Protein 8ZWC (pdb70)

Foldseek 3Di:
DKKKWKAFLQLQTLAMADDPVVVVVLCVVVVCDDDPRVSVSVVCVVLSPVQVVCCVPVVDGDAWDADPPRQKIWGWDDPDRMIIIIIDGDPPDDRQRRLVLVLLLVLVVCFQPPPVVVPPVVVSCVSPPPDPVVNVVVNVVSNLLSVLLVVCCVPDVCNLQVFAEAFDDVVVQVLVVVCCVVQPQCLLVVDPQVVQWHWFKKFKFFQQHTYYIDGDPPAQDADSQVVVVVSSVLCSVQPCPDWKGWTFGPSLRFIKIWDWFAQDNRMIMIIIIHHPCRCVSVLLVVLLVLLVVVLVCLVVPPWLQPPLVPDVSSVVSVVSVVVVCVVPVDPVLVVLVVVLCCQNDPPPHHHGSVRNNVSSVVNNVVSVVVVCVPRPCQTVVNVHDGRDPVSSVSSSVSVNVSCVVVPVVVVVCVQFSDDVVVCCVVQPQFDWKKKAWPVRRHIDTGHQDVSVVVVVVVSVLSVVCQVVVQAFDAWDWDDDDFKTKIKHKAKAAPVGDGDDDDTQDHDPGDHSNSHHDVVVRLVVVCVVPVPTGITIIMMITMGGPVDDPVNVVVSRVVVVVVVVVVPD/DDFWDKKWKFFCVQPPDPPRQRQVRTLAMPPPPDDSVVVRVVRVVVVVVQVVCCVVVVHGDQWDDDPFWIWGWDDDPRMIIITIGGPLADPVLRVVVSVLVVQLCCFPQNDPVVSPVPDDRPVVRVVVVVLVVLVSVPDDLVCRQQVFAQEAVPLVVVVVLQVVVCPVAQFQWWFKDFPLYGSDTDAARSVVNSVSSPPLPVPPQWDKDKTWDPVVRVVVSVCVTFIWIWIWGDDPGMIIITTGGRVPCPPPRVVVSCVVCVVPVVVVVVVVVVPDQWWKWKAWPRRRDIDIDDDPDCDPVNVVVSSVVNVVVVVCVVDVPDAWDKDDDQQWIKTKGDDPTMIMIITGPPGDDDPDDPPDPRVVVVVVRQVVVVPVVDHDD

InterPro domains:
  IPR026053 BLOC-3 complex member HPS1 [PTHR12761] (1-695)
  IPR043970 FUZ/MON1/HPS1, third Longin domain [PF19038] (540-693)
  IPR043971 FUZ/MON1/HPS1, second Longin domain [PF19037] (205-403)
  IPR043972 FUZ/MON1/HPS1, first Longin domain [PF19036] (2-159)

B-factor: mean 79.55, std 24.61, range [44.11, 155.67]

GO terms:
  GO:0031410 cytoplasmic vesicle (C, IDA)
  GO:0005085 guanyl-nucleotide exchange factor activity (F, IDA)
  GO:1903232 melanosome assembly (P, IDA)
  GO:0031085 BLOC-3 complex (C, IPI)
  GO:0005737 cytoplasm (C, TAS)
  GO:0005764 lysosome (C, TAS)
  GO:0007040 lysosome organization (P, TAS)
  GO:0005829 cytosol (C, TAS)
  GO:0005515 protein binding (F, IPI)
  GO:0005737 cytoplasm (C, IDA)
  GO:0046983 protein dimerization activity (F, IPI)

Organism: Homo sapiens (NCBI:txid9606)

Radius of gyration: 34.48 Å; Cα contacts (8 Å, |Δi|>4): 1353; chains: 2; bounding box: 66×70×114 Å

Nearest PDB structures (foldseek):
  5x6u-assembly1_B  TM=6.900E-01  e=1.708E-01  Homo sapiens
  9jue-assembly1_E  TM=5.872E-01  e=2.475E-01  Promethearchaeum syntrophicum
  7yh1-assembly2_C  TM=4.908E-01  e=1.310E-01  Promethearchaeum syntrophicum
  7e2c-assembly1_H  TM=4.833E-01  e=1.899E-01  Saccharomyces cerevisiae S288C
  6saw-assembly2_B  TM=2.364E-01  e=1.655E-02  Idiomarina sp. A28L

Solvent-accessible surface area: 47095 Å² total; per-residue (Å²): 37,39,1,3,0,2,0,6,103,68,16,82,9,0,2,43,33,27,43,118,111,10,41,72,29,5,108,129,88,82,52,202,150,84,49,38,28,77,9,0,22,91,36,0,21,56,7,0,110,19,3,30,41,6,68,134,131,65,74,9,17,7,28,4,2,20,5,69,136,28,66,37,30,7,0,6,53,53,43,63,93,15,4,8,2,0,4,3,20,47,116,92,24,49,40,40,36,5,65,33,17,1,27,2,1,70,23,1,11,49,11,26,7,3,28,2,37,98,25,14,92,28,14,85,125,22,7,58,20,137,67,118,70,87,36,64,130,38,25,104,36,1,47,49,0,5,149,2,8,26,36,2,63,108,109,54,22,5,6,5,5,9,0,18,25,109,4,112,30,110,138,2,33,113,84,2,47,70,7,0,50,166,37,0,9,100,30,1,51,109,20,130,96,76,66,41,18,61,0,8,4,0,1,2,1,3,45,6,21,5,13,6,63,48,42,24,176,75,23,68,105,41,100,44,11,6,14,1,2,5,10,0,2,0,4,21,46,70,83,96,105,56,49,14,66,35,6,0,13,53,74,81,30,20,1,13,8,7,6,9,8,28,3,73,157,19,7,8,1,0,5,2,0,70,24,101,53,4,83,47,3,90,62,5,11,76,1,19,88,6,2,49,90,6,36,139,34,8,141,134,30,108,153,14,23,75,47,18,81,93,58,117,71,13,35,67,12,96,128,110,0,48,143,15,10,182,118,86,37,37,160,140,5,72,66,30,9,100,81,12,58,62,52,20,54,28,207,97,144,60,12,57,55,181,80,9,36,76,10,0,24,102,1,46,131,34,4,4,50,24,6,116,129,39,9,16,82,65,6,12,87,133,76,8,106,95,6,34,104,110,12,20,63,93,6,26,128,42,1,90,106,96,4,75,134,69,70,104,90,2,56,85,40,5,139,134,20,29,71,39,104,55,32,70,158,86,9,91,27,6,46,14,2,4,14,5,18,27,54,55,3,69,8,50,4,8,36,55,117,175,51,72,124,24,75,93,22,16,78,45,9,11,108,24,6,34,117,4,4,68,102,11,19,7,3,0,10,2,30,30,36,110,21,8,1,0,6,6,9,9,3,25,17,74,141,24,149,102,12,80,12,27,88,10,54,103,90,122,27,8,10,12,3,24,38,28,19,13,108,153,8,30,198,92,3,39,167,100,82,108,130,79,47,20,48,1,12,14,4,22,2,10,2,71,47,133,24,69,54,93,92,1,7,95,13,5,18,95,3,11,151,83,9,80,116,81,56,168,153,81,36,12,42,25,4,1,4,19,12,28,46,128,19,161,129,184,73,56,86,26,124,68,0,25,33,22,12,52,38,75,150,44,134,84,97,57,24,57,36,6,1,30,30,4,21,35,3,10,169,11,2,30,96,13,9,106,30,55,1,30,6,0,62,6,174,140,42,4,3,1,3,61,64,57,65,104,26,16,4,0,0,0,1,25,84,147,14,16,43,59,8,0,84,107,20,6,88,60,4,10,19,19,5,36,4,45,40,0,43,14,43,98,10,58,141,119,72,62,104,138,119,15,32,85,48,18,54,52,45,2,113,22,17,64,174,49,44,47,70,20,44,42,19,2,29,2,24,51,92,137,135,59,80,120,108,8,24,163,39,0,97,60,1,46,165,18,67,100,22,51,8,0,1,3,9,41,140,32,109,52,43,17,52,84,15,32,51,64,0,4,9,18,8,28,9,44,102,72,128,185,51,105,84,14,82,54,88,57,8,44,0,48,126,127,19,4,78,46,12,115,170,88,57,56,116,8,2,6,19,12,8,44,34,175,20,25,26,9,12,1,2,2,57,113,94,21,147,59,106,78,31,12,49,125,28,32,83,86,17,64,79,76,27,46,28,41,37,85,151,117,151,186,158,57,87,25,1,6,0,28,24,33,97,119,102,26,63,28,90,37,65,49,70,191,115,53,54,104,95,11,151,102,0,34,102,4,1,21,30,1,24,22,5,6,63,113,63,124,50,5,116,28,0,21,4,19,32,9,57,27,12,1,22,0,46,20,53,107,99,23,2,6,0,1,5,46,37,120,186,23,52,9,60,10,67,51,143,33,48,21,36,62,14,28,48,91,3,114,104,35,0,100,158,105,64,7,97,28,203

Sequence (949 aa):
MKCVLVATEGAEVLFYWTDQEFEESLRLKFGQLPALEDQLSTLLAPVIISSMTMLEKLSDTYTCFSTENGNFLYVLHLFGECLFIAINGDHTESEGDLRRKLYVLKYLFEVHFGLVTVDGHLIRKELRPPDLAQRVQLWEHFQSLLWTYSRLREQEQCFAVEALERLIHPQLCELCIEALERHVIQAVNTSPERGGEEALHAFLLVHSKLLAFYSSHSASSLRPADLLALILLVQDLYPSPSGPRRIFLDAPLVPHTMYCLPLWQGINLVLLTRSPSAPLALVLSQLMDGFSMLEKKLKEGPEPGASLRSQPLVGDLRQRMDKFVKNRGAQEIQSTWLEFKAKAFSKSEPGSSWELLQACGKLKRQLCAIYRLNFLTTAPSRGGPHLPQHLQDQVQRLMREKLTDWKDFLLVKSRRNITMVSYLEDFPGLVHFIYVDRTTGQMVAPSLNLAAFVKTKVWSLIQLARRYLQKGYTTLLFQEGDFYCSYFLWFENDMGYKLQMIEVPVLVPIGMLGGDYYRKLLRYYSKNRPTEAVRCYELLALHLSVIPTDLLVQQAGQLARRLWEASRASWWNYFFLYDGSKVKEEGDPTRAGICYFYPSQTLLDQQELLCGQIAGVVRCVSDISDSPPTLVRLRKLKFAIKVDGDYLWVLGCAVELPDVSCKRFLDQLVGFFNFYNGPVSLAYENCSQEELSTEWDTFIEQILKNTSDLHKIFNSLWNPLLLLKAARILQTCQRSPHILAGCILYKGLIVSTQLPPSLTAKVLLHRTALPPNVQIIPVFVTKEEAISLHEGLVRMNLYTHCVKGLVLSLLAEEPLLDSAAIEEVYHSSLASLNGLEVHLKESSTYNFTHYDRIQSLLMANLPQVATPQDRRFLQAVSLMHSEFAQLPALYEMTVRNASTAVYACCNPIQETYFQQLARSSGFPNPQDGAFSLSGKAKQKLLKHGVNLL

Secondary structure (DSSP, 8-state):
-EEEEEE-TTS-EEEEEE-HHHHHHHHHHHT----HHHHHHHHHHHHHHHHHHHHHHHS--EEEEEEGGG-SEEEEEEETTEEEEEEE-SSSS-HHHHHHHHHHHHHHHHHHH-GGGGSHHHHHHHHS-SSHHHHHHHHHHHHHHHHHHHHHHHH-HHHHHT-B-B---HHHHHHHHHHHIIIIIHHHHH-GGGTT-EEEEEEEEETTEEEEEEE-TTSPPPPHHHHHHHHHHHHHHS---PPPEEEEE----EEEEEEEEEEETTEEEEEEEE-TTTTHHHHHHHHHHHHHHHHHHHHHSS-TTTTGGG-HHHHHHHHHHHHHHHHH--HHHHHHHHHHHHHHH-SSSPPPHHHHHHHHHHHHHHHHHHHHHHHTTT-GGGT-----HHHHHHHHHHHHHHTSTTHHHHHHHHHTSS-SHHHHTTSTTEEEEEEEETTTTEEE------HHHHHHHHHHHHHHHHHHHTTT--EEEEEETTEEEEEEEEEE-SS--B-B---PPP---SSSTTS-SHHHHHHHHHHH-TTS--EEEEEEEEEETTS-HHHHHHHHHHHHHHHHHH--/--S---EEEEESSS--STTS-SGGGEEEEESTTS-HHHHHHHHHHHHHHHHHHHHHHSS-EEEEEESS-EEEEEEETTEEEEEEE-SSS-HHHHHHHHHHHHHHHHHHH--HHHHHHHS-HHHHHHHHHHHHHHHHHT--HHHHHH------HHHHHHHHHHHHHHHSSS--EEEEEETTEEEEE-S-HHHHHHHHTS-----TTEEEEEEEEEHHHHHHHH--EEEEEEEEEE-SSEEEEEE--STT---SHHHHHHHTTHHHHHHHHHHHH---SEEEEEEETTT--EEE---SS--HHHHHHHHHHHHHHHHHHH-TTEEEEEEE-SS-EEEEEE-SSEEEEEEE----BSSPPTT-SGGGHHHHHHHHTTTTT----

Structure (mmCIF, N/CA/C/O backbone):
data_8ZWC
#
_entry.id   8ZWC
#
_cell.length_a   1.00
_cell.length_b   1.00
_cell.length_c   1.00
_cell.angle_alpha   90.00
_cell.angle_beta   90.00
_cell.angle_gamma   90.00
#
_symmetry.space_group_name_H-M   'P 1'
#
loop_
_entity.id
_entity.type
_entity.pdbx_description
1 polymer 'BLOC-3 complex member HPS1'
2 polymer 'BLOC-3 complex member HPS4'
#
loop_
_atom_site.group_PDB
_atom_site.id
_atom_site.type_symbol
_atom_site.label_atom_id
_atom_site.label_alt_id
_atom_site.label_comp_id
_atom_site.label_asym_id
_atom_site.label_entity_id
_atom_site.label_seq_id
_atom_site.pdbx_PDB_ins_code
_atom_site.Cartn_x
_atom_site.Cartn_y
_atom_site.Cartn_z
_atom_site.occupancy
_atom_site.B_iso_or_equiv
_atom_site.auth_seq_id
_atom_site.auth_comp_id
_atom_site.auth_asym_id
_atom_site.auth_atom_id
_atom_site.pdbx_PDB_model_num
ATOM 1 N N . MET A 1 1 ? 102.771 130.249 119.930 1.00 64.79 1 MET A N 1
ATOM 2 C CA . MET A 1 1 ? 103.536 130.907 120.981 1.00 64.79 1 MET A CA 1
ATOM 3 C C . MET A 1 1 ? 105.028 130.770 120.680 1.00 64.79 1 MET A C 1
ATOM 4 O O . MET A 1 1 ? 105.805 130.291 121.506 1.00 64.79 1 MET A O 1
ATOM 9 N N . LYS A 1 2 ? 105.418 131.186 119.476 1.00 60.38 2 LYS A N 1
ATOM 10 C CA . LYS A 1 2 ? 106.795 131.088 119.015 1.00 60.38 2 LYS A CA 1
ATOM 11 C C . LYS A 1 2 ? 107.237 132.426 118.442 1.00 60.38 2 LYS A C 1
ATOM 12 O O . LYS A 1 2 ? 106.428 133.187 117.904 1.00 60.38 2 LYS A O 1
ATOM 18 N N . CYS A 1 3 ? 108.533 132.706 118.560 1.00 53.94 3 CYS A N 1
ATOM 19 C CA . CYS A 1 3 ? 109.085 133.957 118.060 1.00 53.94 3 CYS A CA 1
ATOM 20 C C . CYS A 1 3 ? 110.571 133.781 117.789 1.00 53.94 3 CYS A C 1
ATOM 21 O O . CYS A 1 3 ? 111.303 133.251 118.629 1.00 53.94 3 CYS A O 1
ATOM 24 N N . VAL A 1 4 ? 111.005 134.230 116.614 1.00 50.45 4 VAL A N 1
ATOM 25 C CA . VAL A 1 4 ? 112.414 134.259 116.239 1.00 50.45 4 VAL A CA 1
ATOM 26 C C . VAL A 1 4 ? 112.751 135.688 115.839 1.00 50.45 4 VAL A C 1
ATOM 27 O O . VAL A 1 4 ? 112.149 136.231 114.905 1.00 50.45 4 VAL A O 1
ATOM 31 N N . LEU A 1 5 ? 113.706 136.294 116.540 1.00 48.65 5 LEU A N 1
ATOM 32 C CA . LEU A 1 5 ? 114.049 137.694 116.340 1.00 48.65 5 LEU A CA 1
ATOM 33 C C . LEU A 1 5 ? 115.552 137.847 116.159 1.00 48.65 5 LEU A C 1
ATOM 34 O O . LEU A 1 5 ? 116.341 137.202 116.855 1.00 48.65 5 LEU A O 1
ATOM 39 N N . VAL A 1 6 ? 115.939 138.706 115.219 1.00 52.78 6 VAL A N 1
ATOM 40 C CA . VAL A 1 6 ? 117.332 139.070 114.991 1.00 52.78 6 VAL A CA 1
ATOM 41 C C . VAL A 1 6 ? 117.455 140.569 115.224 1.00 52.78 6 VAL A C 1
ATOM 42 O O . VAL A 1 6 ? 116.743 141.360 114.591 1.00 52.78 6 VAL A O 1
ATOM 46 N N . ALA A 1 7 ? 118.352 140.959 116.127 1.00 55.86 7 ALA A N 1
ATOM 47 C CA . ALA A 1 7 ? 118.509 142.353 116.513 1.00 55.86 7 ALA A CA 1
ATOM 48 C C . ALA A 1 7 ? 119.985 142.720 116.563 1.00 55.86 7 ALA A C 1
ATOM 49 O O . ALA A 1 7 ? 120.851 141.863 116.755 1.00 55.86 7 ALA A O 1
ATOM 51 N N . THR A 1 8 ? 120.259 144.010 116.389 1.00 65.99 8 THR A N 1
ATOM 52 C CA . THR A 1 8 ? 121.615 144.533 116.438 1.00 65.99 8 THR A CA 1
ATOM 53 C C . THR A 1 8 ? 121.945 144.964 117.867 1.00 65.99 8 THR A C 1
ATOM 54 O O . THR A 1 8 ? 121.197 144.695 118.811 1.00 65.99 8 THR A O 1
ATOM 58 N N . GLU A 1 9 ? 123.080 145.644 118.040 1.00 72.50 9 GLU A N 1
ATOM 59 C CA . GLU A 1 9 ? 123.491 146.102 119.361 1.00 72.50 9 GLU A CA 1
ATOM 60 C C . GLU A 1 9 ? 122.687 147.300 119.848 1.00 72.50 9 GLU A C 1
ATOM 61 O O . GLU A 1 9 ? 122.690 147.582 121.052 1.00 72.50 9 GLU A O 1
ATOM 67 N N . GLY A 1 10 ? 122.004 148.005 118.951 1.00 63.84 10 GLY A N 1
ATOM 68 C CA . GLY A 1 10 ? 121.216 149.161 119.331 1.00 63.84 10 GLY A CA 1
ATOM 69 C C . GLY A 1 10 ? 119.737 148.857 119.442 1.00 63.84 10 GLY A C 1
ATOM 70 O O . GLY A 1 10 ? 118.900 149.755 119.302 1.00 63.84 10 GLY A O 1
ATOM 71 N N . ALA A 1 11 ? 119.408 147.586 119.681 1.00 60.41 11 ALA A N 1
ATOM 72 C CA . ALA A 1 11 ? 118.037 147.096 119.801 1.00 60.41 11 ALA A CA 1
ATOM 73 C C . ALA A 1 11 ? 117.221 147.311 118.532 1.00 60.41 11 ALA A C 1
ATOM 74 O O . ALA A 1 11 ? 115.987 147.331 118.584 1.00 60.41 11 ALA A O 1
ATOM 76 N N . GLU A 1 12 ? 117.883 147.472 117.389 1.00 63.10 12 GLU A N 1
ATOM 77 C CA . GLU A 1 12 ? 117.184 147.616 116.121 1.00 63.10 12 GLU A CA 1
ATOM 78 C C . GLU A 1 12 ? 116.838 146.247 115.553 1.00 63.10 12 GLU A C 1
ATOM 79 O O . GLU A 1 12 ? 117.686 145.352 115.491 1.00 63.10 12 GLU A O 1
ATOM 85 N N . VAL A 1 13 ? 115.587 146.088 115.135 1.00 59.20 13 VAL A N 1
ATOM 86 C CA . VAL A 1 13 ? 115.083 144.821 114.617 1.00 59.20 13 VAL A CA 1
ATOM 87 C C . VAL A 1 13 ? 115.341 144.751 113.119 1.00 59.20 13 VAL A C 1
ATOM 88 O O . VAL A 1 13 ? 115.134 145.729 112.388 1.00 59.20 13 VAL A O 1
ATOM 92 N N . LEU A 1 14 ? 115.830 143.595 112.663 1.00 55.87 14 LEU A N 1
ATOM 93 C CA . LEU A 1 14 ? 116.072 143.355 111.249 1.00 55.87 14 LEU A CA 1
ATOM 94 C C . LEU A 1 14 ? 115.176 142.281 110.652 1.00 55.87 14 LEU A C 1
ATOM 95 O O . LEU A 1 14 ? 114.875 142.348 109.456 1.00 55.87 14 LEU A O 1
ATOM 100 N N . PHE A 1 15 ? 114.748 141.301 111.445 1.00 51.39 15 PHE A N 1
ATOM 101 C CA . PHE A 1 15 ? 113.879 140.241 110.956 1.00 51.39 15 PHE A CA 1
ATOM 102 C C . PHE A 1 15 ? 113.137 139.631 112.136 1.00 51.39 15 PHE A C 1
ATOM 103 O O . PHE A 1 15 ? 113.705 139.475 113.220 1.00 51.39 15 PHE A O 1
ATOM 111 N N . TYR A 1 16 ? 111.868 139.292 111.915 1.00 53.29 16 TYR A N 1
ATOM 112 C CA . TYR A 1 16 ? 111.032 138.693 112.943 1.00 53.29 16 TYR A CA 1
ATOM 113 C C . TYR A 1 16 ? 110.115 137.658 112.309 1.00 53.29 16 TYR A C 1
ATOM 114 O O . TYR A 1 16 ? 109.802 137.729 111.118 1.00 53.29 16 TYR A O 1
ATOM 123 N N . TRP A 1 17 ? 109.687 136.693 113.121 1.00 54.33 17 TRP A N 1
ATOM 124 C CA . TRP A 1 17 ? 108.773 135.649 112.664 1.00 54.33 17 TRP A CA 1
ATOM 125 C C . TRP A 1 17 ? 107.958 135.186 113.862 1.00 54.33 17 TRP A C 1
ATOM 126 O O . TRP A 1 17 ? 108.489 134.513 114.751 1.00 54.33 17 TRP A O 1
ATOM 137 N N . THR A 1 18 ? 106.675 135.543 113.885 1.00 58.28 18 THR A N 1
ATOM 138 C CA . THR A 1 18 ? 105.786 135.205 114.985 1.00 58.28 18 THR A CA 1
ATOM 139 C C . THR A 1 18 ? 104.546 134.506 114.448 1.00 58.28 18 THR A C 1
ATOM 140 O O . THR A 1 18 ? 104.102 134.768 113.327 1.00 58.28 18 THR A O 1
ATOM 144 N N . ASP A 1 19 ? 103.991 133.612 115.261 1.00 66.48 19 ASP A N 1
ATOM 145 C CA . ASP A 1 19 ? 102.784 132.886 114.901 1.00 66.48 19 ASP A CA 1
ATOM 146 C C . ASP A 1 19 ? 101.557 133.653 115.396 1.00 66.48 19 ASP A C 1
ATOM 147 O O . ASP A 1 19 ? 101.652 134.797 115.850 1.00 66.48 19 ASP A O 1
ATOM 152 N N . GLN A 1 20 ? 100.383 133.025 115.309 1.00 69.35 20 GLN A N 1
ATOM 153 C CA . GLN A 1 20 ? 99.150 133.702 115.699 1.00 69.35 20 GLN A CA 1
ATOM 154 C C . GLN A 1 20 ? 99.074 133.904 117.208 1.00 69.35 20 GLN A C 1
ATOM 155 O O . GLN A 1 20 ? 98.638 134.964 117.674 1.00 69.35 20 GLN A O 1
ATOM 161 N N . GLU A 1 21 ? 99.486 132.900 117.986 1.00 69.21 21 GLU A N 1
ATOM 162 C CA . GLU A 1 21 ? 99.366 132.988 119.439 1.00 69.21 21 GLU A CA 1
ATOM 163 C C . GLU A 1 21 ? 100.235 134.108 120.000 1.00 69.21 21 GLU A C 1
ATOM 164 O O . GLU A 1 21 ? 99.795 134.878 120.862 1.00 69.21 21 GLU A O 1
ATOM 170 N N . PHE A 1 22 ? 101.478 134.213 119.521 1.00 65.04 22 PHE A N 1
ATOM 171 C CA . PHE A 1 22 ? 102.369 135.267 119.997 1.00 65.04 22 PHE A CA 1
ATOM 172 C C . PHE A 1 22 ? 101.830 136.647 119.640 1.00 65.04 22 PHE A C 1
ATOM 173 O O . PHE A 1 22 ? 101.869 137.571 120.462 1.00 65.04 22 PHE A O 1
ATOM 181 N N . GLU A 1 23 ? 101.322 136.805 118.415 1.00 70.28 23 GLU A N 1
ATOM 182 C CA . GLU A 1 23 ? 100.770 138.089 117.998 1.00 70.28 23 GLU A CA 1
ATOM 183 C C . GLU A 1 23 ? 99.552 138.464 118.834 1.00 70.28 23 GLU A C 1
ATOM 184 O O . GLU A 1 23 ? 99.407 139.619 119.251 1.00 70.28 23 GLU A O 1
ATOM 190 N N . GLU A 1 24 ? 98.668 137.497 119.097 1.00 73.21 24 GLU A N 1
ATOM 191 C CA . GLU A 1 24 ? 97.492 137.774 119.917 1.00 73.21 24 GLU A CA 1
ATOM 192 C C . GLU A 1 24 ? 97.886 138.134 121.345 1.00 73.21 24 GLU A C 1
ATOM 193 O O . GLU A 1 24 ? 97.302 139.043 121.947 1.00 73.21 24 GLU A O 1
ATOM 199 N N . SER A 1 25 ? 98.873 137.428 121.908 1.00 70.31 25 SER A N 1
ATOM 200 C CA . SER A 1 25 ? 99.328 137.746 123.259 1.00 70.31 25 SER A CA 1
ATOM 201 C C . SER A 1 25 ? 99.931 139.143 123.322 1.00 70.31 25 SER A C 1
ATOM 202 O O . SER A 1 25 ? 99.682 139.893 124.273 1.00 70.31 25 SER A O 1
ATOM 205 N N . LEU A 1 26 ? 100.730 139.510 122.317 1.00 71.29 26 LEU A N 1
ATOM 206 C CA . LEU A 1 26 ? 101.313 140.848 122.291 1.00 71.29 26 LEU A CA 1
ATOM 207 C C . LEU A 1 26 ? 100.237 141.915 122.135 1.00 71.29 26 LEU A C 1
ATOM 208 O O . LEU A 1 26 ? 100.318 142.982 122.755 1.00 71.29 26 LEU A O 1
ATOM 213 N N . ARG A 1 27 ? 99.223 141.648 121.308 1.00 76.29 27 ARG A N 1
ATOM 214 C CA . ARG A 1 27 ? 98.118 142.592 121.165 1.00 76.29 27 ARG A CA 1
ATOM 215 C C . ARG A 1 27 ? 97.369 142.764 122.480 1.00 76.29 27 ARG A C 1
ATOM 216 O O . ARG A 1 27 ? 97.008 143.885 122.856 1.00 76.29 27 ARG A O 1
ATOM 224 N N . LEU A 1 28 ? 97.119 141.661 123.189 1.00 75.91 28 LEU A N 1
ATOM 225 C CA . LEU A 1 28 ? 96.426 141.745 124.471 1.00 75.91 28 LEU A CA 1
ATOM 226 C C . LEU A 1 28 ? 97.253 142.505 125.501 1.00 75.91 28 LEU A C 1
ATOM 227 O O . LEU A 1 28 ? 96.711 143.311 126.266 1.00 75.91 28 LEU A O 1
ATOM 232 N N . LYS A 1 29 ? 98.564 142.261 125.538 1.00 76.61 29 LYS A N 1
ATOM 233 C CA . LYS A 1 29 ? 99.414 142.922 126.524 1.00 76.61 29 LYS A CA 1
ATOM 234 C C . LYS A 1 29 ? 99.545 144.413 126.236 1.00 76.61 29 LYS A C 1
ATOM 235 O O . LYS A 1 29 ? 99.386 145.245 127.137 1.00 76.61 29 LYS A O 1
ATOM 241 N N . PHE A 1 30 ? 99.835 144.772 124.986 1.00 78.26 30 PHE A N 1
ATOM 242 C CA . PHE A 1 30 ? 100.058 146.164 124.618 1.00 78.26 30 PHE A CA 1
ATOM 243 C C . PHE A 1 30 ? 98.776 146.916 124.289 1.00 78.26 30 PHE A C 1
ATOM 244 O O . PHE A 1 30 ? 98.817 148.143 124.146 1.00 78.26 30 PHE A O 1
ATOM 252 N N . GLY A 1 31 ? 97.647 146.224 124.166 1.00 83.16 31 GLY A N 1
ATOM 253 C CA . GLY A 1 31 ? 96.389 146.859 123.842 1.00 83.16 31 GLY A CA 1
ATOM 254 C C . GLY A 1 31 ? 95.604 147.393 125.016 1.00 83.16 31 GLY A C 1
ATOM 255 O O . GLY A 1 31 ? 94.496 147.904 124.826 1.00 83.16 31 GLY A O 1
ATOM 256 N N . GLN A 1 32 ? 96.140 147.294 126.228 1.00 87.94 32 GLN A N 1
ATOM 257 C CA . GLN A 1 32 ? 95.443 147.775 127.415 1.00 87.94 32 GLN A CA 1
ATOM 258 C C . GLN A 1 32 ? 95.863 149.200 127.758 1.00 87.94 32 GLN A C 1
ATOM 259 O O . GLN A 1 32 ? 95.160 149.907 128.480 1.00 87.94 32 GLN A O 1
ATOM 265 N N . LEU A 1 40 ? 97.183 150.817 117.146 1.00 83.54 40 LEU A N 1
ATOM 266 C CA . LEU A 1 40 ? 98.223 149.875 117.541 1.00 83.54 40 LEU A CA 1
ATOM 267 C C . LEU A 1 40 ? 99.488 150.074 116.712 1.00 83.54 40 LEU A C 1
ATOM 268 O O . LEU A 1 40 ? 99.421 150.189 115.488 1.00 83.54 40 LEU A O 1
ATOM 273 N N . PRO A 1 41 ? 100.642 150.114 117.380 1.00 79.25 41 PRO A N 1
ATOM 274 C CA . PRO A 1 41 ? 101.908 150.294 116.655 1.00 79.25 41 PRO A CA 1
ATOM 275 C C . PRO A 1 41 ? 102.317 149.049 115.884 1.00 79.25 41 PRO A C 1
ATOM 276 O O . PRO A 1 41 ? 101.647 148.014 115.958 1.00 79.25 41 PRO A O 1
ATOM 280 N N . ALA A 1 42 ? 103.415 149.142 115.140 1.00 75.87 42 ALA A N 1
ATOM 281 C CA . ALA A 1 42 ? 103.898 148.008 114.368 1.00 75.87 42 ALA A CA 1
ATOM 282 C C . ALA A 1 42 ? 104.382 146.893 115.289 1.00 75.87 42 ALA A C 1
ATOM 283 O O . ALA A 1 42 ? 104.834 147.134 116.412 1.00 75.87 42 ALA A O 1
ATOM 285 N N . LEU A 1 43 ? 104.276 145.656 114.798 1.00 70.83 43 LEU A N 1
ATOM 286 C CA . LEU A 1 43 ? 104.701 144.504 115.587 1.00 70.83 43 LEU A CA 1
ATOM 287 C C . LEU A 1 43 ? 106.200 144.544 115.858 1.00 70.83 43 LEU A C 1
ATOM 288 O O . LEU A 1 43 ? 106.653 144.176 116.949 1.00 70.83 43 LEU A O 1
ATOM 293 N N . GLU A 1 44 ? 106.987 144.985 114.872 1.00 73.27 44 GLU A N 1
ATOM 294 C CA . GLU A 1 44 ? 108.430 145.088 115.065 1.00 73.27 44 GLU A CA 1
ATOM 295 C C . GLU A 1 44 ? 108.782 146.089 116.158 1.00 73.27 44 GLU A C 1
ATOM 296 O O . GLU A 1 44 ? 109.699 145.844 116.951 1.00 73.27 44 GLU A O 1
ATOM 302 N N . ASP A 1 45 ? 108.074 147.220 116.217 1.00 74.50 45 ASP A N 1
ATOM 303 C CA . ASP A 1 45 ? 108.303 148.190 117.281 1.00 74.50 45 ASP A CA 1
ATOM 304 C C . ASP A 1 45 ? 107.937 147.633 118.650 1.00 74.50 45 ASP A C 1
ATOM 305 O O . ASP A 1 45 ? 108.661 147.871 119.623 1.00 74.50 45 ASP A O 1
ATOM 310 N N . GLN A 1 46 ? 106.822 146.901 118.745 1.00 72.87 46 GLN A N 1
ATOM 311 C CA . GLN A 1 46 ? 106.439 146.296 120.016 1.00 72.87 46 GLN A CA 1
ATOM 312 C C . GLN A 1 46 ? 107.472 145.274 120.472 1.00 72.87 46 GLN A C 1
ATOM 313 O O . GLN A 1 46 ? 107.856 145.248 121.648 1.00 72.87 46 GLN A O 1
ATOM 319 N N . LEU A 1 47 ? 107.946 144.432 119.551 1.00 65.78 47 LEU A N 1
ATOM 320 C CA . LEU A 1 47 ? 108.968 143.453 119.908 1.00 65.78 47 LEU A CA 1
ATOM 321 C C . LEU A 1 47 ? 110.250 144.137 120.365 1.00 65.78 47 LEU A C 1
ATOM 322 O O . LEU A 1 47 ? 110.881 143.701 121.335 1.00 65.78 47 LEU A O 1
ATOM 327 N N . SER A 1 48 ? 110.646 145.213 119.681 1.00 66.14 48 SER A N 1
ATOM 328 C CA . SER A 1 48 ? 111.855 145.931 120.067 1.00 66.14 48 SER A CA 1
ATOM 329 C C . SER A 1 48 ? 111.712 146.558 121.448 1.00 66.14 48 SER A C 1
ATOM 330 O O . SER A 1 48 ? 112.607 146.430 122.291 1.00 66.14 48 SER A O 1
ATOM 333 N N . THR A 1 49 ? 110.590 147.237 121.705 1.00 65.84 49 THR A N 1
ATOM 334 C CA . THR A 1 49 ? 110.421 147.890 122.999 1.00 65.84 49 THR A CA 1
ATOM 335 C C . THR A 1 49 ? 110.185 146.877 124.113 1.00 65.84 49 THR A C 1
ATOM 336 O O . THR A 1 49 ? 110.325 147.215 125.294 1.00 65.84 49 THR A O 1
ATOM 340 N N . LEU A 1 50 ? 109.829 145.638 123.764 1.00 64.73 50 LEU A N 1
ATOM 341 C CA . LEU A 1 50 ? 109.671 144.611 124.786 1.00 64.73 50 LEU A CA 1
ATOM 342 C C . LEU A 1 50 ? 110.990 143.909 125.095 1.00 64.73 50 LEU A C 1
ATOM 343 O O . LEU A 1 50 ? 111.248 143.555 126.251 1.00 64.73 50 LEU A O 1
ATOM 348 N N . LEU A 1 51 ? 111.837 143.699 124.085 1.00 63.06 51 LEU A N 1
ATOM 349 C CA . LEU A 1 51 ? 113.064 142.931 124.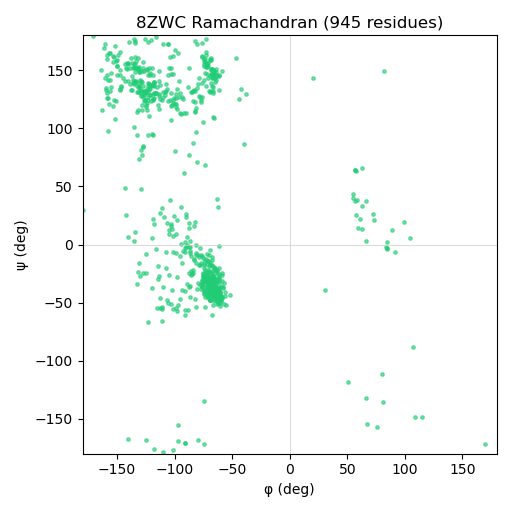251 1.00 63.06 51 LEU A CA 1
ATOM 350 C C . LEU A 1 51 ? 114.317 143.804 124.294 1.00 63.06 51 LEU A C 1
ATOM 351 O O . LEU A 1 51 ? 115.432 143.272 124.259 1.00 63.06 51 LEU A O 1
ATOM 356 N N . ALA A 1 52 ? 114.160 145.126 124.362 1.00 62.17 52 ALA A N 1
ATOM 357 C CA . ALA A 1 52 ? 115.323 146.004 124.485 1.00 62.17 52 ALA A CA 1
ATOM 358 C C . ALA A 1 52 ? 116.182 145.726 125.715 1.00 62.17 52 ALA A C 1
ATOM 359 O O . ALA A 1 52 ? 117.419 145.720 125.580 1.00 62.17 52 ALA A O 1
ATOM 361 N N . PRO A 1 53 ? 115.631 145.528 126.922 1.00 61.63 53 PRO A N 1
ATOM 362 C CA . PRO A 1 53 ? 116.511 145.315 128.086 1.00 61.63 53 PRO A CA 1
ATOM 363 C C . PRO A 1 53 ? 117.446 144.126 127.949 1.00 61.63 53 PRO A C 1
ATOM 364 O O . PRO A 1 53 ? 118.600 144.212 128.389 1.00 61.63 53 PRO A O 1
ATOM 368 N N . VAL A 1 54 ? 116.995 143.022 127.349 1.00 61.47 54 VAL A N 1
ATOM 369 C CA . VAL A 1 54 ? 117.866 141.860 127.191 1.00 61.47 54 VAL A CA 1
ATOM 370 C C . VAL A 1 54 ? 119.046 142.195 126.288 1.00 61.47 54 VAL A C 1
ATOM 371 O O . VAL A 1 54 ? 120.198 141.869 126.602 1.00 61.47 54 VAL A O 1
ATOM 375 N N . ILE A 1 55 ? 118.781 142.852 125.157 1.00 63.03 55 ILE A N 1
ATOM 376 C CA . ILE A 1 55 ? 119.851 143.214 124.233 1.00 63.03 55 ILE A CA 1
ATOM 377 C C . ILE A 1 55 ? 120.814 144.197 124.886 1.00 63.03 55 ILE A C 1
ATOM 378 O O . ILE A 1 55 ? 122.034 144.102 124.708 1.00 63.03 55 ILE A O 1
ATOM 383 N N . ILE A 1 56 ? 120.284 145.158 125.645 1.00 63.40 56 ILE A N 1
ATOM 384 C CA . ILE A 1 56 ? 121.141 146.134 126.312 1.00 63.40 56 ILE A CA 1
ATOM 385 C C . ILE A 1 56 ? 122.028 145.454 127.349 1.00 63.40 56 ILE A C 1
ATOM 386 O O . ILE A 1 56 ? 123.224 145.752 127.452 1.00 63.40 56 ILE A O 1
ATOM 391 N N . SER A 1 57 ? 121.464 144.527 128.126 1.00 66.50 57 SER A N 1
ATOM 392 C CA . SER A 1 57 ? 122.227 143.898 129.200 1.00 66.50 57 SER A CA 1
ATOM 393 C C . SER A 1 57 ? 123.231 142.885 128.661 1.00 66.50 57 SER A C 1
ATOM 394 O O . SER A 1 57 ? 124.271 142.647 129.286 1.00 66.50 57 SER A O 1
ATOM 397 N N . SER A 1 58 ? 122.937 142.271 127.511 1.00 68.94 58 SER A N 1
ATOM 398 C CA . SER A 1 58 ? 123.827 141.242 126.978 1.00 68.94 58 SER A CA 1
ATOM 399 C C . SER A 1 58 ? 125.188 141.815 126.600 1.00 68.94 58 SER A C 1
ATOM 400 O O . SER A 1 58 ? 126.224 141.186 126.849 1.00 68.94 58 SER A O 1
ATOM 403 N N . MET A 1 59 ? 125.207 143.004 125.993 1.00 73.24 59 MET A N 1
ATOM 404 C CA . MET A 1 59 ? 126.466 143.577 125.525 1.00 73.24 59 MET A CA 1
ATOM 405 C C . MET A 1 59 ? 127.395 143.941 126.678 1.00 73.24 59 MET A C 1
ATOM 406 O O . MET A 1 59 ? 128.614 143.775 126.559 1.00 73.24 59 MET A O 1
ATOM 411 N N . THR A 1 60 ? 126.844 144.445 127.785 1.00 73.89 60 THR A N 1
ATOM 412 C CA . THR A 1 60 ? 127.679 144.851 128.913 1.00 73.89 60 THR A CA 1
ATOM 413 C C . THR A 1 60 ? 128.430 143.663 129.503 1.00 73.89 60 THR A C 1
ATOM 414 O O . THR A 1 60 ? 129.593 143.795 129.905 1.00 73.89 60 THR A O 1
ATOM 418 N N . MET A 1 61 ? 127.780 142.499 129.570 1.00 72.74 61 MET A N 1
ATOM 419 C CA . MET A 1 61 ? 128.443 141.306 130.089 1.00 72.74 61 MET A CA 1
ATOM 420 C C . MET A 1 61 ? 129.656 140.938 129.245 1.00 72.74 61 MET A C 1
ATOM 421 O O . MET A 1 61 ? 130.730 140.642 129.782 1.00 72.74 61 MET A O 1
ATOM 426 N N . LEU A 1 62 ? 129.506 140.960 127.918 1.00 74.15 62 LEU A N 1
ATOM 427 C CA . LEU A 1 62 ? 130.634 140.671 127.038 1.00 74.15 62 LEU A CA 1
ATOM 428 C C . LEU A 1 62 ? 131.722 141.728 127.170 1.00 74.15 62 LEU A C 1
ATOM 429 O O . LEU A 1 62 ? 132.916 141.406 127.160 1.00 74.15 62 LEU A O 1
ATOM 434 N N . GLU A 1 63 ? 131.329 142.999 127.286 1.00 78.83 63 GLU A N 1
ATOM 435 C CA . GLU A 1 63 ? 132.316 144.070 127.387 1.00 78.83 63 GLU A CA 1
ATOM 436 C C . GLU A 1 63 ? 133.134 143.960 128.669 1.00 78.83 63 GLU A C 1
ATOM 437 O O . GLU A 1 63 ? 134.346 144.207 128.660 1.00 78.83 63 GLU A O 1
ATOM 443 N N . LYS A 1 64 ? 132.496 143.591 129.779 1.00 79.53 64 LYS A N 1
ATOM 444 C CA . LYS A 1 64 ? 133.169 143.567 131.073 1.00 79.53 64 LYS A CA 1
ATOM 445 C C . LYS A 1 64 ? 133.812 142.226 131.405 1.00 79.53 64 LYS A C 1
ATOM 446 O O . LYS A 1 64 ? 135.031 142.166 131.593 1.00 79.53 64 LYS A O 1
ATOM 452 N N . LEU A 1 65 ? 133.034 141.147 131.487 1.00 77.83 65 LEU A N 1
ATOM 453 C CA . LEU A 1 65 ? 133.557 139.854 131.907 1.00 77.83 65 LEU A CA 1
ATOM 454 C C . LEU A 1 65 ? 133.809 138.897 130.750 1.00 77.83 65 LEU A C 1
ATOM 455 O O . LEU A 1 65 ? 134.116 137.725 130.995 1.00 77.83 65 LEU A O 1
ATOM 460 N N . SER A 1 66 ? 133.689 139.363 129.505 1.00 77.61 66 SER A N 1
ATOM 461 C CA . SER A 1 66 ? 133.952 138.544 128.318 1.00 77.61 66 SER A CA 1
ATOM 462 C C . SER A 1 66 ? 133.090 137.283 128.304 1.00 77.61 66 SER A C 1
ATOM 463 O O . SER A 1 66 ? 133.533 136.209 127.892 1.00 77.61 66 SER A O 1
ATOM 466 N N . ASP A 1 67 ? 131.846 137.415 128.759 1.00 69.58 67 ASP A N 1
ATOM 467 C CA . ASP A 1 67 ? 130.904 136.307 128.777 1.00 69.58 67 ASP A CA 1
ATOM 468 C C . ASP A 1 67 ? 129.538 136.809 128.334 1.00 69.58 67 ASP A C 1
ATOM 469 O O . ASP A 1 67 ? 129.204 137.983 128.515 1.00 69.58 67 ASP A O 1
ATOM 474 N N . THR A 1 68 ? 128.752 135.909 127.748 1.00 62.03 68 THR A N 1
ATOM 475 C CA . THR A 1 68 ? 127.427 136.249 127.251 1.00 62.03 68 THR A CA 1
ATOM 476 C C . THR A 1 68 ? 126.426 135.204 127.720 1.00 62.03 68 THR A C 1
ATOM 477 O O . THR A 1 68 ? 126.769 134.040 127.945 1.00 62.03 68 THR A O 1
ATOM 481 N N . TYR A 1 69 ? 125.178 135.638 127.868 1.00 55.34 69 TYR A N 1
ATOM 482 C CA . TYR A 1 69 ? 124.100 134.717 128.193 1.00 55.34 69 TYR A CA 1
ATOM 483 C C . TYR A 1 69 ? 123.840 133.773 127.024 1.00 55.34 69 TYR A C 1
ATOM 484 O O . TYR A 1 69 ? 123.989 134.137 125.855 1.00 55.34 69 TYR A O 1
ATOM 493 N N . THR A 1 70 ? 123.447 132.543 127.352 1.00 51.43 70 THR A N 1
ATOM 494 C CA . THR A 1 70 ? 123.219 131.533 126.326 1.00 51.43 70 THR A CA 1
ATOM 495 C C . THR A 1 70 ? 121.777 131.042 126.341 1.00 51.43 70 THR A C 1
ATOM 496 O O . THR A 1 70 ? 121.195 130.784 125.282 1.00 51.43 70 THR A O 1
ATOM 500 N N . CYS A 1 71 ? 121.189 130.914 127.529 1.00 47.52 71 CYS A N 1
ATOM 501 C CA . CYS A 1 71 ? 119.834 130.397 127.641 1.00 47.52 71 CYS A CA 1
ATOM 502 C C . CYS A 1 71 ? 119.245 130.792 128.987 1.00 47.52 71 CYS A C 1
ATOM 503 O O . CYS A 1 71 ? 119.954 130.827 129.996 1.00 47.52 71 CYS A O 1
ATOM 506 N N . PHE A 1 72 ? 117.947 131.087 128.988 1.00 46.19 72 PHE A N 1
ATOM 507 C CA . PHE A 1 72 ? 117.184 131.322 130.203 1.00 46.19 72 PHE A CA 1
ATOM 508 C C . PHE A 1 72 ? 116.072 130.288 130.304 1.00 46.19 72 PHE A C 1
ATOM 509 O O . PHE A 1 72 ? 115.508 129.859 129.293 1.00 46.19 72 PHE A O 1
ATOM 517 N N . SER A 1 73 ? 115.760 129.888 131.534 1.00 54.14 73 SER A N 1
ATOM 518 C CA . SER A 1 73 ? 114.765 128.851 131.762 1.00 54.14 73 SER A CA 1
ATOM 519 C C . SER A 1 73 ? 113.808 129.293 132.857 1.00 54.14 73 SER A C 1
ATOM 520 O O . SER A 1 73 ? 114.221 129.902 133.847 1.00 54.14 73 SER A O 1
ATOM 523 N N . THR A 1 74 ? 112.531 128.978 132.669 1.00 58.38 74 THR A N 1
ATOM 524 C CA . THR A 1 74 ? 111.488 129.246 133.643 1.00 58.38 74 THR A CA 1
ATOM 525 C C . THR A 1 74 ? 111.104 127.925 134.314 1.00 58.38 74 THR A C 1
ATOM 526 O O . THR A 1 74 ? 111.556 126.849 133.912 1.00 58.38 74 THR A O 1
ATOM 530 N N . GLU A 1 75 ? 110.271 127.996 135.351 1.00 64.28 75 GLU A N 1
ATOM 531 C CA . GLU A 1 75 ? 109.846 126.789 136.045 1.00 64.28 75 GLU A CA 1
ATOM 532 C C . GLU A 1 75 ? 109.026 125.898 135.118 1.00 64.28 75 GLU A C 1
ATOM 533 O O . GLU A 1 75 ? 108.240 126.381 134.296 1.00 64.28 75 GLU A O 1
ATOM 539 N N . ASN A 1 76 ? 109.241 124.588 135.234 1.00 64.20 76 ASN A N 1
ATOM 540 C CA . ASN A 1 76 ? 108.595 123.559 134.422 1.00 64.20 76 ASN A CA 1
ATOM 541 C C . ASN A 1 76 ? 108.858 123.727 132.929 1.00 64.20 76 ASN A C 1
ATOM 542 O O . ASN A 1 76 ? 108.174 123.100 132.111 1.00 64.20 76 ASN A O 1
ATOM 547 N N . GLY A 1 77 ? 109.834 124.550 132.552 1.00 62.20 77 GLY A N 1
ATOM 548 C CA . GLY A 1 77 ? 110.142 124.762 131.147 1.00 62.20 77 GLY A CA 1
ATOM 549 C C . GLY A 1 77 ? 109.019 125.386 130.352 1.00 62.20 77 GLY A C 1
ATOM 550 O O . GLY A 1 77 ? 108.868 125.085 129.163 1.00 62.20 77 GLY A O 1
ATOM 551 N N . ASN A 1 78 ? 108.218 126.251 130.980 1.00 62.36 78 ASN A N 1
ATOM 552 C CA . ASN A 1 78 ? 107.108 126.881 130.270 1.00 62.36 78 ASN A CA 1
ATOM 553 C C . ASN A 1 78 ? 107.607 127.802 129.163 1.00 62.36 78 ASN A C 1
ATOM 554 O O . ASN A 1 78 ? 107.065 127.800 128.052 1.00 62.36 78 ASN A O 1
ATOM 559 N N . PHE A 1 79 ? 108.637 128.596 129.446 1.00 57.41 79 PHE A N 1
ATOM 560 C CA . PHE A 1 79 ? 109.207 129.526 128.482 1.00 57.41 79 PHE A CA 1
ATOM 561 C C . PHE A 1 79 ? 110.701 129.270 128.358 1.00 57.41 79 PHE A C 1
ATOM 562 O O . PHE A 1 79 ? 111.405 129.178 129.370 1.00 57.41 79 PHE A O 1
ATOM 570 N N . LEU A 1 80 ? 111.180 129.155 127.122 1.00 54.21 80 LEU A N 1
ATOM 571 C CA . LEU A 1 80 ? 112.588 128.921 126.837 1.00 54.21 80 LEU A CA 1
ATOM 572 C C . LEU A 1 80 ? 113.120 130.052 125.969 1.00 54.21 80 LEU A C 1
ATOM 573 O O . LEU A 1 80 ? 112.528 130.377 124.934 1.00 54.21 80 LEU A O 1
ATOM 578 N N . TYR A 1 81 ? 114.233 130.645 126.391 1.00 49.35 81 TYR A N 1
ATOM 579 C CA . TYR A 1 81 ? 114.889 131.718 125.656 1.00 49.35 81 TYR A CA 1
ATOM 580 C C . TYR A 1 81 ? 116.278 131.257 125.245 1.00 49.35 81 TYR A C 1
ATOM 581 O O . TYR A 1 81 ? 117.038 130.750 126.076 1.00 49.35 81 TYR A O 1
ATOM 590 N N . VAL A 1 82 ? 116.607 131.431 123.967 1.00 47.58 82 VAL A N 1
ATOM 591 C CA . VAL A 1 82 ? 117.899 131.039 123.418 1.00 47.58 82 VAL A CA 1
ATOM 592 C C . VAL A 1 82 ? 118.547 132.267 122.795 1.00 47.58 82 VAL A C 1
ATOM 593 O O . VAL A 1 82 ? 117.931 132.946 121.965 1.00 47.58 82 VAL A O 1
ATOM 597 N N . LEU A 1 83 ? 119.784 132.548 123.194 1.00 47.21 83 LEU A N 1
ATOM 598 C CA . LEU A 1 83 ? 120.538 133.685 122.687 1.00 47.21 83 LEU A CA 1
ATOM 599 C C . LEU A 1 83 ? 121.851 133.207 122.084 1.00 47.21 83 LEU A C 1
ATOM 600 O O . LEU A 1 83 ? 122.539 132.358 122.660 1.00 47.21 83 LEU A O 1
ATOM 605 N N . HIS A 1 84 ? 122.193 133.758 120.922 1.00 52.37 84 HIS A N 1
ATOM 606 C CA . HIS A 1 84 ? 123.438 133.427 120.247 1.00 52.37 84 HIS A CA 1
ATOM 607 C C . HIS A 1 84 ? 123.941 134.660 119.512 1.00 52.37 84 HIS A C 1
ATOM 608 O O . HIS A 1 84 ? 123.164 135.357 118.854 1.00 52.37 84 HIS A O 1
ATOM 615 N N . LEU A 1 85 ? 125.239 134.922 119.629 1.00 58.66 85 LEU A N 1
ATOM 616 C CA . LEU A 1 85 ? 125.877 136.079 119.005 1.00 58.66 85 LEU A CA 1
ATOM 617 C C . LEU A 1 85 ? 126.633 135.601 117.770 1.00 58.66 85 LEU A C 1
ATOM 618 O O . LEU A 1 85 ? 127.682 134.959 117.882 1.00 58.66 85 LEU A O 1
ATOM 623 N N . PHE A 1 86 ? 126.096 135.916 116.591 1.00 56.57 86 PHE A N 1
ATOM 624 C CA . PHE A 1 86 ? 126.741 135.584 115.322 1.00 56.57 86 PHE A CA 1
ATOM 625 C C . PHE A 1 86 ? 127.443 136.839 114.810 1.00 56.57 86 PHE A C 1
ATOM 626 O O . PHE A 1 86 ? 126.942 137.566 113.951 1.00 56.57 86 PHE A O 1
ATOM 634 N N . GLY A 1 87 ? 128.630 137.090 115.356 1.00 64.20 87 GLY A N 1
ATOM 635 C CA . GLY A 1 87 ? 129.387 138.274 115.003 1.00 64.20 87 GLY A CA 1
ATOM 636 C C . GLY A 1 87 ? 128.903 139.512 115.729 1.00 64.20 87 GLY A C 1
ATOM 637 O O . GLY A 1 87 ? 129.063 139.628 116.947 1.00 64.20 87 GLY A O 1
ATOM 638 N N . GLU A 1 88 ? 128.309 140.446 114.988 1.00 71.84 88 GLU A N 1
ATOM 639 C CA . GLU A 1 88 ? 127.766 141.672 115.558 1.00 71.84 88 GLU A CA 1
ATOM 640 C C . GLU A 1 88 ? 126.245 141.652 115.647 1.00 71.84 88 GLU A C 1
ATOM 641 O O . GLU A 1 88 ? 125.634 142.698 115.892 1.00 71.84 88 GLU A O 1
ATOM 647 N N . CYS A 1 89 ? 125.621 140.493 115.456 1.00 63.49 89 CYS A N 1
ATOM 648 C CA . CYS A 1 89 ? 124.173 140.363 115.491 1.00 63.49 89 CYS A CA 1
ATOM 649 C C . CYS A 1 89 ? 123.764 139.368 116.569 1.00 63.49 89 CYS A C 1
ATOM 650 O O . CYS A 1 89 ? 124.461 138.381 116.825 1.00 63.49 89 CYS A O 1
ATOM 653 N N . LEU A 1 90 ? 122.625 139.639 117.199 1.00 55.50 90 LEU A N 1
ATOM 654 C CA . LEU A 1 90 ? 122.088 138.804 118.265 1.00 55.50 90 LEU A CA 1
ATOM 655 C C . LEU A 1 90 ? 120.876 138.040 117.750 1.00 55.50 90 LEU A C 1
ATOM 656 O O . LEU A 1 90 ? 119.982 138.628 117.132 1.00 55.50 90 LEU A O 1
ATOM 661 N N . PHE A 1 91 ? 120.850 136.735 118.006 1.00 51.18 91 PHE A N 1
ATOM 662 C CA . PHE A 1 91 ? 119.753 135.867 117.601 1.00 51.18 91 PHE A CA 1
ATOM 663 C C . PHE A 1 91 ? 118.985 135.425 118.839 1.00 51.18 91 PHE A C 1
ATOM 664 O O . PHE A 1 91 ? 119.578 134.897 119.786 1.00 51.18 91 PHE A O 1
ATOM 672 N N . ILE A 1 92 ? 117.672 135.640 118.828 1.00 46.50 92 ILE A N 1
ATOM 673 C CA . ILE A 1 92 ? 116.811 135.331 119.964 1.00 46.50 92 ILE A CA 1
ATOM 674 C C . ILE A 1 92 ? 115.698 134.406 119.495 1.00 46.50 92 ILE A C 1
ATOM 675 O O . ILE A 1 92 ? 115.037 134.682 118.488 1.00 46.50 92 ILE A O 1
ATOM 680 N N . ALA A 1 93 ? 115.493 133.310 120.224 1.00 47.38 93 ALA A N 1
ATOM 681 C CA . ALA A 1 93 ? 114.416 132.368 119.953 1.00 47.38 93 ALA A CA 1
ATOM 682 C C . ALA A 1 93 ? 113.601 132.176 121.222 1.00 47.38 93 ALA A C 1
ATOM 683 O O . ALA A 1 93 ? 114.165 131.929 122.293 1.00 47.38 93 ALA A O 1
ATOM 685 N N . ILE A 1 94 ? 112.280 132.289 121.101 1.00 49.49 94 ILE A N 1
ATOM 686 C CA . ILE A 1 94 ? 111.370 132.184 122.234 1.00 49.49 94 ILE A CA 1
ATOM 687 C C . ILE A 1 94 ? 110.371 131.070 121.961 1.00 49.49 94 ILE A C 1
ATOM 688 O O . ILE A 1 94 ? 109.766 131.014 120.884 1.00 49.49 94 ILE A O 1
ATOM 693 N N . ASN A 1 95 ? 110.198 130.183 122.939 1.00 54.98 95 ASN A N 1
ATOM 694 C CA . ASN A 1 95 ? 109.258 129.076 122.846 1.00 54.98 95 ASN A CA 1
ATOM 695 C C . ASN A 1 95 ? 108.353 129.080 124.069 1.00 54.98 95 ASN A C 1
ATOM 696 O O . ASN A 1 95 ? 108.819 129.273 125.196 1.00 54.98 95 ASN A O 1
ATOM 701 N N . GLY A 1 96 ? 107.059 128.865 123.842 1.00 58.40 96 GLY A N 1
ATOM 702 C CA . GLY A 1 96 ? 106.101 128.867 124.930 1.00 58.40 96 GLY A CA 1
ATOM 703 C C . GLY A 1 96 ? 104.997 127.836 124.810 1.00 58.40 96 GLY A C 1
ATOM 704 O O . GLY A 1 96 ? 103.912 128.022 125.369 1.00 58.40 96 GLY A O 1
ATOM 705 N N . ASP A 1 97 ? 105.252 126.741 124.087 1.00 64.28 97 ASP A N 1
ATOM 706 C CA . ASP A 1 97 ? 104.240 125.704 123.928 1.00 64.28 97 ASP A CA 1
ATOM 707 C C . ASP A 1 97 ? 104.790 124.296 124.129 1.00 64.28 97 ASP A C 1
ATOM 708 O O . ASP A 1 97 ? 104.089 123.327 123.806 1.00 64.28 97 ASP A O 1
ATOM 713 N N . HIS A 1 98 ? 106.020 124.152 124.630 1.00 63.40 98 HIS A N 1
ATOM 714 C CA . HIS A 1 98 ? 106.610 122.860 124.969 1.00 63.40 98 HIS A CA 1
ATOM 715 C C . HIS A 1 98 ? 106.766 121.950 123.755 1.00 63.40 98 HIS A C 1
ATOM 716 O O . HIS A 1 98 ? 107.012 120.749 123.906 1.00 63.40 98 HIS A O 1
ATOM 723 N N . THR A 1 99 ? 106.626 122.504 122.549 1.00 63.05 99 THR A N 1
ATOM 724 C CA . THR A 1 99 ? 106.763 121.702 121.339 1.00 63.05 99 THR A CA 1
ATOM 725 C C . THR A 1 99 ? 108.207 121.577 120.872 1.00 63.05 99 THR A C 1
ATOM 726 O O . THR A 1 99 ? 108.543 120.595 120.201 1.00 63.05 99 THR A O 1
ATOM 730 N N . GLU A 1 100 ? 109.064 122.540 121.207 1.00 63.68 100 GLU A N 1
ATOM 731 C CA . GLU A 1 100 ? 110.462 122.526 120.802 1.00 63.68 100 GLU A CA 1
ATOM 732 C C . GLU A 1 100 ? 111.346 122.732 122.023 1.00 63.68 100 GLU A C 1
ATOM 733 O O . GLU A 1 100 ? 110.950 123.403 122.981 1.00 63.68 100 GLU A O 1
ATOM 739 N N . SER A 1 101 ? 112.542 122.154 121.982 1.00 63.92 101 SER A N 1
ATOM 740 C CA . SER A 1 101 ? 113.491 122.259 123.078 1.00 63.92 101 SER A CA 1
ATOM 741 C C . SER A 1 101 ? 114.557 123.302 122.739 1.00 63.92 101 SER A C 1
ATOM 742 O O . SER A 1 101 ? 114.501 123.968 121.703 1.00 63.92 101 SER A O 1
ATOM 745 N N . GLU A 1 102 ? 115.543 123.457 123.628 1.00 62.11 102 GLU A N 1
ATOM 746 C CA . GLU A 1 102 ? 116.628 124.401 123.379 1.00 62.11 102 GLU A CA 1
ATOM 747 C C . GLU A 1 102 ? 117.451 123.991 122.164 1.00 62.11 102 GLU A C 1
ATOM 748 O O . GLU A 1 102 ? 117.848 124.843 121.358 1.00 62.11 102 GLU A O 1
ATOM 754 N N . GLY A 1 103 ? 117.722 122.692 122.019 1.00 61.00 103 GLY A N 1
ATOM 755 C CA . GLY A 1 103 ? 118.456 122.221 120.858 1.00 61.00 103 GLY A CA 1
ATOM 756 C C . GLY A 1 103 ? 117.736 122.487 119.553 1.00 61.00 103 GLY A C 1
ATOM 757 O O . GLY A 1 103 ? 118.367 122.849 118.557 1.00 61.00 103 GLY A O 1
ATOM 758 N N . ASP A 1 104 ? 116.412 122.318 119.53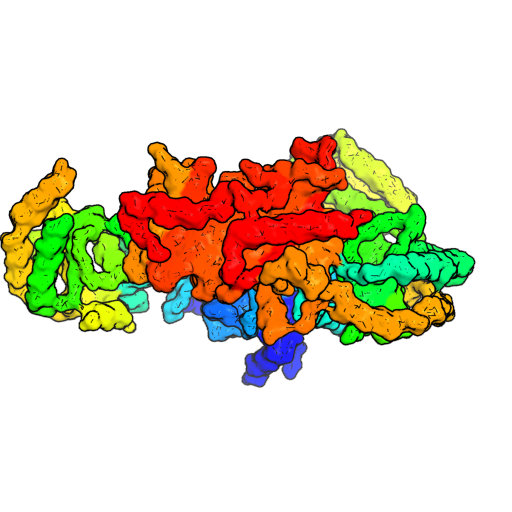8 1.00 63.01 104 ASP A N 1
ATOM 759 C CA . ASP A 1 104 ? 115.634 122.624 118.343 1.00 63.01 104 ASP A CA 1
ATOM 760 C C . ASP A 1 104 ? 115.713 124.105 117.988 1.00 63.01 104 ASP A C 1
ATOM 761 O O . ASP A 1 104 ? 115.847 124.455 116.811 1.00 63.01 104 ASP A O 1
ATOM 766 N N . LEU A 1 105 ? 115.633 124.985 118.989 1.00 57.91 105 LEU A N 1
ATOM 767 C CA . LEU A 1 105 ? 115.746 126.417 118.726 1.00 57.91 105 LEU A CA 1
ATOM 768 C C . LEU A 1 105 ? 117.133 126.777 118.205 1.00 57.91 105 LEU A C 1
ATOM 769 O O . LEU A 1 105 ? 117.264 127.590 117.281 1.00 57.91 105 LEU A O 1
ATOM 774 N N . ARG A 1 106 ? 118.180 126.184 118.786 1.00 59.53 106 ARG A N 1
ATOM 775 C CA . ARG A 1 106 ? 119.533 126.439 118.300 1.00 59.53 106 ARG A CA 1
ATOM 776 C C . ARG A 1 106 ? 119.702 125.953 116.866 1.00 59.53 106 ARG A C 1
ATOM 777 O O . ARG A 1 106 ? 120.322 126.634 116.038 1.00 59.53 106 ARG A O 1
ATOM 785 N N . ARG A 1 107 ? 119.152 124.777 116.552 1.00 61.46 107 ARG A N 1
ATOM 786 C CA . ARG A 1 107 ? 119.228 124.265 115.188 1.00 61.46 107 ARG A CA 1
ATOM 787 C C . ARG A 1 107 ? 118.467 125.162 114.221 1.00 61.46 107 ARG A C 1
ATOM 788 O O . ARG A 1 107 ? 118.917 125.390 113.095 1.00 61.46 107 ARG A O 1
ATOM 796 N N . LYS A 1 108 ? 117.309 125.677 114.641 1.00 57.43 108 LYS A N 1
ATOM 797 C CA . LYS A 1 108 ? 116.555 126.594 113.791 1.00 57.43 108 LYS A CA 1
ATOM 798 C C . LYS A 1 108 ? 117.336 127.879 113.537 1.00 57.43 108 LYS A C 1
ATOM 799 O O . LYS A 1 108 ? 117.352 128.393 112.412 1.00 57.43 108 LYS A O 1
ATOM 805 N N . LEU A 1 109 ? 117.988 128.413 114.573 1.00 55.03 109 LEU A N 1
ATOM 806 C CA . LEU A 1 109 ? 118.805 129.610 114.393 1.00 55.03 109 LEU A CA 1
ATOM 807 C C . LEU A 1 109 ? 119.967 129.349 113.441 1.00 55.03 109 LEU A C 1
ATOM 808 O O . LEU A 1 109 ? 120.270 130.182 112.576 1.00 55.03 109 LEU A O 1
ATOM 813 N N . TYR A 1 110 ? 120.628 128.198 113.583 1.00 56.84 110 TYR A N 1
ATOM 814 C CA . TYR A 1 110 ? 121.728 127.864 112.683 1.00 56.84 110 TYR A CA 1
ATOM 815 C C . TYR A 1 110 ? 121.237 127.666 111.253 1.00 56.84 110 TYR A C 1
ATOM 816 O O . TYR A 1 110 ? 121.928 128.039 110.298 1.00 56.84 110 TYR A O 1
ATOM 825 N N . VAL A 1 111 ? 120.049 127.083 111.085 1.00 55.74 111 VAL A N 1
ATOM 826 C CA . VAL A 1 111 ? 119.474 126.925 109.752 1.00 55.74 111 VAL A CA 1
ATOM 827 C C . VAL A 1 111 ? 119.173 128.285 109.137 1.00 55.74 111 VAL A C 1
ATOM 828 O O . VAL A 1 111 ? 119.416 128.509 107.946 1.00 55.74 111 VAL A O 1
ATOM 832 N N . LEU A 1 112 ? 118.636 129.213 109.933 1.00 54.30 112 LEU A N 1
ATOM 833 C CA . LEU A 1 112 ? 118.381 130.560 109.430 1.00 54.30 112 LEU A CA 1
ATOM 834 C C . LEU A 1 112 ? 119.679 131.254 109.030 1.00 54.30 112 LEU A C 1
ATOM 835 O O . LEU A 1 112 ? 119.736 131.944 108.005 1.00 54.30 112 LEU A O 1
ATOM 840 N N . LYS A 1 113 ? 120.733 131.084 109.832 1.00 55.23 113 LYS A N 1
ATOM 841 C CA . LYS A 1 113 ? 122.023 131.677 109.492 1.00 55.23 113 LYS A CA 1
ATOM 842 C C . LYS A 1 113 ? 122.599 131.071 108.215 1.00 55.23 113 LYS A C 1
ATOM 843 O O . LYS A 1 113 ? 123.157 131.794 107.379 1.00 55.23 113 LYS A O 1
ATOM 849 N N . TYR A 1 114 ? 122.463 129.753 108.041 1.00 56.73 114 TYR A N 1
ATOM 850 C CA . TYR A 1 114 ? 122.905 129.113 106.805 1.00 56.73 114 TYR A CA 1
ATOM 851 C C . TYR A 1 114 ? 122.099 129.600 105.607 1.00 56.73 114 TYR A C 1
ATOM 852 O O . TYR A 1 114 ? 122.644 129.763 104.510 1.00 56.73 114 TYR A O 1
ATOM 861 N N . LEU A 1 115 ? 120.793 129.809 105.790 1.00 53.19 115 LEU A N 1
ATOM 862 C CA . LEU A 1 115 ? 119.974 130.360 104.716 1.00 53.19 115 LEU A CA 1
ATOM 863 C C . LEU A 1 115 ? 120.415 131.769 104.352 1.00 53.19 115 LEU A C 1
ATOM 864 O O . LEU A 1 115 ? 120.450 132.120 103.167 1.00 53.19 115 LEU A O 1
ATOM 869 N N . PHE A 1 116 ? 120.753 132.585 105.354 1.00 57.19 116 PHE A N 1
ATOM 870 C CA . PHE A 1 116 ? 121.305 133.908 105.078 1.00 57.19 116 PHE A CA 1
ATOM 871 C C . PHE A 1 116 ? 122.601 133.803 104.285 1.00 57.19 116 PHE A C 1
ATOM 872 O O . PHE A 1 116 ? 122.809 134.549 103.318 1.00 57.19 116 PHE A O 1
ATOM 880 N N . GLU A 1 117 ? 123.484 132.881 104.681 1.00 58.26 117 GLU A N 1
ATOM 881 C CA .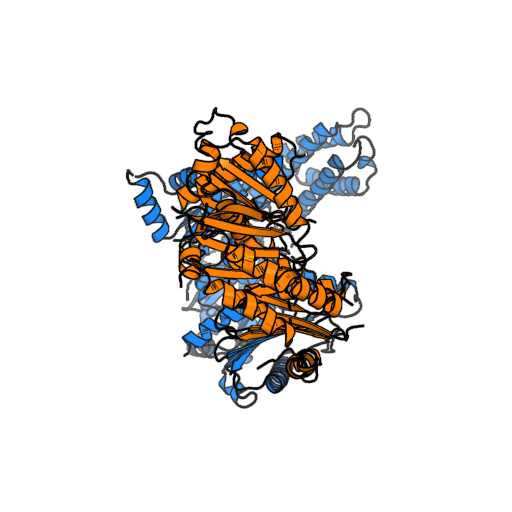 GLU A 1 117 ? 124.715 132.664 103.926 1.00 58.26 117 GLU A CA 1
ATOM 882 C C . GLU A 1 117 ? 124.417 132.306 102.477 1.00 58.26 117 GLU A C 1
ATOM 883 O O . GLU A 1 117 ? 124.944 132.938 101.555 1.00 58.26 117 GLU A O 1
ATOM 889 N N . VAL A 1 118 ? 123.547 131.320 102.261 1.00 55.43 118 VAL A N 1
ATOM 890 C CA . VAL A 1 118 ? 123.240 130.861 100.910 1.00 55.43 118 VAL A CA 1
ATOM 891 C C . VAL A 1 118 ? 122.645 131.992 100.079 1.00 55.43 118 VAL A C 1
ATOM 892 O O . VAL A 1 118 ? 122.983 132.160 98.901 1.00 55.43 118 VAL A O 1
ATOM 896 N N . HIS A 1 119 ? 121.769 132.797 100.680 1.00 54.42 119 HIS A N 1
ATOM 897 C CA . HIS A 1 119 ? 121.104 133.870 99.953 1.00 54.42 119 HIS A CA 1
ATOM 898 C C . HIS A 1 119 ? 122.009 135.059 99.660 1.00 54.42 119 HIS A C 1
ATOM 899 O O . HIS A 1 119 ? 121.793 135.750 98.658 1.00 54.42 119 HIS A O 1
ATOM 906 N N . PHE A 1 120 ? 123.011 135.329 100.497 1.00 61.87 120 PHE A N 1
ATOM 907 C CA . PHE A 1 120 ? 123.784 136.553 100.331 1.00 61.87 120 PHE A CA 1
ATOM 908 C C . PHE A 1 120 ? 125.231 136.342 99.904 1.00 61.87 120 PHE A C 1
ATOM 909 O O . PHE A 1 120 ? 125.688 137.037 98.995 1.00 61.87 120 PHE A O 1
ATOM 917 N N . GLY A 1 121 ? 125.965 135.418 100.522 1.00 65.43 121 GLY A N 1
ATOM 918 C CA . GLY A 1 121 ? 127.350 135.206 100.151 1.00 65.43 121 GLY A CA 1
ATOM 919 C C . GLY A 1 121 ? 128.341 135.681 101.193 1.00 65.43 121 GLY A C 1
ATOM 920 O O . GLY A 1 121 ? 128.054 135.652 102.394 1.00 65.43 121 GLY A O 1
ATOM 921 N N . LEU A 1 122 ? 129.517 136.121 100.741 1.00 73.29 122 LEU A N 1
ATOM 922 C CA . LEU A 1 122 ? 130.544 136.628 101.643 1.00 73.29 122 LEU A CA 1
ATOM 923 C C . LEU A 1 122 ? 130.136 137.932 102.318 1.00 73.29 122 LEU A C 1
ATOM 924 O O . LEU A 1 122 ? 130.780 138.336 103.293 1.00 73.29 122 LEU A O 1
ATOM 929 N N . VAL A 1 123 ? 129.079 138.588 101.832 1.00 72.54 123 VAL A N 1
ATOM 930 C CA . VAL A 1 123 ? 128.622 139.842 102.425 1.00 72.54 123 VAL A CA 1
ATOM 931 C C . VAL A 1 123 ? 128.200 139.640 103.875 1.00 72.54 123 VAL A C 1
ATOM 932 O O . VAL A 1 123 ? 128.298 140.563 104.693 1.00 72.54 123 VAL A O 1
ATOM 936 N N . THR A 1 124 ? 127.735 138.436 104.221 1.00 73.27 124 THR A N 1
ATOM 937 C CA . THR A 1 124 ? 127.297 138.164 105.586 1.00 73.27 124 THR A CA 1
ATOM 938 C C . THR A 1 124 ? 128.426 138.297 106.600 1.00 73.27 124 THR A C 1
ATOM 939 O O . THR A 1 124 ? 128.155 138.527 107.784 1.00 73.27 124 THR A O 1
ATOM 943 N N . VAL A 1 125 ? 129.682 138.153 106.169 1.00 78.00 125 VAL A N 1
ATOM 944 C CA . VAL A 1 125 ? 130.802 138.323 107.089 1.00 78.00 125 VAL A CA 1
ATOM 945 C C . VAL A 1 125 ? 130.898 139.768 107.562 1.00 78.00 125 VAL A C 1
ATOM 946 O O . VAL A 1 125 ? 131.189 140.026 108.737 1.00 78.00 125 VAL A O 1
ATOM 950 N N . ASP A 1 126 ? 130.656 140.727 106.673 1.00 78.31 126 ASP A N 1
ATOM 951 C CA . ASP A 1 126 ? 130.686 142.140 107.025 1.00 78.31 126 ASP A CA 1
ATOM 952 C C . ASP A 1 126 ? 129.362 142.516 107.679 1.00 78.31 126 ASP A C 1
ATOM 953 O O . ASP A 1 126 ? 128.303 142.423 107.047 1.00 78.31 126 ASP A O 1
ATOM 958 N N . GLY A 1 127 ? 129.423 142.941 108.943 1.00 78.44 127 GLY A N 1
ATOM 959 C CA . GLY A 1 127 ? 128.213 143.253 109.683 1.00 78.44 127 GLY A CA 1
ATOM 960 C C . GLY A 1 127 ? 127.537 144.541 109.263 1.00 78.44 127 GLY A C 1
ATOM 961 O O . GLY A 1 127 ? 126.339 144.707 109.514 1.00 78.44 127 GLY A O 1
ATOM 962 N N . HIS A 1 128 ? 128.274 145.458 108.635 1.00 78.16 128 HIS A N 1
ATOM 963 C CA . HIS A 1 128 ? 127.679 146.724 108.221 1.00 78.16 128 HIS A CA 1
ATOM 964 C C . HIS A 1 128 ? 126.780 146.554 107.002 1.00 78.16 128 HIS A C 1
ATOM 965 O O . HIS A 1 128 ? 125.694 147.142 106.943 1.00 78.16 128 HIS A O 1
ATOM 972 N N . LEU A 1 129 ? 127.211 145.757 106.023 1.00 79.79 129 LEU A N 1
ATOM 973 C CA . LEU A 1 129 ? 126.439 145.595 104.796 1.00 79.79 129 LEU A CA 1
ATOM 974 C C . LEU A 1 129 ? 125.229 144.689 104.986 1.00 79.79 129 LEU A C 1
ATOM 975 O O . LEU A 1 129 ? 124.202 144.893 104.328 1.00 79.79 129 LEU A O 1
ATOM 980 N N . ILE A 1 130 ? 125.330 143.686 105.863 1.00 75.08 130 ILE A N 1
ATOM 981 C CA . ILE A 1 130 ? 124.207 142.778 106.074 1.00 75.08 130 ILE A CA 1
ATOM 982 C C . ILE A 1 130 ? 123.034 143.506 106.720 1.00 75.08 130 ILE A C 1
ATOM 983 O O . ILE A 1 130 ? 121.871 143.186 106.446 1.00 75.08 130 ILE A O 1
ATOM 988 N N . ARG A 1 131 ? 123.309 144.491 107.581 1.00 73.00 131 ARG A N 1
ATOM 989 C CA . ARG A 1 131 ? 122.230 145.266 108.185 1.00 73.00 131 ARG A CA 1
ATOM 990 C C . ARG A 1 131 ? 121.434 146.031 107.136 1.00 73.00 131 ARG A C 1
ATOM 991 O O . ARG A 1 131 ? 120.200 146.068 107.203 1.00 73.00 131 ARG A O 1
ATOM 999 N N . LYS A 1 132 ? 122.115 146.646 106.168 1.00 75.43 132 LYS A N 1
ATOM 1000 C CA . LYS A 1 132 ? 121.419 147.330 105.085 1.00 75.43 132 LYS A CA 1
ATOM 1001 C C . LYS A 1 132 ? 120.721 146.352 104.150 1.00 75.43 132 LYS A C 1
ATOM 1002 O O . LYS A 1 132 ? 119.617 146.638 103.673 1.00 75.43 132 LYS A O 1
ATOM 1008 N N . GLU A 1 133 ? 121.347 145.205 103.871 1.00 75.13 133 GLU A N 1
ATOM 1009 C CA . GLU A 1 133 ? 120.744 144.233 102.965 1.00 75.13 133 GLU A CA 1
ATOM 1010 C C . GLU A 1 133 ? 119.461 143.652 103.548 1.00 75.13 133 GLU A C 1
ATOM 1011 O O . GLU A 1 133 ? 118.467 143.487 102.832 1.00 75.13 133 GLU A O 1
ATOM 1017 N N . LEU A 1 134 ? 119.461 143.341 104.847 1.00 68.74 134 LEU A N 1
ATOM 1018 C CA . LEU A 1 134 ? 118.274 142.783 105.485 1.00 68.74 134 LEU A CA 1
ATOM 1019 C C . LEU A 1 134 ? 117.185 143.825 105.704 1.00 68.74 134 LEU A C 1
ATOM 1020 O O . LEU A 1 134 ? 116.018 143.456 105.871 1.00 68.74 134 LEU A O 1
ATOM 1025 N N . ARG A 1 135 ? 117.535 145.109 105.706 1.00 69.33 135 ARG A N 1
ATOM 1026 C CA . ARG A 1 135 ? 116.581 146.197 105.925 1.00 69.33 135 ARG A CA 1
ATOM 1027 C C . ARG A 1 135 ? 116.734 147.211 104.799 1.00 69.33 135 ARG A C 1
ATOM 1028 O O . ARG A 1 135 ? 117.340 148.276 104.983 1.00 69.33 135 ARG A O 1
ATOM 1036 N N . PRO A 1 136 ? 116.204 146.907 103.611 1.00 70.64 136 PRO A N 1
ATOM 1037 C CA . PRO A 1 136 ? 116.303 147.858 102.507 1.00 70.64 136 PRO A CA 1
ATOM 1038 C C . PRO A 1 136 ? 115.516 149.119 102.810 1.00 70.64 136 PRO A C 1
ATOM 1039 O O . PRO A 1 136 ? 114.501 149.078 103.526 1.00 70.64 136 PRO A O 1
ATOM 1043 N N . PRO A 1 137 ? 115.954 150.272 102.296 1.00 71.10 137 PRO A N 1
ATOM 1044 C CA . PRO A 1 137 ? 115.185 151.507 102.521 1.00 71.10 137 PRO A CA 1
ATOM 1045 C C . PRO A 1 137 ? 113.779 151.455 101.950 1.00 71.10 137 PRO A C 1
ATOM 1046 O O . PRO A 1 137 ? 112.867 152.069 102.519 1.00 71.10 137 PRO A O 1
ATOM 1050 N N . ASP A 1 138 ? 113.575 150.744 100.845 1.00 72.55 138 ASP A N 1
ATOM 1051 C CA . ASP A 1 138 ? 112.250 150.619 100.254 1.00 72.55 138 ASP A CA 1
ATOM 1052 C C . ASP A 1 138 ? 111.383 149.710 101.116 1.00 72.55 138 ASP A C 1
ATOM 1053 O O . ASP A 1 138 ? 111.838 148.661 101.583 1.00 72.55 138 ASP A O 1
ATOM 1058 N N . LEU A 1 139 ? 110.129 150.117 101.328 1.00 73.87 139 LEU A N 1
ATOM 1059 C CA . LEU A 1 139 ? 109.235 149.339 102.181 1.00 73.87 139 LEU A CA 1
ATOM 1060 C C . LEU A 1 139 ? 108.760 148.070 101.483 1.00 73.87 139 LEU A C 1
ATOM 1061 O O . LEU A 1 139 ? 108.702 147.001 102.103 1.00 73.87 139 LEU A O 1
ATOM 1066 N N . ALA A 1 140 ? 108.413 148.168 100.196 1.00 68.94 140 ALA A N 1
ATOM 1067 C CA . ALA A 1 140 ? 107.868 147.016 99.485 1.00 68.94 140 ALA A CA 1
ATOM 1068 C C . ALA A 1 140 ? 108.886 145.887 99.387 1.00 68.94 140 ALA A C 1
ATOM 1069 O O . ALA A 1 140 ? 108.547 144.716 99.599 1.00 68.94 140 ALA A O 1
ATOM 1071 N N . GLN A 1 141 ? 110.140 146.217 99.065 1.00 70.71 141 GLN A N 1
ATOM 1072 C CA . GLN A 1 141 ? 111.179 145.196 98.994 1.00 70.71 141 GLN A CA 1
ATOM 1073 C C . GLN A 1 141 ? 111.423 144.549 100.351 1.00 70.71 141 GLN A C 1
ATOM 1074 O O . GLN A 1 141 ? 111.603 143.328 100.431 1.00 70.71 141 GLN A O 1
ATOM 1080 N N . ARG A 1 142 ? 111.435 145.348 101.421 1.00 67.04 142 ARG A N 1
ATOM 1081 C CA . ARG A 1 142 ? 111.612 144.797 102.760 1.00 67.04 142 ARG A CA 1
ATOM 1082 C C . ARG A 1 142 ? 110.481 143.840 103.117 1.00 67.04 142 ARG A C 1
ATOM 1083 O O . ARG A 1 142 ? 110.724 142.749 103.647 1.00 67.04 142 ARG A O 1
ATOM 1091 N N . VAL A 1 143 ? 109.237 144.230 102.827 1.00 66.16 143 VAL A N 1
ATOM 1092 C CA . VAL A 1 143 ? 108.095 143.371 103.128 1.00 66.16 143 VAL A CA 1
ATOM 1093 C C . VAL A 1 143 ? 108.169 142.081 102.320 1.00 66.16 143 VAL A C 1
ATOM 1094 O O . VAL A 1 143 ? 107.912 140.989 102.841 1.00 66.16 143 VAL A O 1
ATOM 1098 N N . GLN A 1 144 ? 108.519 142.185 101.035 1.00 62.81 144 GLN A N 1
ATOM 1099 C CA . GLN A 1 144 ? 108.616 140.994 100.197 1.00 62.81 144 GLN A CA 1
ATOM 1100 C C . GLN A 1 144 ? 109.698 140.046 100.701 1.00 62.81 144 GLN A C 1
ATOM 1101 O O . GLN A 1 144 ? 109.483 138.829 100.770 1.00 62.81 144 GLN A O 1
ATOM 1107 N N . LEU A 1 145 ? 110.866 140.584 101.063 1.00 57.66 145 LEU A N 1
ATOM 1108 C CA . LEU A 1 145 ? 111.944 139.741 101.570 1.00 57.66 145 LEU A CA 1
ATOM 1109 C C . LEU A 1 145 ? 111.557 139.086 102.891 1.00 57.66 145 LEU A C 1
ATOM 1110 O O . LEU A 1 145 ? 111.845 137.903 103.116 1.00 57.66 145 LEU A O 1
ATOM 1115 N N . TRP A 1 146 ? 110.900 139.841 103.777 1.00 57.71 146 TRP A N 1
ATOM 1116 C CA . TRP A 1 146 ? 110.474 139.278 105.054 1.00 57.71 146 TRP A CA 1
ATOM 1117 C C . TRP A 1 146 ? 109.448 138.170 104.855 1.00 57.71 146 TRP A C 1
ATOM 1118 O O . TRP A 1 146 ? 109.514 137.131 105.521 1.00 57.71 146 TRP A O 1
ATOM 1129 N N . GLU A 1 147 ? 108.494 138.368 103.939 1.00 60.40 147 GLU A N 1
ATOM 1130 C CA . GLU A 1 147 ? 107.522 137.320 103.648 1.00 60.40 147 GLU A CA 1
ATOM 1131 C C . GLU A 1 147 ? 108.186 136.087 103.047 1.00 60.40 147 GLU A C 1
ATOM 1132 O O . GLU A 1 147 ? 107.818 134.959 103.394 1.00 60.40 147 GLU A O 1
ATOM 1138 N N . HIS A 1 148 ? 109.157 136.279 102.151 1.00 55.04 148 HIS A N 1
ATOM 1139 C CA . HIS A 1 148 ? 109.862 135.141 101.570 1.00 55.04 148 HIS A CA 1
ATOM 1140 C C . HIS A 1 148 ? 110.610 134.353 102.640 1.00 55.04 148 HIS A C 1
ATOM 1141 O O . HIS A 1 148 ? 110.579 133.116 102.654 1.00 55.04 148 HIS A O 1
ATOM 1148 N N . PHE A 1 149 ? 111.282 135.055 103.557 1.00 52.97 149 PHE A N 1
ATOM 1149 C CA . PHE A 1 149 ? 112.006 134.359 104.617 1.00 52.97 149 PHE A CA 1
ATOM 1150 C C . PHE A 1 149 ? 111.057 133.669 105.592 1.00 52.97 149 PHE A C 1
ATOM 1151 O O . PHE A 1 149 ? 111.362 132.574 106.081 1.00 52.97 149 PHE A O 1
ATOM 1159 N N . GLN A 1 150 ? 109.909 134.285 105.886 1.00 53.23 150 GLN A N 1
ATOM 1160 C CA . GLN A 1 150 ? 108.914 133.629 106.730 1.00 53.23 150 GLN A CA 1
ATOM 1161 C C . GLN A 1 150 ? 108.382 132.363 106.070 1.00 53.23 150 GLN A C 1
ATOM 1162 O O . GLN A 1 150 ? 108.191 131.340 106.739 1.00 53.23 150 GLN A O 1
ATOM 1168 N N . SER A 1 151 ? 108.137 132.414 104.758 1.00 52.51 151 SER A N 1
ATOM 1169 C CA . SER A 1 151 ? 107.709 131.220 104.035 1.00 52.51 151 SER A CA 1
ATOM 1170 C C . SER A 1 151 ? 108.785 130.142 104.067 1.00 52.51 151 SER A C 1
ATOM 1171 O O . SER A 1 151 ? 108.475 128.952 104.212 1.00 52.51 151 SER A O 1
ATOM 1174 N N . LEU A 1 152 ? 110.053 130.538 103.921 1.00 52.62 152 LEU A N 1
ATOM 1175 C CA . LEU A 1 152 ? 111.148 129.576 104.015 1.00 52.62 152 LEU A CA 1
ATOM 1176 C C . LEU A 1 152 ? 111.178 128.907 105.383 1.00 52.62 152 LEU A C 1
ATOM 1177 O O . LEU A 1 152 ? 111.321 127.682 105.483 1.00 52.62 152 LEU A O 1
ATOM 1182 N N . LEU A 1 153 ? 111.038 129.695 106.451 1.00 53.40 153 LEU A N 1
ATOM 1183 C CA . LEU A 1 153 ? 111.019 129.121 107.793 1.00 53.40 153 LEU A CA 1
ATOM 1184 C C . LEU A 1 153 ? 109.836 128.180 107.986 1.00 53.40 153 LEU A C 1
ATOM 1185 O O . LEU A 1 153 ? 109.994 127.096 108.562 1.00 53.40 153 LEU A O 1
ATOM 1190 N N . TRP A 1 154 ? 108.652 128.571 107.508 1.00 59.74 154 TRP A N 1
ATOM 1191 C CA . TRP A 1 154 ? 107.468 127.732 107.660 1.00 59.74 154 TRP A CA 1
ATOM 1192 C C . TRP A 1 154 ? 107.609 126.413 106.909 1.00 59.74 154 TRP A C 1
ATOM 1193 O O . TRP A 1 154 ? 107.276 125.349 107.449 1.00 59.74 154 TRP A O 1
ATOM 1204 N N . THR A 1 155 ? 108.110 126.456 105.671 1.00 55.19 155 THR A N 1
ATOM 1205 C CA . THR A 1 155 ? 108.265 125.217 104.917 1.00 55.19 155 THR A CA 1
ATOM 1206 C C . THR A 1 155 ? 109.372 124.345 105.498 1.00 55.19 155 THR A C 1
ATOM 1207 O O . THR A 1 155 ? 109.259 123.114 105.474 1.00 55.19 155 THR A O 1
ATOM 1211 N N . TYR A 1 156 ? 110.430 124.951 106.049 1.00 54.65 156 TYR A N 1
ATOM 1212 C CA . TYR A 1 156 ? 111.446 124.161 106.737 1.00 54.65 156 TYR A CA 1
ATOM 1213 C C . TYR A 1 156 ? 110.864 123.461 107.958 1.00 54.65 156 TYR A C 1
ATOM 1214 O O . TYR A 1 156 ? 111.136 122.277 108.194 1.00 54.65 156 TYR A O 1
ATOM 1223 N N . SER A 1 157 ? 110.052 124.177 108.743 1.00 57.83 157 SER A N 1
ATOM 1224 C CA . SER A 1 157 ? 109.425 123.570 109.913 1.00 57.83 157 SER A CA 1
ATOM 1225 C C . SER A 1 157 ? 108.492 122.433 109.514 1.00 57.83 157 SER A C 1
ATOM 1226 O O . SER A 1 157 ? 108.454 121.391 110.179 1.00 57.83 157 SER A O 1
ATOM 1229 N N . ARG A 1 158 ? 107.726 122.622 108.438 1.00 60.48 158 ARG A N 1
ATOM 1230 C CA . ARG A 1 158 ? 106.828 121.570 107.964 1.00 60.48 158 ARG A CA 1
ATOM 1231 C C . ARG A 1 158 ? 107.604 120.343 107.491 1.00 60.48 158 ARG A C 1
ATOM 1232 O O . ARG A 1 158 ? 107.243 119.201 107.811 1.00 60.48 158 ARG A O 1
ATOM 1240 N N . LEU A 1 159 ? 108.675 120.559 106.722 1.00 59.72 159 LEU A N 1
ATOM 1241 C CA . LEU A 1 159 ? 109.448 119.438 106.199 1.00 59.72 159 LEU A CA 1
ATOM 1242 C C . LEU A 1 159 ? 110.173 118.694 107.312 1.00 59.72 159 LEU A C 1
ATOM 1243 O O . LEU A 1 159 ? 110.338 117.471 107.240 1.00 59.72 159 LEU A O 1
ATOM 1248 N N . ARG A 1 160 ? 110.620 119.411 108.346 1.00 61.98 160 ARG A N 1
ATOM 1249 C CA . ARG A 1 160 ? 111.259 118.747 109.474 1.00 61.98 160 ARG A CA 1
ATOM 1250 C C . ARG A 1 160 ? 110.300 117.839 110.232 1.00 61.98 160 ARG A C 1
ATOM 1251 O O . ARG A 1 160 ? 110.737 116.826 110.788 1.00 61.98 160 ARG A O 1
ATOM 1259 N N . GLU A 1 161 ? 109.011 118.172 110.267 1.00 65.93 161 GLU A N 1
ATOM 1260 C CA . GLU A 1 161 ? 108.023 117.385 110.992 1.00 65.93 161 GLU A CA 1
ATOM 1261 C C . GLU A 1 161 ? 107.296 116.371 110.117 1.00 65.93 161 GLU A C 1
ATOM 1262 O O . GLU A 1 161 ? 106.572 115.525 110.652 1.00 65.93 161 GLU A O 1
ATOM 1268 N N . GLN A 1 162 ? 107.462 116.427 108.798 1.00 64.24 162 GLN A N 1
ATOM 1269 C CA . GLN A 1 162 ? 106.764 115.446 107.970 1.00 64.24 162 GLN A CA 1
ATOM 1270 C C . GLN A 1 162 ? 107.688 114.471 107.255 1.00 64.24 162 GLN A C 1
ATOM 1271 O O . GLN A 1 162 ? 107.266 113.353 106.950 1.00 64.24 162 GLN A O 1
ATOM 1277 N N . GLU A 1 163 ? 108.928 114.858 106.974 1.00 64.54 163 GLU A N 1
ATOM 1278 C CA . GLU A 1 163 ? 109.825 114.060 106.150 1.00 64.54 163 GLU A CA 1
ATOM 1279 C C . GLU A 1 163 ? 111.003 113.545 106.967 1.00 64.54 163 GLU A C 1
ATOM 1280 O O . GLU A 1 163 ? 111.541 114.257 107.821 1.00 64.54 163 GLU A O 1
ATOM 1286 N N . GLN A 1 164 ? 111.396 112.297 106.695 1.00 64.56 164 GLN A N 1
ATOM 1287 C CA . GLN A 1 164 ? 112.569 111.726 107.348 1.00 64.56 164 GLN A CA 1
ATOM 1288 C C . GLN A 1 164 ? 113.863 112.284 106.773 1.00 64.56 164 GLN A C 1
ATOM 1289 O O . GLN A 1 164 ? 114.892 112.291 107.459 1.00 64.56 164 GLN A O 1
ATOM 1295 N N . CYS A 1 165 ? 113.833 112.748 105.520 1.00 67.20 165 CYS A N 1
ATOM 1296 C CA . CYS A 1 165 ? 115.048 113.237 104.877 1.00 67.20 165 CYS A CA 1
ATOM 1297 C C . CYS A 1 165 ? 115.633 114.423 105.632 1.00 67.20 165 CYS A C 1
ATOM 1298 O O . CYS A 1 165 ? 116.852 114.514 105.812 1.00 67.20 165 CYS A O 1
ATOM 1301 N N . PHE A 1 166 ? 114.780 115.342 106.080 1.00 64.52 166 PHE A N 1
ATOM 1302 C CA . PHE A 1 166 ? 115.227 116.442 106.922 1.00 64.52 166 PHE A CA 1
ATOM 1303 C C . PHE A 1 166 ? 115.312 116.060 108.393 1.00 64.52 166 PHE A C 1
ATOM 1304 O O . PHE A 1 166 ? 116.035 116.720 109.149 1.00 64.52 166 PHE A O 1
ATOM 1312 N N . ALA A 1 167 ? 114.590 115.018 108.814 1.00 64.53 167 ALA A N 1
ATOM 1313 C CA . ALA A 1 167 ? 114.684 114.560 110.197 1.00 64.53 167 ALA A CA 1
ATOM 1314 C C . ALA A 1 167 ? 116.071 114.013 110.507 1.00 64.53 167 ALA A C 1
ATOM 1315 O O . ALA A 1 167 ? 116.630 114.292 111.574 1.00 64.53 167 ALA A O 1
ATOM 1317 N N . VAL A 1 168 ? 116.643 113.232 109.587 1.00 64.90 168 VAL A N 1
ATOM 1318 C CA . VAL A 1 168 ? 117.980 112.677 109.770 1.00 64.90 168 VAL A CA 1
ATOM 1319 C C . VAL A 1 168 ? 119.039 113.446 108.998 1.00 64.90 168 VAL A C 1
ATOM 1320 O O . VAL A 1 168 ? 120.235 113.161 109.156 1.00 64.90 168 VAL A O 1
ATOM 1324 N N . GLU A 1 169 ? 118.638 114.410 108.167 1.00 69.46 169 GLU A N 1
ATOM 1325 C CA . GLU A 1 169 ? 119.557 115.203 107.350 1.00 69.46 169 GLU A CA 1
ATOM 1326 C C . GLU A 1 169 ? 120.411 114.298 106.458 1.00 69.46 169 GLU A C 1
ATOM 1327 O O . GLU A 1 169 ? 121.633 114.211 106.595 1.00 69.46 169 GLU A O 1
ATOM 1333 N N . ALA A 1 170 ? 119.733 113.610 105.542 1.00 61.13 170 ALA A N 1
ATOM 1334 C CA . ALA A 1 170 ? 120.392 112.689 104.629 1.00 61.13 170 ALA A CA 1
ATOM 1335 C C . ALA A 1 170 ? 119.629 112.656 103.313 1.00 61.13 170 ALA A C 1
ATOM 1336 O O . ALA A 1 170 ? 118.474 113.083 103.230 1.00 61.13 170 ALA A O 1
ATOM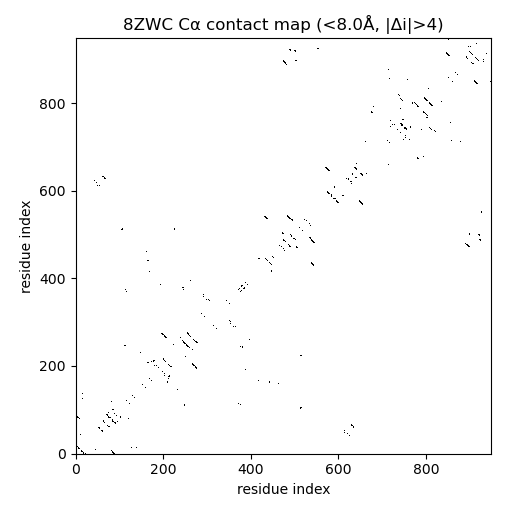 1338 N N . LEU A 1 171 ? 120.292 112.140 102.282 1.00 58.64 171 LEU A N 1
ATOM 1339 C CA . LEU A 1 171 ? 119.733 112.099 100.938 1.00 58.64 171 LEU A CA 1
ATOM 1340 C C . LEU A 1 171 ? 119.079 110.750 100.669 1.00 58.64 171 LEU A C 1
ATOM 1341 O O . LEU A 1 171 ? 119.683 109.697 100.894 1.00 58.64 171 LEU A O 1
ATOM 1346 N N . GLU A 1 172 ? 117.845 110.790 100.175 1.00 57.50 172 GLU A N 1
ATOM 1347 C CA . GLU A 1 172 ? 117.092 109.595 99.825 1.00 57.50 172 GLU A CA 1
ATOM 1348 C C . GLU A 1 172 ? 116.888 109.540 98.317 1.00 57.50 172 GLU A C 1
ATOM 1349 O O . GLU A 1 172 ? 116.586 110.556 97.683 1.00 57.50 172 GLU A O 1
ATOM 1355 N N . ARG A 1 173 ? 117.055 108.349 97.747 1.00 58.20 173 ARG A N 1
ATOM 1356 C CA . ARG A 1 173 ? 116.956 108.142 96.311 1.00 58.20 173 ARG A CA 1
ATOM 1357 C C . ARG A 1 173 ? 115.921 107.069 96.000 1.00 58.20 173 ARG A C 1
ATOM 1358 O O . ARG A 1 173 ? 115.695 106.149 96.792 1.00 58.20 173 ARG A O 1
ATOM 1366 N N . LEU A 1 174 ? 115.291 107.199 94.835 1.00 58.32 174 LEU A N 1
ATOM 1367 C CA . LEU A 1 174 ? 114.355 106.200 94.336 1.00 58.32 174 LEU A CA 1
ATOM 1368 C C . LEU A 1 174 ? 115.118 105.224 93.449 1.00 58.32 174 LEU A C 1
ATOM 1369 O O . LEU A 1 174 ? 115.786 105.636 92.494 1.00 58.32 174 LEU A O 1
ATOM 1374 N N . ILE A 1 175 ? 115.018 103.936 93.761 1.00 63.11 175 ILE A N 1
ATOM 1375 C CA . ILE A 1 175 ? 115.810 102.901 93.107 1.00 63.11 175 ILE A CA 1
ATOM 1376 C C . ILE A 1 175 ? 114.981 102.304 91.977 1.00 63.11 175 ILE A C 1
ATOM 1377 O O . ILE A 1 175 ? 113.961 101.649 92.219 1.00 63.11 175 ILE A O 1
ATOM 1382 N N . HIS A 1 176 ? 115.419 102.531 90.739 1.00 71.68 176 HIS A N 1
ATOM 1383 C CA . HIS A 1 176 ? 114.806 101.914 89.564 1.00 71.68 176 HIS A CA 1
ATOM 1384 C C . HIS A 1 176 ? 115.843 101.922 88.449 1.00 71.68 176 HIS A C 1
ATOM 1385 O O . HIS A 1 176 ? 116.032 102.943 87.769 1.00 71.68 176 HIS A O 1
ATOM 1392 N N . PRO A 1 177 ? 116.548 100.805 88.237 1.00 73.45 177 PRO A N 1
ATOM 1393 C CA . PRO A 1 177 ? 117.641 100.805 87.246 1.00 73.45 177 PRO A CA 1
ATOM 1394 C C . PRO A 1 177 ? 117.196 101.142 85.833 1.00 73.45 177 PRO A C 1
ATOM 1395 O O . PRO A 1 177 ? 117.945 101.791 85.092 1.00 73.45 177 PRO A O 1
ATOM 1399 N N . GLN A 1 178 ? 115.996 100.714 85.433 1.00 72.31 178 GLN A N 1
ATOM 1400 C CA . GLN A 1 178 ? 115.541 100.971 84.070 1.00 72.31 178 GLN A CA 1
ATOM 1401 C C . GLN A 1 178 ? 115.203 102.442 83.861 1.00 72.31 178 GLN A C 1
ATOM 1402 O O . GLN A 1 178 ? 115.558 103.025 82.829 1.00 72.31 178 GLN A O 1
ATOM 1408 N N . LEU A 1 179 ? 114.517 103.059 84.826 1.00 73.28 179 LEU A N 1
ATOM 1409 C CA . LEU A 1 179 ? 114.094 104.446 84.658 1.00 73.28 179 LEU A CA 1
ATOM 1410 C C . LEU A 1 179 ? 115.253 105.421 84.814 1.00 73.28 179 LEU A C 1
ATOM 1411 O O . LEU A 1 179 ? 115.293 106.443 84.119 1.00 73.28 179 LEU A O 1
ATOM 1416 N N . CYS A 1 180 ? 116.192 105.134 85.721 1.00 74.10 180 CYS A N 1
ATOM 1417 C CA . CYS A 1 180 ? 117.289 106.065 85.972 1.00 74.10 180 CYS A CA 1
ATOM 1418 C C . CYS A 1 180 ? 118.157 106.253 84.736 1.00 74.10 180 CYS A C 1
ATOM 1419 O O . CYS A 1 180 ? 118.545 107.381 84.409 1.00 74.10 180 CYS A O 1
ATOM 1422 N N . GLU A 1 181 ? 118.474 105.162 84.034 1.00 72.49 181 GLU A N 1
ATOM 1423 C CA . GLU A 1 181 ? 119.292 105.283 82.833 1.00 72.49 181 GLU A CA 1
ATOM 1424 C C . GLU A 1 181 ? 118.608 106.164 81.796 1.00 72.49 181 GLU A C 1
ATOM 1425 O O . GLU A 1 181 ? 119.189 107.158 81.337 1.00 72.49 181 GLU A O 1
ATOM 1431 N N . LEU A 1 182 ? 117.352 105.847 81.465 1.00 70.25 182 LEU A N 1
ATOM 1432 C CA . LEU A 1 182 ? 116.614 106.633 80.484 1.00 70.25 182 LEU A CA 1
ATOM 1433 C C . LEU A 1 182 ? 116.527 108.092 80.908 1.00 70.25 182 LEU A C 1
ATOM 1434 O O . LEU A 1 182 ? 116.612 108.992 80.065 1.00 70.25 182 LEU A O 1
ATOM 1439 N N . CYS A 1 183 ? 116.380 108.347 82.211 1.00 70.00 183 CYS A N 1
ATOM 1440 C CA . CYS A 1 183 ? 116.414 109.721 82.698 1.00 70.00 183 CYS A CA 1
ATOM 1441 C C . CYS A 1 183 ? 117.761 110.373 82.411 1.00 70.00 183 CYS A C 1
ATOM 1442 O O . CYS A 1 183 ? 117.818 111.549 82.035 1.00 70.00 183 CYS A O 1
ATOM 1445 N N . ILE A 1 184 ? 118.854 109.623 82.576 1.00 64.64 184 ILE A N 1
ATOM 1446 C CA . ILE A 1 184 ? 120.180 110.185 82.324 1.00 64.64 184 ILE A CA 1
ATOM 1447 C C . ILE A 1 184 ? 120.334 110.577 80.859 1.00 64.64 184 ILE A C 1
ATOM 1448 O O . ILE A 1 184 ? 120.742 111.704 80.550 1.00 64.64 184 ILE A O 1
ATOM 1453 N N . GLU A 1 185 ? 120.021 109.662 79.932 1.00 69.69 185 GLU A N 1
ATOM 1454 C CA . GLU A 1 185 ? 120.159 110.033 78.520 1.00 69.69 185 GLU A CA 1
ATOM 1455 C C . GLU A 1 185 ? 119.184 111.139 78.127 1.00 69.69 185 GLU A C 1
ATOM 1456 O O . GLU A 1 185 ? 119.537 112.025 77.339 1.00 69.69 185 GLU A O 1
ATOM 1462 N N . ALA A 1 186 ? 117.961 111.122 78.666 1.00 65.28 186 ALA A N 1
ATOM 1463 C CA . ALA A 1 186 ? 117.015 112.186 78.347 1.00 65.28 186 ALA A CA 1
ATOM 1464 C C . ALA A 1 186 ? 117.539 113.541 78.801 1.00 65.28 186 ALA A C 1
ATOM 1465 O O . ALA A 1 186 ? 117.511 114.512 78.035 1.00 65.28 186 ALA A O 1
ATOM 1467 N N . LEU A 1 187 ? 118.040 113.622 80.037 1.00 61.53 187 LEU A N 1
ATOM 1468 C CA . LEU A 1 187 ? 118.608 114.874 80.521 1.00 61.53 187 LEU A CA 1
ATOM 1469 C C . LEU A 1 187 ? 119.788 115.307 79.664 1.00 61.53 187 LEU A C 1
ATOM 1470 O O . LEU A 1 187 ? 119.820 116.441 79.175 1.00 61.53 187 LEU A O 1
ATOM 1475 N N . GLU A 1 188 ? 120.739 114.398 79.428 1.00 66.31 188 GLU A N 1
ATOM 1476 C CA . GLU A 1 188 ? 121.933 114.735 78.659 1.00 66.31 188 GLU A CA 1
ATOM 1477 C C . GLU A 1 188 ? 121.567 115.282 77.286 1.00 66.31 188 GLU A C 1
ATOM 1478 O O . GLU A 1 188 ? 122.130 116.284 76.830 1.00 66.31 188 GLU A O 1
ATOM 1484 N N . ARG A 1 189 ? 120.618 114.634 76.608 1.00 68.96 189 ARG A N 1
ATOM 1485 C CA . ARG A 1 189 ? 120.324 115.007 75.231 1.00 68.96 189 ARG A CA 1
ATOM 1486 C C . ARG A 1 189 ? 119.447 116.252 75.147 1.00 68.96 189 ARG A C 1
ATOM 1487 O O . ARG A 1 189 ? 119.583 117.042 74.205 1.00 68.96 189 ARG A O 1
ATOM 1495 N N . HIS A 1 190 ? 118.543 116.458 76.107 1.00 64.92 190 HIS A N 1
ATOM 1496 C CA . HIS A 1 190 ? 117.502 117.459 75.923 1.00 64.92 190 HIS A CA 1
ATOM 1497 C C . HIS A 1 190 ? 117.507 118.585 76.953 1.00 64.92 190 HIS A C 1
ATOM 1498 O O . HIS A 1 190 ? 116.592 119.414 76.927 1.00 64.92 190 HIS A O 1
ATOM 1505 N N . VAL A 1 191 ? 118.487 118.656 77.856 1.00 63.47 191 VAL A N 1
ATOM 1506 C CA . VAL A 1 191 ? 118.510 119.781 78.785 1.00 63.47 191 VAL A CA 1
ATOM 1507 C C . VAL A 1 191 ? 119.834 120.526 78.688 1.00 63.47 191 VAL A C 1
ATOM 1508 O O . VAL A 1 191 ? 119.882 121.671 78.222 1.00 63.47 191 VAL A O 1
ATOM 1512 N N . ILE A 1 192 ? 120.923 119.868 79.086 1.00 60.34 192 ILE A N 1
ATOM 1513 C CA . ILE A 1 192 ? 122.220 120.535 79.126 1.00 60.34 192 ILE A CA 1
ATOM 1514 C C . ILE A 1 192 ? 122.716 120.832 77.718 1.00 60.34 192 ILE A C 1
ATOM 1515 O O . ILE A 1 192 ? 123.144 121.953 77.419 1.00 60.34 192 ILE A O 1
ATOM 1520 N N . GLN A 1 193 ? 122.659 119.835 76.832 1.00 66.37 193 GLN A N 1
ATOM 1521 C CA . GLN A 1 193 ? 123.056 120.057 75.446 1.00 66.37 193 GLN A CA 1
ATOM 1522 C C . GLN A 1 193 ? 122.124 121.038 74.749 1.00 66.37 193 GLN A C 1
ATOM 1523 O O . GLN A 1 193 ? 122.580 121.853 73.939 1.00 66.37 193 GLN A O 1
ATOM 1529 N N . ALA A 1 194 ? 120.824 120.978 75.050 1.00 66.18 194 ALA A N 1
ATOM 1530 C CA . ALA A 1 194 ? 119.879 121.910 74.444 1.00 66.18 194 ALA A CA 1
ATOM 1531 C C . ALA A 1 194 ? 120.191 123.349 74.835 1.00 66.18 194 ALA A C 1
ATOM 1532 O O . ALA A 1 194 ? 120.132 124.255 73.995 1.00 66.18 194 ALA A O 1
ATOM 1534 N N . VAL A 1 195 ? 120.521 123.581 76.106 1.00 64.19 195 VAL A N 1
ATOM 1535 C CA . VAL A 1 195 ? 120.861 124.930 76.549 1.00 64.19 195 VAL A CA 1
ATOM 1536 C C . VAL A 1 195 ? 122.202 125.370 75.972 1.00 64.19 195 VAL A C 1
ATOM 1537 O O . VAL A 1 195 ? 122.346 126.503 75.499 1.00 64.19 195 VAL A O 1
ATOM 1541 N N . ASN A 1 196 ? 123.202 124.484 75.999 1.00 63.06 196 ASN A N 1
ATOM 1542 C CA . ASN A 1 196 ? 124.542 124.867 75.565 1.00 63.06 196 ASN A CA 1
ATOM 1543 C C . ASN A 1 196 ? 124.592 125.153 74.069 1.00 63.06 196 ASN A C 1
ATOM 1544 O O . ASN A 1 196 ? 125.206 126.137 73.639 1.00 63.06 196 ASN A O 1
ATOM 1549 N N . THR A 1 197 ? 123.954 124.309 73.258 1.00 65.93 197 THR A N 1
ATOM 1550 C CA . THR A 1 197 ? 123.993 124.476 71.811 1.00 65.93 197 THR A CA 1
ATOM 1551 C C . THR A 1 197 ? 123.128 125.627 71.318 1.00 65.93 197 THR A C 1
ATOM 1552 O O . THR A 1 197 ? 123.294 126.055 70.170 1.00 65.93 197 THR A O 1
ATOM 1556 N N . SER A 1 198 ? 122.221 126.134 72.142 1.00 70.07 198 SER A N 1
ATOM 1557 C CA . SER A 1 198 ? 121.380 127.251 71.730 1.00 70.07 198 SER A CA 1
ATOM 1558 C C . SER A 1 198 ? 122.180 128.548 71.783 1.00 70.07 198 SER A C 1
ATOM 1559 O O . SER A 1 198 ? 122.734 128.885 72.834 1.00 70.07 198 SER A O 1
ATOM 1562 N N . PRO A 1 199 ? 122.263 129.298 70.679 1.00 73.11 199 PRO A N 1
ATOM 1563 C CA . PRO A 1 199 ? 123.003 130.569 70.703 1.00 73.11 199 PRO A CA 1
ATOM 1564 C C . PRO A 1 199 ? 122.327 131.656 71.522 1.00 73.11 199 PRO A C 1
ATOM 1565 O O . PRO A 1 199 ? 122.943 132.706 71.748 1.00 73.11 199 PRO A O 1
ATOM 1569 N N . GLU A 1 200 ? 121.092 131.443 71.970 1.00 74.20 200 GLU A N 1
ATOM 1570 C CA . GLU A 1 200 ? 120.347 132.434 72.734 1.00 74.20 200 GLU A CA 1
ATOM 1571 C C . GLU A 1 200 ? 120.577 132.323 74.237 1.00 74.20 200 GLU A C 1
ATOM 1572 O O . GLU A 1 200 ? 119.905 133.021 75.003 1.00 74.20 200 GLU A O 1
ATOM 1578 N N . ARG A 1 201 ? 121.501 131.462 74.674 1.00 70.74 201 ARG A N 1
ATOM 1579 C CA . ARG A 1 201 ? 121.772 131.309 76.098 1.00 70.74 201 ARG A CA 1
ATOM 1580 C C . ARG A 1 201 ? 122.351 132.573 76.722 1.00 70.74 201 ARG A C 1
ATOM 1581 O O . ARG A 1 201 ? 122.273 132.735 77.945 1.00 70.74 201 ARG A O 1
ATOM 1589 N N . GLY A 1 202 ? 122.922 133.467 75.919 1.00 70.19 202 GLY A N 1
ATOM 1590 C CA . GLY A 1 202 ? 123.464 134.707 76.441 1.00 70.19 202 GLY A CA 1
ATOM 1591 C C . GLY A 1 202 ? 124.667 134.544 77.342 1.00 70.19 202 GLY A C 1
ATOM 1592 O O . GLY A 1 202 ? 124.793 135.273 78.332 1.00 70.19 202 GLY A O 1
ATOM 1593 N N . GLY A 1 203 ? 125.557 133.606 77.029 1.00 71.78 203 GLY A N 1
ATOM 1594 C CA . GLY A 1 203 ? 126.756 133.396 77.809 1.00 71.78 203 GLY A CA 1
ATOM 1595 C C . GLY A 1 203 ? 126.595 132.508 79.023 1.00 71.78 203 GLY A C 1
ATOM 1596 O O . GLY A 1 203 ? 127.589 132.242 79.710 1.00 71.78 203 GLY A O 1
ATOM 1597 N N . GLU A 1 204 ? 125.383 132.042 79.311 1.00 74.32 204 GLU A N 1
ATOM 1598 C CA . GLU A 1 204 ? 125.160 131.173 80.458 1.00 74.32 204 GLU A CA 1
ATOM 1599 C C . GLU A 1 204 ? 125.540 129.738 80.119 1.00 74.32 204 GLU A C 1
ATOM 1600 O O . GLU A 1 204 ? 125.181 129.218 79.059 1.00 74.32 204 GLU A O 1
ATOM 1606 N N . GLU A 1 205 ? 126.269 129.100 81.030 1.00 68.16 205 GLU A N 1
ATOM 1607 C CA . GLU A 1 205 ? 126.729 127.728 80.860 1.00 68.16 205 GLU A CA 1
ATOM 1608 C C . GLU A 1 205 ? 125.946 126.828 81.806 1.00 68.16 205 GLU A C 1
ATOM 1609 O O . GLU A 1 205 ? 125.854 127.113 83.004 1.00 68.16 205 GLU A O 1
ATOM 1615 N N . ALA A 1 206 ? 125.377 125.753 81.266 1.00 60.05 206 ALA A N 1
ATOM 1616 C CA . ALA A 1 206 ? 124.638 124.795 82.076 1.00 60.05 206 ALA A CA 1
ATOM 1617 C C . ALA A 1 206 ? 125.595 123.768 82.668 1.00 60.05 206 ALA A C 1
ATOM 1618 O O . ALA A 1 206 ? 126.423 123.194 81.954 1.00 60.05 206 ALA A O 1
ATOM 1620 N N . LEU A 1 207 ? 125.479 123.538 83.975 1.00 55.44 207 LEU A N 1
ATOM 1621 C CA . LEU A 1 207 ? 126.351 122.614 84.688 1.00 55.44 207 LEU A CA 1
ATOM 1622 C C . LEU A 1 207 ? 125.620 121.384 85.204 1.00 55.44 207 LEU A C 1
ATOM 1623 O O . LEU A 1 207 ? 126.017 120.255 84.896 1.00 55.44 207 LEU A O 1
ATOM 1628 N N . HIS A 1 208 ? 124.554 121.569 85.980 1.00 53.59 208 HIS A N 1
ATOM 1629 C CA . HIS A 1 208 ? 123.870 120.460 86.625 1.00 53.59 208 HIS A CA 1
ATOM 1630 C C . HIS A 1 208 ? 122.371 120.565 86.392 1.00 53.59 208 HIS A C 1
ATOM 1631 O O . HIS A 1 208 ? 121.826 121.657 86.211 1.00 53.59 208 HIS A O 1
ATOM 1638 N N . ALA A 1 209 ? 121.712 119.408 86.400 1.00 48.13 209 ALA A N 1
ATOM 1639 C CA . ALA A 1 209 ? 120.266 119.330 86.263 1.00 48.13 209 ALA A CA 1
ATOM 1640 C C . ALA A 1 209 ? 119.800 118.000 86.836 1.00 48.13 209 ALA A C 1
ATOM 1641 O O . ALA A 1 209 ? 120.349 116.949 86.497 1.00 48.13 209 ALA A O 1
ATOM 1643 N N . PHE A 1 210 ? 118.791 118.054 87.702 1.00 44.11 210 PHE A N 1
ATOM 1644 C CA . PHE A 1 210 ? 118.285 116.854 88.352 1.00 44.11 210 PHE A CA 1
ATOM 1645 C C . PHE A 1 210 ? 116.767 116.922 88.430 1.00 44.11 210 PHE A C 1
ATOM 1646 O O . PHE A 1 210 ? 116.170 118.001 88.416 1.00 44.11 210 PHE A O 1
ATOM 1654 N N . LEU A 1 211 ? 116.150 115.746 88.511 1.00 45.20 211 LEU A N 1
ATOM 1655 C CA . LEU A 1 211 ? 114.704 115.611 88.608 1.00 45.20 211 LEU A CA 1
ATOM 1656 C C . LEU A 1 211 ? 114.320 115.210 90.025 1.00 45.20 211 LEU A C 1
ATOM 1657 O O . LEU A 1 211 ? 114.924 114.306 90.611 1.00 45.20 211 LEU A O 1
ATOM 1662 N N . LEU A 1 212 ? 113.312 115.885 90.571 1.00 46.96 212 LEU A N 1
ATOM 1663 C CA . LEU A 1 212 ? 112.870 115.666 91.940 1.00 46.96 212 LEU A CA 1
ATOM 1664 C C . LEU A 1 212 ? 111.426 115.187 91.955 1.00 46.96 212 LEU A C 1
ATOM 1665 O O . LEU A 1 212 ? 110.554 115.792 91.323 1.00 46.96 212 LEU A O 1
ATOM 1670 N N . VAL A 1 213 ? 111.180 114.097 92.678 1.00 51.42 213 VAL A N 1
ATOM 1671 C CA . VAL A 1 213 ? 109.833 113.600 92.936 1.00 51.42 213 VAL A CA 1
ATOM 1672 C C . VAL A 1 213 ? 109.607 113.634 94.443 1.00 51.42 213 VAL A C 1
ATOM 1673 O O . VAL A 1 213 ? 110.406 113.082 95.211 1.00 51.42 213 VAL A O 1
ATOM 1677 N N . HIS A 1 214 ? 108.534 114.309 94.863 1.00 52.50 214 HIS A N 1
ATOM 1678 C CA . HIS A 1 214 ? 108.259 114.546 96.277 1.00 52.50 214 HIS A CA 1
ATOM 1679 C C . HIS A 1 214 ? 109.489 115.114 96.975 1.00 52.50 214 HIS A C 1
ATOM 1680 O O . HIS A 1 214 ? 109.963 116.200 96.625 1.00 52.50 214 HIS A O 1
ATOM 1687 N N . SER A 1 215 ? 110.010 114.389 97.965 1.00 54.88 215 SER A N 1
ATOM 1688 C CA . SER A 1 215 ? 111.239 114.761 98.651 1.00 54.88 215 SER A CA 1
ATOM 1689 C C . SER A 1 215 ? 112.376 113.783 98.373 1.00 54.88 215 SER A C 1
ATOM 1690 O O . SER A 1 215 ? 113.278 113.637 99.204 1.00 54.88 215 SER A O 1
ATOM 1693 N N . LYS A 1 216 ? 112.348 113.112 97.225 1.00 54.43 216 LYS A N 1
ATOM 1694 C CA . LYS A 1 216 ? 113.345 112.116 96.865 1.00 54.43 216 LYS A CA 1
ATOM 1695 C C . LYS A 1 216 ? 113.984 112.476 95.531 1.00 54.43 216 LYS A C 1
ATOM 1696 O O . LYS A 1 216 ? 113.358 113.104 94.672 1.00 54.43 216 LYS A O 1
ATOM 1702 N N . LEU A 1 217 ? 115.238 112.068 95.366 1.00 49.23 217 LEU A N 1
ATOM 1703 C CA . LEU A 1 217 ? 116.002 112.335 94.155 1.00 49.23 217 LEU A CA 1
ATOM 1704 C C . LEU A 1 217 ? 115.947 111.117 93.243 1.00 49.23 217 LEU A C 1
ATOM 1705 O O . LEU A 1 217 ? 116.127 109.984 93.701 1.00 49.23 217 LEU A O 1
ATOM 1710 N N . LEU A 1 218 ? 115.697 111.352 91.957 1.00 48.44 218 LEU A N 1
ATOM 1711 C CA . LEU A 1 218 ? 115.585 110.285 90.969 1.00 48.44 218 LEU A CA 1
ATOM 1712 C C . LEU A 1 218 ? 116.789 110.183 90.047 1.00 48.44 218 LEU A C 1
ATOM 1713 O O . LEU A 1 218 ? 117.338 109.092 89.881 1.00 48.44 218 LEU A O 1
ATOM 1718 N N . ALA A 1 219 ? 117.217 111.289 89.443 1.00 49.87 219 ALA A N 1
ATOM 1719 C CA . ALA A 1 219 ? 118.358 111.273 88.539 1.00 49.87 219 ALA A CA 1
ATOM 1720 C C . ALA A 1 219 ? 119.190 112.526 88.764 1.00 49.87 219 ALA A C 1
ATOM 1721 O O . ALA A 1 219 ? 118.695 113.544 89.252 1.00 49.87 219 ALA A O 1
ATOM 1723 N N . PHE A 1 220 ? 120.467 112.439 88.398 1.00 53.04 220 PHE A N 1
ATOM 1724 C CA . PHE A 1 220 ? 121.388 113.557 88.566 1.00 53.04 220 PHE A CA 1
ATOM 1725 C C . PHE A 1 220 ? 122.524 113.418 87.565 1.00 53.04 220 PHE A C 1
ATOM 1726 O O . PHE A 1 220 ? 123.061 112.321 87.384 1.00 53.04 220 PHE A O 1
ATOM 1734 N N . TYR A 1 221 ? 122.883 114.526 86.919 1.00 57.41 221 TYR A N 1
ATOM 1735 C CA . TYR A 1 221 ? 123.983 114.550 85.967 1.00 57.41 221 TYR A CA 1
ATOM 1736 C C . TYR A 1 221 ? 124.751 115.855 86.111 1.00 57.41 221 TYR A C 1
ATOM 1737 O O . TYR A 1 221 ? 124.194 116.883 86.505 1.00 57.41 221 TYR A O 1
ATOM 1746 N N . SER A 1 222 ? 126.043 115.801 85.789 1.00 58.57 222 SER A N 1
ATOM 1747 C CA . SER A 1 222 ? 126.917 116.961 85.865 1.00 58.57 222 SER A CA 1
ATOM 1748 C C . SER A 1 222 ? 127.762 117.040 84.603 1.00 58.57 222 SER A C 1
ATOM 1749 O O . SER A 1 222 ? 128.055 116.024 83.968 1.00 58.57 222 SER A O 1
ATOM 1752 N N . SER A 1 223 ? 128.153 118.261 84.247 1.00 62.19 223 SER A N 1
ATOM 1753 C CA . SER A 1 223 ? 128.977 118.482 83.071 1.00 62.19 223 SER A CA 1
ATOM 1754 C C . SER A 1 223 ? 130.427 118.090 83.352 1.00 62.19 223 SER A C 1
ATOM 1755 O O . SER A 1 223 ? 130.856 117.957 84.501 1.00 62.19 223 SER A O 1
ATOM 1758 N N . HIS A 1 224 ? 131.188 117.901 82.272 1.00 69.99 224 HIS A N 1
ATOM 1759 C CA . HIS A 1 224 ? 132.589 117.517 82.393 1.00 69.99 224 HIS A CA 1
ATOM 1760 C C . HIS A 1 224 ? 133.467 118.639 82.932 1.00 69.99 224 HIS A C 1
ATOM 1761 O O . HIS A 1 224 ? 134.574 118.360 83.405 1.00 69.99 224 HIS A O 1
ATOM 1768 N N . SER A 1 225 ? 133.006 119.888 82.878 1.00 68.07 225 SER A N 1
ATOM 1769 C CA . SER A 1 225 ? 133.760 121.026 83.385 1.00 68.07 225 SER A CA 1
ATOM 1770 C C . SER A 1 225 ? 133.188 121.570 84.688 1.00 68.07 225 SER A C 1
ATOM 1771 O O . SER A 1 225 ? 133.485 122.711 85.058 1.00 68.07 225 SER A O 1
ATOM 1774 N N . ALA A 1 226 ? 132.377 120.784 85.391 1.00 66.15 226 ALA A N 1
ATOM 1775 C CA . ALA A 1 226 ? 131.732 121.211 86.621 1.00 66.15 226 ALA A CA 1
ATOM 1776 C C . ALA A 1 226 ? 132.273 120.423 87.807 1.00 66.15 226 ALA A C 1
ATOM 1777 O O . ALA A 1 226 ? 132.661 119.258 87.678 1.00 66.15 226 ALA A O 1
ATOM 1779 N N . SER A 1 227 ? 132.295 121.073 88.966 1.00 69.76 227 SER A N 1
ATOM 1780 C CA . SER A 1 227 ? 132.769 120.455 90.194 1.00 69.76 227 SER A CA 1
ATOM 1781 C C . SER A 1 227 ? 131.631 119.727 90.900 1.00 69.76 227 SER A C 1
ATOM 1782 O O . SER A 1 227 ? 130.458 120.088 90.768 1.00 69.76 227 SER A O 1
ATOM 1785 N N . SER A 1 228 ? 131.991 118.690 91.652 1.00 71.62 228 SER A N 1
ATOM 1786 C CA . SER A 1 228 ? 130.997 117.896 92.361 1.00 71.62 228 SER A CA 1
ATOM 1787 C C . SER A 1 228 ? 130.374 118.705 93.492 1.00 71.62 228 SER A C 1
ATOM 1788 O O . SER A 1 228 ? 131.081 119.327 94.291 1.00 71.62 228 SER A O 1
ATOM 1791 N N . LEU A 1 229 ? 129.045 118.695 93.556 1.00 67.57 229 LEU A N 1
ATOM 1792 C CA . LEU A 1 229 ? 128.339 119.422 94.601 1.00 67.57 229 LEU A CA 1
ATOM 1793 C C . LEU A 1 229 ? 128.448 118.695 95.934 1.00 67.57 229 LEU A C 1
ATOM 1794 O O . LEU A 1 229 ? 128.393 117.463 95.997 1.00 67.57 229 LEU A O 1
ATOM 1799 N N . ARG A 1 230 ? 128.601 119.468 97.004 1.00 71.64 230 ARG A N 1
ATOM 1800 C CA . ARG A 1 230 ? 128.599 118.899 98.337 1.00 71.64 230 ARG A CA 1
ATOM 1801 C C . ARG A 1 230 ? 127.187 118.448 98.711 1.00 71.64 230 ARG A C 1
ATOM 1802 O O . ARG A 1 230 ? 126.200 119.058 98.290 1.00 71.64 230 ARG A O 1
ATOM 1810 N N . PRO A 1 231 ? 127.063 117.374 99.495 1.00 66.86 231 PRO A N 1
ATOM 1811 C CA . PRO A 1 231 ? 125.723 116.916 99.899 1.00 66.86 231 PRO A CA 1
ATOM 1812 C C . PRO A 1 231 ? 124.945 117.943 100.705 1.00 66.86 231 PRO A C 1
ATOM 1813 O O . PRO A 1 231 ? 123.708 117.906 100.709 1.00 66.86 231 PRO A O 1
ATOM 1817 N N . ALA A 1 232 ? 125.635 118.853 101.398 1.00 65.17 232 ALA A N 1
ATOM 1818 C CA . ALA A 1 232 ? 124.947 119.856 102.206 1.00 65.17 232 ALA A CA 1
ATOM 1819 C C . ALA A 1 232 ? 124.133 120.813 101.343 1.00 65.17 232 ALA A C 1
ATOM 1820 O O . ALA A 1 232 ? 123.018 121.197 101.716 1.00 65.17 232 ALA A O 1
ATOM 1822 N N . ASP A 1 233 ? 124.676 121.216 100.192 1.00 64.04 233 ASP A N 1
ATOM 1823 C CA . ASP A 1 233 ? 124.013 122.216 99.360 1.00 64.04 233 ASP A CA 1
ATOM 1824 C C . ASP A 1 233 ? 122.722 121.675 98.754 1.00 64.04 233 ASP A C 1
ATOM 1825 O O . ASP A 1 233 ? 121.743 122.418 98.595 1.00 64.04 233 ASP A O 1
ATOM 1830 N N . LEU A 1 234 ? 122.700 120.389 98.400 1.00 58.39 234 LEU A N 1
ATOM 1831 C CA . LEU A 1 234 ? 121.524 119.827 97.747 1.00 58.39 234 LEU A CA 1
ATOM 1832 C C . LEU A 1 234 ? 120.321 119.756 98.680 1.00 58.39 234 LEU A C 1
ATOM 1833 O O . LEU A 1 234 ? 119.184 119.835 98.207 1.00 58.39 234 LEU A O 1
ATOM 1838 N N . LEU A 1 235 ? 120.539 119.623 99.991 1.00 57.86 235 LEU A N 1
ATOM 1839 C CA . LEU A 1 235 ? 119.422 119.695 100.929 1.00 57.86 235 LEU A CA 1
ATOM 1840 C C . LEU A 1 235 ? 118.774 121.077 100.903 1.00 57.86 235 LEU A C 1
ATOM 1841 O O . LEU A 1 235 ? 117.541 121.195 100.921 1.00 57.86 235 LEU A O 1
ATOM 1846 N N . ALA A 1 236 ? 119.590 122.133 100.852 1.00 54.99 236 ALA A N 1
ATOM 1847 C CA . ALA A 1 236 ? 119.054 123.484 100.719 1.00 54.99 236 ALA A CA 1
ATOM 1848 C C . ALA A 1 236 ? 118.341 123.663 99.385 1.00 54.99 236 ALA A C 1
ATOM 1849 O O . ALA A 1 236 ? 117.300 124.327 99.313 1.00 54.99 236 ALA A O 1
ATOM 1851 N N . LEU A 1 237 ? 118.892 123.082 98.317 1.00 54.73 237 LEU A N 1
ATOM 1852 C CA . LEU A 1 237 ? 118.215 123.118 97.022 1.00 54.73 237 LEU A CA 1
ATOM 1853 C C . LEU A 1 237 ? 116.842 122.454 97.092 1.00 54.73 237 LEU A C 1
ATOM 1854 O O . LEU A 1 237 ? 115.859 122.984 96.559 1.00 54.73 237 LEU A O 1
ATOM 1859 N N . ILE A 1 238 ? 116.761 121.296 97.750 1.00 50.73 238 ILE A N 1
ATOM 1860 C CA . ILE A 1 238 ? 115.491 120.588 97.889 1.00 50.73 238 ILE A CA 1
ATOM 1861 C C . ILE A 1 238 ? 114.508 121.415 98.708 1.00 50.73 238 ILE A C 1
ATOM 1862 O O . ILE A 1 238 ? 113.317 121.487 98.385 1.00 50.73 238 ILE A O 1
ATOM 1867 N N . LEU A 1 239 ? 114.989 122.047 99.782 1.00 51.47 239 LEU A N 1
ATOM 1868 C CA . LEU A 1 239 ? 114.121 122.907 100.584 1.00 51.47 239 LEU A CA 1
ATOM 1869 C C . LEU A 1 239 ? 113.581 124.070 99.758 1.00 51.47 239 LEU A C 1
ATOM 1870 O O . LEU A 1 239 ? 112.389 124.401 99.836 1.00 51.47 239 LEU A O 1
ATOM 1875 N N . LEU A 1 240 ? 114.444 124.698 98.956 1.00 50.42 240 LEU A N 1
ATOM 1876 C CA . LEU A 1 240 ? 114.009 125.814 98.122 1.00 50.42 240 LEU A CA 1
ATOM 1877 C C . LEU A 1 240 ? 112.987 125.368 97.084 1.00 50.42 240 LEU A C 1
ATOM 1878 O O . LEU A 1 240 ? 112.013 126.082 96.818 1.00 50.42 240 LEU A O 1
ATOM 1883 N N . VAL A 1 241 ? 113.195 124.194 96.482 1.00 52.71 241 VAL A N 1
ATOM 1884 C CA . VAL A 1 241 ? 112.230 123.676 95.515 1.00 52.71 241 VAL A CA 1
ATOM 1885 C C . VAL A 1 241 ? 110.898 123.376 96.192 1.00 52.71 241 VAL A C 1
ATOM 1886 O O . VAL A 1 241 ? 109.828 123.676 95.647 1.00 52.71 241 VAL A O 1
ATOM 1890 N N . GLN A 1 242 ? 110.939 122.777 97.385 1.00 54.90 242 GLN A N 1
ATOM 1891 C CA . GLN A 1 242 ? 109.707 122.434 98.087 1.00 54.90 242 GLN A CA 1
ATOM 1892 C C . GLN A 1 242 ? 108.944 123.675 98.529 1.00 54.90 242 GLN A C 1
ATOM 1893 O O . GLN A 1 242 ? 107.710 123.647 98.608 1.00 54.90 242 GLN A O 1
ATOM 1899 N N . ASP A 1 243 ? 109.655 124.764 98.834 1.00 55.62 243 ASP A N 1
ATOM 1900 C CA . ASP A 1 243 ? 108.978 125.989 99.250 1.00 55.62 243 ASP A CA 1
ATOM 1901 C C . ASP A 1 243 ? 108.076 126.521 98.141 1.00 55.62 243 ASP A C 1
ATOM 1902 O O . ASP A 1 243 ? 106.918 126.877 98.392 1.00 55.62 243 ASP A O 1
ATOM 1907 N N . LEU A 1 244 ? 108.580 126.566 96.906 1.00 55.80 244 LEU A N 1
ATOM 1908 C CA . LEU A 1 244 ? 107.796 127.128 95.810 1.00 55.80 244 LEU A CA 1
ATOM 1909 C C . LEU A 1 244 ? 106.648 126.209 95.412 1.00 55.80 244 LEU A C 1
ATOM 1910 O O . LEU A 1 244 ? 105.545 126.680 95.113 1.00 55.80 244 LEU A O 1
ATOM 1915 N N . TYR A 1 245 ? 106.884 124.898 95.403 1.00 55.08 245 TYR A N 1
ATOM 1916 C CA . TYR A 1 245 ? 105.893 123.913 94.970 1.00 55.08 245 TYR A CA 1
ATOM 1917 C C . TYR A 1 245 ? 105.737 122.854 96.052 1.00 55.08 245 TYR A C 1
ATOM 1918 O O . TYR A 1 245 ? 106.382 121.798 96.004 1.00 55.08 245 TYR A O 1
ATOM 1927 N N . PRO A 1 246 ? 104.894 123.107 97.051 1.00 55.27 246 PRO A N 1
ATOM 1928 C CA . PRO A 1 246 ? 104.661 122.100 98.091 1.00 55.27 246 PRO A CA 1
ATOM 1929 C C . PRO A 1 246 ? 103.983 120.861 97.529 1.00 55.27 246 PRO A C 1
ATOM 1930 O O . PRO A 1 246 ? 103.208 120.924 96.571 1.00 55.27 246 PRO A O 1
ATOM 1934 N N . SER A 1 247 ? 104.287 119.722 98.142 1.00 58.70 247 SER A N 1
ATOM 1935 C CA . SER A 1 247 ? 103.718 118.448 97.717 1.00 58.70 247 SER A CA 1
ATOM 1936 C C . SER A 1 247 ? 102.254 118.336 98.131 1.00 58.70 247 SER A C 1
ATOM 1937 O O . SER A 1 247 ? 101.862 118.809 99.198 1.00 58.70 247 SER A O 1
ATOM 1940 N N . PRO A 1 345 ? 105.918 130.643 85.296 1.00 75.12 345 PRO A N 1
ATOM 1941 C CA . PRO A 1 345 ? 106.788 130.150 86.369 1.00 75.12 345 PRO A CA 1
ATOM 1942 C C . PRO A 1 345 ? 107.531 131.274 87.085 1.00 75.12 345 PRO A C 1
ATOM 1943 O O . PRO A 1 345 ? 107.640 132.378 86.551 1.00 75.12 345 PRO A O 1
ATOM 1947 N N . SER A 1 346 ? 108.030 130.989 88.284 1.00 68.67 346 SER A N 1
ATOM 1948 C CA . SER A 1 346 ? 108.765 131.986 89.047 1.00 68.67 346 SER A CA 1
ATOM 1949 C C . SER A 1 346 ? 110.101 132.298 88.381 1.00 68.67 346 SER A C 1
ATOM 1950 O O . SER A 1 346 ? 110.731 131.437 87.762 1.00 68.67 346 SER A O 1
ATOM 1953 N N . GLY A 1 347 ? 110.529 133.551 88.515 1.00 65.40 347 GLY A N 1
ATOM 1954 C CA . GLY A 1 347 ? 111.771 133.999 87.934 1.00 65.40 347 GLY A CA 1
ATOM 1955 C C . GLY A 1 347 ? 112.979 133.369 88.595 1.00 65.40 347 GLY A C 1
ATOM 1956 O O . GLY A 1 347 ? 112.914 132.880 89.727 1.00 65.40 347 GLY A O 1
ATOM 1957 N N . PRO A 1 348 ? 114.110 133.360 87.889 1.00 60.76 348 PRO A N 1
ATOM 1958 C CA . PRO A 1 348 ? 115.330 132.779 88.461 1.00 60.76 348 PRO A CA 1
ATOM 1959 C C . PRO A 1 348 ? 115.797 133.545 89.689 1.00 60.76 348 PRO A C 1
ATOM 1960 O O . PRO A 1 348 ? 115.610 134.759 89.803 1.00 60.76 348 PRO A O 1
ATOM 1964 N N . ARG A 1 349 ? 116.412 132.815 90.616 1.00 57.32 349 ARG A N 1
ATOM 1965 C CA . ARG A 1 349 ? 116.895 133.368 91.872 1.00 57.32 349 ARG A CA 1
ATOM 1966 C C . ARG A 1 349 ? 118.406 133.207 91.964 1.00 57.32 349 ARG A C 1
ATOM 1967 O O . ARG A 1 349 ? 118.954 132.168 91.581 1.00 57.32 349 ARG A O 1
ATOM 1975 N N . ARG A 1 350 ? 119.073 134.239 92.473 1.00 58.58 350 ARG A N 1
ATOM 1976 C CA . ARG A 1 350 ? 120.517 134.201 92.667 1.00 58.58 350 ARG A CA 1
ATOM 1977 C C . ARG A 1 350 ? 120.832 133.518 93.992 1.00 58.58 350 ARG A C 1
ATOM 1978 O O . ARG A 1 350 ? 120.350 133.945 95.047 1.00 58.58 350 ARG A O 1
ATOM 1986 N N . ILE A 1 351 ? 121.639 132.458 93.939 1.00 55.47 351 ILE A N 1
ATOM 1987 C CA . ILE A 1 351 ? 122.013 131.696 95.122 1.00 55.47 351 ILE A CA 1
ATOM 1988 C C . ILE A 1 351 ? 123.530 131.575 95.175 1.00 55.47 351 ILE A C 1
ATOM 1989 O O . ILE A 1 351 ? 124.224 131.688 94.162 1.00 55.47 351 ILE A O 1
ATOM 1994 N N . PHE A 1 352 ? 124.039 131.345 96.382 1.00 60.23 352 PHE A N 1
ATOM 1995 C CA . PHE A 1 352 ? 125.469 131.198 96.626 1.00 60.23 352 PHE A CA 1
ATOM 1996 C C . PHE A 1 352 ? 125.708 129.878 97.343 1.00 60.23 352 PHE A C 1
ATOM 1997 O O . PHE A 1 352 ? 125.120 129.627 98.401 1.00 60.23 352 PHE A O 1
ATOM 2005 N N . LEU A 1 353 ? 126.568 129.039 96.770 1.00 66.67 353 LEU A N 1
ATOM 2006 C CA . LEU A 1 353 ? 126.895 127.739 97.337 1.00 66.67 353 LEU A CA 1
ATOM 2007 C C . LEU A 1 353 ? 128.405 127.556 97.358 1.00 66.67 353 LEU A C 1
ATOM 2008 O O . LEU A 1 353 ? 129.120 128.121 96.525 1.00 66.67 353 LEU A O 1
ATOM 2013 N N . ASP A 1 354 ? 128.884 126.770 98.320 1.00 74.84 354 ASP A N 1
ATOM 2014 C CA . ASP A 1 354 ? 130.314 126.520 98.443 1.00 74.84 354 ASP A CA 1
ATOM 2015 C C . ASP A 1 354 ? 130.80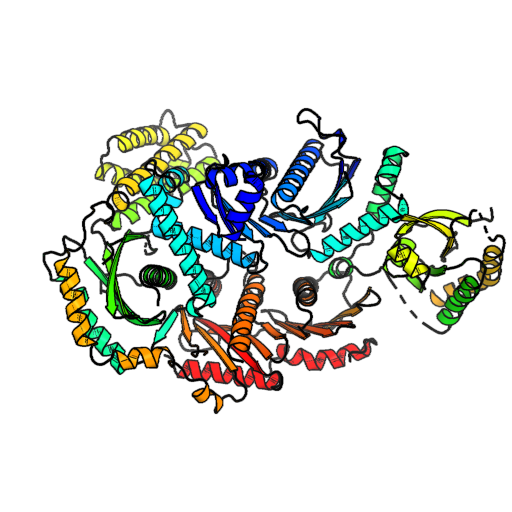7 125.680 97.270 1.00 74.84 354 ASP A C 1
ATOM 2016 O O . ASP A 1 354 ? 130.202 124.661 96.924 1.00 74.84 354 ASP A O 1
ATOM 2021 N N . ALA A 1 355 ? 131.910 126.112 96.659 1.00 80.31 355 ALA A N 1
ATOM 2022 C CA . ALA A 1 355 ? 132.498 125.394 95.536 1.00 80.31 355 ALA A CA 1
ATOM 2023 C C . ALA A 1 355 ? 133.616 124.445 95.942 1.00 80.31 355 ALA A C 1
ATOM 2024 O O . ALA A 1 355 ? 134.081 123.672 95.096 1.00 80.31 355 ALA A O 1
ATOM 2026 N N . PRO A 1 363 ? 134.779 131.742 99.676 1.00 74.46 363 PRO A N 1
ATOM 2027 C CA . PRO A 1 363 ? 134.490 131.580 98.247 1.00 74.46 363 PRO A CA 1
ATOM 2028 C C . PRO A 1 363 ? 133.067 131.998 97.888 1.00 74.46 363 PRO A C 1
ATOM 2029 O O . PRO A 1 363 ? 132.848 133.155 97.525 1.00 74.46 363 PRO A O 1
ATOM 2033 N N . LEU A 1 364 ? 132.124 131.059 97.993 1.00 66.68 364 LEU A N 1
ATOM 2034 C CA . LEU A 1 364 ? 130.717 131.311 97.696 1.00 66.68 364 LEU A CA 1
ATOM 2035 C C . LEU A 1 364 ? 130.543 131.833 96.275 1.00 66.68 364 LEU A C 1
ATOM 2036 O O . LEU A 1 364 ? 130.108 132.972 96.075 1.00 66.68 364 LEU A O 1
ATOM 2041 N N . VAL A 1 365 ? 130.886 131.015 95.289 1.00 63.14 365 VAL A N 1
ATOM 2042 C CA . VAL A 1 365 ? 130.780 131.423 93.887 1.00 63.14 365 VAL A CA 1
ATOM 2043 C C . VAL A 1 365 ? 129.306 131.597 93.529 1.00 63.14 365 VAL A C 1
ATOM 2044 O O . VAL A 1 365 ? 128.458 130.853 94.048 1.00 63.14 365 VAL A O 1
ATOM 2048 N N . PRO A 1 366 ? 128.961 132.568 92.687 1.00 60.85 366 PRO A N 1
ATOM 2049 C CA . PRO A 1 366 ? 127.551 132.780 92.343 1.00 60.85 366 PRO A CA 1
ATOM 2050 C C . PRO A 1 366 ? 127.000 131.668 91.464 1.00 60.85 366 PRO A C 1
ATOM 2051 O O . PRO A 1 366 ? 127.729 131.000 90.726 1.00 60.85 366 PRO A O 1
ATOM 2055 N N . HIS A 1 367 ? 125.685 131.478 91.555 1.00 58.30 367 HIS A N 1
ATOM 2056 C CA . HIS A 1 367 ? 124.972 130.527 90.715 1.00 58.30 367 HIS A CA 1
ATOM 2057 C C . HIS A 1 367 ? 123.550 131.029 90.512 1.00 58.30 367 HIS A C 1
ATOM 2058 O O . HIS A 1 367 ? 123.034 131.835 91.291 1.00 58.30 367 HIS A O 1
ATOM 2065 N N . THR A 1 368 ? 122.916 130.537 89.452 1.00 53.19 368 THR A N 1
ATOM 2066 C CA . THR A 1 368 ? 121.559 130.927 89.100 1.00 53.19 368 THR A CA 1
ATOM 2067 C C . THR A 1 368 ? 120.662 129.697 89.138 1.00 53.19 368 THR A C 1
ATOM 2068 O O . THR A 1 368 ? 121.047 128.623 88.667 1.00 53.19 368 THR A O 1
ATOM 2072 N N . MET A 1 369 ? 119.467 129.859 89.704 1.00 55.59 369 MET A N 1
ATOM 2073 C CA . MET A 1 369 ? 118.528 128.763 89.906 1.00 55.59 369 MET A CA 1
ATOM 2074 C C . MET A 1 369 ? 117.352 128.876 88.948 1.00 55.59 369 MET A C 1
ATOM 2075 O O . MET A 1 369 ? 116.740 129.940 88.823 1.00 55.59 369 MET A O 1
ATOM 2080 N N . TYR A 1 370 ? 117.030 127.768 88.287 1.00 53.61 370 TYR A N 1
ATOM 2081 C CA . TYR A 1 370 ? 115.844 127.662 87.451 1.00 53.61 370 TYR A CA 1
ATOM 2082 C C . TYR A 1 370 ? 114.995 126.493 87.926 1.00 53.61 370 TYR A C 1
ATOM 2083 O O . TYR A 1 370 ? 115.511 125.399 88.172 1.00 53.61 370 TYR A O 1
ATOM 2092 N N . CYS A 1 371 ? 113.690 126.728 88.046 1.00 57.45 371 CYS A N 1
ATOM 2093 C CA . CYS A 1 371 ? 112.747 125.710 88.492 1.00 57.45 371 CYS A CA 1
ATOM 2094 C C . CYS A 1 371 ? 111.610 125.624 87.486 1.00 57.45 371 CYS A C 1
ATOM 2095 O O . CYS A 1 371 ? 110.854 126.586 87.318 1.00 57.45 371 CYS A O 1
ATOM 2098 N N . LEU A 1 372 ? 111.492 124.477 86.821 1.00 54.51 372 LEU A N 1
ATOM 2099 C CA . LEU A 1 372 ? 110.454 124.248 85.824 1.00 54.51 372 LEU A CA 1
ATOM 2100 C C . LEU A 1 372 ? 109.630 123.032 86.222 1.00 54.51 372 LEU A C 1
ATOM 2101 O O . LEU A 1 372 ? 110.146 121.901 86.180 1.00 54.51 372 LEU A O 1
ATOM 2106 N N . PRO A 1 373 ? 108.368 123.199 86.611 1.00 56.35 373 PRO A N 1
ATOM 2107 C CA . PRO A 1 373 ? 107.555 122.040 86.998 1.00 56.35 373 PRO A CA 1
ATOM 2108 C C . PRO A 1 373 ? 107.038 121.282 85.785 1.00 56.35 373 PRO A C 1
ATOM 2109 O O . PRO A 1 373 ? 106.692 121.869 84.756 1.00 56.35 373 PRO A O 1
ATOM 2113 N N . LEU A 1 374 ? 106.990 119.957 85.917 1.00 58.62 374 LEU A N 1
ATOM 2114 C CA . LEU A 1 374 ? 106.477 119.079 84.872 1.00 58.62 374 LEU A CA 1
ATOM 2115 C C . LEU A 1 374 ? 105.075 118.568 85.181 1.00 58.62 374 LEU A C 1
ATOM 2116 O O . LEU A 1 374 ? 104.177 118.666 84.340 1.00 58.62 374 LEU A O 1
ATOM 2121 N N . TRP A 1 375 ? 104.871 118.021 86.377 1.00 63.95 375 TRP A N 1
ATOM 2122 C CA . TRP A 1 375 ? 103.564 117.555 86.820 1.00 63.95 375 TRP A CA 1
ATOM 2123 C C . TRP A 1 375 ? 103.407 117.923 88.291 1.00 63.95 375 TRP A C 1
ATOM 2124 O O . TRP A 1 375 ? 104.186 118.705 88.844 1.00 63.95 375 TRP A O 1
ATOM 2135 N N . GLN A 1 376 ? 102.389 117.354 88.930 1.00 60.91 376 GLN A N 1
ATOM 2136 C CA . GLN A 1 376 ? 102.169 117.543 90.358 1.00 60.91 376 GLN A CA 1
ATOM 2137 C C . GLN A 1 376 ? 103.064 116.577 91.123 1.00 60.91 376 GLN A C 1
ATOM 2138 O O . GLN A 1 376 ? 102.885 115.356 91.038 1.00 60.91 376 GLN A O 1
ATOM 2144 N N . GLY A 1 377 ? 104.026 117.122 91.866 1.00 58.94 377 GLY A N 1
ATOM 2145 C CA . GLY A 1 377 ? 104.994 116.321 92.580 1.00 58.94 377 GLY A CA 1
ATOM 2146 C C . GLY A 1 377 ? 106.269 116.026 91.821 1.00 58.94 377 GLY A C 1
ATOM 2147 O O . GLY A 1 377 ? 107.199 115.454 92.404 1.00 58.94 377 GLY A O 1
ATOM 2148 N N . ILE A 1 378 ? 106.347 116.396 90.544 1.00 54.15 378 ILE A N 1
ATOM 2149 C CA . ILE A 1 378 ? 107.538 116.193 89.728 1.00 54.15 378 ILE A CA 1
ATOM 2150 C C . ILE A 1 378 ? 108.044 117.556 89.281 1.00 54.15 378 ILE A C 1
ATOM 2151 O O . ILE A 1 378 ? 107.297 118.333 88.676 1.00 54.15 378 ILE A O 1
ATOM 2156 N N . ASN A 1 379 ? 109.311 117.843 89.572 1.00 47.82 379 ASN A N 1
ATOM 2157 C CA . ASN A 1 379 ? 109.911 119.133 89.269 1.00 47.82 379 ASN A CA 1
ATOM 2158 C C . ASN A 1 379 ? 111.281 118.932 88.636 1.00 47.82 379 ASN A C 1
ATOM 2159 O O . ASN A 1 379 ? 111.940 117.908 88.835 1.00 47.82 379 ASN A O 1
ATOM 2164 N N . LEU A 1 380 ? 111.702 119.932 87.865 1.00 45.48 380 LEU A N 1
ATOM 2165 C CA . LEU A 1 380 ? 113.006 119.945 87.218 1.00 45.48 380 LEU A CA 1
ATOM 2166 C C . LEU A 1 380 ? 113.772 121.177 87.675 1.00 45.48 380 LEU A C 1
ATOM 2167 O O . LEU A 1 380 ? 113.219 122.281 87.704 1.00 45.48 380 LEU A O 1
ATOM 2172 N N . VAL A 1 381 ? 115.041 120.986 88.030 1.00 47.38 381 VAL A N 1
ATOM 2173 C CA . VAL A 1 381 ? 115.892 122.053 88.541 1.00 47.38 381 VAL A CA 1
ATOM 2174 C C . VAL A 1 381 ? 117.111 122.179 87.641 1.00 47.38 381 VAL A C 1
ATOM 2175 O O . VAL A 1 381 ? 117.741 121.176 87.286 1.00 47.38 381 VAL A O 1
ATOM 2179 N N . LEU A 1 382 ? 117.441 123.415 87.271 1.00 46.24 382 LEU A N 1
ATOM 2180 C CA . LEU A 1 382 ? 118.574 123.697 86.402 1.00 46.24 382 LEU A CA 1
ATOM 2181 C C . LEU A 1 382 ? 119.425 124.791 87.028 1.00 46.24 382 LEU A C 1
ATOM 2182 O O . LEU A 1 382 ? 118.897 125.740 87.615 1.00 46.24 382 LEU A O 1
ATOM 2187 N N . LEU A 1 383 ? 120.743 124.656 86.896 1.00 47.69 383 LEU A N 1
ATOM 2188 C CA . LEU A 1 383 ? 121.693 125.605 87.458 1.00 47.69 383 LEU A CA 1
ATOM 2189 C C . LEU A 1 383 ? 122.670 126.054 86.382 1.00 47.69 383 LEU A C 1
ATOM 2190 O O . LEU A 1 383 ? 123.117 125.248 85.560 1.00 47.69 383 LEU A O 1
ATOM 2195 N N . THR A 1 384 ? 122.999 127.342 86.392 1.00 55.21 384 THR A N 1
ATOM 2196 C CA . THR A 1 384 ? 123.971 127.931 85.479 1.00 55.21 384 THR A CA 1
ATOM 2197 C C . THR A 1 384 ? 125.046 128.662 86.279 1.00 55.21 384 THR A C 1
ATOM 2198 O O . THR A 1 384 ? 124.990 128.748 87.508 1.00 55.21 384 THR A O 1
ATOM 2202 N N . ARG A 1 385 ? 126.036 129.191 85.563 1.00 66.07 385 ARG A N 1
ATOM 2203 C CA . ARG A 1 385 ? 127.149 129.904 86.182 1.00 66.07 385 ARG A CA 1
ATOM 2204 C C . ARG A 1 385 ? 127.464 131.142 85.357 1.00 66.07 385 ARG A C 1
ATOM 2205 O O . ARG A 1 385 ? 127.561 131.062 84.129 1.00 66.07 385 ARG A O 1
ATOM 2213 N N . SER A 1 386 ? 127.623 132.277 86.032 1.00 76.64 386 SER A N 1
ATOM 2214 C CA . SER A 1 386 ? 127.995 133.508 85.356 1.00 76.64 386 SER A CA 1
ATOM 2215 C C . SER A 1 386 ? 129.420 133.402 84.811 1.00 76.64 386 SER A C 1
ATOM 2216 O O . SER A 1 386 ? 130.291 132.797 85.442 1.00 76.64 386 SER A O 1
ATOM 2219 N N . PRO A 1 387 ? 129.683 133.976 83.631 1.00 78.62 387 PRO A N 1
ATOM 2220 C CA . PRO A 1 387 ? 131.049 133.925 83.079 1.00 78.62 387 PRO A CA 1
ATOM 2221 C C . PRO A 1 387 ? 132.080 134.661 83.921 1.00 78.62 387 PRO A C 1
ATOM 2222 O O . PRO A 1 387 ? 133.275 134.360 83.801 1.00 78.62 387 PRO A O 1
ATOM 2226 N N . SER A 1 388 ? 131.665 135.606 84.761 1.00 82.57 388 SER A N 1
ATOM 2227 C CA . SER A 1 388 ? 132.566 136.308 85.664 1.00 82.57 388 SER A CA 1
ATOM 2228 C C . SER A 1 388 ? 132.704 135.612 87.014 1.00 82.57 388 SER A C 1
ATOM 2229 O O . SER A 1 388 ? 133.039 136.268 88.006 1.00 82.57 388 SER A O 1
ATOM 2232 N N . ALA A 1 389 ? 132.450 134.306 87.068 1.00 84.80 389 ALA A N 1
ATOM 2233 C CA . ALA A 1 389 ? 132.530 133.564 88.324 1.00 84.80 389 ALA A CA 1
ATOM 2234 C C . ALA A 1 389 ? 133.896 133.595 89.007 1.00 84.80 389 ALA A C 1
ATOM 2235 O O . ALA A 1 389 ? 133.931 133.845 90.224 1.00 84.80 389 ALA A O 1
ATOM 2237 N N . PRO A 1 390 ? 135.030 133.356 88.333 1.00 90.41 390 PRO A N 1
ATOM 2238 C CA . PRO A 1 390 ? 136.293 133.234 89.083 1.00 90.41 390 PRO A CA 1
ATOM 2239 C C . PRO A 1 390 ? 136.780 134.538 89.692 1.00 90.41 390 PRO A C 1
ATOM 2240 O O . PRO A 1 390 ? 137.788 134.526 90.410 1.00 90.41 390 PRO A O 1
ATOM 2244 N N . LEU A 1 391 ? 136.107 135.661 89.429 1.00 94.16 391 LEU A N 1
ATOM 2245 C CA . LEU A 1 391 ? 136.454 136.900 90.116 1.00 94.16 391 LEU A CA 1
ATOM 2246 C C . LEU A 1 391 ? 136.197 136.795 91.614 1.00 94.16 391 LEU A C 1
ATOM 2247 O O . LEU A 1 391 ? 136.912 137.412 92.412 1.00 94.16 391 LEU A O 1
ATOM 2252 N N . ALA A 1 392 ? 135.187 136.016 92.012 1.00 96.33 392 ALA A N 1
ATOM 2253 C CA . ALA A 1 392 ? 134.900 135.835 93.432 1.00 96.33 392 ALA A CA 1
ATOM 2254 C C . ALA A 1 392 ? 136.038 135.124 94.151 1.00 96.33 392 ALA A C 1
ATOM 2255 O O . ALA A 1 392 ? 136.317 135.424 95.317 1.00 96.33 392 ALA A O 1
ATOM 2257 N N . LEU A 1 393 ? 136.697 134.175 93.480 1.00 103.72 393 LEU A N 1
ATOM 2258 C CA . LEU A 1 393 ? 137.825 133.482 94.094 1.00 103.72 393 LEU A CA 1
ATOM 2259 C C . LEU A 1 393 ? 138.963 134.447 94.402 1.00 103.72 393 LEU A C 1
ATOM 2260 O O . LEU A 1 393 ? 139.611 134.340 95.450 1.00 103.72 393 LEU A O 1
ATOM 2265 N N . VAL A 1 394 ? 139.222 135.393 93.498 1.00 103.56 394 VAL A N 1
ATOM 2266 C CA . VAL A 1 394 ? 140.248 136.403 93.746 1.00 103.56 394 VAL A CA 1
ATOM 2267 C C . VAL A 1 394 ? 139.856 137.277 94.932 1.00 103.56 394 VAL A C 1
ATOM 2268 O O . VAL A 1 394 ? 140.690 137.609 95.782 1.00 103.56 394 VAL A O 1
ATOM 2272 N N . LEU A 1 395 ? 138.580 137.666 95.001 1.00 99.40 395 LEU A N 1
ATOM 2273 C CA . LEU A 1 395 ? 138.112 138.486 96.115 1.00 99.40 395 LEU A CA 1
ATOM 2274 C C . LEU A 1 395 ? 138.216 137.738 97.438 1.00 99.40 395 LEU A C 1
ATOM 2275 O O . LEU A 1 395 ? 138.576 138.328 98.464 1.00 99.40 395 LEU A O 1
ATOM 2280 N N . SER A 1 396 ? 137.895 136.441 97.437 1.00 104.01 396 SER A N 1
ATOM 2281 C CA . SER A 1 396 ? 137.991 135.654 98.663 1.00 104.01 396 SER A CA 1
ATOM 2282 C C . SER A 1 396 ? 139.431 135.566 99.153 1.00 104.01 396 SER A C 1
ATOM 2283 O O . SER A 1 396 ? 139.690 135.655 100.359 1.00 104.01 396 SER A O 1
ATOM 2286 N N . GLN A 1 397 ? 140.381 135.382 98.232 1.00 110.99 397 GLN A N 1
ATOM 2287 C CA . GLN A 1 397 ? 141.787 135.329 98.621 1.00 110.99 397 GLN A CA 1
ATOM 2288 C C . GLN A 1 397 ? 142.250 136.660 99.198 1.00 110.99 397 GLN A C 1
ATOM 2289 O O . GLN A 1 397 ? 142.992 136.693 100.187 1.00 110.99 397 GLN A O 1
ATOM 2295 N N . LEU A 1 398 ? 141.827 137.771 98.590 1.00 111.86 398 LEU A N 1
ATOM 2296 C CA . LEU A 1 398 ? 142.168 139.084 99.128 1.00 111.86 398 LEU A CA 1
ATOM 2297 C C . LEU A 1 398 ? 141.485 139.323 100.469 1.00 111.86 398 LEU A C 1
ATOM 2298 O O . LEU A 1 398 ? 142.050 139.980 101.352 1.00 111.86 398 LEU A O 1
ATOM 2303 N N . MET A 1 399 ? 140.265 138.806 100.635 1.00 114.73 399 MET A N 1
ATOM 2304 C CA . MET A 1 399 ? 139.571 138.930 101.913 1.00 114.73 399 MET A CA 1
ATOM 2305 C C . MET A 1 399 ? 140.330 138.217 103.026 1.00 114.73 399 MET A C 1
ATOM 2306 O O . MET A 1 399 ? 140.471 138.750 104.133 1.00 114.73 399 MET A O 1
ATOM 2311 N N . ASP A 1 400 ? 140.828 137.009 102.750 1.00 119.77 400 ASP A N 1
ATOM 2312 C CA . ASP A 1 400 ? 141.587 136.276 103.757 1.00 119.77 400 ASP A CA 1
ATOM 2313 C C . ASP A 1 400 ? 142.996 136.831 103.917 1.00 119.77 400 ASP A C 1
ATOM 2314 O O . ASP A 1 400 ? 143.569 136.752 105.010 1.00 119.77 400 ASP A O 1
ATOM 2319 N N . GLY A 1 401 ? 143.570 137.386 102.847 1.00 125.26 401 GLY A N 1
ATOM 2320 C CA . GLY A 1 401 ? 144.935 137.881 102.924 1.00 125.26 401 GLY A CA 1
ATOM 2321 C C . GLY A 1 401 ? 145.092 139.043 103.886 1.00 125.26 401 GLY A C 1
ATOM 2322 O O . GLY A 1 401 ? 146.053 139.099 104.656 1.00 125.26 401 GLY A O 1
ATOM 2323 N N . PHE A 1 402 ? 144.150 139.990 103.854 1.00 125.33 402 PHE A N 1
ATOM 2324 C CA . PHE A 1 402 ? 144.225 141.129 104.762 1.00 125.33 402 PHE A CA 1
ATOM 2325 C C . PHE A 1 402 ? 143.929 140.724 106.200 1.00 125.33 402 PHE A C 1
ATOM 2326 O O . PHE A 1 402 ? 144.374 141.400 107.135 1.00 125.33 402 PHE A O 1
ATOM 2334 N N . SER A 1 403 ? 143.177 139.638 106.397 1.00 127.36 403 SER A N 1
ATOM 2335 C CA . SER A 1 403 ? 142.907 139.161 107.750 1.00 127.36 403 SER A CA 1
ATOM 2336 C C . SER A 1 403 ? 144.190 138.720 108.444 1.00 127.36 403 SER A C 1
ATOM 2337 O O . SER A 1 403 ? 144.391 139.004 109.631 1.00 127.36 403 SER A O 1
ATOM 2340 N N . MET A 1 404 ? 145.067 138.018 107.722 1.00 133.42 404 MET A N 1
ATOM 2341 C CA . MET A 1 404 ? 146.352 137.629 108.293 1.00 133.42 404 MET A CA 1
ATOM 2342 C C . MET A 1 404 ? 147.217 138.848 108.586 1.00 133.42 404 MET A C 1
ATOM 2343 O O . MET A 1 404 ? 147.923 138.886 109.601 1.00 133.42 404 MET A O 1
ATOM 2348 N N . LEU A 1 405 ? 147.182 139.850 107.703 1.00 134.06 405 LEU A N 1
ATOM 2349 C CA . LEU A 1 405 ? 147.949 141.070 107.933 1.00 134.06 405 LEU A CA 1
ATOM 2350 C C . LEU A 1 405 ? 147.474 141.791 109.188 1.00 134.06 405 LEU A C 1
ATOM 2351 O O . LEU A 1 405 ? 148.288 142.278 109.981 1.00 134.06 405 LEU A O 1
ATOM 2356 N N . GLU A 1 406 ? 146.156 141.868 109.386 1.00 135.08 406 GLU A N 1
ATOM 2357 C CA . GLU A 1 406 ? 145.622 142.517 110.579 1.00 135.08 406 GLU A CA 1
ATOM 2358 C C . GLU A 1 406 ? 145.914 141.699 111.832 1.00 135.08 406 GLU A C 1
ATOM 2359 O O . GLU A 1 406 ? 146.098 142.259 112.919 1.00 135.08 406 GLU A O 1
ATOM 2365 N N . LYS A 1 407 ? 145.948 140.370 111.700 1.00 134.97 407 LYS A N 1
ATOM 2366 C CA . LYS A 1 407 ? 146.178 139.514 112.861 1.00 134.97 407 LYS A CA 1
ATOM 2367 C C . LYS A 1 407 ? 147.557 139.752 113.465 1.00 134.97 407 LYS A C 1
ATOM 2368 O O . LYS A 1 407 ? 147.699 139.837 114.690 1.00 134.97 407 LYS A O 1
ATOM 2374 N N . LYS A 1 408 ? 148.587 139.861 112.623 1.00 137.73 408 LYS A N 1
ATOM 2375 C CA . LYS A 1 408 ? 149.935 140.095 113.124 1.00 137.73 408 LYS A CA 1
ATOM 2376 C C . LYS A 1 408 ? 150.211 141.565 113.409 1.00 137.73 408 LYS A C 1
ATOM 2377 O O . LYS A 1 408 ? 151.219 141.877 114.053 1.00 137.73 408 LYS A O 1
ATOM 2383 N N . LEU A 1 409 ? 149.348 142.471 112.945 1.00 137.37 409 LEU A N 1
ATOM 2384 C CA . LEU A 1 409 ? 149.517 143.882 113.275 1.00 137.37 409 LEU A CA 1
ATOM 2385 C C . LEU A 1 409 ? 149.212 144.154 114.742 1.00 137.37 409 LEU A C 1
ATOM 2386 O O . LEU A 1 409 ? 149.838 145.028 115.352 1.00 137.37 409 LEU A O 1
ATOM 2391 N N . LYS A 1 410 ? 148.261 143.422 115.321 1.00 139.18 410 LYS A N 1
ATOM 2392 C CA . LYS A 1 410 ? 147.907 143.583 116.726 1.00 139.18 410 LYS A CA 1
ATOM 2393 C C . LYS A 1 410 ? 148.781 142.736 117.643 1.00 139.18 410 LYS A C 1
ATOM 2394 O O . LYS A 1 410 ? 149.248 143.224 118.678 1.00 139.18 410 LYS A O 1
ATOM 2400 N N . GLU A 1 411 ? 149.010 141.473 117.281 1.00 143.81 411 GLU A N 1
ATOM 2401 C CA . GLU A 1 411 ? 149.768 140.569 118.138 1.00 143.81 411 GLU A CA 1
ATOM 2402 C C . GLU A 1 411 ? 151.266 140.847 118.097 1.00 143.81 411 GLU A C 1
ATOM 2403 O O . GLU A 1 411 ? 151.939 140.733 119.127 1.00 143.81 411 GLU A O 1
ATOM 2409 N N . GLY A 1 412 ? 151.800 141.209 116.934 1.00 148.44 412 GLY A N 1
ATOM 2410 C CA . GLY A 1 412 ? 153.225 141.356 116.764 1.00 148.44 412 GLY A CA 1
ATOM 2411 C C . GLY A 1 412 ? 153.762 142.691 117.240 1.00 148.44 412 GLY A C 1
ATOM 2412 O O . GLY A 1 412 ? 153.014 143.589 117.639 1.00 148.44 412 GLY A O 1
ATOM 2413 N N . PRO A 1 413 ? 155.089 142.840 117.206 1.00 152.53 413 PRO A N 1
ATOM 2414 C CA . PRO A 1 413 ? 155.709 144.112 117.603 1.00 152.53 413 PRO A CA 1
ATOM 2415 C C . PRO A 1 413 ? 155.533 145.197 116.552 1.00 152.53 413 PRO A C 1
ATOM 2416 O O . PRO A 1 413 ? 154.779 145.018 115.589 1.00 152.53 413 PRO A O 1
ATOM 2420 N N . GLU A 1 414 ? 156.210 146.334 116.749 1.00 155.67 414 GLU A N 1
ATOM 2421 C CA . GLU A 1 414 ? 156.181 147.486 115.852 1.00 155.67 414 GLU A CA 1
ATOM 2422 C C . GLU A 1 414 ? 156.299 147.057 114.393 1.00 155.67 414 GLU A C 1
ATOM 2423 O O . GLU A 1 414 ? 157.251 146.360 114.020 1.00 155.67 414 GLU A O 1
ATOM 2429 N N . PRO A 1 415 ? 155.350 147.455 113.543 1.00 154.96 415 PRO A N 1
ATOM 2430 C CA . PRO A 1 415 ? 155.344 146.978 112.153 1.00 154.96 415 PRO A CA 1
ATOM 2431 C C . PRO A 1 415 ? 156.282 147.751 111.238 1.00 154.96 415 PRO A C 1
ATOM 2432 O O . PRO A 1 415 ? 156.120 147.719 110.013 1.00 154.96 415 PRO A O 1
ATOM 2436 N N . GLY A 1 416 ? 157.253 148.458 111.819 1.00 155.07 416 GLY A N 1
ATOM 2437 C CA . GLY A 1 416 ? 158.118 149.311 111.018 1.00 155.07 416 GLY A CA 1
ATOM 2438 C C . GLY A 1 416 ? 158.912 148.553 109.970 1.00 155.07 416 GLY A C 1
ATOM 2439 O O . GLY A 1 416 ? 159.000 148.982 108.817 1.00 155.07 416 GLY A O 1
ATOM 2440 N N . ALA A 1 417 ? 159.501 147.419 110.350 1.00 152.71 417 ALA A N 1
ATOM 2441 C CA . ALA A 1 417 ? 160.370 146.671 109.450 1.00 152.71 417 ALA A CA 1
ATOM 2442 C C . ALA A 1 417 ? 160.072 145.181 109.385 1.00 152.71 417 ALA A C 1
ATOM 2443 O O . ALA A 1 417 ? 160.424 144.542 108.391 1.00 152.71 417 ALA A O 1
ATOM 2445 N N . SER A 1 418 ? 159.443 144.611 110.416 1.00 152.52 418 SER A N 1
ATOM 2446 C CA . SER A 1 418 ? 159.255 143.163 110.462 1.00 152.52 418 SER A CA 1
ATOM 2447 C C . SER A 1 418 ? 158.336 142.676 109.347 1.00 152.52 418 SER A C 1
ATOM 2448 O O . SER A 1 418 ? 158.596 141.634 108.734 1.00 152.52 418 SER A O 1
ATOM 2451 N N . LEU A 1 419 ? 157.256 143.411 109.072 1.00 151.64 419 LEU A N 1
ATOM 2452 C CA . LEU A 1 419 ? 156.283 142.953 108.083 1.00 151.64 419 LEU A CA 1
ATOM 2453 C C . LEU A 1 419 ? 156.850 142.998 106.669 1.00 151.64 419 LEU A C 1
ATOM 2454 O O . LEU A 1 419 ? 156.518 142.145 105.837 1.00 151.64 419 LEU A O 1
ATOM 2459 N N . ARG A 1 420 ? 157.703 143.982 106.373 1.00 151.00 420 ARG A N 1
ATOM 2460 C CA . ARG A 1 420 ? 158.242 144.114 105.024 1.00 151.00 420 ARG A CA 1
ATOM 2461 C C . ARG A 1 420 ? 159.122 142.936 104.626 1.00 151.00 420 ARG A C 1
ATOM 2462 O O . ARG A 1 420 ? 159.274 142.672 103.428 1.00 151.00 420 ARG A O 1
ATOM 2470 N N . SER A 1 421 ? 159.701 142.226 105.592 1.00 150.90 421 SER A N 1
ATOM 2471 C CA . SER A 1 421 ? 160.513 141.052 105.304 1.00 150.90 421 SER A CA 1
ATOM 2472 C C . SER A 1 421 ? 159.711 139.758 105.296 1.00 150.90 421 SER A C 1
ATOM 2473 O O . SER A 1 421 ? 160.264 138.707 104.954 1.00 150.90 421 SER A O 1
ATOM 2476 N N . GLN A 1 422 ? 158.435 139.806 105.660 1.00 148.86 422 GLN A N 1
ATOM 2477 C CA . GLN A 1 422 ? 157.615 138.601 105.704 1.00 148.86 422 GLN A CA 1
ATOM 2478 C C . GLN A 1 422 ? 157.213 138.187 104.293 1.00 148.86 422 GLN A C 1
ATOM 2479 O O . GLN A 1 422 ? 156.679 139.010 103.542 1.00 148.86 422 GLN A O 1
ATOM 2485 N N . PRO A 1 423 ? 157.460 136.937 103.895 1.00 146.06 423 PRO A N 1
ATOM 2486 C CA . PRO A 1 423 ? 157.023 136.495 102.560 1.00 146.06 423 PRO A CA 1
ATOM 2487 C C . PRO A 1 423 ? 155.520 136.561 102.364 1.00 146.06 423 PRO A C 1
ATOM 2488 O O . PRO A 1 423 ? 155.062 136.773 101.234 1.00 146.06 423 PRO A O 1
ATOM 2492 N N . LEU A 1 424 ? 154.736 136.377 103.430 1.00 141.46 424 LEU A N 1
ATOM 2493 C CA . LEU A 1 424 ? 153.283 136.454 103.304 1.00 141.46 424 LEU A CA 1
ATOM 2494 C C . LEU A 1 424 ? 152.841 137.848 102.878 1.00 141.46 424 LEU A C 1
ATOM 2495 O O . LEU A 1 424 ? 151.942 137.993 102.041 1.00 141.46 424 LEU A O 1
ATOM 2500 N N . VAL A 1 425 ? 153.455 138.887 103.449 1.00 142.38 425 VAL A N 1
ATOM 2501 C CA . VAL A 1 425 ? 153.149 140.254 103.033 1.00 142.38 425 VAL A CA 1
ATOM 2502 C C . VAL A 1 425 ? 153.556 140.465 101.581 1.00 142.38 425 VAL A C 1
ATOM 2503 O O . VAL A 1 425 ? 152.823 141.076 100.793 1.00 142.38 425 VAL A O 1
ATOM 2507 N N . GLY A 1 426 ? 154.736 139.967 101.206 1.00 141.84 426 GLY A N 1
ATOM 2508 C CA . GLY A 1 426 ? 155.159 140.060 99.818 1.00 141.84 426 GLY A CA 1
ATOM 2509 C C . GLY A 1 426 ? 154.250 139.289 98.881 1.00 141.84 426 GLY A C 1
ATOM 2510 O O . GLY A 1 426 ? 153.929 139.759 97.786 1.00 141.84 426 GLY A O 1
ATOM 251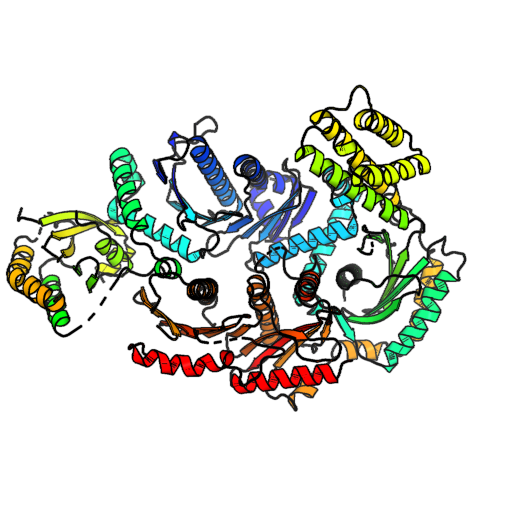1 N N . ASP A 1 427 ? 153.828 138.091 99.294 1.00 139.56 427 ASP A N 1
ATOM 2512 C CA . ASP A 1 427 ? 152.863 137.336 98.502 1.00 139.56 427 ASP A CA 1
ATOM 2513 C C . ASP A 1 427 ? 151.531 138.071 98.418 1.00 139.56 427 ASP A C 1
ATOM 2514 O O . ASP A 1 427 ? 150.909 138.123 97.350 1.00 139.56 427 ASP A O 1
ATOM 2519 N N . LEU A 1 428 ? 151.075 138.640 99.537 1.00 137.13 428 LEU A N 1
ATOM 2520 C CA . LEU A 1 428 ? 149.857 139.444 99.515 1.00 137.13 428 LEU A CA 1
ATOM 2521 C C . LEU A 1 428 ? 150.034 140.683 98.647 1.00 137.13 428 LEU A C 1
ATOM 2522 O O . LEU A 1 428 ? 149.124 141.062 97.900 1.00 137.13 428 LEU A O 1
ATOM 2527 N N . ARG A 1 429 ? 151.198 141.332 98.737 1.00 138.68 429 ARG A N 1
ATOM 2528 C CA . ARG A 1 429 ? 151.471 142.483 97.883 1.00 138.68 429 ARG A CA 1
ATOM 2529 C C . ARG A 1 429 ? 151.482 142.086 96.413 1.00 138.68 429 ARG A C 1
ATOM 2530 O O . ARG A 1 429 ? 150.938 142.802 95.565 1.00 138.68 429 ARG A O 1
ATOM 2538 N N . GLN A 1 430 ? 152.095 140.943 96.094 1.00 136.30 430 GLN A N 1
ATOM 2539 C CA . GLN A 1 430 ? 152.099 140.462 94.716 1.00 136.30 430 GLN A CA 1
ATOM 2540 C C . GLN A 1 430 ? 150.690 140.154 94.228 1.00 136.30 430 GLN A C 1
ATOM 2541 O O . GLN A 1 430 ? 150.395 140.316 93.038 1.00 136.30 430 GLN A O 1
ATOM 2547 N N . ARG A 1 431 ? 149.813 139.695 95.122 1.00 131.66 431 ARG A N 1
ATOM 2548 C CA . ARG A 1 431 ? 148.420 139.478 94.751 1.00 131.66 431 ARG A CA 1
ATOM 2549 C C . ARG A 1 431 ? 147.646 140.790 94.678 1.00 131.66 431 ARG A C 1
ATOM 2550 O O . ARG A 1 431 ? 146.800 140.966 93.794 1.00 131.66 431 ARG A O 1
ATOM 2558 N N . MET A 1 432 ? 147.922 141.720 95.596 1.00 133.65 432 MET A N 1
ATOM 2559 C CA . MET A 1 432 ? 147.119 142.936 95.688 1.00 133.65 432 MET A CA 1
ATOM 2560 C C . MET A 1 432 ? 147.416 143.892 94.538 1.00 133.65 432 MET A C 1
ATOM 2561 O O . MET A 1 432 ? 146.495 144.446 93.927 1.00 133.65 432 MET A O 1
ATOM 2566 N N . ASP A 1 433 ? 148.700 144.103 94.227 1.00 134.71 433 ASP A N 1
ATOM 2567 C CA . ASP A 1 433 ? 149.051 145.060 93.181 1.00 134.71 433 ASP A CA 1
ATOM 2568 C C . ASP A 1 433 ? 148.586 144.590 91.809 1.00 134.71 433 ASP A C 1
ATOM 2569 O O . ASP A 1 433 ? 148.213 145.412 90.964 1.00 134.71 433 ASP A O 1
ATOM 2574 N N . LYS A 1 434 ? 148.609 143.277 91.566 1.00 134.40 434 LYS A N 1
ATOM 2575 C CA . LYS A 1 434 ? 148.067 142.745 90.321 1.00 134.40 434 LYS A CA 1
ATOM 2576 C C . LYS A 1 434 ? 146.573 143.022 90.212 1.00 134.40 434 LYS A C 1
ATOM 2577 O O . LYS A 1 434 ? 146.074 143.371 89.135 1.00 134.40 434 LYS A O 1
ATOM 2583 N N . PHE A 1 435 ? 145.843 142.866 91.319 1.00 131.64 435 PHE A N 1
ATOM 2584 C CA . PHE A 1 435 ? 144.412 143.156 91.318 1.00 131.64 435 PHE A CA 1
ATOM 2585 C C . PHE A 1 435 ? 144.144 144.637 91.078 1.00 131.64 435 PHE A C 1
ATOM 2586 O O . PHE A 1 435 ? 143.226 144.993 90.329 1.00 131.64 435 PHE A O 1
ATOM 2594 N N . VAL A 1 436 ? 144.926 145.514 91.712 1.00 133.51 436 VAL A N 1
ATOM 2595 C CA . VAL A 1 436 ? 144.706 146.953 91.571 1.00 133.51 436 VAL A CA 1
ATOM 2596 C C . VAL A 1 436 ? 144.982 147.397 90.139 1.00 133.51 436 VAL A C 1
ATOM 2597 O O . VAL A 1 436 ? 144.212 148.165 89.548 1.00 133.51 436 VAL A O 1
ATOM 2601 N N . LYS A 1 437 ? 146.087 146.921 89.561 1.00 136.32 437 LYS A N 1
ATOM 2602 C CA . LYS A 1 437 ? 146.437 147.315 88.199 1.00 136.32 437 LYS A CA 1
ATOM 2603 C C . LYS A 1 437 ? 145.416 146.797 87.193 1.00 136.32 437 LYS A C 1
ATOM 2604 O O . LYS A 1 437 ? 145.094 147.482 86.215 1.00 136.32 437 LYS A O 1
ATOM 2610 N N . ASN A 1 438 ? 144.899 145.586 87.414 1.00 136.16 438 ASN A N 1
ATOM 2611 C CA . ASN A 1 438 ? 143.924 145.017 86.489 1.00 136.16 438 ASN A CA 1
ATOM 2612 C C . ASN A 1 438 ? 142.602 145.773 86.520 1.00 136.16 438 ASN A C 1
ATOM 2613 O O . ASN A 1 438 ? 141.935 145.891 85.486 1.00 136.16 438 ASN A O 1
ATOM 2618 N N . ARG A 1 439 ? 142.207 146.289 87.683 1.00 129.99 439 ARG A N 1
ATOM 2619 C CA . ARG A 1 439 ? 140.945 147.004 87.831 1.00 129.99 439 ARG A CA 1
ATOM 2620 C C . ARG A 1 439 ? 141.078 148.502 87.599 1.00 129.99 439 ARG A C 1
ATOM 2621 O O . ARG A 1 439 ? 140.379 149.056 86.745 1.00 129.99 439 ARG A O 1
ATOM 2629 N N . GLY A 1 440 ? 141.959 149.173 88.338 1.00 132.73 440 GLY A N 1
ATOM 2630 C CA . GLY A 1 440 ? 142.168 150.592 88.136 1.00 132.73 440 GLY A CA 1
ATOM 2631 C C . GLY A 1 440 ? 141.059 151.486 88.640 1.00 132.73 440 GLY A C 1
ATOM 2632 O O . GLY A 1 440 ? 140.939 152.623 88.178 1.00 132.73 440 GLY A O 1
ATOM 2633 N N . ALA A 1 441 ? 140.237 151.006 89.572 1.00 132.39 441 ALA A N 1
ATOM 2634 C CA . ALA A 1 441 ? 139.178 151.831 90.139 1.00 132.39 441 ALA A CA 1
ATOM 2635 C C . ALA A 1 441 ? 139.791 152.963 90.955 1.00 132.39 441 ALA A C 1
ATOM 2636 O O . ALA A 1 441 ? 140.675 152.730 91.785 1.00 132.39 441 ALA A O 1
ATOM 2638 N N . GLN A 1 442 ? 139.315 154.190 90.722 1.00 130.14 442 GLN A N 1
ATOM 2639 C CA . GLN A 1 442 ? 139.916 155.354 91.367 1.00 130.14 442 GLN A CA 1
ATOM 2640 C C . GLN A 1 442 ? 139.739 155.312 92.880 1.00 130.14 442 GLN A C 1
ATOM 2641 O O . GLN A 1 442 ? 140.653 155.681 93.628 1.00 130.14 442 GLN A O 1
ATOM 2647 N N . GLU A 1 443 ? 138.568 154.877 93.350 1.00 125.79 443 GLU A N 1
ATOM 2648 C CA . GLU A 1 443 ? 138.314 154.846 94.787 1.00 125.79 443 GLU A CA 1
ATOM 2649 C C . GLU A 1 443 ? 139.253 153.879 95.498 1.00 125.79 443 GLU A C 1
ATOM 2650 O O . GLU A 1 443 ? 139.759 154.180 96.586 1.00 125.79 443 GLU A O 1
ATOM 2656 N N . ILE A 1 444 ? 139.499 152.710 94.902 1.00 127.93 444 ILE A N 1
ATOM 2657 C CA . ILE A 1 444 ? 140.361 151.723 95.543 1.00 127.93 444 ILE A CA 1
ATOM 2658 C C . ILE A 1 444 ? 141.836 151.955 95.236 1.00 127.93 444 ILE A C 1
ATOM 2659 O O . ILE A 1 444 ? 142.696 151.503 96.003 1.00 127.93 444 ILE A O 1
ATOM 2664 N N . GLN A 1 445 ? 142.159 152.651 94.142 1.00 131.04 445 GLN A N 1
ATOM 2665 C CA . GLN A 1 445 ? 143.561 152.904 93.823 1.00 131.04 445 GLN A CA 1
ATOM 2666 C C . GLN A 1 445 ? 144.152 153.971 94.735 1.00 131.04 445 GLN A C 1
ATOM 2667 O O . GLN A 1 445 ? 145.307 153.860 95.161 1.00 131.04 445 GLN A O 1
ATOM 2673 N N . SER A 1 446 ? 143.376 155.015 95.042 1.00 131.13 446 SER A N 1
ATOM 2674 C CA . SER A 1 446 ? 143.868 156.068 95.924 1.00 131.13 446 SER A CA 1
ATOM 2675 C C . SER A 1 446 ? 144.156 155.530 97.320 1.00 131.13 446 SER A C 1
ATOM 2676 O O . SER A 1 446 ? 145.178 155.871 97.927 1.00 131.13 446 SER A O 1
ATOM 2679 N N . THR A 1 447 ? 143.264 154.688 97.847 1.00 128.81 447 THR A N 1
ATOM 2680 C CA . THR A 1 447 ? 143.499 154.091 99.157 1.00 128.81 447 THR A CA 1
ATOM 2681 C C . THR A 1 447 ? 144.651 153.095 99.123 1.00 128.81 447 THR A C 1
ATOM 2682 O O . THR A 1 447 ? 145.421 153.010 100.086 1.00 128.81 447 THR A O 1
ATOM 2686 N N . TRP A 1 448 ? 144.781 152.332 98.034 1.00 131.29 448 TRP A N 1
ATOM 2687 C CA . TRP A 1 448 ? 145.902 151.406 97.913 1.00 131.29 448 TRP A CA 1
ATOM 2688 C C . TRP A 1 448 ? 147.229 152.152 97.860 1.00 131.29 448 TRP A C 1
ATOM 2689 O O . TRP A 1 448 ? 148.212 151.728 98.478 1.00 131.29 448 TRP A O 1
ATOM 2700 N N . LEU A 1 449 ? 147.277 153.264 97.123 1.00 132.82 449 LEU A N 1
ATOM 2701 C CA . LEU A 1 449 ? 148.487 154.080 97.097 1.00 132.82 449 LEU A CA 1
ATOM 2702 C C . LEU A 1 449 ? 148.775 154.674 98.470 1.00 132.82 449 LEU A C 1
ATOM 2703 O O . LEU A 1 449 ? 149.937 154.762 98.886 1.00 132.82 449 LEU A O 1
ATOM 2708 N N . GLU A 1 450 ? 147.729 155.096 99.184 1.00 134.07 450 GLU A N 1
ATOM 2709 C CA . GLU A 1 450 ? 147.910 155.603 100.540 1.00 134.07 450 GLU A CA 1
ATOM 2710 C C . GLU A 1 450 ? 148.450 154.517 101.463 1.00 134.07 450 GLU A C 1
ATOM 2711 O O . GLU A 1 450 ? 149.345 154.766 102.279 1.00 134.07 450 GLU A O 1
ATOM 2717 N N . PHE A 1 451 ? 147.914 153.299 101.347 1.00 132.76 451 PHE A N 1
ATOM 2718 C CA . PHE A 1 451 ? 148.407 152.200 102.170 1.00 132.76 451 PHE A CA 1
ATOM 2719 C C . PHE A 1 451 ? 149.777 151.722 101.705 1.00 132.76 451 PHE A C 1
ATOM 2720 O O . PHE A 1 451 ? 150.585 151.274 102.526 1.00 132.76 451 PHE A O 1
ATOM 2728 N N . LYS A 1 452 ? 150.053 151.802 100.400 1.00 136.72 452 LYS A N 1
ATOM 2729 C CA . LYS A 1 452 ? 151.377 151.442 99.902 1.00 136.72 452 LYS A CA 1
ATOM 2730 C C . LYS A 1 452 ? 152.446 152.361 100.476 1.00 136.72 452 LYS A C 1
ATOM 2731 O O . LYS A 1 452 ? 153.527 151.903 100.864 1.00 136.72 452 LYS A O 1
ATOM 2737 N N . ALA A 1 453 ? 152.164 153.664 100.530 1.00 137.36 453 ALA A N 1
ATOM 2738 C CA . ALA A 1 453 ? 153.109 154.604 101.122 1.00 137.36 453 ALA A CA 1
ATOM 2739 C C . ALA A 1 453 ? 153.293 154.333 102.610 1.00 137.36 453 ALA A C 1
ATOM 2740 O O . ALA A 1 453 ? 154.418 154.357 103.121 1.00 137.36 453 ALA A O 1
ATOM 2742 N N . LYS A 1 454 ? 152.196 154.069 103.323 1.00 138.59 454 LYS A N 1
ATOM 2743 C CA . LYS A 1 454 ? 152.292 153.823 104.759 1.00 138.59 454 LYS A CA 1
ATOM 2744 C C . LYS A 1 454 ? 153.076 152.551 105.056 1.00 138.59 454 LYS A C 1
ATOM 2745 O O . LYS A 1 454 ? 153.911 152.525 105.968 1.00 138.59 454 LYS A O 1
ATOM 2751 N N . ALA A 1 455 ? 152.820 151.483 104.298 1.00 141.74 455 ALA A N 1
ATOM 2752 C CA . ALA A 1 455 ? 153.434 150.193 104.590 1.00 141.74 455 ALA A CA 1
ATOM 2753 C C . ALA A 1 455 ? 154.886 150.108 104.134 1.00 141.74 455 ALA A C 1
ATOM 2754 O O . ALA A 1 455 ? 155.699 149.459 104.801 1.00 141.74 455 ALA A O 1
ATOM 2756 N N . PHE A 1 456 ? 155.235 150.745 103.016 1.00 143.85 456 PHE A N 1
ATOM 2757 C CA . PHE A 1 456 ? 156.529 150.526 102.384 1.00 143.85 456 PHE A CA 1
ATOM 2758 C C . PHE A 1 456 ? 157.412 151.764 102.304 1.00 143.85 456 PHE A C 1
ATOM 2759 O O . PHE A 1 456 ? 158.357 151.774 101.507 1.00 143.85 456 PHE A O 1
ATOM 2767 N N . SER A 1 457 ? 157.144 152.803 103.091 1.00 149.60 457 SER A N 1
ATOM 2768 C CA . SER A 1 457 ? 158.015 153.972 103.088 1.00 149.60 457 SER A CA 1
ATOM 2769 C C . SER A 1 457 ? 159.278 153.690 103.890 1.00 149.60 457 SER A C 1
ATOM 2770 O O . SER A 1 457 ? 159.210 153.280 105.053 1.00 149.60 457 SER A O 1
ATOM 2773 N N . LYS A 1 458 ? 160.435 153.917 103.268 1.00 153.51 458 LYS A N 1
ATOM 2774 C CA . LYS A 1 458 ? 161.704 153.734 103.959 1.00 153.51 458 LYS A CA 1
ATOM 2775 C C . LYS A 1 458 ? 162.010 154.861 104.936 1.00 153.51 458 LYS A C 1
ATOM 2776 O O . LYS A 1 458 ? 162.942 154.726 105.736 1.00 153.51 458 LYS A O 1
ATOM 2782 N N . SER A 1 459 ? 161.257 155.960 104.892 1.00 153.52 459 SER A N 1
ATOM 2783 C CA . SER A 1 459 ? 161.499 157.111 105.755 1.00 153.52 459 SER A CA 1
ATOM 2784 C C . SER A 1 459 ? 160.539 157.157 106.939 1.00 153.52 459 SER A C 1
ATOM 2785 O O . SER A 1 459 ? 160.974 157.200 108.094 1.00 153.52 459 SER A O 1
ATOM 2788 N N . GLU A 1 460 ? 159.233 157.147 106.673 1.00 152.03 460 GLU A N 1
ATOM 2789 C CA . GLU A 1 460 ? 158.212 157.296 107.710 1.00 152.03 460 GLU A CA 1
ATOM 2790 C C . GLU A 1 460 ? 157.206 156.158 107.610 1.00 152.03 460 GLU A C 1
ATOM 2791 O O . GLU A 1 460 ? 156.148 156.303 106.981 1.00 152.03 460 GLU A O 1
ATOM 2797 N N . PRO A 1 461 ? 157.503 155.008 108.210 1.00 152.38 461 PRO A N 1
ATOM 2798 C CA . PRO A 1 461 ? 156.519 153.922 108.241 1.00 152.38 461 PRO A CA 1
ATOM 2799 C C . PRO A 1 461 ? 155.311 154.293 109.086 1.00 152.38 461 PRO A C 1
ATOM 2800 O O . PRO A 1 461 ? 155.405 155.061 110.047 1.00 152.38 461 PRO A O 1
ATOM 2804 N N . GLY A 1 462 ? 154.162 153.736 108.712 1.00 145.32 462 GLY A N 1
ATOM 2805 C CA . GLY A 1 462 ? 152.936 154.037 109.424 1.00 145.32 462 GLY A CA 1
ATOM 2806 C C . GLY A 1 462 ? 152.929 153.464 110.828 1.00 145.32 462 GLY A C 1
ATOM 2807 O O . GLY A 1 462 ? 153.545 152.437 111.116 1.00 145.32 462 GLY A O 1
ATOM 2808 N N . SER A 1 463 ? 152.215 154.149 111.717 1.00 137.88 463 SER A N 1
ATOM 2809 C CA . SER A 1 463 ? 152.100 153.701 113.097 1.00 137.88 463 SER A CA 1
ATOM 2810 C C . SER A 1 463 ? 151.188 152.483 113.192 1.00 137.88 463 SER A C 1
ATOM 2811 O O . SER A 1 463 ? 150.374 152.216 112.304 1.00 137.88 463 SER A O 1
ATOM 2814 N N . SER A 1 464 ? 151.339 151.735 114.288 1.00 139.67 464 SER A N 1
ATOM 2815 C CA . SER A 1 464 ? 150.522 150.541 114.487 1.00 139.67 464 SER A CA 1
ATOM 2816 C C . SER A 1 464 ? 149.041 150.891 114.569 1.00 139.67 464 SER A C 1
ATOM 2817 O O . SER A 1 464 ? 148.200 150.203 113.979 1.00 139.67 464 SER A O 1
ATOM 2820 N N . TRP A 1 465 ? 148.703 151.954 115.302 1.00 136.91 465 TRP A N 1
ATOM 2821 C CA . TRP A 1 465 ? 147.313 152.392 115.369 1.00 136.91 465 TRP A CA 1
ATOM 2822 C C . TRP A 1 465 ? 146.824 152.889 114.014 1.00 136.91 465 TRP A C 1
ATOM 2823 O O . TRP A 1 465 ? 145.691 152.601 113.610 1.00 136.91 465 TRP A O 1
ATOM 2834 N N . GLU A 1 466 ? 147.665 153.640 113.299 1.00 137.68 466 GLU A N 1
ATOM 2835 C CA . GLU A 1 466 ? 147.270 154.166 111.996 1.00 137.68 466 GLU A CA 1
ATOM 2836 C C . GLU A 1 466 ? 147.097 153.058 110.963 1.00 137.68 466 GLU A C 1
ATOM 2837 O O . GLU A 1 466 ? 146.167 153.113 110.151 1.00 137.68 466 GLU A O 1
ATOM 2843 N N . LEU A 1 467 ? 147.977 152.054 110.973 1.00 138.51 467 LEU A N 1
ATOM 2844 C CA . LEU A 1 467 ? 147.885 150.981 109.988 1.00 138.51 467 LEU A CA 1
ATOM 2845 C C . LEU A 1 467 ? 146.641 150.128 110.206 1.00 138.51 467 LEU A C 1
ATOM 2846 O O . LEU A 1 467 ? 146.104 149.552 109.253 1.00 138.51 467 LEU A O 1
ATOM 2851 N N . LEU A 1 468 ? 146.175 150.028 111.453 1.00 136.46 468 LEU A N 1
ATOM 2852 C CA . LEU A 1 468 ? 144.982 149.235 111.738 1.00 136.46 468 LEU A CA 1
ATOM 2853 C C . LEU A 1 468 ? 143.757 149.818 111.043 1.00 136.46 468 LEU A C 1
ATOM 2854 O O . LEU A 1 468 ? 142.940 149.083 110.477 1.00 136.46 468 LEU A O 1
ATOM 2859 N N . GLN A 1 469 ? 143.613 151.145 111.078 1.00 134.60 469 GLN A N 1
ATOM 2860 C CA . GLN A 1 469 ? 142.490 151.781 110.397 1.00 134.60 469 GLN A CA 1
ATOM 2861 C C . GLN A 1 469 ? 142.640 151.717 108.883 1.00 134.60 469 GLN A C 1
ATOM 2862 O O . GLN A 1 469 ? 141.638 151.604 108.167 1.00 134.60 469 GLN A O 1
ATOM 2868 N N . ALA A 1 470 ? 143.874 151.794 108.378 1.00 132.71 470 ALA A N 1
ATOM 2869 C CA . ALA A 1 470 ? 144.092 151.718 106.937 1.00 132.71 470 ALA A CA 1
ATOM 2870 C C . ALA A 1 470 ? 143.691 150.355 106.387 1.00 132.71 470 ALA A C 1
ATOM 2871 O O . ALA A 1 470 ? 143.079 150.264 105.317 1.00 132.71 470 ALA A O 1
ATOM 2873 N N . CYS A 1 471 ? 144.033 149.282 107.104 1.00 132.98 471 CYS A N 1
ATOM 2874 C CA . CYS A 1 471 ? 143.671 147.943 106.648 1.00 132.98 471 CYS A CA 1
ATOM 2875 C C . CYS A 1 471 ? 142.164 147.725 106.710 1.00 132.98 471 CYS A C 1
ATOM 2876 O O . CYS A 1 471 ? 141.595 147.040 105.852 1.00 132.98 471 CYS A O 1
ATOM 2879 N N . GLY A 1 472 ? 141.503 148.293 107.720 1.00 127.10 472 GLY A N 1
ATOM 2880 C CA . GLY A 1 472 ? 140.061 148.140 107.826 1.00 127.10 472 GLY A CA 1
ATOM 2881 C C . GLY A 1 472 ? 139.314 148.811 106.689 1.00 127.10 472 GLY A C 1
ATOM 2882 O O . GLY A 1 472 ? 138.294 148.302 106.217 1.00 127.10 472 GLY A O 1
ATOM 2883 N N . LYS A 1 473 ? 139.807 149.968 106.238 1.00 124.47 473 LYS A N 1
ATOM 2884 C CA . LYS A 1 473 ? 139.164 150.667 105.129 1.00 124.47 473 LYS A CA 1
ATOM 2885 C C . LYS A 1 473 ? 139.223 149.845 103.848 1.00 124.47 473 LYS A C 1
ATOM 2886 O O . LYS A 1 473 ? 138.248 149.791 103.089 1.00 124.47 473 LYS A O 1
ATOM 2892 N N . LEU A 1 474 ? 140.363 149.199 103.587 1.00 123.20 474 LEU A N 1
ATOM 2893 C CA . LEU A 1 474 ? 140.491 148.375 102.390 1.00 123.20 474 LEU A CA 1
ATOM 2894 C C . LEU A 1 474 ? 139.591 147.148 102.451 1.00 123.20 474 LEU A C 1
ATOM 2895 O O . LEU A 1 474 ? 139.131 146.665 101.410 1.00 123.20 474 LEU A O 1
ATOM 2900 N N . LYS A 1 475 ? 139.337 146.626 103.654 1.00 114.78 475 LYS A N 1
ATOM 2901 C CA . LYS A 1 475 ? 138.485 145.450 103.793 1.00 114.78 475 LYS A CA 1
ATOM 2902 C C . LYS A 1 475 ? 137.060 145.736 103.334 1.00 114.78 475 LYS A C 1
ATOM 2903 O O . LYS A 1 475 ? 136.443 144.913 102.648 1.00 114.78 475 LYS A O 1
ATOM 2909 N N . ARG A 1 476 ? 136.520 146.900 103.704 1.00 112.51 476 ARG A N 1
ATOM 2910 C CA . ARG A 1 476 ? 135.146 147.228 103.338 1.00 112.51 476 ARG A CA 1
ATOM 2911 C C . ARG A 1 476 ? 135.011 147.482 101.841 1.00 112.51 476 ARG A C 1
ATOM 2912 O O . ARG A 1 476 ? 133.981 147.153 101.241 1.00 112.51 476 ARG A O 1
ATOM 2920 N N . GLN A 1 477 ? 136.037 148.072 101.223 1.00 110.93 477 GLN A N 1
ATOM 2921 C CA . GLN A 1 477 ? 135.961 148.397 99.801 1.00 110.93 477 GLN A CA 1
ATOM 2922 C C . GLN A 1 477 ? 135.874 147.140 98.943 1.00 110.93 477 GLN A C 1
ATOM 2923 O O . GLN A 1 477 ? 135.159 147.120 97.934 1.00 110.93 477 GLN A O 1
ATOM 2929 N N . LEU A 1 478 ? 136.601 146.085 99.321 1.00 103.92 478 LEU A N 1
ATOM 2930 C CA . LEU A 1 478 ? 136.547 144.840 98.560 1.00 103.92 478 LEU A CA 1
ATOM 2931 C C . LEU A 1 478 ? 135.151 144.232 98.592 1.00 103.92 478 LEU A C 1
ATOM 2932 O O . LEU A 1 478 ? 134.672 143.703 97.582 1.00 103.92 478 LEU A O 1
ATOM 2937 N N . CYS A 1 479 ? 134.483 144.294 99.746 1.00 93.85 479 CYS A N 1
ATOM 2938 C CA . CYS A 1 479 ? 133.121 143.776 99.842 1.00 93.85 479 CYS A CA 1
ATOM 2939 C C . CYS A 1 479 ? 132.155 144.605 99.004 1.00 93.85 479 CYS A C 1
ATOM 2940 O O . CYS A 1 479 ? 131.172 144.077 98.471 1.00 93.85 479 CYS A O 1
ATOM 2943 N N . ALA A 1 480 ? 132.414 145.910 98.884 1.00 93.04 480 ALA A N 1
ATOM 2944 C CA . ALA A 1 480 ? 131.554 146.767 98.073 1.00 93.04 480 ALA A CA 1
ATOM 2945 C C . ALA A 1 480 ? 131.592 146.359 96.606 1.00 93.04 480 ALA A C 1
ATOM 2946 O O . ALA A 1 480 ? 130.563 146.380 95.921 1.00 93.04 480 ALA A O 1
ATOM 2948 N N . ILE A 1 481 ? 132.774 145.994 96.103 1.00 95.03 481 ILE A N 1
ATOM 2949 C CA . ILE A 1 481 ? 132.889 145.533 94.722 1.00 95.03 481 ILE A CA 1
ATOM 2950 C C . ILE A 1 481 ? 132.100 144.244 94.525 1.00 95.03 481 ILE A C 1
ATOM 2951 O O . ILE A 1 481 ? 131.424 144.061 93.505 1.00 95.03 481 ILE A O 1
ATOM 2956 N N . TYR A 1 482 ? 132.178 143.331 95.496 1.00 82.67 482 TYR A N 1
ATOM 2957 C CA . TYR A 1 482 ? 131.416 142.088 95.414 1.00 82.67 482 TYR A CA 1
ATOM 2958 C C . TYR A 1 482 ? 129.918 142.375 95.400 1.00 82.67 482 TYR A C 1
ATOM 2959 O O . TYR A 1 482 ? 129.169 141.781 94.616 1.00 82.67 482 TYR A O 1
ATOM 2968 N N . ARG A 1 483 ? 129.466 143.300 96.252 1.00 83.69 483 ARG A N 1
ATOM 2969 C CA . ARG A 1 483 ? 128.054 143.670 96.270 1.00 83.69 483 ARG A CA 1
ATOM 2970 C C . ARG A 1 483 ? 127.627 144.300 94.950 1.00 83.69 483 ARG A C 1
ATOM 2971 O O . ARG A 1 483 ? 126.538 144.012 94.441 1.00 83.69 483 ARG A O 1
ATOM 2979 N N . LEU A 1 484 ? 128.471 145.166 94.384 1.00 82.73 484 LEU A N 1
ATOM 2980 C CA . LEU A 1 484 ? 128.123 145.836 93.136 1.00 82.73 484 LEU A CA 1
ATOM 2981 C C . LEU A 1 484 ? 128.082 144.865 91.962 1.00 82.73 484 LEU A C 1
ATOM 2982 O O . LEU A 1 484 ? 127.392 145.125 90.970 1.00 82.73 484 LEU A O 1
ATOM 2987 N N . ASN A 1 485 ? 128.800 143.747 92.055 1.00 83.79 485 ASN A N 1
ATOM 2988 C CA . ASN A 1 485 ? 128.908 142.803 90.949 1.00 83.79 485 ASN A CA 1
ATOM 2989 C C . ASN A 1 485 ? 127.952 141.624 91.063 1.00 83.79 485 ASN A C 1
ATOM 2990 O O . ASN A 1 485 ? 127.253 141.310 90.095 1.00 83.79 485 ASN A O 1
ATOM 2995 N N . PHE A 1 486 ? 127.987 140.851 92.149 1.00 79.92 486 PHE A N 1
ATOM 2996 C CA . PHE A 1 486 ? 127.189 139.597 92.135 1.00 79.92 486 PHE A CA 1
ATOM 2997 C C . PHE A 1 486 ? 125.880 139.644 92.939 1.00 79.92 486 PHE A C 1
ATOM 2998 O O . PHE A 1 486 ? 125.363 138.552 93.204 1.00 79.92 486 PHE A O 1
ATOM 3006 N N . LEU A 1 487 ? 125.340 140.819 93.292 1.00 76.48 487 LEU A N 1
ATOM 3007 C CA . LEU A 1 487 ? 124.029 140.901 94.001 1.00 76.48 487 LEU A CA 1
ATOM 3008 C C . LEU A 1 487 ? 123.098 141.947 93.378 1.00 76.48 487 LEU A C 1
ATOM 3009 O O . LEU A 1 487 ? 121.889 141.700 93.388 1.00 76.48 487 LEU A O 1
ATOM 3014 N N . THR A 1 488 ? 123.608 143.060 92.857 1.00 74.38 488 THR A N 1
ATOM 3015 C CA . THR A 1 488 ? 122.756 144.058 92.155 1.00 74.38 488 THR A CA 1
ATOM 3016 C C . THR A 1 488 ? 122.373 143.557 90.760 1.00 74.38 488 THR A C 1
ATOM 3017 O O . THR A 1 488 ? 121.353 144.022 90.243 1.00 74.38 488 THR A O 1
ATOM 3021 N N . THR A 1 489 ? 123.158 142.655 90.168 1.00 74.10 489 THR A N 1
ATOM 3022 C CA . THR A 1 489 ? 122.825 142.055 88.882 1.00 74.10 489 THR A CA 1
ATOM 3023 C C . THR A 1 489 ? 122.013 140.773 89.026 1.00 74.10 489 THR A C 1
ATOM 3024 O O . THR A 1 489 ? 122.071 139.905 88.145 1.00 74.10 489 THR A O 1
ATOM 3028 N N . ALA A 1 490 ? 121.264 140.630 90.117 1.00 74.07 490 ALA A N 1
ATOM 3029 C CA . ALA A 1 490 ? 120.430 139.456 90.301 1.00 74.07 490 ALA A CA 1
ATOM 3030 C C . ALA A 1 490 ? 119.328 139.417 89.243 1.00 74.07 490 ALA A C 1
ATOM 3031 O O . ALA A 1 490 ? 118.798 140.459 88.848 1.00 74.07 490 ALA A O 1
ATOM 3033 N N . PRO A 1 491 ? 118.972 138.223 88.760 1.00 72.77 491 PRO A N 1
ATOM 3034 C CA . PRO A 1 491 ? 117.925 138.135 87.729 1.00 72.77 491 PRO A CA 1
ATOM 3035 C C . PRO A 1 491 ? 116.563 138.616 88.196 1.00 72.77 491 PRO A C 1
ATOM 3036 O O . PRO A 1 491 ? 115.729 138.975 87.356 1.00 72.77 491 PRO A O 1
ATOM 3040 N N . SER A 1 492 ? 116.308 138.637 89.506 1.00 78.79 492 SER A N 1
ATOM 3041 C CA . SER A 1 492 ? 115.042 139.148 90.017 1.00 78.79 492 SER A CA 1
ATOM 3042 C C . SER A 1 492 ? 114.943 140.665 89.932 1.00 78.79 492 SER A C 1
ATOM 3043 O O . SER A 1 492 ? 113.843 141.205 90.090 1.00 78.79 492 SER A O 1
ATOM 3046 N N . ARG A 1 493 ? 116.054 141.360 89.687 1.00 79.45 493 ARG A N 1
ATOM 3047 C CA . ARG A 1 493 ? 116.075 142.813 89.580 1.00 79.45 493 ARG A CA 1
ATOM 3048 C C . ARG A 1 493 ? 116.363 143.273 88.153 1.00 79.45 493 ARG A C 1
ATOM 3049 O O . ARG A 1 493 ? 116.970 144.326 87.944 1.00 79.45 493 ARG A O 1
ATOM 3057 N N . GLY A 1 494 ? 115.932 142.494 87.165 1.00 79.60 494 GLY A N 1
ATOM 3058 C CA . GLY A 1 494 ? 116.165 142.834 85.776 1.00 79.60 494 GLY A CA 1
ATOM 3059 C C . GLY A 1 494 ? 117.460 142.322 85.193 1.00 79.60 494 GLY A C 1
ATOM 3060 O O . GLY A 1 494 ? 117.843 142.757 84.100 1.00 79.60 494 GLY A O 1
ATOM 3061 N N . GLY A 1 495 ? 118.149 141.417 85.880 1.00 74.22 495 GLY A N 1
ATOM 3062 C CA . GLY A 1 495 ? 119.390 140.871 85.383 1.00 74.22 495 GLY A CA 1
ATOM 3063 C C . GLY A 1 495 ? 119.170 139.905 84.241 1.00 74.22 495 GLY A C 1
ATOM 3064 O O . GLY A 1 495 ? 118.051 139.442 83.968 1.00 74.22 495 GLY A O 1
ATOM 3065 N N . PRO A 1 496 ? 120.257 139.590 83.538 1.00 74.95 496 PRO A N 1
ATOM 3066 C CA . PRO A 1 496 ? 120.157 138.654 82.412 1.00 74.95 496 PRO A CA 1
ATOM 3067 C C . PRO A 1 496 ? 119.747 137.264 82.875 1.00 74.95 496 PRO A C 1
ATOM 3068 O O . PRO A 1 496 ? 120.116 136.816 83.963 1.00 74.95 496 PRO A O 1
ATOM 3072 N N . HIS A 1 497 ? 118.978 136.583 82.030 1.00 66.30 497 HIS A N 1
ATOM 3073 C CA . HIS A 1 497 ? 118.490 135.246 82.339 1.00 66.30 497 HIS A CA 1
ATOM 3074 C C . HIS A 1 497 ? 118.087 134.565 81.039 1.00 66.30 497 HIS A C 1
ATOM 3075 O O . HIS A 1 497 ? 118.078 135.179 79.969 1.00 66.30 497 HIS A O 1
ATOM 3082 N N . LEU A 1 498 ? 117.759 133.281 81.147 1.00 64.03 498 LEU A N 1
ATOM 3083 C CA . LEU A 1 498 ? 117.358 132.517 79.976 1.00 64.03 498 LEU A CA 1
ATOM 3084 C C . LEU A 1 498 ? 116.027 133.037 79.437 1.00 64.03 498 LEU A C 1
ATOM 3085 O O . LEU A 1 498 ? 115.151 133.431 80.215 1.00 64.03 498 LEU A O 1
ATOM 3090 N N . PRO A 1 499 ? 115.844 133.054 78.119 1.00 63.77 499 PRO A N 1
ATOM 3091 C CA . PRO A 1 499 ? 114.587 133.553 77.554 1.00 63.77 499 PRO A CA 1
ATOM 3092 C C . PRO A 1 499 ? 113.422 132.624 77.861 1.00 63.77 499 PRO A C 1
ATOM 3093 O O . PRO A 1 499 ? 113.588 131.438 78.156 1.00 63.77 499 PRO A O 1
ATOM 3097 N N . GLN A 1 500 ? 112.218 133.198 77.791 1.00 66.74 500 GLN A N 1
ATOM 3098 C CA . GLN A 1 500 ? 111.015 132.468 78.183 1.00 66.74 500 GLN A CA 1
ATOM 3099 C C . GLN A 1 500 ? 110.764 131.261 77.285 1.00 66.74 500 GLN A C 1
ATOM 3100 O O . GLN A 1 500 ? 110.420 130.180 77.777 1.00 66.74 500 GLN A O 1
ATOM 3106 N N . HIS A 1 501 ? 110.926 131.421 75.969 1.00 69.35 501 HIS A N 1
ATOM 3107 C CA . HIS A 1 501 ? 110.611 130.323 75.060 1.00 69.35 501 HIS A CA 1
ATOM 3108 C C . HIS A 1 501 ? 111.623 129.189 75.170 1.00 69.35 501 HIS A C 1
ATOM 3109 O O . HIS A 1 501 ? 111.277 128.028 74.926 1.00 69.35 501 HIS A O 1
ATOM 3116 N N . LEU A 1 502 ? 112.872 129.500 75.527 1.00 65.35 502 LEU A N 1
ATOM 3117 C CA . LEU A 1 502 ? 113.861 128.447 75.736 1.00 65.35 502 LEU A CA 1
ATOM 3118 C C . LEU A 1 502 ? 113.479 127.562 76.916 1.00 65.35 502 LEU A C 1
ATOM 3119 O O . LEU A 1 502 ? 113.628 126.335 76.856 1.00 65.35 502 LEU A O 1
ATOM 3124 N N . GLN A 1 503 ? 112.991 128.167 78.001 1.00 63.54 503 GLN A N 1
ATOM 3125 C CA . GLN A 1 503 ? 112.549 127.387 79.152 1.00 63.54 503 GLN A CA 1
ATOM 3126 C C . GLN A 1 503 ? 111.332 126.536 78.809 1.00 63.54 503 GLN A C 1
ATOM 3127 O O . GLN A 1 503 ? 111.207 125.401 79.284 1.00 63.54 503 GLN A O 1
ATOM 3133 N N . ASP A 1 504 ? 110.422 127.071 77.992 1.00 68.42 504 ASP A N 1
ATOM 3134 C CA . ASP A 1 504 ? 109.231 126.318 77.609 1.00 68.42 504 ASP A CA 1
ATOM 3135 C C . ASP A 1 504 ? 109.591 125.089 76.784 1.00 68.42 504 ASP A C 1
ATOM 3136 O O . ASP A 1 504 ? 108.955 124.037 76.920 1.00 68.42 504 ASP A O 1
ATOM 3141 N N . GLN A 1 505 ? 110.600 125.205 75.917 1.00 64.24 505 GLN A N 1
ATOM 3142 C CA . GLN A 1 505 ? 111.006 124.069 75.095 1.00 64.24 505 GLN A CA 1
ATOM 3143 C C . GLN A 1 505 ? 111.511 122.916 75.953 1.00 64.24 505 GLN A C 1
ATOM 3144 O O . GLN A 1 505 ? 111.179 121.752 75.701 1.00 64.24 505 GLN A O 1
ATOM 3150 N N . VAL A 1 506 ? 112.321 123.219 76.970 1.00 59.23 506 VAL A N 1
ATOM 3151 C CA . VAL A 1 506 ? 112.821 122.176 77.860 1.00 59.23 506 VAL A CA 1
ATOM 3152 C C . VAL A 1 506 ? 111.677 121.552 78.651 1.00 59.23 506 VAL A C 1
ATOM 3153 O O . VAL A 1 506 ? 111.610 120.327 78.810 1.00 59.23 506 VAL A O 1
ATOM 3157 N N . GLN A 1 507 ? 110.764 122.382 79.161 1.00 63.63 507 GLN A N 1
ATOM 3158 C CA . GLN A 1 507 ? 109.649 121.871 79.953 1.00 63.63 507 GLN A CA 1
ATOM 3159 C C . GLN A 1 507 ? 108.738 120.973 79.125 1.00 63.63 507 GLN A C 1
ATOM 3160 O O . GLN A 1 507 ? 108.308 119.913 79.596 1.00 63.63 507 GLN A O 1
ATOM 3166 N N . ARG A 1 508 ? 108.430 121.379 77.892 1.00 64.18 508 ARG A N 1
ATOM 3167 C CA . ARG A 1 508 ? 107.526 120.592 77.057 1.00 64.18 508 ARG A CA 1
ATOM 3168 C C . ARG A 1 508 ? 108.185 119.300 76.590 1.00 64.18 508 ARG A C 1
ATOM 3169 O O . ARG A 1 508 ? 107.544 118.243 76.568 1.00 64.18 508 ARG A O 1
ATOM 3177 N N . LEU A 1 509 ? 109.463 119.365 76.211 1.00 63.34 509 LEU A N 1
ATOM 3178 C CA . LEU A 1 509 ? 110.126 118.198 75.638 1.00 63.34 509 LEU A CA 1
ATOM 3179 C C . LEU A 1 509 ? 110.398 117.125 76.686 1.00 63.34 509 LEU A C 1
ATOM 3180 O O . LEU A 1 509 ? 110.378 115.931 76.366 1.00 63.34 509 LEU A O 1
ATOM 3185 N N . MET A 1 510 ? 110.648 117.523 77.935 1.00 64.02 510 MET A N 1
ATOM 3186 C CA . MET A 1 510 ? 110.892 116.545 78.990 1.00 64.02 510 MET A CA 1
ATOM 3187 C C . MET A 1 510 ? 109.623 115.804 79.390 1.00 64.02 510 MET A C 1
ATOM 3188 O O . MET A 1 510 ? 109.701 114.671 79.879 1.00 64.02 510 MET A O 1
ATOM 3193 N N . ARG A 1 511 ? 108.455 116.422 79.197 1.00 66.92 511 ARG A N 1
ATOM 3194 C CA . ARG A 1 511 ? 107.200 115.771 79.559 1.00 66.92 511 ARG A CA 1
ATOM 3195 C C . ARG A 1 511 ? 106.943 114.540 78.697 1.00 66.92 511 ARG A C 1
ATOM 3196 O O . ARG A 1 511 ? 106.432 113.526 79.187 1.00 66.92 511 ARG A O 1
ATOM 3204 N N . GLU A 1 512 ? 107.284 114.614 77.408 1.00 68.48 512 GLU A N 1
ATOM 3205 C CA . GLU A 1 512 ? 107.026 113.495 76.506 1.00 68.48 512 GLU A CA 1
ATOM 3206 C C . GLU A 1 512 ? 107.818 112.257 76.910 1.00 68.48 512 GLU A C 1
ATOM 3207 O O . GLU A 1 512 ? 107.323 111.130 76.795 1.00 68.48 512 GLU A O 1
ATOM 3213 N N . LYS A 1 513 ? 109.051 112.446 77.385 1.00 69.83 513 LYS A N 1
ATOM 3214 C CA . LYS A 1 513 ? 109.899 111.312 77.735 1.00 69.83 513 LYS A CA 1
ATOM 3215 C C . LYS A 1 513 ? 109.414 110.574 78.977 1.00 69.83 513 LYS A C 1
ATOM 3216 O O . LYS A 1 513 ? 109.740 109.394 79.146 1.00 69.83 513 LYS A O 1
ATOM 3222 N N . LEU A 1 514 ? 108.646 111.234 79.848 1.00 69.32 514 LEU A N 1
ATOM 3223 C CA . LEU A 1 514 ? 108.176 110.627 81.088 1.00 69.32 514 LEU A CA 1
ATOM 3224 C C . LEU A 1 514 ? 106.654 110.559 81.158 1.00 69.32 514 LEU A C 1
ATOM 3225 O O . LEU A 1 514 ? 106.091 110.464 82.254 1.00 69.32 514 LEU A O 1
ATOM 3230 N N . THR A 1 515 ? 105.974 110.612 80.010 1.00 69.61 515 THR A N 1
ATOM 3231 C CA . THR A 1 515 ? 104.515 110.570 80.009 1.00 69.61 515 THR A CA 1
ATOM 3232 C C . THR A 1 515 ? 103.993 109.222 80.496 1.00 69.61 515 THR A C 1
ATOM 3233 O O . THR A 1 515 ? 103.033 109.166 81.274 1.00 69.61 515 THR A O 1
ATOM 3237 N N . ASP A 1 516 ? 104.615 108.127 80.058 1.00 73.44 516 ASP A N 1
ATOM 3238 C CA . ASP A 1 516 ? 104.127 106.791 80.377 1.00 73.44 516 ASP A CA 1
ATOM 3239 C C . ASP A 1 516 ? 104.497 106.329 81.781 1.00 73.44 516 ASP A C 1
ATOM 3240 O O . ASP A 1 516 ? 103.971 105.306 82.233 1.00 73.44 516 ASP A O 1
ATOM 3245 N N . TRP A 1 517 ? 105.379 107.045 82.479 1.00 71.09 517 TRP A N 1
ATOM 3246 C CA . TRP A 1 517 ? 105.830 106.648 83.807 1.00 71.09 517 TRP A CA 1
ATOM 3247 C C . TRP A 1 517 ? 105.289 107.560 84.903 1.00 71.09 517 TRP A C 1
ATOM 3248 O O . TRP A 1 517 ? 105.887 107.652 85.980 1.00 71.09 517 TRP A O 1
ATOM 3259 N N . LYS A 1 518 ? 104.168 108.237 84.651 1.00 73.35 518 LYS A N 1
ATOM 3260 C CA . LYS A 1 518 ? 103.619 109.163 85.637 1.00 73.35 518 LYS A CA 1
ATOM 3261 C C . LYS A 1 518 ? 102.974 108.414 86.798 1.00 73.35 518 LYS A C 1
ATOM 3262 O O . LYS A 1 518 ? 103.302 108.652 87.966 1.00 73.35 518 LYS A O 1
ATOM 3268 N N . ASP A 1 519 ? 102.045 107.504 86.492 1.00 73.86 519 ASP A N 1
ATOM 3269 C CA . ASP A 1 519 ? 101.325 106.794 87.546 1.00 73.86 519 ASP A CA 1
ATOM 3270 C C . ASP A 1 519 ? 102.254 105.894 88.352 1.00 73.86 519 ASP A C 1
ATOM 3271 O O . ASP A 1 519 ? 102.124 105.794 89.578 1.00 73.86 519 ASP A O 1
ATOM 3276 N N . PHE A 1 520 ? 103.193 105.224 87.680 1.00 74.96 520 PHE A N 1
ATOM 3277 C CA . PHE A 1 520 ? 104.079 104.294 88.373 1.00 74.96 520 PHE A CA 1
ATOM 3278 C C . PHE A 1 520 ? 104.986 105.018 89.361 1.00 74.96 520 PHE A C 1
ATOM 3279 O O . PHE A 1 520 ? 105.269 104.501 90.448 1.00 74.96 520 PHE A O 1
ATOM 3287 N N . LEU A 1 521 ? 105.460 106.212 88.997 1.00 71.93 521 LEU A N 1
ATOM 3288 C CA . LEU A 1 521 ? 106.375 106.948 89.866 1.00 71.93 521 LEU A CA 1
ATOM 3289 C C . LEU A 1 521 ? 105.707 107.323 91.184 1.00 71.93 521 LEU A C 1
ATOM 3290 O O . LEU A 1 521 ? 106.313 107.205 92.256 1.00 71.93 521 LEU A O 1
ATOM 3295 N N . LEU A 1 522 ? 104.456 107.785 91.124 1.00 71.61 522 LEU A N 1
ATOM 3296 C CA . LEU A 1 522 ? 103.756 108.179 92.343 1.00 71.61 522 LEU A CA 1
ATOM 3297 C C . LEU A 1 522 ? 103.494 106.980 93.248 1.00 71.61 522 LEU A C 1
ATOM 3298 O O . LEU A 1 522 ? 103.644 107.075 94.471 1.00 71.61 522 LEU A O 1
ATOM 3303 N N . VAL A 1 523 ? 103.095 105.847 92.666 1.00 72.85 523 VAL A N 1
ATOM 3304 C CA . VAL A 1 523 ? 102.837 104.652 93.464 1.00 72.85 523 VAL A CA 1
ATOM 3305 C C . VAL A 1 523 ? 104.130 104.126 94.075 1.00 72.85 523 VAL A C 1
ATOM 3306 O O . VAL A 1 523 ? 104.168 103.748 95.253 1.00 72.85 523 VAL A O 1
ATOM 3310 N N . LYS A 1 524 ? 105.209 104.095 93.290 1.00 71.46 524 LYS A N 1
ATOM 3311 C CA . LYS A 1 524 ? 106.480 103.585 93.793 1.00 71.46 524 LYS A CA 1
ATOM 3312 C C . LYS A 1 524 ? 107.060 104.487 94.876 1.00 71.46 524 LYS A C 1
ATOM 3313 O O . LYS A 1 524 ? 107.731 104.001 95.794 1.00 71.46 524 LYS A O 1
ATOM 3319 N N . SER A 1 525 ? 106.807 105.796 94.793 1.00 70.08 525 SER A N 1
ATOM 3320 C CA . SER A 1 525 ? 107.355 106.721 95.781 1.00 70.08 525 SER A CA 1
ATOM 3321 C C . SER A 1 525 ? 106.817 106.429 97.177 1.00 70.08 525 SER A C 1
ATOM 3322 O O . SER A 1 525 ? 107.560 106.492 98.163 1.00 70.08 525 SER A O 1
ATOM 3325 N N . ARG A 1 526 ? 105.527 106.107 97.282 1.00 77.57 526 ARG A N 1
ATOM 3326 C CA . ARG A 1 526 ? 104.890 105.805 98.558 1.00 77.57 526 ARG A CA 1
ATOM 3327 C C . ARG A 1 526 ? 105.219 104.394 99.043 1.00 77.57 526 ARG A C 1
ATOM 3328 O O . ARG A 1 526 ? 105.067 104.089 100.231 1.00 77.57 526 ARG A O 1
ATOM 3336 N N . ARG A 1 527 ? 105.704 103.528 98.141 1.00 78.95 527 ARG A N 1
ATOM 3337 C CA . ARG A 1 527 ? 106.076 102.168 98.517 1.00 78.95 527 ARG A CA 1
ATOM 3338 C C . ARG A 1 527 ? 107.478 101.813 98.032 1.00 78.95 527 ARG A C 1
ATOM 3339 O O . ARG A 1 527 ? 107.672 100.751 97.431 1.00 78.95 527 ARG A O 1
ATOM 3347 N N . ASN A 1 528 ? 108.457 102.690 98.271 1.00 78.10 528 ASN A N 1
ATOM 3348 C CA . ASN A 1 528 ? 109.803 102.473 97.748 1.00 78.10 528 ASN A CA 1
ATOM 3349 C C . ASN A 1 528 ? 110.421 101.197 98.309 1.00 78.10 528 ASN A C 1
ATOM 3350 O O . ASN A 1 528 ? 110.929 100.357 97.557 1.00 78.10 528 ASN A O 1
ATOM 3355 N N . ILE A 1 529 ? 110.385 101.032 99.630 1.00 79.49 529 ILE A N 1
ATOM 3356 C CA . ILE A 1 529 ? 110.952 99.864 100.294 1.00 79.49 529 ILE A CA 1
ATOM 3357 C C . ILE A 1 529 ? 109.883 99.246 101.182 1.00 79.49 529 ILE A C 1
ATOM 3358 O O . ILE A 1 529 ? 109.223 99.953 101.952 1.00 79.49 529 ILE A O 1
ATOM 3363 N N . THR A 1 530 ? 109.715 97.931 101.076 1.00 87.42 530 THR A N 1
ATOM 3364 C CA . THR A 1 530 ? 108.711 97.206 101.844 1.00 87.42 530 THR A CA 1
ATOM 3365 C C . THR A 1 530 ? 109.368 96.564 103.060 1.00 87.42 530 THR A C 1
ATOM 3366 O O . THR A 1 530 ? 110.393 95.886 102.933 1.00 87.42 530 THR A O 1
ATOM 3370 N N . MET A 1 531 ? 108.775 96.782 104.236 1.00 89.28 531 MET A N 1
ATOM 3371 C CA . MET A 1 531 ? 109.299 96.181 105.457 1.00 89.28 531 MET A CA 1
ATOM 3372 C C . MET A 1 531 ? 109.095 94.670 105.436 1.00 89.28 531 MET A C 1
ATOM 3373 O O . MET A 1 531 ? 109.889 93.924 106.017 1.00 89.28 531 MET A O 1
ATOM 3378 N N . VAL A 1 532 ? 108.053 94.201 104.743 1.00 92.28 532 VAL A N 1
ATOM 3379 C CA . VAL A 1 532 ? 107.745 92.773 104.707 1.00 92.28 532 VAL A CA 1
ATOM 3380 C C . VAL A 1 532 ? 108.901 91.989 104.096 1.00 92.28 532 VAL A C 1
ATOM 3381 O O . VAL A 1 532 ? 109.210 90.871 104.529 1.00 92.28 532 VAL A O 1
ATOM 3385 N N . SER A 1 533 ? 109.565 92.563 103.089 1.00 88.26 533 SER A N 1
ATOM 3386 C CA . SER A 1 533 ? 110.672 91.878 102.430 1.00 88.26 533 SER A CA 1
ATOM 3387 C C . SER A 1 533 ? 111.826 91.581 103.379 1.00 88.26 533 SER A C 1
ATOM 3388 O O . SER A 1 533 ? 112.644 90.702 103.084 1.00 88.26 533 SER A O 1
ATOM 3391 N N . TYR A 1 534 ? 111.915 92.287 104.506 1.00 87.22 534 TYR A N 1
ATOM 3392 C CA . TYR A 1 534 ? 112.944 92.034 105.505 1.00 87.22 534 TYR A CA 1
ATOM 3393 C C . TYR A 1 534 ? 112.401 91.377 106.766 1.00 87.22 534 TYR A C 1
ATOM 3394 O O . TYR A 1 534 ? 113.190 91.006 107.642 1.00 87.22 534 TYR A O 1
ATOM 3403 N N . LEU A 1 535 ? 111.079 91.229 106.887 1.00 90.77 535 LEU A N 1
ATOM 3404 C CA . LEU A 1 535 ? 110.511 90.572 108.061 1.00 90.77 535 LEU A CA 1
ATOM 3405 C C . LEU A 1 535 ? 110.916 89.104 108.130 1.00 90.77 535 LEU A C 1
ATOM 3406 O O . LEU A 1 535 ? 111.215 88.588 109.213 1.00 90.77 535 LEU A O 1
ATOM 3411 N N . GLU A 1 536 ? 110.921 88.414 106.987 1.00 93.03 536 GLU A N 1
ATOM 3412 C CA . GLU A 1 536 ? 111.246 86.990 106.981 1.00 93.03 536 GLU A CA 1
ATOM 3413 C C . GLU A 1 536 ? 112.682 86.744 107.426 1.00 93.03 536 GLU A C 1
ATOM 3414 O O . GLU A 1 536 ? 112.944 85.842 108.231 1.00 93.03 536 GLU A O 1
ATOM 3420 N N . ASP A 1 537 ? 113.626 87.535 106.916 1.00 89.15 537 ASP A N 1
ATOM 3421 C CA . ASP A 1 537 ? 115.029 87.360 107.271 1.00 89.15 537 ASP A CA 1
ATOM 3422 C C . ASP A 1 537 ? 115.361 87.902 108.655 1.00 89.15 537 ASP A C 1
ATOM 3423 O O . ASP A 1 537 ? 116.247 87.356 109.322 1.00 89.15 537 ASP A O 1
ATOM 3428 N N . PHE A 1 538 ? 114.678 88.955 109.100 1.00 82.42 538 PHE A N 1
ATOM 3429 C CA . PHE A 1 538 ? 114.942 89.593 110.389 1.00 82.42 538 PHE A CA 1
ATOM 3430 C C . PHE A 1 538 ? 113.630 89.714 111.150 1.00 82.42 538 PHE A C 1
ATOM 3431 O O . PHE A 1 538 ? 112.995 90.778 111.155 1.00 82.42 538 PHE A O 1
ATOM 3439 N N . PRO A 1 539 ? 113.187 88.638 111.800 1.00 80.12 539 PRO A N 1
ATOM 3440 C CA . PRO A 1 539 ? 111.935 88.705 112.562 1.00 80.12 539 PRO A CA 1
ATOM 3441 C C . PRO A 1 539 ? 112.052 89.652 113.746 1.00 80.12 539 PRO A C 1
ATOM 3442 O O . PRO A 1 539 ? 113.115 89.787 114.357 1.00 80.12 539 PRO A O 1
ATOM 3446 N N . GLY A 1 540 ? 110.940 90.310 114.067 1.00 73.29 540 GLY A N 1
ATOM 3447 C CA . GLY A 1 540 ? 110.891 91.248 115.167 1.00 73.29 540 GLY A CA 1
ATOM 3448 C C . GLY A 1 540 ? 111.340 92.654 114.838 1.00 73.29 540 GLY A C 1
ATOM 3449 O O . GLY A 1 540 ? 111.262 93.529 115.710 1.00 73.29 540 GLY A O 1
ATOM 3450 N N . LEU A 1 541 ? 111.806 92.903 113.618 1.00 70.06 541 LEU A N 1
ATOM 3451 C CA . LEU A 1 541 ? 112.227 94.234 113.207 1.00 70.06 541 LEU A CA 1
ATOM 3452 C C . LEU A 1 541 ? 111.013 95.079 112.846 1.00 70.06 541 LEU A C 1
ATOM 3453 O O . LEU A 1 541 ? 110.081 94.603 112.193 1.00 70.06 541 LEU A O 1
ATOM 3458 N N . VAL A 1 542 ? 111.031 96.337 113.277 1.00 64.84 542 VAL A N 1
ATOM 3459 C CA . VAL A 1 542 ? 109.943 97.275 113.034 1.00 64.84 542 VAL A CA 1
ATOM 3460 C C . VAL A 1 542 ? 110.365 98.378 112.070 1.00 64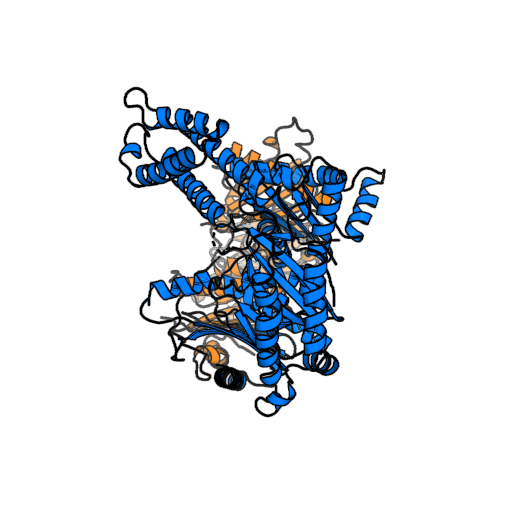.84 542 VAL A C 1
ATOM 3461 O O . VAL A 1 542 ? 109.728 98.590 111.037 1.00 64.84 542 VAL A O 1
ATOM 3465 N N . HIS A 1 543 ? 111.442 99.091 112.393 1.00 59.61 543 HIS A N 1
ATOM 3466 C CA . HIS A 1 543 ? 111.934 100.168 111.548 1.00 59.61 543 HIS A CA 1
ATOM 3467 C C . HIS A 1 543 ? 113.447 100.244 111.672 1.00 59.61 543 HIS A C 1
ATOM 3468 O O . HIS A 1 543 ? 114.016 99.919 112.717 1.00 59.61 543 HIS A O 1
ATOM 3475 N N . PHE A 1 544 ? 114.093 100.680 110.593 1.00 58.34 544 PHE A N 1
ATOM 3476 C CA . PHE A 1 544 ? 115.542 100.809 110.571 1.00 58.34 544 PHE A CA 1
ATOM 3477 C C . PHE A 1 544 ? 115.931 101.931 109.621 1.00 58.34 544 PHE A C 1
ATOM 3478 O O . PHE A 1 544 ? 115.275 102.156 108.600 1.00 58.34 544 PHE A O 1
ATOM 3486 N N . ILE A 1 545 ? 117.004 102.636 109.970 1.00 50.83 545 ILE A N 1
ATOM 3487 C CA . ILE A 1 545 ? 117.534 103.729 109.162 1.00 50.83 545 ILE A CA 1
ATOM 3488 C C . ILE A 1 545 ? 119.019 103.480 108.948 1.00 50.83 545 ILE A C 1
ATOM 3489 O O . ILE A 1 545 ? 119.785 103.403 109.917 1.00 50.83 545 ILE A O 1
ATOM 3494 N N . TYR A 1 546 ? 119.425 103.355 107.688 1.00 49.52 546 TYR A N 1
ATOM 3495 C CA . TYR A 1 546 ? 120.818 103.138 107.317 1.00 49.52 546 TYR A CA 1
ATOM 3496 C C . TYR A 1 546 ? 121.315 104.365 106.565 1.00 49.52 546 TYR A C 1
ATOM 3497 O O . TYR A 1 546 ? 120.806 104.680 105.483 1.00 49.52 546 TYR A O 1
ATOM 3506 N N . VAL A 1 547 ? 122.304 105.051 107.133 1.00 46.76 547 VAL A N 1
ATOM 3507 C CA . VAL A 1 547 ? 122.819 106.301 106.586 1.00 46.76 547 VAL A CA 1
ATOM 3508 C C . VAL A 1 547 ? 124.320 106.161 106.374 1.00 46.76 547 VAL A C 1
ATOM 3509 O O . VAL A 1 547 ? 125.042 105.723 107.277 1.00 46.76 547 VAL A O 1
ATOM 3513 N N . ASP A 1 548 ? 124.783 106.533 105.184 1.00 50.04 548 ASP A N 1
ATOM 3514 C CA . ASP A 1 548 ? 126.204 106.587 104.868 1.00 50.04 548 ASP A CA 1
ATOM 3515 C C . ASP A 1 548 ? 126.668 108.032 105.002 1.00 50.04 548 ASP A C 1
ATOM 3516 O O . ASP A 1 548 ? 126.145 108.920 104.320 1.00 50.04 548 ASP A O 1
ATOM 3521 N N . ARG A 1 549 ? 127.645 108.265 105.876 1.00 54.15 549 ARG A N 1
ATOM 3522 C CA . ARG A 1 549 ? 128.120 109.614 106.147 1.00 54.15 549 ARG A CA 1
ATOM 3523 C C . ARG A 1 549 ? 129.204 110.075 105.182 1.00 54.15 549 ARG A C 1
ATOM 3524 O O . ARG A 1 549 ? 129.593 111.247 105.228 1.00 54.15 549 ARG A O 1
ATOM 3532 N N . THR A 1 550 ? 129.701 109.191 104.315 1.00 53.91 550 THR A N 1
ATOM 3533 C CA . THR A 1 550 ? 130.698 109.601 103.333 1.00 53.91 550 THR A CA 1
ATOM 3534 C C . THR A 1 550 ? 130.047 110.241 102.112 1.00 53.91 550 THR A C 1
ATOM 3535 O O . THR A 1 550 ? 130.479 111.309 101.663 1.00 53.91 550 THR A O 1
ATOM 3539 N N . THR A 1 551 ? 129.006 109.608 101.569 1.00 53.93 551 THR A N 1
ATOM 3540 C CA . THR A 1 551 ? 128.285 110.148 100.424 1.00 53.93 551 THR A CA 1
ATOM 3541 C C . THR A 1 551 ? 126.999 110.866 100.807 1.00 53.93 551 THR A C 1
ATOM 3542 O O . THR A 1 551 ? 126.367 111.476 99.938 1.00 53.93 551 THR A O 1
ATOM 3546 N N . GLY A 1 552 ? 126.598 110.807 102.075 1.00 54.53 552 GLY A N 1
ATOM 3547 C CA . GLY A 1 552 ? 125.391 111.482 102.510 1.00 54.53 552 GLY A CA 1
ATOM 3548 C C . GLY A 1 552 ? 124.099 110.852 102.044 1.00 54.53 552 GLY A C 1
ATOM 3549 O O . GLY A 1 552 ? 123.087 111.549 101.933 1.00 54.53 552 GLY A O 1
ATOM 3550 N N . GLN A 1 553 ? 124.099 109.549 101.777 1.00 52.36 553 GLN A N 1
ATOM 3551 C CA . GLN A 1 553 ? 122.923 108.838 101.299 1.00 52.36 553 GLN A CA 1
ATOM 3552 C C . GLN A 1 553 ? 122.335 107.983 102.415 1.00 52.36 553 GLN A C 1
ATOM 3553 O O . GLN A 1 553 ? 123.060 107.450 103.260 1.00 52.36 553 GLN A O 1
ATOM 3559 N N . MET A 1 554 ? 121.009 107.858 102.413 1.00 52.90 554 MET A N 1
ATOM 3560 C CA . MET A 1 554 ? 120.297 107.096 103.427 1.00 52.90 554 MET A CA 1
ATOM 3561 C C . MET A 1 554 ? 119.457 106.008 102.775 1.00 52.90 554 MET A C 1
ATOM 3562 O O . MET A 1 554 ? 118.935 106.177 101.669 1.00 52.90 554 MET A O 1
ATOM 3567 N N . VAL A 1 555 ? 119.344 104.881 103.474 1.00 55.01 555 VAL A N 1
ATOM 3568 C CA . VAL A 1 555 ? 118.488 103.772 103.068 1.00 55.01 555 VAL A CA 1
ATOM 3569 C C . VAL A 1 555 ? 117.535 103.478 104.218 1.00 55.01 555 VAL A C 1
ATOM 3570 O O . VAL A 1 555 ? 117.972 103.086 105.306 1.00 55.01 555 VAL A O 1
ATOM 3574 N N . ALA A 1 556 ? 116.241 103.674 103.982 1.00 57.98 556 ALA A N 1
ATOM 3575 C CA . ALA A 1 556 ? 115.224 103.456 105.000 1.00 57.98 556 ALA A CA 1
ATOM 3576 C C . ALA A 1 556 ? 113.902 103.158 104.315 1.00 57.98 556 ALA A C 1
ATOM 3577 O O . ALA A 1 556 ? 113.644 103.678 103.223 1.00 57.98 556 ALA A O 1
ATOM 3579 N N . PRO A 1 557 ? 113.045 102.333 104.922 1.00 64.52 557 PRO A N 1
ATOM 3580 C CA . PRO A 1 557 ? 111.747 102.034 104.301 1.00 64.52 557 PRO A CA 1
ATOM 3581 C C . PRO A 1 557 ? 110.759 103.180 104.447 1.00 64.52 557 PRO A C 1
ATOM 3582 O O . PRO A 1 557 ? 111.037 104.170 105.131 1.00 64.52 557 PRO A O 1
ATOM 3586 N N . SER A 1 558 ? 109.600 103.052 103.806 1.00 75.10 558 SER A N 1
ATOM 3587 C CA . SER A 1 558 ? 108.559 104.072 103.842 1.00 75.10 558 SER A CA 1
ATOM 3588 C C . SER A 1 558 ? 107.577 103.729 104.957 1.00 75.10 558 SER A C 1
ATOM 3589 O O . SER A 1 558 ? 106.856 102.729 104.873 1.00 75.10 558 SER A O 1
ATOM 3592 N N . LEU A 1 559 ? 107.550 104.558 105.998 1.00 75.85 559 LEU A N 1
ATOM 3593 C CA . LEU A 1 559 ? 106.627 104.366 107.114 1.00 75.85 559 LEU A CA 1
ATOM 3594 C C . LEU A 1 559 ? 105.282 104.970 106.729 1.00 75.85 559 LEU A C 1
ATOM 3595 O O . LEU A 1 559 ? 105.210 106.083 106.202 1.00 75.85 559 LEU A O 1
ATOM 3600 N N . ASN A 1 560 ? 104.209 104.224 106.969 1.00 83.65 560 ASN A N 1
ATOM 3601 C CA . ASN A 1 560 ? 102.866 104.692 106.650 1.00 83.65 560 ASN A CA 1
ATOM 3602 C C . ASN A 1 560 ? 101.863 104.232 107.702 1.00 83.65 560 ASN A C 1
ATOM 3603 O O . ASN A 1 560 ? 101.981 103.134 108.246 1.00 83.65 560 ASN A O 1
ATOM 3608 N N . LEU A 1 574 ? 98.629 102.883 115.476 1.00 86.39 574 LEU A N 1
ATOM 3609 C CA . LEU A 1 574 ? 99.884 102.146 115.570 1.00 86.39 574 LEU A CA 1
ATOM 3610 C C . LEU A 1 574 ? 100.956 102.784 114.692 1.00 86.39 574 LEU A C 1
ATOM 3611 O O . LEU A 1 574 ? 102.125 102.849 115.073 1.00 86.39 574 LEU A O 1
ATOM 3616 N N . ALA A 1 575 ? 100.547 103.248 113.509 1.00 83.71 575 ALA A N 1
ATOM 3617 C CA . ALA A 1 575 ? 101.488 103.902 112.605 1.00 83.71 575 ALA A CA 1
ATOM 3618 C C . ALA A 1 575 ? 102.021 105.197 113.203 1.00 83.71 575 ALA A C 1
ATOM 3619 O O . ALA A 1 575 ? 103.211 105.507 113.074 1.00 83.71 575 ALA A O 1
ATOM 3621 N N . ALA A 1 576 ? 101.153 105.972 113.856 1.00 78.29 576 ALA A N 1
ATOM 3622 C CA . ALA A 1 576 ? 101.595 107.217 114.476 1.00 78.29 576 ALA A CA 1
ATOM 3623 C C . ALA A 1 576 ? 102.462 106.951 115.700 1.00 78.29 576 ALA A C 1
ATOM 3624 O O . ALA A 1 576 ? 103.392 107.715 115.986 1.00 78.29 576 ALA A O 1
ATOM 3626 N N . PHE A 1 577 ? 102.167 105.880 116.441 1.00 76.88 577 PHE A N 1
ATOM 3627 C CA . PHE A 1 577 ? 102.926 105.577 117.651 1.00 76.88 577 PHE A CA 1
ATOM 3628 C C . PHE A 1 577 ? 104.385 105.276 117.327 1.00 76.88 577 PHE A C 1
ATOM 3629 O O . PHE A 1 577 ? 105.298 105.788 117.986 1.00 76.88 577 PHE A O 1
ATOM 3637 N N . VAL A 1 578 ? 104.625 104.442 116.313 1.00 72.62 578 VAL A N 1
ATOM 3638 C CA . VAL A 1 578 ? 105.997 104.135 115.923 1.00 72.62 578 VAL A CA 1
ATOM 3639 C C . VAL A 1 578 ? 106.651 105.342 115.259 1.00 72.62 578 VAL A C 1
ATOM 3640 O O . VAL A 1 578 ? 107.869 105.534 115.367 1.00 72.62 578 VAL A O 1
ATOM 3644 N N . LYS A 1 579 ? 105.865 106.172 114.568 1.00 69.87 579 LYS A N 1
ATOM 3645 C CA . LYS A 1 579 ? 106.418 107.356 113.919 1.00 69.87 579 LYS A CA 1
ATOM 3646 C C . LYS A 1 579 ? 106.973 108.341 114.941 1.00 69.87 579 LYS A C 1
ATOM 3647 O O . LYS A 1 579 ? 108.040 108.929 114.729 1.00 69.87 579 LYS A O 1
ATOM 3653 N N . THR A 1 580 ? 106.261 108.537 116.054 1.00 69.73 580 THR A N 1
ATOM 3654 C CA . THR A 1 580 ? 106.729 109.457 117.086 1.00 69.73 580 THR A CA 1
ATOM 3655 C C . THR A 1 580 ? 108.020 108.962 117.728 1.00 69.73 580 THR A C 1
ATOM 3656 O O . THR A 1 580 ? 108.920 109.759 118.019 1.00 69.73 580 THR A O 1
ATOM 3660 N N . LYS A 1 581 ? 108.129 107.651 117.955 1.00 67.31 581 LYS A N 1
ATOM 3661 C CA . LYS A 1 581 ? 109.314 107.095 118.600 1.00 67.31 581 LYS A CA 1
ATOM 3662 C C . LYS A 1 581 ? 110.569 107.247 117.750 1.00 67.31 581 LYS A C 1
ATOM 3663 O O . LYS A 1 581 ? 111.679 107.154 118.285 1.00 67.31 581 LYS A O 1
ATOM 3669 N N . VAL A 1 582 ? 110.421 107.468 116.442 1.00 68.69 582 VAL A N 1
ATOM 3670 C CA . VAL A 1 582 ? 111.585 107.602 115.570 1.00 68.69 582 VAL A CA 1
ATOM 3671 C C . VAL A 1 582 ? 112.388 108.846 115.935 1.00 68.69 582 VAL A C 1
ATOM 3672 O O . VAL A 1 582 ? 113.620 108.805 116.029 1.00 68.69 582 VAL A O 1
ATOM 3676 N N . TRP A 1 583 ? 111.701 109.972 116.152 1.00 65.38 583 TRP A N 1
ATOM 3677 C CA . TRP A 1 583 ? 112.398 111.215 116.466 1.00 65.38 583 TRP A CA 1
ATOM 3678 C C . TRP A 1 583 ? 113.074 111.162 117.830 1.00 65.38 583 TRP A C 1
ATOM 3679 O O . TRP A 1 583 ? 114.109 111.809 118.030 1.00 65.38 583 TRP A O 1
ATOM 3690 N N . SER A 1 584 ? 112.506 110.413 118.779 1.00 63.57 584 SER A N 1
ATOM 3691 C CA . SER A 1 584 ? 113.105 110.325 120.108 1.00 63.57 584 SER A CA 1
ATOM 3692 C C . SER A 1 584 ? 114.486 109.684 120.051 1.00 63.57 584 SER A C 1
ATOM 3693 O O . SER A 1 584 ? 115.418 110.138 120.725 1.00 63.57 584 SER A O 1
ATOM 3696 N N . LEU A 1 585 ? 114.635 108.622 119.256 1.00 59.91 585 LEU A N 1
ATOM 3697 C CA . LEU A 1 585 ? 115.937 107.977 119.118 1.00 59.91 585 LEU A CA 1
ATOM 3698 C C . LEU A 1 585 ? 116.936 108.888 118.414 1.00 59.91 585 LEU A C 1
ATOM 3699 O O . LEU A 1 585 ? 118.115 108.929 118.785 1.00 59.91 585 LEU A O 1
ATOM 3704 N N . ILE A 1 586 ? 116.485 109.620 117.393 1.00 59.71 586 ILE A N 1
ATOM 3705 C CA . ILE A 1 586 ? 117.384 110.490 116.639 1.00 59.71 586 ILE A CA 1
ATOM 3706 C C . ILE A 1 586 ? 117.915 111.609 117.527 1.00 59.71 586 ILE A C 1
ATOM 3707 O O . ILE A 1 586 ? 119.113 111.917 117.522 1.00 59.71 586 ILE A O 1
ATOM 3712 N N . GLN A 1 587 ? 117.027 112.235 118.304 1.00 61.55 587 GLN A N 1
ATOM 3713 C CA . GLN A 1 587 ? 117.445 113.333 119.171 1.00 61.55 587 GLN A CA 1
ATOM 3714 C C . GLN A 1 587 ? 118.400 112.852 120.256 1.00 61.55 587 GLN A C 1
ATOM 3715 O O . GLN A 1 587 ? 119.388 113.528 120.568 1.00 61.55 587 GLN A O 1
ATOM 3721 N N . LEU A 1 588 ? 118.121 111.687 120.845 1.00 60.76 588 LEU A N 1
ATOM 3722 C CA . LEU A 1 588 ? 118.977 111.174 121.910 1.00 60.76 588 LEU A CA 1
ATOM 3723 C C . LEU A 1 588 ? 120.345 110.766 121.378 1.00 60.76 588 LEU A C 1
ATOM 3724 O O . LEU A 1 588 ? 121.364 110.974 122.048 1.00 60.76 588 LEU A O 1
ATOM 3729 N N . ALA A 1 589 ? 120.389 110.176 120.181 1.00 59.33 589 ALA A N 1
ATOM 3730 C CA . ALA A 1 589 ? 121.663 109.744 119.614 1.00 59.33 589 ALA A CA 1
ATOM 3731 C C . ALA A 1 589 ? 122.579 110.929 119.336 1.00 59.33 589 ALA A C 1
ATOM 3732 O O . ALA A 1 589 ? 123.788 110.861 119.585 1.00 59.33 589 ALA A O 1
ATOM 3734 N N . ARG A 1 590 ? 122.022 112.024 118.812 1.00 60.88 590 ARG A N 1
ATOM 3735 C CA . ARG A 1 590 ? 122.832 113.207 118.535 1.00 60.88 590 ARG A CA 1
ATOM 3736 C C . ARG A 1 590 ? 123.376 113.819 119.820 1.00 60.88 590 ARG A C 1
ATOM 3737 O O . ARG A 1 590 ? 124.523 114.279 119.860 1.00 60.88 590 ARG A O 1
ATOM 3745 N N . ARG A 1 591 ? 122.563 113.841 120.879 1.00 62.68 591 ARG A N 1
ATOM 3746 C CA . ARG A 1 591 ? 122.996 114.436 122.139 1.00 62.68 591 ARG A CA 1
ATOM 3747 C C . ARG A 1 591 ? 124.173 113.676 122.740 1.00 62.68 591 ARG A C 1
ATOM 3748 O O . ARG A 1 591 ? 125.126 114.286 123.238 1.00 62.68 591 ARG A O 1
ATOM 3756 N N . TYR A 1 592 ? 124.124 112.343 122.706 1.00 61.68 592 TYR A N 1
ATOM 3757 C CA . TYR A 1 592 ? 125.193 111.543 123.293 1.00 61.68 592 TYR A CA 1
ATOM 3758 C C . TYR A 1 592 ? 126.451 111.541 122.435 1.00 61.68 592 TYR A C 1
ATOM 3759 O O . TYR A 1 592 ? 127.559 111.426 122.971 1.00 61.68 592 TYR A O 1
ATOM 3768 N N . LEU A 1 593 ? 126.305 111.659 121.112 1.00 59.91 593 LEU A N 1
ATOM 3769 C CA . LEU A 1 593 ? 127.469 111.674 120.233 1.00 59.91 593 LEU A CA 1
ATOM 3770 C C . LEU A 1 593 ? 128.328 112.911 120.470 1.00 59.91 593 LEU A C 1
ATOM 3771 O O . LEU A 1 593 ? 129.548 112.868 120.275 1.00 59.91 593 LEU A O 1
ATOM 3776 N N . GLN A 1 594 ? 127.714 114.012 120.911 1.00 61.23 594 GLN A N 1
ATOM 3777 C CA . GLN A 1 594 ? 128.444 115.268 121.060 1.00 61.23 594 GLN A CA 1
ATOM 3778 C C . GLN A 1 594 ? 129.536 115.175 122.118 1.00 61.23 594 GLN A C 1
ATOM 3779 O O . GLN A 1 594 ? 130.554 115.869 122.018 1.00 61.23 594 GLN A O 1
ATOM 3785 N N . LYS A 1 595 ? 129.354 114.330 123.132 1.00 62.67 595 LYS A N 1
ATOM 3786 C CA . LYS A 1 595 ? 130.296 114.235 124.238 1.00 62.67 595 LYS A CA 1
ATOM 3787 C C . LYS A 1 595 ? 131.196 113.007 124.156 1.00 62.67 595 LYS A C 1
ATOM 3788 O O . LYS A 1 595 ? 131.823 112.645 125.156 1.00 62.67 595 LYS A O 1
ATOM 3794 N N . GLY A 1 596 ? 131.274 112.360 122.999 1.00 61.15 596 GLY A N 1
ATOM 3795 C CA . GLY A 1 596 ? 132.240 111.304 122.781 1.00 61.15 596 GLY A CA 1
ATOM 3796 C C . GLY A 1 596 ? 131.739 109.883 122.916 1.00 61.15 596 GLY A C 1
ATOM 3797 O O . GLY A 1 596 ? 132.561 108.978 123.098 1.00 61.15 596 GLY A O 1
ATOM 3798 N N . TYR A 1 597 ? 130.432 109.655 122.838 1.00 59.25 597 TYR A N 1
ATOM 3799 C CA . TYR A 1 597 ? 129.862 108.315 122.894 1.00 59.25 597 TYR A CA 1
ATOM 3800 C C . TYR A 1 597 ? 129.453 107.899 121.487 1.00 59.25 597 TYR A C 1
ATOM 3801 O O . TYR A 1 597 ? 128.678 108.601 120.829 1.00 59.25 597 TYR A O 1
ATOM 3810 N N . THR A 1 598 ? 129.972 106.758 121.033 1.00 55.67 598 THR A N 1
ATOM 3811 C CA . THR A 1 598 ? 129.750 106.286 119.673 1.00 55.67 598 THR A CA 1
ATOM 3812 C C . THR A 1 598 ? 128.569 105.334 119.544 1.00 55.67 598 THR A C 1
ATOM 3813 O O . THR A 1 598 ? 128.104 105.102 118.423 1.00 55.67 598 THR A O 1
ATOM 3817 N N . THR A 1 599 ? 128.072 104.781 120.648 1.00 54.98 599 THR A N 1
ATOM 3818 C CA . THR A 1 599 ? 126.955 103.850 120.588 1.00 54.98 599 THR A CA 1
ATOM 3819 C C . THR A 1 599 ? 126.031 104.102 121.770 1.00 54.98 599 THR A C 1
ATOM 3820 O O . THR A 1 599 ? 126.444 104.649 122.796 1.00 54.98 599 THR A O 1
ATOM 3824 N N . LEU A 1 600 ? 124.771 103.702 121.610 1.00 52.43 600 LEU A N 1
ATOM 3825 C CA . LEU A 1 600 ? 123.769 103.903 122.649 1.00 52.43 600 LEU A CA 1
ATOM 3826 C C . LEU A 1 600 ? 122.648 102.894 122.461 1.00 52.43 600 LEU A C 1
ATOM 3827 O O . LEU A 1 600 ? 121.999 102.875 121.411 1.00 52.43 600 LEU A O 1
ATOM 3832 N N . LEU A 1 601 ? 122.423 102.065 123.478 1.00 56.06 601 LEU A N 1
ATOM 3833 C CA . LEU A 1 601 ? 121.320 101.115 123.502 1.00 56.06 601 LEU A CA 1
ATOM 3834 C C . LEU A 1 601 ? 120.474 101.382 124.737 1.00 56.06 601 LEU A C 1
ATOM 3835 O O . LEU A 1 601 ? 120.991 101.376 125.860 1.00 56.06 601 LEU A O 1
ATOM 3840 N N . PHE A 1 602 ? 119.180 101.614 124.531 1.00 57.26 602 PHE A N 1
ATOM 3841 C CA . PHE A 1 602 ? 118.277 101.905 125.634 1.00 57.26 602 PHE A CA 1
ATOM 3842 C C . PHE A 1 602 ? 116.881 101.417 125.282 1.00 57.26 602 PHE A C 1
ATOM 3843 O O . PHE A 1 602 ? 116.517 101.321 124.107 1.00 57.26 602 PHE A O 1
ATOM 3851 N N . GLN A 1 603 ? 116.104 101.108 126.317 1.00 63.94 603 GLN A N 1
ATOM 3852 C CA . GLN A 1 603 ? 114.733 100.640 126.169 1.00 63.94 603 GLN A CA 1
ATOM 3853 C C . GLN A 1 603 ? 113.789 101.634 126.829 1.00 63.94 603 GLN A C 1
ATOM 3854 O O . GLN A 1 603 ? 113.954 101.962 128.008 1.00 63.94 603 GLN A O 1
ATOM 3860 N N . GLU A 1 604 ? 112.805 102.108 126.068 1.00 71.78 604 GLU A N 1
ATOM 3861 C CA . GLU A 1 604 ? 111.797 103.033 126.579 1.00 71.78 604 GLU A CA 1
ATOM 3862 C C . GLU A 1 604 ? 110.433 102.522 126.137 1.00 71.78 604 GLU A C 1
ATOM 3863 O O . GLU A 1 604 ? 110.135 102.497 124.939 1.00 71.78 604 GLU A O 1
ATOM 3869 N N . GLY A 1 605 ? 109.611 102.111 127.099 1.00 68.87 605 GLY A N 1
ATOM 3870 C CA . GLY A 1 605 ? 108.310 101.553 126.788 1.00 68.87 605 GLY A CA 1
ATOM 3871 C C . GLY A 1 605 ? 108.383 100.097 126.379 1.00 68.87 605 GLY A C 1
ATOM 3872 O O . GLY A 1 605 ? 109.081 99.301 127.015 1.00 68.87 605 GLY A O 1
ATOM 3873 N N . ASP A 1 606 ? 107.666 99.736 125.317 1.00 71.04 606 ASP A N 1
ATOM 3874 C CA . ASP A 1 606 ? 107.651 98.373 124.806 1.00 71.04 606 ASP A CA 1
ATOM 3875 C C . ASP A 1 606 ? 108.580 98.182 123.614 1.00 71.04 606 ASP A C 1
ATOM 3876 O O . ASP A 1 606 ? 108.544 97.124 122.977 1.00 71.04 606 ASP A O 1
ATOM 3881 N N . PHE A 1 607 ? 109.407 99.175 123.298 1.00 64.68 607 PHE A N 1
ATOM 3882 C CA . PHE A 1 607 ? 110.308 99.116 122.159 1.00 64.68 607 PHE A CA 1
ATOM 3883 C C . PHE A 1 607 ? 111.753 99.231 122.625 1.00 64.68 607 PHE A C 1
ATOM 3884 O O . PHE A 1 607 ? 112.043 99.834 123.663 1.00 64.68 607 PHE A O 1
ATOM 3892 N N . TYR A 1 608 ? 112.656 98.644 121.845 1.00 63.08 608 TYR A N 1
ATOM 3893 C CA . TYR A 1 608 ? 114.087 98.690 122.111 1.00 63.08 608 TYR A CA 1
ATOM 3894 C C . TYR A 1 608 ? 114.765 99.486 121.006 1.00 63.08 608 TYR A C 1
ATOM 3895 O O . TYR A 1 608 ? 114.573 99.197 119.820 1.00 63.08 608 TYR A O 1
ATOM 3904 N N . CYS A 1 609 ? 115.553 100.483 121.395 1.00 60.77 609 CYS A N 1
ATOM 3905 C CA . CYS A 1 609 ? 116.233 101.365 120.460 1.00 60.77 609 CYS A CA 1
ATOM 3906 C C . CYS A 1 609 ? 117.709 101.003 120.367 1.00 60.77 609 CYS A C 1
ATOM 3907 O O . CYS A 1 609 ? 118.264 100.329 121.239 1.00 60.77 609 CYS A O 1
ATOM 3910 N N . SER A 1 610 ? 118.344 101.461 119.290 1.00 53.51 610 SER A N 1
ATOM 3911 C CA . SER A 1 610 ? 119.751 101.172 119.059 1.00 53.51 610 SER A CA 1
ATOM 3912 C C . SER A 1 610 ? 120.380 102.305 118.261 1.00 53.51 610 SER A C 1
ATOM 3913 O O . SER A 1 610 ? 119.695 103.061 117.566 1.00 53.51 610 SER A O 1
ATOM 3916 N N . TYR A 1 611 ? 121.706 102.407 118.367 1.00 51.70 611 TYR A N 1
ATOM 3917 C CA . TYR A 1 611 ? 122.483 103.392 117.625 1.00 51.70 611 TYR A CA 1
ATOM 3918 C C . TYR A 1 611 ? 123.934 102.938 117.535 1.00 51.70 611 TYR A C 1
ATOM 3919 O O . TYR A 1 611 ? 124.562 102.647 118.558 1.00 51.70 611 TYR A O 1
ATOM 3928 N N . PHE A 1 612 ? 124.479 102.870 116.321 1.00 51.55 612 PHE A N 1
ATOM 3929 C CA . PHE A 1 612 ? 125.804 102.311 116.101 1.00 51.55 612 PHE A CA 1
ATOM 3930 C C . PHE A 1 612 ? 126.623 103.223 115.200 1.00 51.55 612 PHE A C 1
ATOM 3931 O O . PHE A 1 612 ? 126.105 103.787 114.231 1.00 51.55 612 PHE A O 1
ATOM 3939 N N . LEU A 1 613 ? 127.904 103.365 115.532 1.00 49.35 613 LEU A N 1
ATOM 3940 C CA . LEU A 1 613 ? 128.845 104.150 114.745 1.00 49.35 613 LEU A CA 1
ATOM 3941 C C . LEU A 1 613 ? 130.152 103.383 114.636 1.00 49.35 613 LEU A C 1
ATOM 3942 O O . LEU A 1 613 ? 130.659 102.871 115.638 1.00 49.35 613 LEU A O 1
ATOM 3947 N N . TRP A 1 614 ? 130.691 103.302 113.421 1.00 51.69 614 TRP A N 1
ATOM 3948 C CA . TRP A 1 614 ? 131.934 102.584 113.184 1.00 51.69 614 TRP A CA 1
ATOM 3949 C C . TRP A 1 614 ? 132.589 103.121 111.920 1.00 51.69 614 TRP A C 1
ATOM 3950 O O . TRP A 1 614 ? 131.960 103.815 111.117 1.00 51.69 614 TRP A O 1
ATOM 3961 N N . PHE A 1 615 ? 133.866 102.788 111.755 1.00 57.62 615 PHE A N 1
ATOM 3962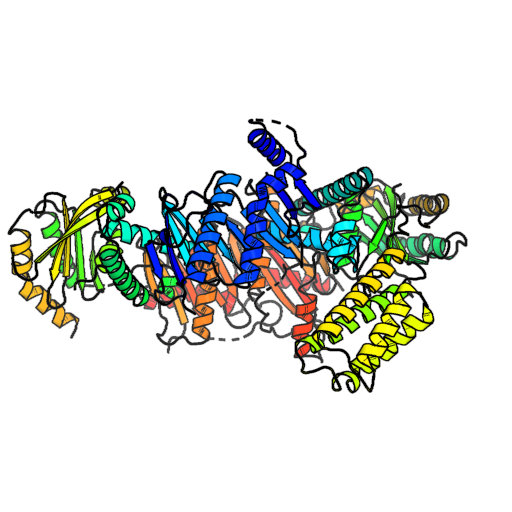 C CA . PHE A 1 615 ? 134.664 103.242 110.626 1.00 57.62 615 PHE A CA 1
ATOM 3963 C C . PHE A 1 615 ? 135.155 102.049 109.818 1.00 57.62 615 PHE A C 1
ATOM 3964 O O . PHE A 1 615 ? 135.591 101.040 110.382 1.00 57.62 615 PHE A O 1
ATOM 3972 N N . GLU A 1 616 ? 135.081 102.173 108.494 1.00 67.38 616 GLU A N 1
ATOM 3973 C CA . GLU A 1 616 ? 135.567 101.153 107.577 1.00 67.38 616 GLU A CA 1
ATOM 3974 C C . GLU A 1 616 ? 136.359 101.827 106.466 1.00 67.38 616 GLU A C 1
ATOM 3975 O O . GLU A 1 616 ? 136.467 103.054 106.407 1.00 67.38 616 GLU A O 1
ATOM 3981 N N . ASN A 1 617 ? 136.922 101.009 105.583 1.00 80.52 617 ASN A N 1
ATOM 3982 C CA . ASN A 1 617 ? 137.691 101.486 104.444 1.00 80.52 617 ASN A CA 1
ATOM 3983 C C . ASN A 1 617 ? 136.925 101.225 103.149 1.00 80.52 617 ASN A C 1
ATOM 3984 O O . ASN A 1 617 ? 135.800 100.716 103.152 1.00 80.52 617 ASN A O 1
ATOM 3989 N N . ASP A 1 618 ? 137.554 101.588 102.028 1.00 85.74 618 ASP A N 1
ATOM 3990 C CA . ASP A 1 618 ? 136.909 101.429 100.729 1.00 85.74 618 ASP A CA 1
ATOM 3991 C C . ASP A 1 618 ? 136.714 99.962 100.365 1.00 85.74 618 ASP A C 1
ATOM 3992 O O . ASP A 1 618 ? 135.694 99.607 99.764 1.00 85.74 618 ASP A O 1
ATOM 3997 N N . MET A 1 619 ? 137.670 99.101 100.711 1.00 88.75 619 MET A N 1
ATOM 3998 C CA . MET A 1 619 ? 137.589 97.690 100.363 1.00 88.75 619 MET A CA 1
ATOM 3999 C C . MET A 1 619 ? 136.707 96.894 101.321 1.00 88.75 619 MET A C 1
ATOM 4000 O O . MET A 1 619 ? 136.289 95.782 100.978 1.00 88.75 619 MET A O 1
ATOM 4005 N N . GLY A 1 620 ? 136.387 97.442 102.488 1.00 84.55 620 GLY A N 1
ATOM 4006 C CA . GLY A 1 620 ? 135.506 96.784 103.429 1.00 84.55 620 GLY A CA 1
ATOM 4007 C C . GLY A 1 620 ? 136.166 96.147 104.631 1.00 84.55 620 GLY A C 1
ATOM 4008 O O . GLY A 1 620 ? 135.474 95.478 105.408 1.00 84.55 620 GLY A O 1
ATOM 4009 N N . TYR A 1 621 ? 137.473 96.324 104.812 1.00 85.48 621 TYR A N 1
ATOM 4010 C CA . TYR A 1 621 ? 138.161 95.799 105.983 1.00 85.48 621 TYR A CA 1
ATOM 4011 C C . TYR A 1 621 ? 137.822 96.626 107.216 1.00 85.48 621 TYR A C 1
ATOM 4012 O O . TYR A 1 621 ? 137.598 97.837 107.127 1.00 85.48 621 TYR A O 1
ATOM 4021 N N . LYS A 1 622 ? 137.784 95.960 108.367 1.00 84.79 622 LYS A N 1
ATOM 4022 C CA . LYS A 1 622 ? 137.481 96.636 109.621 1.00 84.79 622 LYS A CA 1
ATOM 4023 C C . LYS A 1 622 ? 138.604 97.592 110.004 1.00 84.79 622 LYS A C 1
ATOM 4024 O O . LYS A 1 622 ? 139.781 97.331 109.742 1.00 84.79 622 LYS A O 1
ATOM 4030 N N . LEU A 1 623 ? 138.232 98.706 110.629 1.00 74.71 623 LEU A N 1
ATOM 4031 C CA . LEU A 1 623 ? 139.184 99.700 111.098 1.00 74.71 623 LEU A CA 1
ATOM 4032 C C . LEU A 1 623 ? 139.025 99.906 112.598 1.00 74.71 623 LEU A C 1
ATOM 4033 O O . LEU A 1 623 ? 137.944 99.719 113.164 1.00 74.71 623 LEU A O 1
ATOM 4038 N N . GLN A 1 624 ? 140.123 100.297 113.239 1.00 77.46 624 GLN A N 1
ATOM 4039 C CA . GLN A 1 624 ? 140.130 100.516 114.675 1.00 77.46 624 GLN A CA 1
ATOM 4040 C C . GLN A 1 624 ? 139.409 101.815 115.026 1.00 77.46 624 GLN A C 1
ATOM 4041 O O . GLN A 1 624 ? 139.328 102.751 114.225 1.00 77.46 624 GLN A O 1
ATOM 4047 N N . MET A 1 625 ? 138.880 101.861 116.245 1.00 74.56 625 MET A N 1
ATOM 4048 C CA . MET A 1 625 ? 138.152 103.018 116.746 1.00 74.56 625 MET A CA 1
ATOM 4049 C C . MET A 1 625 ? 139.080 103.906 117.564 1.00 74.56 625 MET A C 1
ATOM 4050 O O . MET A 1 625 ? 139.928 103.414 118.314 1.00 74.56 625 MET A O 1
ATOM 4055 N N . ILE A 1 626 ? 138.915 105.219 117.412 1.00 76.21 626 ILE A N 1
ATOM 4056 C CA . ILE A 1 626 ? 139.722 106.191 118.141 1.00 76.21 626 ILE A CA 1
ATOM 4057 C C . ILE A 1 626 ? 138.821 107.002 119.062 1.00 76.21 626 ILE A C 1
ATOM 4058 O O . ILE A 1 626 ? 137.602 106.801 119.091 1.00 76.21 626 ILE A O 1
ATOM 4063 N N . GLU A 1 627 ? 139.415 107.921 119.819 1.00 76.33 627 GLU A N 1
ATOM 4064 C CA . GLU A 1 627 ? 138.678 108.744 120.772 1.00 76.33 627 GLU A CA 1
ATOM 4065 C C . GLU A 1 627 ? 138.045 109.914 120.028 1.00 76.33 627 GLU A C 1
ATOM 4066 O O . GLU A 1 627 ? 138.752 110.773 119.489 1.00 76.33 627 GLU A O 1
ATOM 4072 N N . VAL A 1 628 ? 136.720 109.947 119.998 1.00 72.37 628 VAL A N 1
ATOM 4073 C CA . VAL A 1 628 ? 136.006 111.052 119.348 1.00 72.37 628 VAL A CA 1
ATOM 4074 C C . VAL A 1 628 ? 136.173 112.315 120.185 1.00 72.37 628 VAL A C 1
ATOM 4075 O O . VAL A 1 628 ? 135.991 112.266 121.415 1.00 72.37 628 VAL A O 1
ATOM 4079 N N . PRO A 1 629 ? 136.529 113.451 119.585 1.00 72.73 629 PRO A N 1
ATOM 4080 C CA . PRO A 1 629 ? 136.665 114.686 120.366 1.00 72.73 629 PRO A CA 1
ATOM 4081 C C . PRO A 1 629 ? 135.350 115.080 121.024 1.00 72.73 629 PRO A C 1
ATOM 4082 O O . PRO A 1 629 ? 134.269 114.884 120.465 1.00 72.73 629 PRO A O 1
ATOM 4086 N N . VAL A 1 630 ? 135.455 115.640 122.224 1.00 69.78 630 VAL A N 1
ATOM 4087 C CA . VAL A 1 630 ? 134.291 116.050 123.000 1.00 69.78 630 VAL A CA 1
ATOM 4088 C C . VAL A 1 630 ? 134.035 117.531 122.761 1.00 69.78 630 VAL A C 1
ATOM 4089 O O . VAL A 1 630 ? 134.934 118.363 122.931 1.00 69.78 630 VAL A O 1
ATOM 4093 N N . LEU A 1 631 ? 132.809 117.861 122.368 1.00 67.29 631 LEU A N 1
ATOM 4094 C CA . LEU A 1 631 ? 132.432 119.246 122.114 1.00 67.29 631 LEU A CA 1
ATOM 4095 C C . LEU A 1 631 ? 131.732 119.853 123.325 1.00 67.29 631 LEU A C 1
ATOM 4096 O O . LEU A 1 631 ? 130.801 119.264 123.875 1.00 67.29 631 LEU A O 1
ATOM 4101 N N . VAL A 1 636 ? 128.993 124.195 117.666 1.00 67.84 636 VAL A N 1
ATOM 4102 C CA . VAL A 1 636 ? 128.155 124.009 116.488 1.00 67.84 636 VAL A CA 1
ATOM 4103 C C . VAL A 1 636 ? 127.318 122.739 116.627 1.00 67.84 636 VAL A C 1
ATOM 4104 O O . VAL A 1 636 ? 127.780 121.741 117.183 1.00 67.84 636 VAL A O 1
ATOM 4108 N N . PRO A 1 637 ? 126.083 122.779 116.137 1.00 65.76 637 PRO A N 1
ATOM 4109 C CA . PRO A 1 637 ? 125.216 121.601 116.215 1.00 65.76 637 PRO A CA 1
ATOM 4110 C C . PRO A 1 637 ? 125.661 120.506 115.256 1.00 65.76 637 PRO A C 1
ATOM 4111 O O . PRO A 1 637 ? 126.329 120.748 114.250 1.00 65.76 637 PRO A O 1
ATOM 4115 N N . ILE A 1 638 ? 125.271 119.281 115.593 1.00 63.20 638 ILE A N 1
ATOM 4116 C CA . ILE A 1 638 ? 125.610 118.117 114.781 1.00 63.20 638 ILE A CA 1
ATOM 4117 C C . ILE A 1 638 ? 124.608 118.012 113.638 1.00 63.20 638 ILE A C 1
ATOM 4118 O O . ILE A 1 638 ? 123.396 117.933 113.866 1.00 63.20 638 ILE A O 1
ATOM 4123 N N . GLY A 1 639 ? 125.110 118.014 112.411 1.00 69.42 639 GLY A N 1
ATOM 4124 C CA . GLY A 1 639 ? 124.238 117.918 111.258 1.00 69.42 639 GLY A CA 1
ATOM 4125 C C . GLY A 1 639 ? 124.998 118.184 109.981 1.00 69.42 639 GLY A C 1
ATOM 4126 O O . GLY A 1 639 ? 126.226 118.292 109.982 1.00 69.42 639 GLY A O 1
ATOM 4127 N N . MET A 1 640 ? 124.255 118.290 108.888 1.00 73.20 640 MET A N 1
ATOM 4128 C CA . MET A 1 640 ? 124.849 118.563 107.584 1.00 73.20 640 MET A CA 1
ATOM 4129 C C . MET A 1 640 ? 124.252 119.790 106.912 1.00 73.20 640 MET A C 1
ATOM 4130 O O . MET A 1 640 ? 124.912 120.407 106.072 1.00 73.20 640 MET A O 1
ATOM 4135 N N . LEU A 1 641 ? 123.021 120.168 107.262 1.00 68.09 641 LEU A N 1
ATOM 4136 C CA . LEU A 1 641 ? 122.408 121.343 106.653 1.00 68.09 641 LEU A CA 1
ATOM 4137 C C . LEU A 1 641 ? 123.126 122.616 107.086 1.00 68.09 641 LEU A C 1
ATOM 4138 O O . LEU A 1 641 ? 123.677 123.350 106.258 1.00 68.09 641 LEU A O 1
ATOM 4143 N N . GLY A 1 642 ? 123.139 122.889 108.389 1.00 68.56 642 GLY A N 1
ATOM 4144 C CA . GLY A 1 642 ? 123.787 124.078 108.907 1.00 68.56 642 GLY A CA 1
ATOM 4145 C C . GLY A 1 642 ? 125.235 123.856 109.291 1.00 68.56 642 GLY A C 1
ATOM 4146 O O . GLY A 1 642 ? 125.606 124.013 110.458 1.00 68.56 642 GLY A O 1
ATOM 4147 N N . GLY A 1 643 ? 126.066 123.490 108.313 1.00 71.98 643 GLY A N 1
ATOM 4148 C CA . GLY A 1 643 ? 127.471 123.214 108.542 1.00 71.98 643 GLY A CA 1
ATOM 4149 C C . GLY A 1 643 ? 127.788 121.748 108.283 1.00 71.98 643 GLY A C 1
ATOM 4150 O O . GLY A 1 643 ? 127.169 121.107 107.427 1.00 71.98 643 GLY A O 1
ATOM 4151 N N . ASP A 1 644 ? 128.758 121.226 109.030 1.00 70.56 644 ASP A N 1
ATOM 4152 C CA . ASP A 1 644 ? 129.119 119.819 108.923 1.00 70.56 644 ASP A CA 1
ATOM 4153 C C . ASP A 1 644 ? 129.950 119.430 110.135 1.00 70.56 644 ASP A C 1
ATOM 4154 O O . ASP A 1 644 ? 130.672 120.257 110.699 1.00 70.56 644 ASP A O 1
ATOM 4159 N N . TYR A 1 645 ? 129.839 118.161 110.523 1.00 64.00 645 TYR A N 1
ATOM 4160 C CA . TYR A 1 645 ? 130.597 117.633 111.649 1.00 64.00 645 TYR A CA 1
ATOM 4161 C C . TYR A 1 645 ? 131.290 116.333 111.259 1.00 64.00 645 TYR A C 1
ATOM 4162 O O . TYR A 1 645 ? 132.331 115.981 111.823 1.00 64.00 645 TYR A O 1
ATOM 4171 N N . TYR A 1 646 ? 130.721 115.619 110.286 1.00 63.00 646 TYR A N 1
ATOM 4172 C CA . TYR A 1 646 ? 131.289 114.344 109.865 1.00 63.00 646 TYR A CA 1
ATOM 4173 C C . TYR A 1 646 ? 132.525 114.520 108.993 1.00 63.00 646 TYR A C 1
ATOM 4174 O O . TYR A 1 646 ? 133.444 113.696 109.060 1.00 63.00 646 TYR A O 1
ATOM 4183 N N . ARG A 1 647 ? 132.566 115.571 108.170 1.00 68.92 647 ARG A N 1
ATOM 4184 C CA . ARG A 1 647 ? 133.740 115.805 107.335 1.00 68.92 647 ARG A CA 1
ATOM 4185 C C . ARG A 1 647 ? 134.971 116.102 108.182 1.00 68.92 647 ARG A C 1
ATOM 4186 O O . ARG A 1 647 ? 136.068 115.615 107.885 1.00 68.92 647 ARG A O 1
ATOM 4194 N N . LYS A 1 648 ? 134.810 116.901 109.240 1.00 65.31 648 LYS A N 1
ATOM 4195 C CA . LYS A 1 648 ? 135.925 117.178 110.136 1.00 65.31 648 LYS A CA 1
ATOM 4196 C C . LYS A 1 648 ? 136.317 115.959 110.960 1.00 65.31 648 LYS A C 1
ATOM 4197 O O . LYS A 1 648 ? 137.490 115.824 111.324 1.00 65.31 648 LYS A O 1
ATOM 4203 N N . LEU A 1 649 ? 135.365 115.074 111.263 1.00 65.27 649 LEU A N 1
ATOM 4204 C CA . LEU A 1 649 ? 135.685 113.852 111.992 1.00 65.27 649 LEU A CA 1
ATOM 4205 C C . LEU A 1 649 ? 136.519 112.899 111.145 1.00 65.27 649 LEU A C 1
ATOM 4206 O O . LEU A 1 649 ? 137.451 112.267 111.655 1.00 65.27 649 LEU A O 1
ATOM 4211 N N . LEU A 1 650 ? 136.195 112.781 109.855 1.00 67.78 650 LEU A N 1
ATOM 4212 C CA . LEU A 1 650 ? 136.969 111.914 108.972 1.00 67.78 650 LEU A CA 1
ATOM 4213 C C . LEU A 1 650 ? 138.397 112.423 108.814 1.00 67.78 650 LEU A C 1
ATOM 4214 O O . LEU A 1 650 ? 139.347 111.631 108.782 1.00 67.78 650 LEU A O 1
ATOM 4219 N N . ARG A 1 651 ? 138.566 113.743 108.708 1.00 74.35 651 ARG A N 1
ATOM 4220 C CA . ARG A 1 651 ? 139.902 114.313 108.573 1.00 74.35 651 ARG A CA 1
ATOM 4221 C C . ARG A 1 651 ? 140.731 114.086 109.831 1.00 74.35 651 ARG A C 1
ATOM 4222 O O . ARG A 1 651 ? 141.945 113.864 109.751 1.00 74.35 651 ARG A O 1
ATOM 4230 N N . TYR A 1 652 ? 140.094 114.150 111.003 1.00 73.47 652 TYR A N 1
ATOM 4231 C CA . TYR A 1 652 ? 140.818 113.951 112.255 1.00 73.47 652 TYR A CA 1
ATOM 4232 C C . TYR A 1 652 ? 141.403 112.546 112.341 1.00 73.47 652 TYR A C 1
ATOM 4233 O O . TYR A 1 652 ? 142.550 112.369 112.768 1.00 73.47 652 TYR A O 1
ATOM 4242 N N . TYR A 1 653 ? 140.628 111.534 111.946 1.00 75.21 653 TYR A N 1
ATOM 4243 C CA . TYR A 1 653 ? 141.136 110.165 111.966 1.00 75.21 653 TYR A CA 1
ATOM 4244 C C . TYR A 1 653 ? 142.215 109.959 110.909 1.00 75.21 653 TYR A C 1
ATOM 4245 O O . TYR A 1 653 ? 143.182 109.223 111.137 1.00 75.21 653 TYR A O 1
ATOM 4254 N N . SER A 1 654 ? 142.066 110.599 109.746 1.00 79.65 654 SER A N 1
ATOM 4255 C CA . SER A 1 654 ? 143.051 110.458 108.681 1.00 79.65 654 SER A CA 1
ATOM 4256 C C . SER A 1 654 ? 144.394 111.078 109.043 1.00 79.65 654 SER A C 1
ATOM 4257 O O . SER A 1 654 ? 145.400 110.765 108.397 1.00 79.65 654 SER A O 1
ATOM 4260 N N . LYS A 1 655 ? 144.433 111.951 110.053 1.00 81.63 655 LYS A N 1
ATOM 4261 C CA . LYS A 1 655 ? 145.698 112.552 110.463 1.00 81.63 655 LYS A CA 1
ATOM 4262 C C . LYS A 1 655 ? 146.651 111.516 111.043 1.00 81.63 655 LYS A C 1
ATOM 4263 O O . LYS A 1 655 ? 147.863 111.591 110.814 1.00 81.63 655 LYS A O 1
ATOM 4269 N N . ASN A 1 656 ? 146.128 110.545 111.791 1.00 87.55 656 ASN A N 1
ATOM 4270 C CA . ASN A 1 656 ? 146.950 109.506 112.397 1.00 87.55 656 ASN A CA 1
ATOM 4271 C C . ASN A 1 656 ? 147.227 108.336 111.465 1.00 87.55 656 ASN A C 1
ATOM 4272 O O . ASN A 1 656 ? 148.242 107.653 111.635 1.00 87.55 656 ASN A O 1
ATOM 4277 N N . ARG A 1 657 ? 146.357 108.088 110.489 1.00 87.46 657 ARG A N 1
ATOM 4278 C CA . ARG A 1 657 ? 146.516 106.990 109.536 1.00 87.46 657 ARG A CA 1
ATOM 4279 C C . ARG A 1 657 ? 146.327 107.523 108.121 1.00 87.46 657 ARG A C 1
ATOM 4280 O O . ARG A 1 657 ? 145.298 107.278 107.480 1.00 87.46 657 ARG A O 1
ATOM 4288 N N . PRO A 1 658 ? 147.311 108.265 107.600 1.00 89.51 658 PRO A N 1
ATOM 4289 C CA . PRO A 1 658 ? 147.165 108.824 106.247 1.00 89.51 658 PRO A CA 1
ATOM 4290 C C . PRO A 1 658 ? 147.245 107.786 105.141 1.00 89.51 658 PRO A C 1
ATOM 4291 O O . PRO A 1 658 ? 146.871 108.094 104.003 1.00 89.51 658 PRO A O 1
ATOM 4295 N N . THR A 1 659 ? 147.716 106.576 105.431 1.00 90.22 659 THR A N 1
ATOM 4296 C CA . THR A 1 659 ? 147.926 105.557 104.411 1.00 90.22 659 THR A CA 1
ATOM 4297 C C . THR A 1 659 ? 146.701 104.685 104.164 1.00 90.22 659 THR A C 1
ATOM 4298 O O . THR A 1 659 ? 146.757 103.796 103.308 1.00 90.22 659 THR A O 1
ATOM 4302 N N . GLU A 1 660 ? 145.603 104.911 104.882 1.00 88.01 660 GLU A N 1
ATOM 4303 C CA . GLU A 1 660 ? 144.401 104.101 104.739 1.00 88.01 660 GLU A CA 1
ATOM 4304 C C . GLU A 1 660 ? 143.190 104.998 104.533 1.00 88.01 660 GLU A C 1
ATOM 4305 O O . GLU A 1 660 ? 143.074 106.055 105.160 1.00 88.01 660 GLU A O 1
ATOM 4311 N N . ALA A 1 661 ? 142.292 104.569 103.650 1.00 77.23 661 ALA A N 1
ATOM 4312 C CA . ALA A 1 661 ? 141.060 105.306 103.412 1.00 77.23 661 ALA A CA 1
ATOM 4313 C C . ALA A 1 661 ? 140.109 105.152 104.594 1.00 77.23 661 ALA A C 1
ATOM 4314 O O . ALA A 1 661 ? 140.139 104.155 105.320 1.00 77.23 661 ALA A O 1
ATOM 4316 N N . VAL A 1 662 ? 139.256 106.157 104.783 1.00 68.39 662 VAL A N 1
ATOM 4317 C CA . VAL A 1 662 ? 138.335 106.207 105.911 1.00 68.39 662 VAL A CA 1
ATOM 4318 C C . VAL A 1 662 ? 136.914 106.368 105.391 1.00 68.39 662 VAL A C 1
ATOM 4319 O O . VAL A 1 662 ? 136.647 107.219 104.535 1.00 68.39 662 VAL A O 1
ATOM 4323 N N . ARG A 1 663 ? 136.004 105.547 105.911 1.00 63.40 663 ARG A N 1
ATOM 4324 C CA . ARG A 1 663 ? 134.582 105.651 105.621 1.00 63.40 663 ARG A CA 1
ATOM 4325 C C . ARG A 1 663 ? 133.806 105.645 106.929 1.00 63.40 663 ARG A C 1
ATOM 4326 O O . ARG A 1 663 ? 134.218 105.020 107.910 1.00 63.40 663 ARG A O 1
ATOM 4334 N N . CYS A 1 664 ? 132.676 106.347 106.936 1.00 52.15 664 CYS A N 1
ATOM 4335 C CA . CYS A 1 664 ? 131.836 106.473 108.118 1.00 52.15 664 CYS A CA 1
ATOM 4336 C C . CYS A 1 664 ? 130.445 105.931 107.824 1.00 52.15 664 CYS A C 1
ATOM 4337 O O . CYS A 1 664 ? 129.881 106.188 106.756 1.00 52.15 664 CYS A O 1
ATOM 4340 N N . TYR A 1 665 ? 129.896 105.179 108.776 1.00 49.01 665 TYR A N 1
ATOM 4341 C CA . TYR A 1 665 ? 128.583 104.572 108.627 1.00 49.01 665 TYR A CA 1
ATOM 4342 C C . TYR A 1 665 ? 127.790 104.749 109.912 1.00 49.01 665 TYR A C 1
ATOM 4343 O O . TYR A 1 665 ? 128.358 104.848 111.003 1.00 49.01 665 TYR A O 1
ATOM 4352 N N . GLU A 1 666 ? 126.466 104.787 109.771 1.00 50.62 666 GLU A N 1
ATOM 4353 C CA . GLU A 1 666 ? 125.560 104.876 110.906 1.00 50.62 666 GLU A CA 1
ATOM 4354 C C . GLU A 1 666 ? 124.394 103.925 110.685 1.00 50.62 666 GLU A C 1
ATOM 4355 O O . GLU A 1 666 ? 124.064 103.566 109.552 1.00 50.62 666 GLU A O 1
ATOM 4361 N N . LEU A 1 667 ? 123.768 103.518 111.787 1.00 49.09 667 LEU A N 1
ATOM 4362 C CA . LEU A 1 667 ? 122.645 102.586 111.718 1.00 49.09 667 LEU A CA 1
ATOM 4363 C C . LEU A 1 667 ? 121.742 102.812 112.918 1.00 49.09 667 LEU A C 1
ATOM 4364 O O . LEU A 1 667 ? 122.205 102.753 114.062 1.00 49.09 667 LEU A O 1
ATOM 4369 N N . LEU A 1 668 ? 120.462 103.069 112.660 1.00 51.66 668 LEU A N 1
ATOM 4370 C CA . LEU A 1 668 ? 119.446 103.186 113.696 1.00 51.66 668 LEU A CA 1
ATOM 4371 C C . LEU A 1 668 ? 118.417 102.085 113.490 1.00 51.66 668 LEU A C 1
ATOM 4372 O O . LEU A 1 668 ? 117.918 101.901 112.376 1.00 51.66 668 LEU A O 1
ATOM 4377 N N . ALA A 1 669 ? 118.106 101.354 114.558 1.00 54.74 669 ALA A N 1
ATOM 4378 C CA . ALA A 1 669 ? 117.170 100.244 114.480 1.00 54.74 669 ALA A CA 1
ATOM 4379 C C . ALA A 1 669 ? 116.209 100.295 115.658 1.00 54.74 669 ALA A C 1
ATOM 4380 O O . ALA A 1 669 ? 116.539 100.813 116.728 1.00 54.74 669 ALA A O 1
ATOM 4382 N N . LEU A 1 670 ? 115.014 99.749 115.446 1.00 59.99 670 LEU A N 1
ATOM 4383 C CA . LEU A 1 670 ? 113.987 99.663 116.477 1.00 59.99 670 LEU A CA 1
ATOM 4384 C C . LEU A 1 670 ? 113.496 98.226 116.552 1.00 59.99 670 LEU A C 1
ATOM 4385 O O . LEU A 1 670 ? 113.135 97.638 115.527 1.00 59.99 670 LEU A O 1
ATOM 4390 N N . HIS A 1 671 ? 113.485 97.665 117.756 1.00 65.36 671 HIS A N 1
ATOM 4391 C CA . HIS A 1 671 ? 113.074 96.288 117.981 1.00 65.36 671 HIS A CA 1
ATOM 4392 C C . HIS A 1 671 ? 112.118 96.204 119.164 1.00 65.36 671 HIS A C 1
ATOM 4393 O O . HIS A 1 671 ? 112.078 97.085 120.027 1.00 65.36 671 HIS A O 1
ATOM 4400 N N . LEU A 1 672 ? 111.341 95.125 119.189 1.00 65.67 672 LEU A N 1
ATOM 4401 C CA . LEU A 1 672 ? 110.425 94.877 120.291 1.00 65.67 672 LEU A CA 1
ATOM 4402 C C . LEU A 1 672 ? 111.194 94.472 121.543 1.00 65.67 672 LEU A C 1
ATOM 4403 O O . LEU A 1 672 ? 112.311 93.951 121.472 1.00 65.67 672 LEU A O 1
ATOM 4408 N N . SER A 1 673 ? 110.580 94.720 122.702 1.00 66.30 673 SER A N 1
ATOM 4409 C CA . SER A 1 673 ? 111.223 94.400 123.972 1.00 66.30 673 SER A CA 1
ATOM 4410 C C . SER A 1 673 ? 111.333 92.900 124.211 1.00 66.30 673 SER A C 1
ATOM 4411 O O . SER A 1 673 ? 112.091 92.481 125.092 1.00 66.30 673 SER A O 1
ATOM 4414 N N . VAL A 1 674 ? 110.595 92.086 123.453 1.00 69.02 674 VAL A N 1
ATOM 4415 C CA . VAL A 1 674 ? 110.652 90.639 123.639 1.00 69.02 674 VAL A CA 1
ATOM 4416 C C . VAL A 1 674 ? 112.006 90.086 123.213 1.00 69.02 674 VAL A C 1
ATOM 4417 O O . VAL A 1 674 ? 112.526 89.153 123.837 1.00 69.02 674 VAL A O 1
ATOM 4421 N N . ILE A 1 675 ? 112.592 90.635 122.157 1.00 70.71 675 ILE A N 1
ATOM 4422 C CA . ILE A 1 675 ? 113.863 90.117 121.636 1.00 70.71 675 ILE A CA 1
ATOM 4423 C C . ILE A 1 675 ? 114.967 90.362 122.660 1.00 70.71 675 ILE A C 1
ATOM 4424 O O . ILE A 1 675 ? 115.103 91.492 123.164 1.00 70.71 675 ILE A O 1
ATOM 4429 N N . PRO A 1 676 ? 115.768 89.355 123.001 1.00 72.67 676 PRO A N 1
ATOM 4430 C CA . PRO A 1 676 ? 116.872 89.572 123.940 1.00 72.67 676 PRO A CA 1
ATOM 4431 C C . PRO A 1 676 ? 117.958 90.449 123.334 1.00 72.67 676 PRO A C 1
ATOM 4432 O O . PRO A 1 676 ? 118.064 90.614 122.117 1.00 72.67 676 PRO A O 1
ATOM 4436 N N . THR A 1 677 ? 118.773 91.025 124.222 1.00 74.78 677 THR A N 1
ATOM 4437 C CA . THR A 1 677 ? 119.833 91.928 123.784 1.00 74.78 677 THR A CA 1
ATOM 4438 C C . THR A 1 677 ? 120.873 91.203 122.936 1.00 74.78 677 THR A C 1
ATOM 4439 O O . THR A 1 677 ? 121.344 91.745 121.929 1.00 74.78 677 THR A O 1
ATOM 4443 N N . ASP A 1 678 ? 121.248 89.983 123.329 1.00 78.39 678 ASP A N 1
ATOM 4444 C CA . ASP A 1 678 ? 122.257 89.242 122.575 1.00 78.39 678 ASP A CA 1
ATOM 4445 C C . ASP A 1 678 ? 121.771 88.918 121.168 1.00 78.39 678 ASP A C 1
ATOM 4446 O O . ASP A 1 678 ? 122.533 89.028 120.200 1.00 78.39 678 ASP A O 1
ATOM 4451 N N . LEU A 1 679 ? 120.506 88.512 121.033 1.00 73.34 679 LEU A N 1
ATOM 4452 C CA . LEU A 1 679 ? 119.955 88.240 119.710 1.00 73.34 679 LEU A CA 1
ATOM 4453 C C . LEU A 1 679 ? 119.800 89.518 118.895 1.00 73.34 679 LEU A C 1
ATOM 4454 O O . LEU A 1 679 ? 119.905 89.484 117.664 1.00 73.34 679 LEU A O 1
ATOM 4459 N N . LEU A 1 680 ? 119.552 90.648 119.562 1.00 73.52 680 LEU A N 1
ATOM 4460 C CA . LEU A 1 680 ? 119.392 91.915 118.853 1.00 73.52 680 LEU A CA 1
ATOM 4461 C C . LEU A 1 680 ? 120.674 92.314 118.132 1.00 73.52 680 LEU A C 1
ATOM 4462 O O . LEU A 1 680 ? 120.629 92.802 116.997 1.00 73.52 680 LEU A O 1
ATOM 4467 N N . VAL A 1 681 ? 121.825 92.123 118.780 1.00 73.64 681 VAL A N 1
ATOM 4468 C CA . VAL A 1 681 ? 123.095 92.522 118.180 1.00 73.64 681 VAL A CA 1
ATOM 4469 C C . VAL A 1 681 ? 123.382 91.701 116.928 1.00 73.64 681 VAL A C 1
ATOM 4470 O O . VAL A 1 681 ? 123.809 92.241 115.901 1.00 73.64 681 VAL A O 1
ATOM 4474 N N . GLN A 1 682 ? 123.159 90.386 116.993 1.00 76.52 682 GLN A N 1
ATOM 4475 C CA . GLN A 1 682 ? 123.397 89.538 115.830 1.00 76.52 682 GLN A CA 1
ATOM 4476 C C . GLN A 1 682 ? 122.456 89.893 114.685 1.00 76.52 682 GLN A C 1
ATOM 4477 O O . GLN A 1 682 ? 122.864 89.906 113.517 1.00 76.52 682 GLN A O 1
ATOM 4483 N N . GLN A 1 683 ? 121.190 90.177 115.000 1.00 75.86 683 GLN A N 1
ATOM 4484 C CA . GLN A 1 683 ? 120.242 90.583 113.968 1.00 75.86 683 GLN A CA 1
ATOM 4485 C C . GLN A 1 683 ? 120.650 91.904 113.328 1.00 75.86 683 GLN A C 1
ATOM 4486 O O . GLN A 1 683 ? 120.556 92.063 112.105 1.00 75.86 683 GLN A O 1
ATOM 4492 N N . ALA A 1 684 ? 121.098 92.866 114.139 1.00 74.03 684 ALA A N 1
ATOM 4493 C CA . ALA A 1 684 ? 121.520 94.154 113.600 1.00 74.03 684 ALA A CA 1
ATOM 4494 C C . ALA A 1 684 ? 122.751 94.009 112.713 1.00 74.03 684 ALA A C 1
ATOM 4495 O O . ALA A 1 684 ? 122.856 94.668 111.671 1.00 74.03 684 ALA A O 1
ATOM 4497 N N . GLY A 1 685 ? 123.696 93.156 113.114 1.00 73.84 685 GLY A N 1
ATOM 4498 C CA . GLY A 1 685 ? 124.895 92.967 112.312 1.00 73.84 685 GLY A CA 1
ATOM 4499 C C . GLY A 1 685 ? 124.605 92.346 110.959 1.00 73.84 685 GLY A C 1
ATOM 4500 O O . GLY A 1 685 ? 125.209 92.722 109.951 1.00 73.84 685 GLY A O 1
ATOM 4501 N N . GLN A 1 686 ? 123.682 91.383 110.919 1.00 76.79 686 GLN A N 1
ATOM 4502 C CA . GLN A 1 686 ? 123.320 90.755 109.651 1.00 76.79 686 GLN A CA 1
ATOM 4503 C C . GLN A 1 686 ? 122.653 91.751 108.710 1.00 76.79 686 GLN A C 1
ATOM 4504 O O . GLN A 1 686 ? 122.887 91.718 107.496 1.00 76.79 686 GLN A O 1
ATOM 4510 N N . LEU A 1 687 ? 121.813 92.637 109.250 1.00 75.97 687 LEU A N 1
ATOM 4511 C CA . LEU A 1 687 ? 121.147 93.634 108.416 1.00 75.97 687 LEU A CA 1
ATOM 4512 C C . LEU A 1 687 ? 122.154 94.578 107.770 1.00 75.97 687 LEU A C 1
ATOM 4513 O O . LEU A 1 687 ? 122.017 94.932 106.593 1.00 75.97 687 LEU A O 1
ATOM 4518 N N . ALA A 1 688 ? 123.167 95.004 108.528 1.00 76.94 688 ALA A N 1
ATOM 4519 C CA . ALA A 1 688 ? 124.186 95.889 107.972 1.00 76.94 688 ALA A CA 1
ATOM 4520 C C . ALA A 1 688 ? 124.969 95.202 106.860 1.00 76.94 688 ALA A C 1
ATOM 4521 O O . ALA A 1 688 ? 125.268 95.818 105.830 1.00 76.94 688 ALA A O 1
ATOM 4523 N N . ARG A 1 689 ? 125.317 93.928 107.052 1.00 81.69 689 ARG A N 1
ATOM 4524 C CA . ARG A 1 689 ? 126.051 93.196 106.024 1.00 81.69 689 ARG A CA 1
ATOM 4525 C C . ARG A 1 689 ? 125.213 93.019 104.763 1.00 81.69 689 ARG A C 1
ATOM 4526 O O . ARG A 1 689 ? 125.723 93.176 103.647 1.00 81.69 689 ARG A O 1
ATOM 4534 N N . ARG A 1 690 ? 123.928 92.690 104.919 1.00 81.73 690 ARG A N 1
ATOM 4535 C CA . ARG A 1 690 ? 123.062 92.516 103.757 1.00 81.73 690 ARG A CA 1
ATOM 4536 C C . ARG A 1 690 ? 122.906 93.820 102.984 1.00 81.73 690 ARG A C 1
ATOM 4537 O O . ARG A 1 690 ? 122.948 93.827 101.748 1.00 81.73 690 ARG A O 1
ATOM 4545 N N . LEU A 1 691 ? 122.720 94.935 103.695 1.00 76.87 691 LEU A N 1
ATOM 4546 C CA . LEU A 1 691 ? 122.610 96.228 103.029 1.00 76.87 691 LEU A CA 1
ATOM 4547 C C . LEU A 1 691 ? 123.915 96.606 102.339 1.00 76.87 691 LEU A C 1
ATOM 4548 O O . LEU A 1 691 ? 123.901 97.186 101.247 1.00 76.87 691 LEU A O 1
ATOM 4553 N N . TRP A 1 692 ? 125.051 96.293 102.966 1.00 81.75 692 TRP A N 1
ATOM 4554 C CA . TRP A 1 692 ? 126.342 96.563 102.342 1.00 81.75 692 TRP A CA 1
ATOM 4555 C C . TRP A 1 692 ? 126.512 95.761 101.057 1.00 81.75 692 TRP A C 1
ATOM 4556 O O . TRP A 1 692 ? 127.003 96.284 100.050 1.00 81.75 692 TRP A O 1
ATOM 4567 N N . GLU A 1 693 ? 126.113 94.487 101.075 1.00 83.73 693 GLU A N 1
ATOM 4568 C CA . GLU A 1 693 ? 126.198 93.670 99.868 1.00 83.73 693 GLU A CA 1
ATOM 4569 C C . GLU A 1 693 ? 125.184 94.119 98.823 1.00 83.73 693 GLU A C 1
ATOM 4570 O O . GLU A 1 693 ? 125.471 94.094 97.621 1.00 83.73 693 GLU A O 1
ATOM 4576 N N . ALA A 1 694 ? 123.990 94.528 99.262 1.00 83.99 694 ALA A N 1
ATOM 4577 C CA . ALA A 1 694 ? 122.982 95.011 98.324 1.00 83.99 694 ALA A CA 1
ATOM 4578 C C . ALA A 1 694 ? 123.423 96.299 97.641 1.00 83.99 694 ALA A C 1
ATOM 4579 O O . ALA A 1 694 ? 123.121 96.511 96.461 1.00 83.99 694 ALA A O 1
ATOM 4581 N N . SER A 1 695 ? 124.132 97.164 98.360 1.00 88.97 695 SER A N 1
ATOM 4582 C CA . SER A 1 695 ? 124.636 98.408 97.796 1.00 88.97 695 SER A CA 1
ATOM 4583 C C . SER A 1 695 ? 125.906 98.123 96.995 1.00 88.97 695 SER A C 1
ATOM 4584 O O . SER A 1 695 ? 126.236 96.971 96.696 1.00 88.97 695 SER A O 1
ATOM 4587 N N . ARG A 1 696 ? 126.624 99.183 96.628 1.00 94.12 696 ARG A N 1
ATOM 4588 C CA . ARG A 1 696 ? 127.876 99.081 95.876 1.00 94.12 696 ARG A CA 1
ATOM 4589 C C . ARG A 1 696 ? 127.667 98.393 94.530 1.00 94.12 696 ARG A C 1
ATOM 4590 O O . ARG A 1 696 ? 127.914 98.980 93.477 1.00 94.12 696 ARG A O 1
ATOM 4598 N N . ALA B 2 14 ? 138.793 123.447 139.531 1.00 87.44 12 ALA B N 1
ATOM 4599 C CA . ALA B 2 14 ? 137.789 124.499 139.641 1.00 87.44 12 ALA B CA 1
ATOM 4600 C C . ALA B 2 14 ? 136.710 124.119 140.650 1.00 87.44 12 ALA B C 1
ATOM 4601 O O . ALA B 2 14 ? 136.160 123.019 140.598 1.00 87.44 12 ALA B O 1
ATOM 4603 N N . SER B 2 15 ? 136.417 125.035 141.570 1.00 82.22 13 SER B N 1
ATOM 4604 C CA . SER B 2 15 ? 135.388 124.788 142.569 1.00 82.22 13 SER B CA 1
ATOM 4605 C C . SER B 2 15 ? 134.016 124.712 141.911 1.00 82.22 13 SER B C 1
ATOM 4606 O O . SER B 2 15 ? 133.674 125.527 141.049 1.00 82.22 13 SER B O 1
ATOM 4609 N N . TRP B 2 16 ? 133.227 123.718 142.325 1.00 75.87 14 TRP B N 1
ATOM 4610 C CA . TRP B 2 16 ? 131.888 123.554 141.770 1.00 75.87 14 TRP B CA 1
ATOM 4611 C C . TRP B 2 16 ? 130.961 124.672 142.221 1.00 75.87 14 TRP B C 1
ATOM 4612 O O . TRP B 2 16 ? 130.100 125.115 141.454 1.00 75.87 14 TRP B O 1
ATOM 4623 N N . TRP B 2 17 ? 131.118 125.130 143.458 1.00 76.34 15 TRP B N 1
ATOM 4624 C CA . TRP B 2 17 ? 130.309 126.195 144.029 1.00 76.34 15 TRP B CA 1
ATOM 4625 C C . TRP B 2 17 ? 131.109 127.485 143.933 1.00 76.34 15 TRP B C 1
ATOM 4626 O O . TRP B 2 17 ? 132.216 127.573 144.477 1.00 76.34 15 TRP B O 1
ATOM 4637 N N . ASN B 2 18 ? 130.559 128.480 143.243 1.00 73.24 16 ASN B N 1
ATOM 4638 C CA . ASN B 2 18 ? 131.315 129.687 142.942 1.00 73.24 16 ASN B CA 1
ATOM 4639 C C . ASN B 2 18 ? 130.742 130.926 143.610 1.00 73.24 16 ASN B C 1
ATOM 4640 O O . ASN B 2 18 ? 131.468 131.625 144.327 1.00 73.24 16 ASN B O 1
ATOM 4645 N N . TYR B 2 19 ? 129.461 131.224 143.404 1.00 71.34 17 TYR B N 1
ATOM 4646 C CA . TYR B 2 19 ? 128.914 132.500 143.834 1.00 71.34 17 TYR B CA 1
ATOM 4647 C C . TYR B 2 19 ? 127.621 132.281 144.606 1.00 71.34 17 TYR B C 1
ATOM 4648 O O . TYR B 2 19 ? 126.872 131.334 144.354 1.00 71.34 17 TYR B O 1
ATOM 4657 N N . PHE B 2 20 ? 127.374 133.180 145.557 1.00 64.72 18 PHE B N 1
ATOM 4658 C CA . PHE B 2 20 ? 126.170 133.136 146.384 1.00 64.72 18 PHE B CA 1
ATOM 4659 C C . PHE B 2 20 ? 126.006 134.491 147.051 1.00 64.72 18 PHE B C 1
ATOM 4660 O O . PHE B 2 20 ? 126.849 134.881 147.866 1.00 64.72 18 PHE B O 1
ATOM 4668 N N . PHE B 2 21 ? 124.933 135.203 146.711 1.00 60.64 19 PHE B N 1
ATOM 4669 C CA . PHE B 2 21 ? 124.693 136.536 147.248 1.00 60.64 19 PHE B CA 1
ATOM 4670 C C . PHE B 2 21 ? 123.199 136.822 147.240 1.00 60.64 19 PHE B C 1
ATOM 4671 O O . PHE B 2 21 ? 122.425 136.162 146.542 1.00 60.64 19 PHE B O 1
ATOM 4679 N N . LEU B 2 22 ? 122.812 137.828 148.020 1.00 61.08 20 LEU B N 1
ATOM 4680 C CA . LEU B 2 22 ? 121.432 138.279 148.118 1.00 61.08 20 LEU B CA 1
ATOM 4681 C C . LEU B 2 22 ? 121.321 139.723 147.652 1.00 61.08 20 LEU B C 1
ATOM 4682 O O . LEU B 2 22 ? 122.188 140.552 147.948 1.00 61.08 20 LEU B O 1
ATOM 4687 N N . TYR B 2 23 ? 120.247 140.013 146.923 1.00 65.92 21 TYR B N 1
ATOM 4688 C CA . TYR B 2 23 ? 119.940 141.351 146.443 1.00 65.92 21 TYR B CA 1
ATOM 4689 C C . TYR B 2 23 ? 118.570 141.766 146.955 1.00 65.92 21 TYR B C 1
ATOM 4690 O O . TYR B 2 23 ? 117.631 140.965 146.962 1.00 65.92 21 TYR B O 1
ATOM 4699 N N . ASP B 2 24 ? 118.461 143.021 147.384 1.00 70.95 22 ASP B N 1
ATOM 4700 C CA . ASP B 2 24 ? 117.204 143.577 147.872 1.00 70.95 22 ASP B CA 1
ATOM 4701 C C . ASP B 2 24 ? 116.775 144.679 146.912 1.00 70.95 22 ASP B C 1
ATOM 4702 O O . ASP B 2 24 ? 117.506 145.655 146.710 1.00 70.95 22 ASP B O 1
ATOM 4707 N N . GLY B 2 25 ? 115.593 144.517 146.317 1.00 75.80 23 GLY B N 1
ATOM 4708 C CA . GLY B 2 25 ? 115.079 145.496 145.378 1.00 75.80 23 GLY B CA 1
ATOM 4709 C C . GLY B 2 25 ? 114.383 146.683 146.002 1.00 75.80 23 GLY B C 1
ATOM 4710 O O . GLY B 2 25 ? 114.141 147.676 145.309 1.00 75.80 23 GLY B O 1
ATOM 4711 N N . SER B 2 26 ? 114.053 146.606 147.292 1.00 81.09 24 SER B N 1
ATOM 4712 C CA . SER B 2 26 ? 113.393 147.721 147.962 1.00 81.09 24 SER B CA 1
ATOM 4713 C C . SER B 2 26 ? 114.355 148.876 148.212 1.00 81.09 24 SER B C 1
ATOM 4714 O O . SER B 2 26 ? 113.978 150.044 148.063 1.00 81.09 24 SER B O 1
ATOM 4717 N N . LYS B 2 27 ? 115.598 148.572 148.593 1.00 80.17 25 LYS B N 1
ATOM 4718 C CA . LYS B 2 27 ? 116.575 149.620 148.866 1.00 80.17 25 LYS B CA 1
ATOM 4719 C C . LYS B 2 27 ? 117.046 150.322 147.599 1.00 80.17 25 LYS B C 1
ATOM 4720 O O . LYS B 2 27 ? 117.509 151.466 147.676 1.00 80.17 25 LYS B O 1
ATOM 4726 N N . VAL B 2 28 ? 116.940 149.671 146.443 1.00 85.71 26 VAL B N 1
ATOM 4727 C CA . VAL B 2 28 ? 117.372 150.242 145.166 1.00 85.71 26 VAL B CA 1
ATOM 4728 C C . VAL B 2 28 ? 116.157 150.211 144.243 1.00 85.71 26 VAL B C 1
ATOM 4729 O O . VAL B 2 28 ? 115.883 149.205 143.581 1.00 85.71 26 VAL B O 1
ATOM 4733 N N . LYS B 2 29 ? 115.420 151.318 144.194 1.00 95.11 27 LYS B N 1
ATOM 4734 C CA . LYS B 2 29 ? 114.236 151.441 143.352 1.00 95.11 27 LYS B CA 1
ATOM 4735 C C . LYS B 2 29 ? 114.424 152.392 142.182 1.00 95.11 27 LYS B C 1
ATOM 4736 O O . LYS B 2 29 ? 113.900 152.136 141.096 1.00 95.11 27 LYS B O 1
ATOM 4742 N N . GLU B 2 30 ? 115.159 153.482 142.374 1.00 106.29 28 GLU B N 1
ATOM 4743 C CA . GLU B 2 30 ? 115.402 154.461 141.326 1.00 106.29 28 GLU B CA 1
ATOM 4744 C C . GLU B 2 30 ? 116.746 154.202 140.653 1.00 106.29 28 GLU B C 1
ATOM 4745 O O . GLU B 2 30 ? 117.591 153.460 141.158 1.00 106.29 28 GLU B O 1
ATOM 4751 N N . GLU B 2 31 ? 116.929 154.831 139.489 1.00 107.71 29 GLU B N 1
ATOM 4752 C CA . GLU B 2 31 ? 118.175 154.666 138.747 1.00 107.71 29 GLU B CA 1
ATOM 4753 C C . GLU B 2 31 ? 119.357 155.277 139.486 1.00 107.71 29 GLU B C 1
ATOM 4754 O O . GLU B 2 31 ? 120.467 154.733 139.439 1.00 107.71 29 GLU B O 1
ATOM 4760 N N . GLY B 2 32 ? 119.145 156.400 140.172 1.00 104.80 30 GLY B N 1
ATOM 4761 C CA . GLY B 2 32 ? 120.222 157.059 140.886 1.00 104.80 30 GLY B CA 1
ATOM 4762 C C . GLY B 2 32 ? 120.627 156.410 142.190 1.00 104.80 30 GLY B C 1
ATOM 4763 O O . GLY B 2 32 ? 121.646 156.799 142.769 1.00 104.80 30 GLY B O 1
ATOM 4764 N N . ASP B 2 33 ? 119.860 155.436 142.666 1.00 101.58 31 ASP B N 1
ATOM 4765 C CA . ASP B 2 33 ? 120.200 154.745 143.903 1.00 101.58 31 ASP B CA 1
ATOM 4766 C C . ASP B 2 33 ? 121.323 153.749 143.644 1.00 101.58 31 ASP B C 1
ATOM 4767 O O . ASP B 2 33 ? 121.172 152.873 142.784 1.00 101.58 31 ASP B O 1
ATOM 4772 N N . PRO B 2 34 ? 122.452 153.845 144.344 1.00 95.70 32 PRO B N 1
ATOM 4773 C CA . PRO B 2 34 ? 123.533 152.875 144.131 1.00 95.70 32 PRO B CA 1
ATOM 4774 C C . PRO B 2 34 ? 123.115 151.476 144.555 1.00 95.70 32 PRO B C 1
ATOM 4775 O O . PRO B 2 34 ? 122.360 151.295 145.514 1.00 95.70 32 PRO B O 1
ATOM 4779 N N . THR B 2 35 ? 123.620 150.480 143.827 1.00 84.71 33 THR B N 1
ATOM 4780 C CA . THR B 2 35 ? 123.303 149.088 144.114 1.00 84.71 33 THR B CA 1
ATOM 4781 C C . THR B 2 35 ? 124.239 148.464 145.140 1.00 84.71 33 THR B C 1
ATOM 4782 O O . THR B 2 35 ? 124.049 147.295 145.495 1.00 84.71 33 THR B O 1
ATOM 4786 N N . ARG B 2 36 ? 125.242 149.206 145.618 1.00 81.83 34 ARG B N 1
ATOM 4787 C CA . ARG B 2 36 ? 126.165 148.659 146.607 1.00 81.83 34 ARG B CA 1
ATOM 4788 C C . ARG B 2 36 ? 125.464 148.352 147.924 1.00 81.83 34 ARG B C 1
ATOM 4789 O O . ARG B 2 36 ? 125.767 147.340 148.566 1.00 81.83 34 ARG B O 1
ATOM 4797 N N . ALA B 2 37 ? 124.530 149.209 148.342 1.00 76.21 35 ALA B N 1
ATOM 4798 C CA . ALA B 2 37 ? 123.813 148.982 149.592 1.00 76.21 35 ALA B CA 1
ATOM 4799 C C . ALA B 2 37 ? 122.840 147.814 149.501 1.00 76.21 35 ALA B C 1
ATOM 4800 O O . ALA B 2 37 ? 122.366 147.337 150.538 1.00 76.21 35 ALA B O 1
ATOM 4802 N N . GLY B 2 38 ? 122.533 147.343 148.292 1.00 73.57 36 GLY B N 1
ATOM 4803 C CA . GLY B 2 38 ? 121.620 146.228 148.124 1.00 73.57 36 GLY B CA 1
ATOM 4804 C C . GLY B 2 38 ? 122.230 144.859 148.322 1.00 73.57 36 GLY B C 1
ATOM 4805 O O . GLY B 2 38 ? 121.517 143.857 148.207 1.00 73.57 36 GLY B O 1
ATOM 4806 N N . ILE B 2 39 ? 123.524 144.788 148.616 1.00 72.42 37 ILE B N 1
ATOM 4807 C CA . ILE B 2 39 ? 124.212 143.518 148.819 1.00 72.42 37 ILE B CA 1
ATOM 4808 C C . ILE B 2 39 ? 124.292 143.262 150.320 1.00 72.42 37 ILE B C 1
ATOM 4809 O O . ILE B 2 39 ? 124.933 144.017 151.055 1.00 72.42 37 ILE B O 1
ATOM 4814 N N . CYS B 2 40 ? 123.640 142.193 150.775 1.00 73.04 38 CYS B N 1
ATOM 4815 C CA . CYS B 2 40 ? 123.678 141.820 152.184 1.00 73.04 38 CYS B CA 1
ATOM 4816 C C . CYS B 2 40 ? 124.821 140.861 152.495 1.00 73.04 38 CYS B C 1
ATOM 4817 O O . CYS B 2 40 ? 125.471 140.990 153.538 1.00 73.04 38 CYS B O 1
ATOM 4820 N N . TYR B 2 41 ? 125.079 139.901 151.610 1.00 69.94 39 TYR B N 1
ATOM 4821 C CA . TYR B 2 41 ? 126.152 138.938 151.803 1.00 69.94 39 TYR B CA 1
ATOM 4822 C C . TYR B 2 41 ? 126.679 138.512 150.441 1.00 69.94 39 TYR B C 1
ATOM 4823 O O . TYR B 2 41 ? 125.962 138.569 149.439 1.00 69.94 39 TYR B O 1
ATOM 4832 N N . PHE B 2 42 ? 127.942 138.090 150.412 1.00 71.35 40 PHE B N 1
ATOM 4833 C CA . PHE B 2 42 ? 128.567 137.629 149.180 1.00 71.35 40 PHE B CA 1
ATOM 4834 C C . PHE B 2 42 ? 129.764 136.757 149.523 1.00 71.35 40 PHE B C 1
ATOM 4835 O O . PHE B 2 42 ? 130.444 137.001 150.524 1.00 71.35 40 PHE B O 1
ATOM 4843 N N . TYR B 2 43 ? 130.017 135.748 148.691 1.00 73.65 41 TYR B N 1
ATOM 4844 C CA . TYR B 2 43 ? 131.183 134.899 148.836 1.00 73.65 41 TYR B CA 1
ATOM 4845 C C . TYR B 2 43 ? 131.881 134.738 147.490 1.00 73.65 41 TYR B C 1
ATOM 4846 O O . TYR B 2 43 ? 131.213 134.528 146.472 1.00 73.65 41 TYR B O 1
ATOM 4855 N N . PRO B 2 44 ? 133.221 134.832 147.444 1.00 77.97 42 PRO B N 1
ATOM 4856 C CA . PRO B 2 44 ? 134.125 135.130 148.563 1.00 77.97 42 PRO B CA 1
ATOM 4857 C C . PRO B 2 44 ? 134.091 136.597 148.991 1.00 77.97 42 PRO B C 1
ATOM 4858 O O . PRO B 2 44 ? 133.713 137.463 148.203 1.00 77.97 42 PRO B O 1
ATOM 4862 N N . SER B 2 45 ? 134.490 136.863 150.237 1.00 78.02 43 SER B N 1
ATOM 4863 C CA . SER B 2 45 ? 134.482 138.220 150.768 1.00 78.02 43 SER B CA 1
ATOM 4864 C C . SER B 2 45 ? 135.676 139.049 150.311 1.00 78.02 43 SER B C 1
ATOM 4865 O O . SER B 2 45 ? 135.690 140.261 150.551 1.00 78.02 43 SER B O 1
ATOM 4868 N N . GLN B 2 46 ? 136.667 138.437 149.667 1.00 81.87 44 GLN B N 1
ATOM 4869 C CA . GLN B 2 46 ? 137.864 139.143 149.230 1.00 81.87 44 GLN B CA 1
ATOM 4870 C C . GLN B 2 46 ? 137.745 139.703 147.818 1.00 81.87 44 GLN B C 1
ATOM 4871 O O . GLN B 2 46 ? 138.710 140.292 147.319 1.00 81.87 44 GLN B O 1
ATOM 4877 N N . THR B 2 47 ? 136.597 139.537 147.168 1.00 79.97 45 THR B N 1
ATOM 4878 C CA . THR B 2 47 ? 136.419 140.027 145.809 1.00 79.97 45 THR B CA 1
ATOM 4879 C C . THR B 2 47 ? 136.297 141.547 145.789 1.00 79.97 45 THR B C 1
ATOM 4880 O O . THR B 2 47 ? 136.042 142.188 146.812 1.00 79.97 45 THR B O 1
ATOM 4884 N N . LEU B 2 48 ? 136.486 142.122 144.604 1.00 82.82 46 LEU B N 1
ATOM 4885 C CA . LEU B 2 48 ? 136.395 143.564 144.442 1.00 82.82 46 LEU B CA 1
ATOM 4886 C C . LEU B 2 48 ? 134.934 144.016 144.449 1.00 82.82 46 LEU B C 1
ATOM 4887 O O . LEU B 2 48 ? 134.004 143.230 144.249 1.00 82.82 46 LEU B O 1
ATOM 4892 N N . LEU B 2 49 ? 134.743 145.315 144.689 1.00 81.89 47 LEU B N 1
ATOM 4893 C CA . LEU B 2 49 ? 133.400 145.883 144.763 1.00 81.89 47 LEU B CA 1
ATOM 4894 C C . LEU B 2 49 ? 132.780 146.062 143.382 1.00 81.89 47 LEU B C 1
ATOM 4895 O O . LEU B 2 49 ? 131.564 145.901 143.219 1.00 81.89 47 LEU B O 1
ATOM 4900 N N . ASP B 2 50 ? 133.596 146.411 142.382 1.00 86.01 48 ASP B N 1
ATOM 4901 C CA . ASP B 2 50 ? 133.065 146.679 141.049 1.00 86.01 48 ASP B CA 1
ATOM 4902 C C . ASP B 2 50 ? 132.442 145.432 140.435 1.00 86.01 48 ASP B C 1
ATOM 4903 O O . ASP B 2 50 ? 131.361 145.499 139.837 1.00 86.01 48 ASP B O 1
ATOM 4908 N N . GLN B 2 51 ? 133.112 144.284 140.567 1.00 81.36 49 GLN B N 1
ATOM 4909 C CA . GLN B 2 51 ? 132.550 143.037 140.057 1.00 81.36 49 GLN B CA 1
ATOM 4910 C C . GLN B 2 51 ? 131.259 142.682 140.783 1.00 81.36 49 GLN B C 1
ATOM 4911 O O . GLN B 2 51 ? 130.292 142.227 140.160 1.00 81.36 49 GLN B O 1
ATOM 4917 N N . GLN B 2 52 ? 131.232 142.882 142.103 1.00 78.44 50 GLN B N 1
ATOM 4918 C CA . GLN B 2 52 ? 130.014 142.665 142.877 1.00 78.44 50 GLN B CA 1
ATOM 4919 C C . GLN B 2 52 ? 128.860 143.486 142.318 1.00 78.44 50 GLN B C 1
ATOM 4920 O O . GLN B 2 52 ? 127.778 142.955 142.033 1.00 78.44 50 GLN B O 1
ATOM 4926 N N . GLU B 2 53 ? 129.082 144.793 142.153 1.00 78.17 51 GLU B N 1
ATOM 4927 C CA . GLU B 2 53 ? 128.027 145.682 141.682 1.00 78.17 51 GLU B CA 1
ATOM 4928 C C . GLU B 2 53 ? 127.575 145.303 140.279 1.00 78.17 51 GLU B C 1
ATOM 4929 O O . GLU B 2 53 ? 126.372 145.260 139.992 1.00 78.17 51 GLU B O 1
ATOM 4935 N N . LEU B 2 54 ? 128.529 145.015 139.390 1.00 76.61 52 LEU B N 1
ATOM 4936 C CA . LEU B 2 54 ? 128.184 144.664 138.017 1.00 76.61 52 LEU B CA 1
ATOM 4937 C C . LEU B 2 54 ? 127.350 143.391 137.968 1.00 76.61 52 LEU B C 1
ATOM 4938 O O . LEU B 2 54 ? 126.309 143.342 137.299 1.00 76.61 52 LEU B O 1
ATOM 4943 N N . LEU B 2 55 ? 127.791 142.348 138.675 1.00 75.25 53 LEU B N 1
ATOM 4944 C CA . LEU B 2 55 ? 127.064 141.084 138.660 1.00 75.25 53 LEU B CA 1
ATOM 4945 C C . LEU B 2 55 ? 125.668 141.250 139.243 1.00 75.25 53 LEU B C 1
ATOM 4946 O O . LEU B 2 55 ? 124.683 140.765 138.671 1.00 75.25 53 LEU B O 1
ATOM 4951 N N . CYS B 2 56 ? 125.558 141.949 140.377 1.00 71.95 54 CYS B N 1
ATOM 4952 C CA . CYS B 2 56 ? 124.252 142.131 141.002 1.00 71.95 54 CYS B CA 1
ATOM 4953 C C . CYS B 2 56 ? 123.311 142.909 140.091 1.00 71.95 54 CYS B C 1
ATOM 4954 O O . CYS B 2 56 ? 122.150 142.523 139.907 1.00 71.95 54 CYS B O 1
ATOM 4957 N N . GLY B 2 57 ? 123.801 143.998 139.494 1.00 68.61 55 GLY B N 1
ATOM 4958 C CA . GLY B 2 57 ? 122.952 144.793 138.623 1.00 68.61 55 GLY B CA 1
ATOM 4959 C C . GLY B 2 57 ? 122.498 144.028 137.396 1.00 68.61 55 GLY B C 1
ATOM 4960 O O . GLY B 2 57 ? 121.318 144.057 137.033 1.00 68.61 55 GLY B O 1
ATOM 4961 N N . GLN B 2 58 ? 123.429 143.326 136.742 1.00 66.95 56 GLN B N 1
ATOM 4962 C CA . GLN B 2 58 ? 123.068 142.568 135.548 1.00 66.95 56 GLN B CA 1
ATOM 4963 C C . GLN B 2 58 ? 122.071 141.464 135.874 1.00 66.95 56 GLN B C 1
ATOM 4964 O O . GLN B 2 58 ? 121.083 141.279 135.151 1.00 66.95 56 GLN B O 1
ATOM 4970 N N . ILE B 2 59 ? 122.302 140.726 136.964 1.00 63.62 57 ILE B N 1
ATOM 4971 C CA . ILE B 2 59 ? 121.395 139.641 137.325 1.00 63.62 57 ILE B CA 1
ATOM 4972 C C . ILE B 2 59 ? 120.015 140.186 137.664 1.00 63.62 57 ILE B C 1
ATOM 4973 O O . ILE B 2 59 ? 118.994 139.643 137.222 1.00 63.62 57 ILE B O 1
ATOM 4978 N N . ALA B 2 60 ? 119.956 141.269 138.446 1.00 63.41 58 ALA B N 1
ATOM 4979 C CA . ALA B 2 60 ? 118.665 141.842 138.811 1.00 63.41 58 ALA B CA 1
ATOM 4980 C C . ALA B 2 60 ? 117.913 142.341 137.585 1.00 63.41 58 ALA B C 1
ATOM 4981 O O . ALA B 2 60 ? 116.707 142.100 137.447 1.00 63.41 58 ALA B O 1
ATOM 4983 N N . GLY B 2 61 ? 118.610 143.028 136.675 1.00 62.60 59 GLY B N 1
ATOM 4984 C CA . GLY B 2 61 ? 117.954 143.513 135.473 1.00 62.60 59 GLY B CA 1
ATOM 4985 C C . GLY B 2 61 ? 117.436 142.390 134.596 1.00 62.60 59 GLY B C 1
ATOM 4986 O O . GLY B 2 61 ? 116.305 142.446 134.103 1.00 62.60 59 GLY B O 1
ATOM 4987 N N . VAL B 2 62 ? 118.251 141.350 134.397 1.00 62.60 60 VAL B N 1
ATOM 4988 C CA . VAL B 2 62 ? 117.822 140.220 133.578 1.00 62.60 60 VAL B CA 1
ATOM 4989 C C . VAL B 2 62 ? 116.617 139.532 134.206 1.00 62.60 60 VAL B C 1
ATOM 4990 O O . VAL B 2 62 ? 115.640 139.210 133.517 1.00 62.60 60 VAL B O 1
ATOM 4994 N N . VAL B 2 63 ? 116.659 139.305 135.522 1.00 62.78 61 VAL B N 1
ATOM 4995 C CA . VAL B 2 63 ? 115.550 138.634 136.194 1.00 62.78 61 VAL B CA 1
ATOM 4996 C C . VAL B 2 63 ? 114.276 139.457 136.072 1.00 62.78 61 VAL B C 1
ATOM 4997 O O . VAL B 2 63 ? 113.206 138.925 135.750 1.00 62.78 61 VAL B O 1
ATOM 5001 N N . ARG B 2 64 ? 114.370 140.768 136.309 1.00 64.33 62 ARG B N 1
ATOM 5002 C CA . ARG B 2 64 ? 113.189 141.622 136.224 1.00 64.33 62 ARG B CA 1
ATOM 5003 C C . ARG B 2 64 ? 112.617 141.630 134.812 1.00 64.33 62 ARG B C 1
ATOM 5004 O O . ARG B 2 64 ? 111.398 141.537 134.623 1.00 64.33 62 ARG B O 1
ATOM 5012 N N . CYS B 2 65 ? 113.486 141.728 133.802 1.00 63.90 63 CYS B N 1
ATOM 5013 C CA . CYS B 2 65 ? 113.003 141.797 132.427 1.00 63.90 63 CYS B CA 1
ATOM 5014 C C . CYS B 2 65 ? 112.349 140.486 131.998 1.00 63.90 63 CYS B C 1
ATOM 5015 O O . CYS B 2 65 ? 111.286 140.496 131.362 1.00 63.90 63 CYS B O 1
ATOM 5018 N N . VAL B 2 66 ? 112.962 139.348 132.338 1.00 63.52 64 VAL B N 1
ATOM 5019 C CA . VAL B 2 66 ? 112.367 138.061 131.985 1.00 63.52 64 VAL B CA 1
ATOM 5020 C C . VAL B 2 66 ? 111.052 137.853 132.726 1.00 63.52 64 VAL B C 1
ATOM 5021 O O . VAL B 2 66 ? 110.087 137.324 132.162 1.00 63.52 64 VAL B O 1
ATOM 5025 N N . SER B 2 67 ? 110.986 138.264 133.996 1.00 63.90 65 SER B N 1
ATOM 5026 C CA . SER B 2 67 ? 109.737 138.147 134.740 1.00 63.90 65 SER B CA 1
ATOM 5027 C C . SER B 2 67 ? 108.643 139.003 134.115 1.00 63.90 65 SER B C 1
ATOM 5028 O O . SER B 2 67 ? 107.483 138.581 134.036 1.00 63.90 65 SER B O 1
ATOM 5031 N N . ASP B 2 68 ? 108.990 140.214 133.672 1.00 68.06 66 ASP B N 1
ATOM 5032 C CA . ASP B 2 68 ? 108.002 141.073 133.029 1.00 68.06 66 ASP B CA 1
ATOM 5033 C C . ASP B 2 68 ? 107.519 140.479 131.711 1.00 68.06 66 ASP B C 1
ATOM 5034 O O . ASP B 2 68 ? 106.317 140.497 131.419 1.00 68.06 66 ASP B O 1
ATOM 5039 N N . ILE B 2 69 ? 108.438 139.952 130.897 1.00 66.21 67 ILE B N 1
ATOM 5040 C CA . ILE B 2 69 ? 108.047 139.430 129.588 1.00 66.21 67 ILE B CA 1
ATOM 5041 C C . ILE B 2 69 ? 107.214 138.161 129.734 1.00 66.21 67 ILE B C 1
ATOM 5042 O O . ILE B 2 69 ? 106.153 138.023 129.115 1.00 66.21 67 ILE B O 1
ATOM 5047 N N . SER B 2 70 ? 107.675 137.218 130.555 1.00 67.42 68 SER B N 1
ATOM 5048 C CA . SER B 2 70 ? 107.059 135.900 130.632 1.00 67.42 68 SER B CA 1
ATOM 5049 C C . SER B 2 70 ? 106.028 135.769 131.745 1.00 67.42 68 SER B C 1
ATOM 5050 O O . SER B 2 70 ? 105.460 134.683 131.909 1.00 67.42 68 SER B O 1
ATOM 5053 N N . ASP B 2 71 ? 105.777 136.835 132.509 1.00 70.20 69 ASP B N 1
ATOM 5054 C CA . ASP B 2 71 ? 104.836 136.809 133.632 1.00 70.20 69 ASP B CA 1
ATOM 5055 C C . ASP B 2 71 ? 105.212 135.746 134.662 1.00 70.20 69 ASP B C 1
ATOM 5056 O O . ASP B 2 71 ? 104.359 135.254 135.405 1.00 70.20 69 ASP B O 1
ATOM 5061 N N . SER B 2 72 ? 106.494 135.389 134.713 1.00 63.62 70 SER B N 1
ATOM 5062 C CA . SER B 2 72 ? 107.008 134.393 135.644 1.00 63.62 70 SER B CA 1
ATOM 5063 C C . SER B 2 72 ? 108.510 134.585 135.809 1.00 63.62 70 SER B C 1
ATOM 5064 O O . SER B 2 72 ? 109.228 134.741 134.812 1.00 63.62 70 SER B O 1
ATOM 5067 N N . PRO B 2 73 ? 109.021 134.590 137.042 1.00 58.35 71 PRO B N 1
ATOM 5068 C CA . PRO B 2 73 ? 110.452 134.811 137.234 1.00 58.35 71 PRO B CA 1
ATOM 5069 C C . PRO B 2 73 ? 111.261 133.660 136.665 1.00 58.35 71 PRO B C 1
ATOM 5070 O O . PRO B 2 73 ? 110.831 132.494 136.716 1.00 58.35 71 PRO B O 1
ATOM 5074 N N . PRO B 2 74 ? 112.439 133.937 136.110 1.00 56.71 72 PRO B N 1
ATOM 5075 C CA . PRO B 2 74 ? 113.289 132.849 135.614 1.00 56.71 72 PRO B CA 1
ATOM 5076 C C . PRO B 2 74 ? 113.903 132.064 136.762 1.00 56.71 72 PRO B C 1
ATOM 5077 O O . PRO B 2 74 ? 114.100 132.586 137.862 1.00 56.71 72 PRO B O 1
ATOM 5081 N N . THR B 2 75 ? 114.206 130.795 136.494 1.00 55.17 73 THR B N 1
ATOM 5082 C CA . THR B 2 75 ? 114.784 129.907 137.493 1.00 55.17 73 THR B CA 1
ATOM 5083 C C . THR B 2 75 ? 116.189 129.440 137.141 1.00 55.17 73 THR B C 1
ATOM 5084 O O . THR B 2 75 ? 116.811 128.737 137.945 1.00 55.17 73 THR B O 1
ATOM 5088 N N . LEU B 2 76 ? 116.709 129.808 135.972 1.00 51.50 74 LEU B N 1
ATOM 5089 C CA . LEU B 2 76 ? 118.034 129.351 135.559 1.00 51.50 74 LEU B CA 1
ATOM 5090 C C . LEU B 2 76 ? 118.593 130.313 134.524 1.00 51.50 74 LEU B C 1
ATOM 5091 O O . LEU B 2 76 ? 117.938 130.582 133.513 1.00 51.50 74 LEU B O 1
ATOM 5096 N N . VAL B 2 77 ? 119.795 130.826 134.775 1.00 46.42 75 VAL B N 1
ATOM 5097 C CA . VAL B 2 77 ? 120.524 131.661 133.827 1.00 46.42 75 VAL B CA 1
ATOM 5098 C C . VAL B 2 77 ? 121.888 131.018 133.625 1.00 46.42 75 VAL B C 1
ATOM 5099 O O . VAL B 2 77 ? 122.668 130.889 134.577 1.00 46.42 75 VAL B O 1
ATOM 5103 N N . ARG B 2 78 ? 122.181 130.616 132.392 1.00 47.55 76 ARG B N 1
ATOM 5104 C CA . ARG B 2 78 ? 123.412 129.912 132.065 1.00 47.55 76 ARG B CA 1
ATOM 5105 C C . ARG B 2 78 ? 124.245 130.731 131.089 1.00 47.55 76 ARG B C 1
ATOM 5106 O O . ARG B 2 78 ? 123.711 131.328 130.149 1.00 47.55 76 ARG B O 1
ATOM 5114 N N . LEU B 2 79 ? 125.553 130.756 131.318 1.00 53.25 77 LEU B N 1
ATOM 5115 C CA . LEU B 2 79 ? 126.505 131.445 130.460 1.00 53.25 77 LEU B CA 1
ATOM 5116 C C . LEU B 2 79 ? 127.477 130.425 129.865 1.00 53.25 77 LEU B C 1
ATOM 5117 O O . LEU B 2 79 ? 127.344 129.215 130.071 1.00 53.25 77 LEU B O 1
ATOM 5122 N N . ARG B 2 80 ? 128.462 130.926 129.117 1.00 58.66 78 ARG B N 1
ATOM 5123 C CA . ARG B 2 80 ? 129.436 130.046 128.482 1.00 58.66 78 ARG B CA 1
ATOM 5124 C C . ARG B 2 80 ? 130.350 129.368 129.495 1.00 58.66 78 ARG B C 1
ATOM 5125 O O . ARG B 2 80 ? 130.708 128.199 129.312 1.00 58.66 78 ARG B O 1
ATOM 5133 N N . LYS B 2 81 ? 130.736 130.074 130.560 1.00 63.95 79 LYS B N 1
ATOM 5134 C CA . LYS B 2 81 ? 131.628 129.524 131.570 1.00 63.95 79 LYS B CA 1
ATOM 5135 C C . LYS B 2 81 ? 130.987 129.351 132.938 1.00 63.95 79 LYS B C 1
ATOM 5136 O O . LYS B 2 81 ? 131.524 128.596 133.755 1.00 63.95 79 LYS B O 1
ATOM 5142 N N . LEU B 2 82 ? 129.872 130.017 133.213 1.00 55.86 80 LEU B N 1
ATOM 5143 C CA . LEU B 2 82 ? 129.201 129.940 134.502 1.00 55.86 80 LEU B CA 1
ATOM 5144 C C . LEU B 2 82 ? 127.757 129.487 134.308 1.00 55.86 80 LEU B C 1
ATOM 5145 O O . LEU B 2 82 ? 127.267 129.344 133.185 1.00 55.86 80 LEU B O 1
ATOM 5150 N N . LYS B 2 83 ? 127.075 129.260 135.429 1.00 52.74 81 LYS B N 1
ATOM 5151 C CA . LYS B 2 83 ? 125.681 128.823 135.411 1.00 52.74 81 LYS B CA 1
ATOM 5152 C C . LYS B 2 83 ? 125.032 129.270 136.709 1.00 52.74 81 LYS B C 1
ATOM 5153 O O . LYS B 2 83 ? 125.470 128.864 137.790 1.00 52.74 81 LYS B O 1
ATOM 5159 N N . PHE B 2 84 ? 123.998 130.099 136.607 1.00 49.63 82 PHE B N 1
ATOM 5160 C CA . PHE B 2 84 ? 123.365 130.703 137.770 1.00 49.63 82 PHE B CA 1
ATOM 5161 C C . PHE B 2 84 ? 121.977 130.120 137.998 1.00 49.63 82 PHE B C 1
ATOM 5162 O O . PHE B 2 84 ? 121.169 130.026 137.069 1.00 49.63 82 PHE B O 1
ATOM 5170 N N . ALA B 2 85 ? 121.708 129.730 139.241 1.00 50.91 83 ALA B N 1
ATOM 5171 C CA . ALA B 2 85 ? 120.388 129.293 139.672 1.00 50.91 83 ALA B CA 1
ATOM 5172 C C . ALA B 2 85 ? 119.768 130.390 140.524 1.00 50.91 83 ALA B C 1
ATOM 5173 O O . ALA B 2 85 ? 120.356 130.808 141.527 1.00 50.91 83 ALA B O 1
ATOM 5175 N N . ILE B 2 86 ? 118.586 130.854 140.124 1.00 53.90 84 ILE B N 1
ATOM 5176 C CA . ILE B 2 86 ? 117.961 132.028 140.720 1.00 53.90 84 ILE B CA 1
ATOM 5177 C C . ILE B 2 86 ? 116.554 131.674 141.178 1.00 53.90 84 ILE B C 1
ATOM 5178 O O . ILE B 2 86 ? 115.775 131.079 140.426 1.00 53.90 84 ILE B O 1
ATOM 5183 N N . LYS B 2 87 ? 116.231 132.043 142.417 1.00 55.46 85 LYS B N 1
ATOM 5184 C CA . LYS B 2 87 ? 114.889 131.890 142.959 1.00 55.46 85 LYS B CA 1
ATOM 5185 C C . LYS B 2 87 ? 114.481 133.191 143.634 1.00 55.46 85 LYS B C 1
ATOM 5186 O O . LYS B 2 87 ? 115.327 133.950 144.115 1.00 55.46 85 LYS B O 1
ATOM 5192 N N . VAL B 2 88 ? 113.175 133.443 143.664 1.00 60.32 86 VAL B N 1
ATOM 5193 C CA . VAL B 2 88 ? 112.617 134.690 144.176 1.00 60.32 86 VAL B CA 1
ATOM 5194 C C . VAL B 2 88 ? 111.832 134.392 145.444 1.00 60.32 86 VAL B C 1
ATOM 5195 O O . VAL B 2 88 ? 110.983 133.491 145.461 1.00 60.32 86 VAL B O 1
ATOM 5199 N N . ASP B 2 89 ? 112.115 135.148 146.503 1.00 66.99 87 ASP B N 1
ATOM 5200 C CA . ASP B 2 89 ? 111.405 135.041 147.777 1.00 66.99 87 ASP B CA 1
ATOM 5201 C C . ASP B 2 89 ? 111.031 136.453 148.214 1.00 66.99 87 ASP B C 1
ATOM 5202 O O . ASP B 2 89 ? 111.829 137.142 148.858 1.00 66.99 87 ASP B O 1
ATOM 5207 N N . GLY B 2 90 ? 109.820 136.878 147.870 1.00 69.09 88 GLY B N 1
ATOM 5208 C CA . GLY B 2 90 ? 109.402 138.233 148.198 1.00 69.09 88 GLY B CA 1
ATOM 5209 C C . GLY B 2 90 ? 110.221 139.249 147.427 1.00 69.09 88 GLY B C 1
ATOM 5210 O O . GLY B 2 90 ? 110.402 139.139 146.209 1.00 69.09 88 GLY B O 1
ATOM 5211 N N . ASP B 2 91 ? 110.722 140.256 148.137 1.00 68.59 89 ASP B N 1
ATOM 5212 C CA . ASP B 2 91 ? 111.548 141.297 147.541 1.00 68.59 89 ASP B CA 1
ATOM 5213 C C . ASP B 2 91 ? 113.026 140.931 147.500 1.00 68.59 89 ASP B C 1
ATOM 5214 O O . ASP B 2 91 ? 113.829 141.717 146.987 1.00 68.59 89 ASP B O 1
ATOM 5219 N N . TYR B 2 92 ? 113.402 139.768 148.023 1.00 64.93 90 TYR B N 1
ATOM 5220 C CA . TYR B 2 92 ? 114.787 139.327 148.052 1.00 64.93 90 TYR B CA 1
ATOM 5221 C C . TYR B 2 92 ? 115.040 138.316 146.941 1.00 64.93 90 TYR B C 1
ATOM 5222 O O . TYR B 2 92 ? 114.164 137.525 146.584 1.00 64.93 90 TYR B O 1
ATOM 5231 N N . LEU B 2 93 ? 116.255 138.348 146.397 1.00 57.02 91 LEU B N 1
ATOM 5232 C CA . LEU B 2 93 ? 116.630 137.511 145.265 1.00 57.02 91 LEU B CA 1
ATOM 5233 C C . LEU B 2 93 ? 117.812 136.633 145.644 1.00 57.02 91 LEU B C 1
ATOM 5234 O O . LEU B 2 93 ? 118.833 137.136 146.124 1.00 57.02 91 LEU B O 1
ATOM 5239 N N . TRP B 2 94 ? 117.684 135.331 145.404 1.00 54.86 92 TRP B N 1
ATOM 5240 C CA . TRP B 2 94 ? 118.748 134.372 145.671 1.00 54.86 92 TRP B CA 1
ATOM 5241 C C . TRP B 2 94 ? 119.423 133.983 144.363 1.00 54.86 92 TRP B C 1
ATOM 5242 O O . TRP B 2 94 ? 118.746 133.640 143.388 1.00 54.86 92 TRP B O 1
ATOM 5253 N N . VAL B 2 95 ? 120.752 134.041 144.346 1.00 55.95 93 VAL B N 1
ATOM 5254 C CA . VAL B 2 95 ? 121.546 133.709 143.171 1.00 55.95 93 VAL B CA 1
ATOM 5255 C C . VAL B 2 95 ? 122.622 132.714 143.582 1.00 55.95 93 VAL B C 1
ATOM 5256 O O . VAL B 2 95 ? 123.301 132.905 144.597 1.00 55.95 93 VAL B O 1
ATOM 5260 N N . LEU B 2 96 ? 122.777 131.653 142.793 1.00 60.63 94 LEU B N 1
ATOM 5261 C CA . LEU B 2 96 ? 123.722 130.585 143.088 1.00 60.63 94 LEU B CA 1
ATOM 5262 C C . LEU B 2 96 ? 124.720 130.462 141.948 1.00 60.63 94 LEU B C 1
ATOM 5263 O O . LEU B 2 96 ? 124.335 130.510 140.776 1.00 60.63 94 LEU B O 1
ATOM 5268 N N . GLY B 2 97 ? 125.997 130.307 142.291 1.00 65.45 95 GLY B N 1
ATOM 5269 C CA . GLY B 2 97 ? 127.034 130.141 141.291 1.00 65.45 95 GLY B CA 1
ATOM 5270 C C . GLY B 2 97 ? 127.487 128.704 141.127 1.00 65.45 95 GLY B C 1
ATOM 5271 O O . GLY B 2 97 ? 127.973 128.088 142.080 1.00 65.45 95 GLY B O 1
ATOM 5272 N N . CYS B 2 98 ? 127.329 128.158 139.926 1.00 63.55 96 CYS B N 1
ATOM 5273 C CA . CYS B 2 98 ? 127.721 126.790 139.625 1.00 63.55 96 CYS B CA 1
ATOM 5274 C C . CYS B 2 98 ? 128.759 126.744 138.508 1.00 63.55 96 CYS B C 1
ATOM 5275 O O . CYS B 2 98 ? 129.128 127.759 137.914 1.00 63.55 96 CYS B O 1
ATOM 5278 N N . ALA B 2 99 ? 129.230 125.532 138.234 1.00 66.21 97 ALA B N 1
ATOM 5279 C CA . ALA B 2 99 ? 130.087 125.255 137.094 1.00 66.21 97 ALA B CA 1
ATOM 5280 C C . ALA B 2 99 ? 129.266 124.668 135.950 1.00 66.21 97 ALA B C 1
ATOM 5281 O O . ALA B 2 99 ? 128.111 124.270 136.119 1.00 66.21 97 ALA B O 1
ATOM 5283 N N . VAL B 2 100 ? 129.882 124.624 134.767 1.00 68.18 98 VAL B N 1
ATOM 5284 C CA . VAL B 2 100 ? 129.189 124.116 133.587 1.00 68.18 98 VAL B CA 1
ATOM 5285 C C . VAL B 2 100 ? 128.940 122.617 133.710 1.00 68.18 98 VAL B C 1
ATOM 5286 O O . VAL B 2 100 ? 127.884 122.114 133.307 1.00 68.18 98 VAL B O 1
ATOM 5290 N N . GLU B 2 101 ? 129.900 121.881 134.277 1.00 73.53 99 GLU B N 1
ATOM 5291 C CA . GLU B 2 101 ? 129.796 120.425 134.319 1.00 73.53 99 GLU B CA 1
ATOM 5292 C C . GLU B 2 101 ? 128.668 119.953 135.229 1.00 73.53 99 GLU B C 1
ATOM 5293 O O . GLU B 2 101 ? 128.174 118.831 135.070 1.00 73.53 99 GLU B O 1
ATOM 5299 N N . LEU B 2 102 ? 128.252 120.781 136.182 1.00 65.62 100 LEU B N 1
ATOM 5300 C CA . LEU B 2 102 ? 127.242 120.356 137.141 1.00 65.62 100 LEU B CA 1
ATOM 5301 C C . LEU B 2 102 ? 125.874 120.245 136.471 1.00 65.62 100 LEU B C 1
ATOM 5302 O O . LEU B 2 102 ? 125.543 121.048 135.593 1.00 65.62 100 LEU B O 1
ATOM 5307 N N . PRO B 2 103 ? 125.063 119.263 136.856 1.00 66.36 101 PRO B N 1
ATOM 5308 C CA . PRO B 2 103 ? 123.673 119.227 136.391 1.00 66.36 101 PRO B CA 1
ATOM 5309 C C . PRO B 2 103 ? 122.862 120.368 136.986 1.00 66.36 101 PRO B C 1
ATOM 5310 O O . PRO B 2 103 ? 123.137 120.865 138.081 1.00 66.36 101 PRO B O 1
ATOM 5314 N N . ASP B 2 104 ? 121.842 120.787 136.232 1.00 65.64 102 ASP B N 1
ATOM 5315 C CA . ASP B 2 104 ? 120.991 121.887 136.677 1.00 65.64 102 ASP B CA 1
ATOM 5316 C C . ASP B 2 104 ? 120.190 121.505 137.916 1.00 65.64 102 ASP B C 1
ATOM 5317 O O . ASP B 2 104 ? 120.015 122.321 138.832 1.00 65.64 102 ASP B O 1
ATOM 5322 N N . VAL B 2 105 ? 119.691 120.267 137.959 1.00 64.17 103 VAL B N 1
ATOM 5323 C CA . VAL B 2 105 ? 118.880 119.821 139.089 1.00 64.17 103 VAL B CA 1
ATOM 5324 C C . VAL B 2 105 ? 119.705 119.818 140.369 1.00 64.17 103 VAL B C 1
ATOM 5325 O O . VAL B 2 105 ? 119.200 120.144 141.451 1.00 64.17 103 VAL B O 1
ATOM 5329 N N . SER B 2 106 ? 120.984 119.447 140.269 1.00 64.53 104 SER B N 1
ATOM 5330 C CA . SER B 2 106 ? 121.851 119.461 141.443 1.00 64.53 104 SER B CA 1
ATOM 5331 C C . SER B 2 106 ? 122.004 120.872 141.998 1.00 64.53 104 SER B C 1
ATOM 5332 O O . SER B 2 106 ? 121.944 121.078 143.215 1.00 64.53 104 SER B O 1
ATOM 5335 N N . CYS B 2 107 ? 122.196 121.859 141.119 1.00 62.97 105 CYS B N 1
ATOM 5336 C CA . CYS B 2 107 ? 122.297 123.243 141.572 1.00 62.97 105 CYS B CA 1
ATOM 5337 C C . CYS B 2 107 ? 120.989 123.727 142.183 1.00 62.97 105 CYS B C 1
ATOM 5338 O O . CYS B 2 107 ? 120.995 124.432 143.199 1.00 62.97 105 CYS B O 1
ATOM 5341 N N . LYS B 2 108 ? 119.857 123.373 141.571 1.00 60.11 106 LYS B N 1
ATOM 5342 C CA . LYS B 2 108 ? 118.572 123.777 142.136 1.00 60.11 106 LYS B CA 1
ATOM 5343 C C . LYS B 2 108 ? 118.380 123.189 143.530 1.00 60.11 106 LYS B C 1
ATOM 5344 O O . LYS B 2 108 ? 117.951 123.889 144.457 1.00 60.11 106 LYS B O 1
ATOM 5350 N N . ARG B 2 109 ? 118.717 121.909 143.700 1.00 64.77 107 ARG B N 1
ATOM 5351 C CA . ARG B 2 109 ? 118.598 121.275 145.008 1.00 64.77 107 ARG B CA 1
ATOM 5352 C C . ARG B 2 109 ? 119.552 121.898 146.019 1.00 64.77 107 ARG B C 1
ATOM 5353 O O . ARG B 2 109 ? 119.193 122.074 147.187 1.00 64.77 107 ARG B O 1
ATOM 5361 N N . PHE B 2 110 ? 120.773 122.234 145.595 1.00 66.15 108 PHE B N 1
ATOM 5362 C CA . PHE B 2 110 ? 121.724 122.859 146.511 1.00 66.15 108 PHE B CA 1
ATOM 5363 C C . PHE B 2 110 ? 121.239 124.234 146.955 1.00 66.15 108 PHE B C 1
ATOM 5364 O O . PHE B 2 110 ? 121.346 124.588 148.136 1.00 66.15 108 PHE B O 1
ATOM 5372 N N . LEU B 2 111 ? 120.703 125.025 146.023 1.00 61.09 109 LEU B N 1
ATOM 5373 C CA . LEU B 2 111 ? 120.162 126.331 146.387 1.00 61.09 109 LEU B CA 1
ATOM 5374 C C . LEU B 2 111 ? 118.982 126.188 147.338 1.00 61.09 109 LEU B C 1
ATOM 5375 O O . LEU B 2 111 ? 118.860 126.945 148.311 1.00 61.09 109 LEU B O 1
ATOM 5380 N N . ASP B 2 112 ? 118.103 125.216 147.076 1.00 64.75 110 ASP B N 1
ATOM 5381 C CA . ASP B 2 112 ? 116.992 124.963 147.987 1.00 64.75 110 ASP B CA 1
ATOM 5382 C C . ASP B 2 112 ? 117.495 124.553 149.366 1.00 64.75 110 ASP B C 1
ATOM 5383 O O . ASP B 2 112 ? 116.922 124.949 150.386 1.00 64.75 110 ASP B O 1
ATOM 5388 N N . GLN B 2 113 ? 118.565 123.756 149.415 1.00 65.62 111 GLN B N 1
ATOM 5389 C CA . GLN B 2 113 ? 119.135 123.350 150.695 1.00 65.62 111 GLN B CA 1
ATOM 5390 C C . GLN B 2 113 ? 119.694 124.544 151.458 1.00 65.62 111 GLN B C 1
ATOM 5391 O O . GLN B 2 113 ? 119.508 124.650 152.674 1.00 65.62 111 GLN B O 1
ATOM 5397 N N . LEU B 2 114 ? 120.385 125.452 150.765 1.00 62.23 112 LEU B N 1
ATOM 5398 C CA . LEU B 2 114 ? 120.886 126.657 151.427 1.00 62.23 112 LEU B CA 1
ATOM 5399 C C . LEU B 2 114 ? 119.743 127.520 151.953 1.00 62.23 112 LEU B C 1
ATOM 5400 O O . LEU B 2 114 ? 119.809 128.039 153.075 1.00 62.23 112 LEU B O 1
ATOM 5405 N N . VAL B 2 115 ? 118.684 127.685 151.157 1.00 61.63 113 VAL B N 1
ATOM 5406 C CA . VAL B 2 115 ? 117.544 128.482 151.609 1.00 61.63 113 VAL B CA 1
ATOM 5407 C C . VAL B 2 115 ? 116.884 127.832 152.821 1.00 61.63 113 VAL B C 1
ATOM 5408 O O . VAL B 2 115 ? 116.514 128.514 153.787 1.00 61.63 113 VAL B O 1
ATOM 5412 N N . GLY B 2 116 ? 116.729 126.507 152.792 1.00 69.32 114 GLY B N 1
ATOM 5413 C CA . GLY B 2 116 ? 116.144 125.813 153.928 1.00 69.32 114 GLY B CA 1
ATOM 5414 C C . GLY B 2 116 ? 117.000 125.920 155.174 1.00 69.32 114 GLY B C 1
ATOM 5415 O O . GLY B 2 116 ? 116.487 126.073 156.284 1.00 69.32 114 GLY B O 1
ATOM 5416 N N . PHE B 2 117 ? 118.322 125.832 155.005 1.00 69.83 115 PHE B N 1
ATOM 5417 C CA . PHE B 2 117 ? 119.229 126.012 156.135 1.00 69.83 115 PHE B CA 1
ATOM 5418 C C . PHE B 2 117 ? 119.086 127.406 156.729 1.00 69.83 115 PHE B C 1
ATOM 5419 O O . PHE B 2 117 ? 119.024 127.565 157.953 1.00 69.83 115 PHE B O 1
ATOM 5427 N N . PHE B 2 118 ? 119.018 128.429 155.874 1.00 69.61 116 PHE B N 1
ATOM 5428 C CA . PHE B 2 118 ? 118.881 129.796 156.368 1.00 69.61 116 PHE B CA 1
ATOM 5429 C C . PHE B 2 118 ? 117.560 129.977 157.108 1.00 69.61 116 PHE B C 1
ATOM 5430 O O . PHE B 2 118 ? 117.503 130.644 158.148 1.00 69.61 116 PHE B O 1
ATOM 5438 N N . ASN B 2 119 ? 116.482 129.393 156.578 1.00 71.43 117 ASN B N 1
ATOM 5439 C CA . ASN B 2 119 ? 115.178 129.524 157.222 1.00 71.43 117 ASN B CA 1
ATOM 5440 C C . ASN B 2 119 ? 115.119 128.773 158.547 1.00 71.43 117 ASN B C 1
ATOM 5441 O O . ASN B 2 119 ? 114.529 129.267 159.515 1.00 71.43 117 ASN B O 1
ATOM 5446 N N . PHE B 2 120 ? 115.715 127.580 158.611 1.00 78.08 118 PHE B N 1
ATOM 5447 C CA . PHE B 2 120 ? 115.700 126.784 159.833 1.00 78.08 118 PHE B CA 1
ATOM 5448 C C . PHE B 2 120 ? 116.696 127.300 160.863 1.00 78.08 118 PHE B C 1
ATOM 5449 O O . PHE B 2 120 ? 116.604 126.942 162.043 1.00 78.08 118 PHE B O 1
ATOM 5457 N N . TYR B 2 121 ? 117.645 128.135 160.440 1.00 82.00 119 TYR B N 1
ATOM 5458 C CA . TYR B 2 121 ? 118.690 128.638 161.322 1.00 82.00 119 TYR B CA 1
ATOM 5459 C C . TYR B 2 121 ? 118.471 130.089 161.739 1.00 82.00 119 TYR B C 1
ATOM 5460 O O . TYR B 2 121 ? 118.941 130.500 162.805 1.00 82.00 119 TYR B O 1
ATOM 5469 N N . ASN B 2 122 ? 117.767 130.879 160.926 1.00 73.60 120 ASN B N 1
ATOM 5470 C CA . ASN B 2 122 ? 117.551 132.288 161.226 1.00 73.60 120 ASN B CA 1
ATOM 5471 C C . ASN B 2 122 ? 116.118 132.756 161.010 1.00 73.60 120 ASN B C 1
ATOM 5472 O O . ASN B 2 122 ? 115.846 133.951 161.176 1.00 73.60 120 ASN B O 1
ATOM 5477 N N . GLY B 2 123 ? 115.198 131.867 160.644 1.00 75.87 121 GLY B N 1
ATOM 5478 C CA . GLY B 2 123 ? 113.815 132.241 160.464 1.00 75.87 121 GLY B CA 1
ATOM 5479 C C . GLY B 2 123 ? 113.570 132.995 159.172 1.00 75.87 121 GLY B C 1
ATOM 5480 O O . GLY B 2 123 ? 114.329 132.878 158.205 1.00 75.87 121 GLY B O 1
ATOM 5481 N N . PRO B 2 124 ? 112.487 133.770 159.128 1.00 76.21 122 PRO B N 1
ATOM 5482 C CA . PRO B 2 124 ? 112.180 134.545 157.920 1.00 76.21 122 PRO B CA 1
ATOM 5483 C C . PRO B 2 124 ? 113.253 135.580 157.622 1.00 76.21 122 PRO B C 1
ATOM 5484 O O . PRO B 2 124 ? 113.851 136.170 158.525 1.00 76.21 122 PRO B O 1
ATOM 5488 N N . VAL B 2 125 ? 113.494 135.794 156.327 1.00 76.96 123 VAL B N 1
ATOM 5489 C CA . VAL B 2 125 ? 114.571 136.690 155.908 1.00 76.96 123 VAL B CA 1
ATOM 5490 C C . VAL B 2 125 ? 114.214 138.146 156.208 1.00 76.96 123 VAL B C 1
ATOM 5491 O O . VAL B 2 125 ? 115.052 138.923 156.684 1.00 76.96 123 VAL B O 1
ATOM 5495 N N . SER B 2 126 ? 112.964 138.535 155.938 1.00 81.67 124 SER B N 1
ATOM 5496 C CA . SER B 2 126 ? 112.558 139.924 156.139 1.00 81.67 124 SER B CA 1
ATOM 5497 C C . SER B 2 126 ? 112.618 140.306 157.612 1.00 81.67 124 SER B C 1
ATOM 5498 O O . SER B 2 126 ? 113.167 141.353 157.973 1.00 81.67 124 SER B O 1
ATOM 5501 N N . LEU B 2 127 ? 112.062 139.459 158.481 1.00 84.41 125 LEU B N 1
ATOM 5502 C CA . LEU B 2 127 ? 112.101 139.740 159.913 1.00 84.41 125 LEU B CA 1
ATOM 5503 C C . LEU B 2 127 ? 113.530 139.727 160.442 1.00 84.41 125 LEU B C 1
ATOM 5504 O O . LEU B 2 127 ? 113.898 140.566 161.273 1.00 84.41 125 LEU B O 1
ATOM 5509 N N . ALA B 2 128 ? 114.350 138.782 159.972 1.00 83.48 126 ALA B N 1
ATOM 5510 C CA . ALA B 2 128 ? 115.729 138.699 160.443 1.00 83.48 126 ALA B CA 1
ATOM 5511 C C . ALA B 2 128 ? 116.524 139.941 160.060 1.00 83.48 126 ALA B C 1
ATOM 5512 O O . ALA B 2 128 ? 117.283 140.473 160.878 1.00 83.48 126 ALA B O 1
ATOM 5514 N N . TYR B 2 129 ? 116.362 140.424 158.827 1.00 81.83 127 TYR B N 1
ATOM 5515 C CA . TYR B 2 129 ? 117.078 141.619 158.397 1.00 81.83 127 TYR B CA 1
ATOM 5516 C C . TYR B 2 129 ? 116.457 142.911 158.912 1.00 81.83 127 TYR B C 1
ATOM 5517 O O . TYR B 2 129 ? 117.126 143.949 158.888 1.00 81.83 127 TYR B O 1
ATOM 5526 N N . GLU B 2 130 ? 115.203 142.886 159.365 1.00 91.91 128 GLU B N 1
ATOM 5527 C CA . GLU B 2 130 ? 114.620 144.078 159.967 1.00 91.91 128 GLU B CA 1
ATOM 5528 C C . GLU B 2 130 ? 114.911 144.175 161.460 1.00 91.91 128 GLU B C 1
ATOM 5529 O O . GLU B 2 130 ? 114.908 145.276 162.020 1.00 91.91 128 GLU B O 1
ATOM 5535 N N . ASN B 2 131 ? 115.165 143.043 162.118 1.00 97.01 129 ASN B N 1
ATOM 5536 C CA . ASN B 2 131 ? 115.397 143.038 163.557 1.00 97.01 129 ASN B CA 1
ATOM 5537 C C . ASN B 2 131 ? 116.872 142.911 163.926 1.00 97.01 129 ASN B C 1
ATOM 5538 O O . ASN B 2 131 ? 117.325 143.558 164.876 1.00 97.01 129 ASN B O 1
ATOM 5543 N N . CYS B 2 132 ? 117.633 142.096 163.201 1.00 98.64 130 CYS B N 1
ATOM 5544 C CA . CYS B 2 132 ? 119.003 141.771 163.569 1.00 98.64 130 CYS B CA 1
ATOM 5545 C C . CYS B 2 132 ? 120.002 142.563 162.734 1.00 98.64 130 CYS B C 1
ATOM 5546 O O . CYS B 2 132 ? 119.669 143.100 161.674 1.00 98.64 130 CYS B O 1
ATOM 5549 N N . SER B 2 133 ? 121.235 142.626 163.233 1.00 97.97 131 SER B N 1
ATOM 5550 C CA . SER B 2 133 ? 122.306 143.331 162.546 1.00 97.97 131 SER B CA 1
ATOM 5551 C C . SER B 2 133 ? 122.895 142.468 161.432 1.00 97.97 131 SER B C 1
ATOM 5552 O O . SER B 2 133 ? 122.574 141.286 161.283 1.00 97.97 131 SER B O 1
ATOM 5555 N N . GLN B 2 134 ? 123.775 143.084 160.639 1.00 92.91 132 GLN B N 1
ATOM 5556 C CA . GLN B 2 134 ? 124.341 142.395 159.484 1.00 92.91 132 GLN B CA 1
ATOM 5557 C C . GLN B 2 134 ? 125.611 141.626 159.834 1.00 92.91 132 GLN B C 1
ATOM 5558 O O . GLN B 2 134 ? 125.868 140.568 159.251 1.00 92.91 132 GLN B O 1
ATOM 5564 N N . GLU B 2 135 ? 126.416 142.137 160.771 1.00 91.19 133 GLU B N 1
ATOM 5565 C CA . GLU B 2 135 ? 127.735 141.557 161.017 1.00 91.19 133 GLU B CA 1
ATOM 5566 C C . GLU B 2 135 ? 127.643 140.152 161.606 1.00 91.19 133 GLU B C 1
ATOM 5567 O O . GLU B 2 135 ? 128.392 139.254 161.199 1.00 91.19 133 GLU B O 1
ATOM 5573 N N . GLU B 2 136 ? 126.749 139.944 162.577 1.00 88.86 134 GLU B N 1
ATOM 5574 C CA . GLU B 2 136 ? 126.632 138.628 163.199 1.00 88.86 134 GLU B CA 1
ATOM 5575 C C . GLU B 2 136 ? 126.168 137.583 162.193 1.00 88.86 134 GLU B C 1
ATOM 5576 O O . GLU B 2 136 ? 126.721 136.475 162.129 1.00 88.86 134 GLU B O 1
ATOM 5582 N N . LEU B 2 137 ? 125.151 137.918 161.396 1.00 85.38 135 LEU B N 1
ATOM 5583 C CA . LEU B 2 137 ? 124.677 136.992 160.374 1.00 85.38 135 LEU B CA 1
ATOM 5584 C C . LEU B 2 137 ? 125.743 136.753 159.313 1.00 85.38 135 LEU B C 1
ATOM 5585 O O . LEU B 2 137 ? 125.852 135.648 158.776 1.00 85.38 135 LEU B O 1
ATOM 5590 N N . SER B 2 138 ? 126.543 137.776 159.001 1.00 84.59 136 SER B N 1
ATOM 5591 C CA . SER B 2 138 ? 127.629 137.598 158.042 1.00 84.59 136 SER B CA 1
ATOM 5592 C C . SER B 2 138 ? 128.680 136.627 158.569 1.00 84.59 136 SER B C 1
ATOM 5593 O O . SER B 2 138 ? 129.174 135.772 157.826 1.00 84.59 136 SER B O 1
ATOM 5596 N N . THR B 2 139 ? 129.037 136.747 159.851 1.00 83.87 137 THR B N 1
ATOM 5597 C CA . THR B 2 139 ? 129.995 135.812 160.439 1.00 83.87 137 THR B CA 1
ATOM 5598 C C . THR B 2 139 ? 129.435 134.394 160.471 1.00 83.87 137 THR B C 1
ATOM 5599 O O . THR B 2 139 ? 130.150 133.425 160.172 1.00 83.87 137 THR B O 1
ATOM 5603 N N . GLU B 2 140 ? 128.158 134.253 160.838 1.00 80.37 138 GLU B N 1
ATOM 5604 C CA . GLU B 2 140 ? 127.528 132.936 160.826 1.00 80.37 138 GLU B CA 1
ATOM 5605 C C . GLU B 2 140 ? 127.523 132.347 159.422 1.00 80.37 138 GLU B C 1
ATOM 5606 O O . GLU B 2 140 ? 127.804 131.156 159.236 1.00 80.37 138 GLU B O 1
ATOM 5612 N N . TRP B 2 141 ? 127.218 133.173 158.420 1.00 76.39 139 TRP B N 1
ATOM 5613 C CA . TRP B 2 141 ? 127.238 132.724 157.034 1.00 76.39 139 TRP B CA 1
ATOM 5614 C C . TRP B 2 141 ? 128.632 132.271 156.627 1.00 76.39 139 TRP B C 1
ATOM 5615 O O . TRP B 2 141 ? 128.790 131.240 155.969 1.00 76.39 139 TRP B O 1
ATOM 5626 N N . ASP B 2 142 ? 129.658 133.034 157.008 1.00 79.27 140 ASP B N 1
ATOM 5627 C CA . ASP B 2 142 ? 131.026 132.655 156.663 1.00 79.27 140 ASP B CA 1
ATOM 5628 C C . ASP B 2 142 ? 131.393 131.306 157.268 1.00 79.27 140 ASP B C 1
ATOM 5629 O O . ASP B 2 142 ? 131.935 130.430 156.580 1.00 79.27 140 ASP B O 1
ATOM 5634 N N . THR B 2 143 ? 131.085 131.115 158.552 1.00 81.96 141 THR B N 1
ATOM 5635 C CA . THR B 2 143 ? 131.396 129.843 159.198 1.00 81.96 141 THR B CA 1
ATOM 5636 C C . THR B 2 143 ? 130.633 128.692 158.548 1.00 81.96 141 THR B C 1
ATOM 5637 O O . THR B 2 143 ? 131.185 127.603 158.332 1.00 81.96 141 THR B O 1
ATOM 5641 N N . PHE B 2 144 ? 129.364 128.923 158.209 1.00 79.50 142 PHE B N 1
ATOM 5642 C CA . PHE B 2 144 ? 128.544 127.849 157.662 1.00 79.50 142 PHE B CA 1
ATOM 5643 C C . PHE B 2 144 ? 128.981 127.492 156.244 1.00 79.50 142 PHE B C 1
ATOM 5644 O O . PHE B 2 144 ? 128.970 126.316 155.862 1.00 79.50 142 PHE B O 1
ATOM 5652 N N . ILE B 2 145 ? 129.382 128.493 155.455 1.00 76.60 143 ILE B N 1
ATOM 5653 C CA . ILE B 2 145 ? 129.993 128.236 154.152 1.00 76.60 143 ILE B CA 1
ATOM 5654 C C . ILE B 2 145 ? 131.283 127.446 154.306 1.00 76.60 143 ILE B C 1
ATOM 5655 O O . ILE B 2 145 ? 131.569 126.542 153.510 1.00 76.60 143 ILE B O 1
ATOM 5660 N N . GLU B 2 146 ? 132.093 127.780 155.313 1.00 80.30 144 GLU B N 1
ATOM 5661 C CA . GLU B 2 146 ? 133.304 127.002 155.550 1.00 80.30 144 GLU B CA 1
ATOM 5662 C C . GLU B 2 146 ? 132.968 125.539 155.811 1.00 80.30 144 GLU B C 1
ATOM 5663 O O . GLU B 2 146 ? 133.583 124.636 155.228 1.00 80.30 144 GLU B O 1
ATOM 5669 N N . GLN B 2 147 ? 131.966 125.288 156.658 1.00 83.43 145 GLN B N 1
ATOM 5670 C CA . GLN B 2 147 ? 131.560 123.912 156.941 1.00 83.43 145 GLN B CA 1
ATOM 5671 C C . GLN B 2 147 ? 131.065 123.202 155.683 1.00 83.43 145 GLN B C 1
ATOM 5672 O O . GLN B 2 147 ? 131.462 122.062 155.404 1.00 83.43 145 GLN B O 1
ATOM 5678 N N . ILE B 2 148 ? 130.201 123.865 154.908 1.00 78.22 146 ILE B N 1
ATOM 5679 C CA . ILE B 2 148 ? 129.619 123.236 153.722 1.00 78.22 146 ILE B CA 1
ATOM 5680 C C . ILE B 2 148 ? 130.703 122.908 152.703 1.00 78.22 146 ILE B C 1
ATOM 5681 O O . ILE B 2 148 ? 130.712 121.825 152.107 1.00 78.22 146 ILE B O 1
ATOM 5686 N N . LEU B 2 149 ? 131.634 123.841 152.486 1.00 77.91 147 LEU B N 1
ATOM 5687 C CA . LEU B 2 149 ? 132.724 123.587 151.551 1.00 77.91 147 LEU B CA 1
ATOM 5688 C C . LEU B 2 149 ? 133.648 122.487 152.057 1.00 77.91 147 LEU B C 1
ATOM 5689 O O . LEU B 2 149 ? 134.221 121.742 151.254 1.00 77.91 147 LEU B O 1
ATOM 5694 N N . LYS B 2 150 ? 133.805 122.367 153.378 1.00 80.49 148 LYS B N 1
ATOM 5695 C CA . LYS B 2 150 ? 134.622 121.289 153.924 1.00 80.49 148 LYS B CA 1
ATOM 5696 C C . LYS B 2 150 ? 133.940 119.936 153.756 1.00 80.49 148 LYS B C 1
ATOM 5697 O O . LYS B 2 150 ? 134.615 118.906 153.637 1.00 80.49 148 LYS B O 1
ATOM 5703 N N . ASN B 2 151 ? 132.607 119.915 153.739 1.00 85.26 149 ASN B N 1
ATOM 5704 C CA . ASN B 2 151 ? 131.846 118.671 153.751 1.00 85.26 149 ASN B CA 1
ATOM 5705 C C . ASN B 2 151 ? 131.261 118.296 152.390 1.00 85.26 149 ASN B C 1
ATOM 5706 O O . ASN B 2 151 ? 130.133 117.797 152.335 1.00 85.26 149 ASN B O 1
ATOM 5711 N N . THR B 2 152 ? 131.986 118.522 151.296 1.00 79.06 150 THR B N 1
ATOM 5712 C CA . THR B 2 152 ? 131.483 118.233 149.956 1.00 79.06 150 THR B CA 1
ATOM 5713 C C . THR B 2 152 ? 132.409 117.259 149.233 1.00 79.06 150 THR B C 1
ATOM 5714 O O . THR B 2 152 ? 133.635 117.388 149.312 1.00 79.06 150 THR B O 1
ATOM 5718 N N . SER B 2 153 ? 131.819 116.292 148.530 1.00 76.04 151 SER B N 1
ATOM 5719 C CA . SER B 2 153 ? 132.545 115.275 147.774 1.00 76.04 151 SER B CA 1
ATOM 5720 C C . SER B 2 153 ? 131.931 115.112 146.383 1.00 76.04 151 SER B C 1
ATOM 5721 O O . SER B 2 153 ? 130.905 115.715 146.056 1.00 76.04 151 SER B O 1
ATOM 5724 N N . ASP B 2 154 ? 132.577 114.279 145.558 1.00 72.89 152 ASP B N 1
ATOM 5725 C CA . ASP B 2 154 ? 132.149 114.113 144.169 1.00 72.89 152 ASP B CA 1
ATOM 5726 C C . ASP B 2 154 ? 130.783 113.442 144.074 1.00 72.89 152 ASP B C 1
ATOM 5727 O O . ASP B 2 154 ? 129.877 113.948 143.398 1.00 72.89 152 ASP B O 1
ATOM 5732 N N . LEU B 2 155 ? 130.614 112.300 144.743 1.00 74.13 153 LEU B N 1
ATOM 5733 C CA . LEU B 2 155 ? 129.329 111.612 144.694 1.00 74.13 153 LEU B CA 1
ATOM 5734 C C . LEU B 2 155 ? 128.246 112.415 145.402 1.00 74.13 153 LEU B C 1
ATOM 5735 O O . LEU B 2 155 ? 127.074 112.359 145.011 1.00 74.13 153 LEU B O 1
ATOM 5740 N N . HIS B 2 156 ? 128.622 113.181 146.429 1.00 74.23 154 HIS B N 1
ATOM 5741 C CA . HIS B 2 156 ? 127.676 114.105 147.044 1.00 74.23 154 HIS B CA 1
ATOM 5742 C C . HIS B 2 156 ? 127.281 115.212 146.073 1.00 74.23 154 HIS B C 1
ATOM 5743 O O . HIS B 2 156 ? 126.137 115.678 146.090 1.00 74.23 154 HIS B O 1
ATOM 5750 N N . LYS B 2 157 ? 128.217 115.664 145.232 1.00 69.83 155 LYS B N 1
ATOM 5751 C CA . LYS B 2 157 ? 127.855 116.621 144.190 1.00 69.83 155 LYS B CA 1
ATOM 5752 C C . LYS B 2 157 ? 126.886 116.005 143.189 1.00 69.83 155 LYS B C 1
ATOM 5753 O O . LYS B 2 157 ? 125.923 116.654 142.766 1.00 69.83 155 LYS B O 1
ATOM 5759 N N . ILE B 2 158 ? 127.130 114.753 142.795 1.00 68.72 156 ILE B N 1
ATOM 5760 C CA . ILE B 2 158 ? 126.320 114.136 141.748 1.00 68.72 156 ILE B CA 1
ATOM 5761 C C . ILE B 2 158 ? 124.910 113.837 142.246 1.00 68.72 156 ILE B C 1
ATOM 5762 O O . ILE B 2 158 ? 123.923 114.139 141.565 1.00 68.72 156 ILE B O 1
ATOM 5767 N N . PHE B 2 159 ? 124.787 113.249 143.437 1.00 67.68 157 PHE B N 1
ATOM 5768 C CA . PHE B 2 159 ? 123.500 112.741 143.899 1.00 67.68 157 PHE B CA 1
ATOM 5769 C C . PHE B 2 159 ? 122.865 113.573 145.004 1.00 67.68 157 PHE B C 1
ATOM 5770 O O . PHE B 2 159 ? 121.650 113.476 145.205 1.00 67.68 157 PHE B O 1
ATOM 5778 N N . ASN B 2 160 ? 123.647 114.381 145.724 1.00 69.56 158 ASN B N 1
ATOM 5779 C CA . ASN B 2 160 ? 123.140 115.208 146.821 1.00 69.56 158 ASN B CA 1
ATOM 5780 C C . ASN B 2 160 ? 122.463 114.343 147.887 1.00 69.56 158 ASN B C 1
ATOM 5781 O O . ASN B 2 160 ? 121.264 114.451 148.152 1.00 69.56 158 ASN B O 1
ATOM 5786 N N . SER B 2 161 ? 123.263 113.474 148.493 1.00 72.63 159 SER B N 1
ATOM 5787 C CA . SER B 2 161 ? 122.803 112.555 149.522 1.00 72.63 159 SER B CA 1
ATOM 5788 C C . SER B 2 161 ? 123.283 113.016 150.892 1.00 72.63 159 SER B C 1
ATOM 5789 O O . SER B 2 161 ? 124.070 113.958 151.022 1.00 72.63 159 SER B O 1
ATOM 5792 N N . LEU B 2 162 ? 122.794 112.333 151.923 1.00 78.54 160 LEU B N 1
ATOM 5793 C CA . LEU B 2 162 ? 123.163 112.669 153.288 1.00 78.54 160 LEU B CA 1
ATOM 5794 C C . LEU B 2 162 ? 124.588 112.212 153.590 1.00 78.54 160 LEU B C 1
ATOM 5795 O O . LEU B 2 162 ? 125.123 111.290 152.969 1.00 78.54 160 LEU B O 1
ATOM 5800 N N . TRP B 2 163 ? 125.203 112.878 154.568 1.00 86.91 161 TRP B N 1
ATOM 5801 C CA . TRP B 2 163 ? 126.568 112.563 154.992 1.00 86.91 161 TRP B CA 1
ATOM 5802 C C . TRP B 2 163 ? 126.509 111.474 156.059 1.00 86.91 161 TRP B C 1
ATOM 5803 O O . TRP B 2 163 ? 126.663 111.716 157.259 1.00 86.91 161 TRP B O 1
ATOM 5814 N N . ASN B 2 164 ? 126.280 110.247 155.604 1.00 88.94 162 ASN B N 1
ATOM 5815 C CA . ASN B 2 164 ? 126.198 109.101 156.503 1.00 88.94 162 ASN B CA 1
ATOM 5816 C C . ASN B 2 164 ? 127.528 108.357 156.574 1.00 88.94 162 ASN B C 1
ATOM 5817 O O . ASN B 2 164 ? 128.538 108.818 156.041 1.00 88.94 162 ASN B O 1
ATOM 5822 N N . PRO B 2 172 ? 124.511 93.794 164.662 1.00 120.22 170 PRO B N 1
ATOM 5823 C CA . PRO B 2 172 ? 123.971 95.132 164.928 1.00 120.22 170 PRO B CA 1
ATOM 5824 C C . PRO B 2 172 ? 123.020 95.153 166.121 1.00 120.22 170 PRO B C 1
ATOM 5825 O O . PRO B 2 172 ? 122.094 95.964 166.154 1.00 120.22 170 PRO B O 1
ATOM 5829 N N . LEU B 2 173 ? 123.250 94.261 167.087 1.00 121.48 171 LEU B N 1
ATOM 5830 C CA . LEU B 2 173 ? 122.407 94.225 168.278 1.00 121.48 171 LEU B CA 1
ATOM 5831 C C . LEU B 2 173 ? 122.570 95.485 169.117 1.00 121.48 171 LEU B C 1
ATOM 5832 O O . LEU B 2 173 ? 121.643 95.880 169.832 1.00 121.48 171 LEU B O 1
ATOM 5837 N N . LEU B 2 174 ? 123.741 96.124 169.049 1.00 123.67 172 LEU B N 1
ATOM 5838 C CA . LEU B 2 174 ? 123.955 97.374 169.771 1.00 123.67 172 LEU B CA 1
ATOM 5839 C C . LEU B 2 174 ? 123.064 98.487 169.234 1.00 123.67 172 LEU B C 1
ATOM 5840 O O . LEU B 2 174 ? 122.566 99.317 170.008 1.00 123.67 172 LEU B O 1
ATOM 5845 N N . LEU B 2 175 ? 122.858 98.526 167.915 1.00 120.80 173 LEU B N 1
ATOM 5846 C CA . LEU B 2 175 ? 121.953 99.511 167.335 1.00 120.80 173 LEU B CA 1
ATOM 5847 C C . LEU B 2 175 ? 120.532 99.325 167.851 1.00 120.80 173 LEU B C 1
ATOM 5848 O O . LEU B 2 175 ? 119.770 100.294 167.944 1.00 120.80 173 LEU B O 1
ATOM 5853 N N . LEU B 2 176 ? 120.160 98.092 168.204 1.00 120.41 174 LEU B N 1
ATOM 5854 C CA . LEU B 2 176 ? 118.819 97.846 168.727 1.00 120.41 174 LEU B CA 1
ATOM 5855 C C . LEU B 2 176 ? 118.592 98.595 170.034 1.00 120.41 174 LEU B C 1
ATOM 5856 O O . LEU B 2 176 ? 117.585 99.292 170.194 1.00 120.41 174 LEU B O 1
ATOM 5861 N N . LYS B 2 177 ? 119.529 98.485 170.979 1.00 121.27 175 LYS B N 1
ATOM 5862 C CA . LYS B 2 177 ? 119.386 99.227 172.227 1.00 121.27 175 LYS B CA 1
ATOM 5863 C C . LYS B 2 177 ? 119.633 100.720 172.040 1.00 121.27 175 LYS B C 1
ATOM 5864 O O . LYS B 2 177 ? 119.032 101.531 172.757 1.00 121.27 175 LYS B O 1
ATOM 5870 N N . ALA B 2 178 ? 120.480 101.103 171.079 1.00 123.28 176 ALA B N 1
ATOM 5871 C CA . ALA B 2 178 ? 120.652 102.521 170.780 1.00 123.28 176 ALA B CA 1
ATOM 5872 C C . ALA B 2 178 ? 119.342 103.145 170.313 1.00 123.28 176 ALA B C 1
ATOM 5873 O O . ALA B 2 178 ? 119.007 104.270 170.701 1.00 123.28 176 ALA B O 1
ATOM 5875 N N . ALA B 2 179 ? 118.588 102.426 169.479 1.00 124.06 177 ALA B N 1
ATOM 5876 C CA . ALA B 2 179 ? 117.278 102.899 169.049 1.00 124.06 177 ALA B CA 1
ATOM 5877 C C . ALA B 2 179 ? 116.228 102.744 170.140 1.00 124.06 177 ALA B C 1
ATOM 5878 O O . ALA B 2 179 ? 115.263 103.513 170.176 1.00 124.06 177 ALA B O 1
ATOM 5880 N N . ARG B 2 180 ? 116.391 101.762 171.031 1.00 124.21 178 ARG B N 1
ATOM 5881 C CA . ARG B 2 180 ? 115.465 101.614 172.149 1.00 124.21 178 ARG B CA 1
ATOM 5882 C C . ARG B 2 180 ? 115.571 102.783 173.118 1.00 124.21 178 ARG B C 1
ATOM 5883 O O . ARG B 2 180 ? 114.570 103.183 173.722 1.00 124.21 178 ARG B O 1
ATOM 5891 N N . ILE B 2 181 ? 116.774 103.336 173.286 1.00 123.08 179 ILE B N 1
ATOM 5892 C CA . ILE B 2 181 ? 116.924 104.536 174.107 1.00 123.08 179 ILE B CA 1
ATOM 5893 C C . ILE B 2 181 ? 116.102 105.681 173.525 1.00 123.08 179 ILE B C 1
ATOM 5894 O O . ILE B 2 181 ? 115.367 106.371 174.244 1.00 123.08 179 ILE B O 1
ATOM 5899 N N . LEU B 2 182 ? 116.189 105.883 172.207 1.00 118.76 180 LEU B N 1
ATOM 5900 C CA . LEU B 2 182 ? 115.384 106.915 171.562 1.00 118.76 180 LEU B CA 1
ATOM 5901 C C . LEU B 2 182 ? 113.895 106.609 171.681 1.00 118.76 180 LEU B C 1
ATOM 5902 O O . LEU B 2 182 ? 113.083 107.516 171.892 1.00 118.76 180 LEU B O 1
ATOM 5907 N N . GLN B 2 183 ? 113.520 105.334 171.544 1.00 123.68 181 GLN B N 1
ATOM 5908 C CA . GLN B 2 183 ? 112.120 104.947 171.688 1.00 123.68 181 GLN B CA 1
ATOM 5909 C C . GLN B 2 183 ? 111.587 105.295 173.070 1.00 123.68 181 GLN B C 1
ATOM 5910 O O . GLN B 2 183 ? 110.473 105.816 173.193 1.00 123.68 181 GLN B O 1
ATOM 5916 N N . THR B 2 184 ? 112.366 105.015 174.116 1.00 124.13 182 THR B N 1
ATOM 5917 C CA . THR B 2 184 ? 111.994 105.451 175.457 1.00 124.13 182 THR B CA 1
ATOM 5918 C C . THR B 2 184 ? 111.933 106.970 175.545 1.00 124.13 182 THR B C 1
ATOM 5919 O O . THR B 2 184 ? 111.098 107.516 176.276 1.00 124.13 182 THR B O 1
ATOM 5923 N N . CYS B 2 185 ? 112.691 107.673 174.708 1.00 122.22 183 CYS B N 1
ATOM 5924 C CA . CYS B 2 185 ? 112.582 109.157 174.738 1.00 122.22 183 CYS B CA 1
ATOM 5925 C C . CYS B 2 185 ? 111.290 109.616 174.071 1.00 122.22 183 CYS B C 1
ATOM 5926 O O . CYS B 2 185 ? 110.684 110.559 174.567 1.00 122.22 183 CYS B O 1
ATOM 5929 N N . GLN B 2 186 ? 110.902 108.995 172.962 1.00 121.43 184 GLN B N 1
ATOM 5930 C CA . GLN B 2 186 ? 109.713 109.507 172.232 1.00 121.43 184 GLN B CA 1
ATOM 5931 C C . GLN B 2 186 ? 108.515 109.534 173.176 1.00 121.43 184 GLN B C 1
ATOM 5932 O O . GLN B 2 186 ? 107.742 110.492 173.120 1.00 121.43 184 GLN B O 1
ATOM 5938 N N . ARG B 2 187 ? 108.374 108.500 174.000 1.00 122.58 185 ARG B N 1
ATOM 5939 C CA . ARG B 2 187 ? 107.268 108.418 174.981 1.00 122.58 185 ARG B CA 1
ATOM 5940 C C . ARG B 2 187 ? 107.441 109.527 176.005 1.00 122.58 185 ARG B C 1
ATOM 5941 O O . ARG B 2 187 ? 106.421 110.156 176.348 1.00 122.58 185 ARG B O 1
ATOM 5949 N N . SER B 2 188 ? 108.676 109.729 176.482 1.00 124.00 186 SER B N 1
ATOM 5950 C CA . SER B 2 188 ? 108.955 110.848 177.413 1.00 124.00 186 SER B CA 1
ATOM 5951 C C . SER B 2 188 ? 108.222 112.092 176.916 1.00 124.00 186 SER B C 1
ATOM 5952 O O . SER B 2 188 ? 108.302 112.384 175.717 1.00 124.00 186 SER B O 1
ATOM 5955 N N . PRO B 2 189 ? 107.520 112.847 177.780 1.00 124.15 187 PRO B N 1
ATOM 5956 C CA . PRO B 2 189 ? 106.691 113.976 177.348 1.00 124.15 187 PRO B CA 1
ATOM 5957 C C . PRO B 2 189 ? 107.088 114.939 176.220 1.00 124.15 187 PRO B C 1
ATOM 5958 O O . PRO B 2 189 ? 108.215 115.402 176.252 1.00 124.15 187 PRO B O 1
ATOM 5962 N N . HIS B 2 190 ? 106.194 115.172 175.249 1.00 122.84 188 HIS B N 1
ATOM 5963 C CA . HIS B 2 190 ? 106.344 116.183 174.202 1.00 122.84 188 HIS B CA 1
ATOM 5964 C C . HIS B 2 190 ? 107.563 115.890 173.324 1.00 122.84 188 HIS B C 1
ATOM 5965 O O . HIS B 2 190 ? 108.547 116.627 173.316 1.00 122.84 188 HIS B O 1
ATOM 5972 N N . ILE B 2 191 ? 107.492 114.780 172.594 1.00 120.71 189 ILE B N 1
ATOM 5973 C CA . ILE B 2 191 ? 108.563 114.380 171.687 1.00 120.71 189 ILE B CA 1
ATOM 5974 C C . ILE B 2 191 ? 107.953 114.000 170.346 1.00 120.71 189 ILE B C 1
ATOM 5975 O O . ILE B 2 191 ? 106.983 113.236 170.293 1.00 120.71 189 ILE B O 1
ATOM 5980 N N . LEU B 2 192 ? 108.519 114.534 169.264 1.00 113.60 190 LEU B N 1
ATOM 5981 C CA . LEU B 2 192 ? 108.109 114.193 167.907 1.00 113.60 190 LEU B CA 1
ATOM 5982 C C . LEU B 2 192 ? 109.032 113.164 167.265 1.00 113.60 190 LEU B C 1
ATOM 5983 O O . LEU B 2 192 ? 108.570 112.115 166.807 1.00 113.60 190 LEU B O 1
ATOM 5988 N N . ALA B 2 193 ? 110.332 113.446 167.224 1.00 109.19 191 ALA B N 1
ATOM 5989 C CA . ALA B 2 193 ? 111.313 112.529 166.656 1.00 109.19 191 ALA B CA 1
ATOM 5990 C C . ALA B 2 193 ? 112.677 112.879 167.235 1.00 109.19 191 ALA B C 1
ATOM 5991 O O . ALA B 2 193 ? 112.881 113.968 167.780 1.00 109.19 191 ALA B O 1
ATOM 5993 N N . GLY B 2 194 ? 113.611 111.941 167.109 1.00 103.38 192 GLY B N 1
ATOM 5994 C CA . GLY B 2 194 ? 114.948 112.140 167.633 1.00 103.38 192 GLY B CA 1
ATOM 5995 C C . GLY B 2 194 ? 115.960 111.342 166.841 1.00 103.38 192 GLY B C 1
ATOM 5996 O O . GLY B 2 194 ? 115.611 110.509 166.001 1.00 103.38 192 GLY B O 1
ATOM 5997 N N . CYS B 2 195 ? 117.233 111.612 167.122 1.00 97.91 193 CYS B N 1
ATOM 5998 C CA . CYS B 2 195 ? 118.325 110.935 166.439 1.00 97.91 193 CYS B CA 1
ATOM 5999 C C . CYS B 2 195 ? 119.553 110.921 167.336 1.00 97.91 193 CYS B C 1
ATOM 6000 O O . CYS B 2 195 ? 119.693 111.753 168.237 1.00 97.91 193 CYS B O 1
ATOM 6003 N N . ILE B 2 196 ? 120.443 109.966 167.076 1.00 100.24 194 ILE B N 1
ATOM 6004 C CA . ILE B 2 196 ? 121.700 109.821 167.800 1.00 100.24 194 ILE B CA 1
ATOM 6005 C C . ILE B 2 196 ? 122.828 109.777 166.780 1.00 100.24 194 ILE B C 1
ATOM 6006 O O . ILE B 2 196 ? 122.775 108.996 165.823 1.00 100.24 194 ILE B O 1
ATOM 6011 N N . LEU B 2 197 ? 123.845 110.611 166.984 1.00 101.94 195 LEU B N 1
ATOM 6012 C CA . LEU B 2 197 ? 124.945 110.751 166.043 1.00 101.94 195 LEU B CA 1
ATOM 6013 C C . LEU B 2 197 ? 126.278 110.568 166.755 1.00 101.94 195 LEU B C 1
ATOM 6014 O O . LEU B 2 197 ? 126.406 110.849 167.951 1.00 101.94 195 LEU B O 1
ATOM 6019 N N . TYR B 2 198 ? 127.271 110.093 166.006 1.00 105.09 196 TYR B N 1
ATOM 6020 C CA . TYR B 2 198 ? 128.632 109.936 166.515 1.00 105.09 196 TYR B CA 1
ATOM 6021 C C . TYR B 2 198 ? 129.607 110.472 165.476 1.00 105.09 196 TYR B C 1
ATOM 6022 O O . TYR B 2 198 ? 129.913 109.779 164.501 1.00 105.09 196 TYR B O 1
ATOM 6031 N N . LYS B 2 199 ? 130.098 111.694 165.693 1.00 104.84 197 LYS B N 1
ATOM 6032 C CA . LYS B 2 199 ? 131.108 112.307 164.826 1.00 104.84 197 LYS B CA 1
ATOM 6033 C C . LYS B 2 199 ? 130.654 112.322 163.368 1.00 104.84 197 LYS B C 1
ATOM 6034 O O . LYS B 2 199 ? 131.441 112.081 162.450 1.00 104.84 197 LYS B O 1
ATOM 6040 N N . GLY B 2 200 ? 129.371 112.604 163.153 1.00 101.61 198 GLY B N 1
ATOM 6041 C CA . GLY B 2 200 ? 128.803 112.600 161.823 1.00 101.61 198 GLY B CA 1
ATOM 6042 C C . GLY B 2 200 ? 128.348 111.248 161.317 1.00 101.61 198 GLY B C 1
ATOM 6043 O O . GLY B 2 200 ? 127.894 111.159 160.169 1.00 101.61 198 GLY B O 1
ATOM 6044 N N . LEU B 2 201 ? 128.451 110.197 162.127 1.00 97.97 199 LEU B N 1
ATOM 6045 C CA . LEU B 2 201 ? 128.000 108.863 161.749 1.00 97.97 199 LEU B CA 1
ATOM 6046 C C . LEU B 2 201 ? 126.644 108.603 162.394 1.00 97.97 199 LEU B C 1
ATOM 6047 O O . LEU B 2 201 ? 126.499 108.727 163.615 1.00 97.97 199 LEU B O 1
ATOM 6052 N N . ILE B 2 202 ? 125.658 108.240 161.574 1.00 92.58 200 ILE B N 1
ATOM 6053 C CA . ILE B 2 202 ? 124.302 108.043 162.070 1.00 92.58 200 ILE B CA 1
ATOM 6054 C C . ILE B 2 202 ? 124.198 106.688 162.755 1.00 92.58 200 ILE B C 1
ATOM 6055 O O . ILE B 2 202 ? 124.571 105.653 162.186 1.00 92.58 200 ILE B O 1
ATOM 6060 N N . VAL B 2 203 ? 123.689 106.688 163.982 1.00 96.94 201 VAL B N 1
ATOM 6061 C CA . VAL B 2 203 ? 123.427 105.462 164.726 1.00 96.94 201 VAL B CA 1
ATOM 6062 C C . VAL B 2 203 ? 121.971 105.038 164.596 1.00 96.94 201 VAL B C 1
ATOM 6063 O O . VAL B 2 203 ? 121.677 103.894 164.247 1.00 96.94 201 VAL B O 1
ATOM 6067 N N . SER B 2 204 ? 121.046 105.955 164.870 1.00 98.81 202 SER B N 1
ATOM 6068 C CA . SER B 2 204 ? 119.622 105.708 164.701 1.00 98.81 202 SER B CA 1
ATOM 6069 C C . SER B 2 204 ? 118.919 107.052 164.596 1.00 98.81 202 SER B C 1
ATOM 6070 O O . SER B 2 204 ? 119.202 107.966 165.375 1.00 98.81 202 SER B O 1
ATOM 6073 N N . THR B 2 205 ? 118.006 107.168 163.633 1.00 95.80 203 THR B N 1
ATOM 6074 C CA . THR B 2 205 ? 117.310 108.422 163.390 1.00 95.80 203 THR B CA 1
ATOM 6075 C C . THR B 2 205 ? 115.860 108.148 163.019 1.00 95.80 203 THR B C 1
ATOM 6076 O O . THR B 2 205 ? 115.528 107.095 162.469 1.00 95.80 203 THR B O 1
ATOM 6080 N N . GLN B 2 206 ? 114.997 109.113 163.340 1.00 98.06 204 GLN B N 1
ATOM 6081 C CA . GLN B 2 206 ? 113.593 109.062 162.962 1.00 98.06 204 GLN B CA 1
ATOM 6082 C C . GLN B 2 206 ? 113.134 110.283 162.181 1.00 98.06 204 GLN B C 1
ATOM 6083 O O . GLN B 2 206 ? 112.007 110.276 161.671 1.00 98.06 204 GLN B O 1
ATOM 6089 N N . LEU B 2 207 ? 113.957 111.320 162.070 1.00 91.54 205 LEU B N 1
ATOM 6090 C CA . LEU B 2 207 ? 113.588 112.542 161.379 1.00 91.54 205 LEU B CA 1
ATOM 6091 C C . LEU B 2 207 ? 113.594 112.332 159.868 1.00 91.54 205 LEU B C 1
ATOM 6092 O O . LEU B 2 207 ? 114.243 111.414 159.361 1.00 91.54 205 LEU B O 1
ATOM 6097 N N . PRO B 2 208 ? 112.865 113.168 159.123 1.00 91.48 206 PRO B N 1
ATOM 6098 C CA . PRO B 2 208 ? 112.946 113.099 157.666 1.00 91.48 206 PRO B CA 1
ATOM 6099 C C . PRO B 2 208 ? 114.343 113.448 157.190 1.00 91.48 206 PRO B C 1
ATOM 6100 O O . PRO B 2 208 ? 115.068 114.209 157.854 1.00 91.48 206 PRO B O 1
ATOM 6104 N N . PRO B 2 209 ? 114.773 112.904 156.048 1.00 88.56 207 PRO B N 1
ATOM 6105 C CA . PRO B 2 209 ? 116.151 113.155 155.588 1.00 88.56 207 PRO B CA 1
ATOM 6106 C C . PRO B 2 209 ? 116.470 114.624 155.370 1.00 88.56 207 PRO B C 1
ATOM 6107 O O . PRO B 2 209 ? 117.626 115.027 155.555 1.00 88.56 207 PRO B O 1
ATOM 6111 N N . SER B 2 210 ? 115.487 115.436 154.974 1.00 92.35 208 SER B N 1
ATOM 6112 C CA . SER B 2 210 ? 115.746 116.857 154.760 1.00 92.35 208 SER B CA 1
ATOM 6113 C C . SER B 2 210 ? 116.143 117.550 156.058 1.00 92.35 208 SER B C 1
ATOM 6114 O O . SER B 2 210 ? 117.078 118.359 156.078 1.00 92.35 208 SER B O 1
ATOM 6117 N N . LEU B 2 211 ? 115.445 117.245 157.152 1.00 86.98 209 LEU B N 1
ATOM 6118 C CA . LEU B 2 211 ? 115.766 117.819 158.452 1.00 86.98 209 LEU B CA 1
ATOM 6119 C C . LEU B 2 211 ? 116.872 117.059 159.173 1.00 86.98 209 LEU B C 1
ATOM 6120 O O . LEU B 2 211 ? 117.562 117.643 160.018 1.00 86.98 209 LEU B O 1
ATOM 6125 N N . THR B 2 212 ? 117.057 115.775 158.855 1.00 86.88 210 THR B N 1
ATOM 6126 C CA . THR B 2 212 ? 118.178 115.029 159.415 1.00 86.88 210 THR B CA 1
ATOM 6127 C C . THR B 2 212 ? 119.508 115.637 158.995 1.00 86.88 210 THR B C 1
ATOM 6128 O O . THR B 2 212 ? 120.455 115.666 159.789 1.00 86.88 210 THR B O 1
ATOM 6132 N N . ALA B 2 213 ? 119.599 116.128 157.757 1.00 86.12 211 ALA B N 1
ATOM 6133 C CA . ALA B 2 213 ? 120.805 116.825 157.323 1.00 86.12 211 ALA B CA 1
ATOM 6134 C C . ALA B 2 213 ? 121.014 118.110 158.113 1.00 86.12 211 ALA B C 1
ATOM 6135 O O . ALA B 2 213 ? 122.147 118.445 158.480 1.00 86.12 211 ALA B O 1
ATOM 6137 N N . LYS B 2 214 ? 119.932 118.849 158.378 1.00 80.15 212 LYS B N 1
ATOM 6138 C CA . LYS B 2 214 ? 120.048 120.078 159.158 1.00 80.15 212 LYS B CA 1
ATOM 6139 C C . LYS B 2 214 ? 120.552 119.790 160.567 1.00 80.15 212 LYS B C 1
ATOM 6140 O O . LYS B 2 214 ? 121.419 120.505 161.083 1.00 80.15 212 LYS B O 1
ATOM 6146 N N . VAL B 2 215 ? 120.016 118.748 161.205 1.00 80.84 213 VAL B N 1
ATOM 6147 C CA . VAL B 2 215 ? 120.467 118.397 162.550 1.00 80.84 213 VAL B CA 1
ATOM 6148 C C . VAL B 2 215 ? 121.908 117.898 162.527 1.00 80.84 213 VAL B C 1
ATOM 6149 O O . VAL B 2 215 ? 122.713 118.250 163.398 1.00 80.84 213 VAL B O 1
ATOM 6153 N N . LEU B 2 216 ? 122.255 117.069 161.541 1.00 87.32 214 LEU B N 1
ATOM 6154 C CA . LEU B 2 216 ? 123.603 116.514 161.468 1.00 87.32 214 LEU B CA 1
ATOM 6155 C C . LEU B 2 216 ? 124.637 117.604 161.214 1.00 87.32 214 LEU B C 1
ATOM 6156 O O . LEU B 2 216 ? 125.712 117.609 161.824 1.00 87.32 214 LEU B O 1
ATOM 6161 N N . LEU B 2 217 ? 124.328 118.539 160.315 1.00 89.52 215 LEU B N 1
ATOM 6162 C CA . LEU B 2 217 ? 125.268 119.600 159.979 1.00 89.52 215 LEU B CA 1
ATOM 6163 C C . LEU B 2 217 ? 125.315 120.706 161.023 1.00 89.52 215 LEU B C 1
ATOM 6164 O O . LEU B 2 217 ? 126.118 121.635 160.874 1.00 89.52 215 LEU B O 1
ATOM 6169 N N . HIS B 2 218 ? 124.482 120.639 162.061 1.00 94.95 216 HIS B N 1
ATOM 6170 C CA . HIS B 2 218 ? 124.534 121.615 163.142 1.00 94.95 216 HIS B CA 1
ATOM 6171 C C . HIS B 2 218 ? 125.853 121.485 163.893 1.00 94.95 216 HIS B C 1
ATOM 6172 O O . HIS B 2 218 ? 126.070 120.506 164.614 1.00 94.95 216 HIS B O 1
ATOM 6179 N N . ARG B 2 219 ? 126.738 122.463 163.723 1.00 99.95 217 ARG B N 1
ATOM 6180 C CA . ARG B 2 219 ? 128.074 122.419 164.314 1.00 99.95 217 ARG B CA 1
ATOM 6181 C C . ARG B 2 219 ? 127.956 122.501 165.830 1.00 99.95 217 ARG B C 1
ATOM 6182 O O . ARG B 2 219 ? 127.605 123.544 166.385 1.00 99.95 217 ARG B O 1
ATOM 6190 N N . THR B 2 220 ? 128.251 121.392 166.507 1.00 109.78 218 THR B N 1
ATOM 6191 C CA . THR B 2 220 ? 128.177 121.339 167.961 1.00 109.78 218 THR B CA 1
ATOM 6192 C C . THR B 2 220 ? 129.419 121.960 168.588 1.00 109.78 218 THR B C 1
ATOM 6193 O O . THR B 2 220 ? 130.262 121.250 169.147 1.00 109.78 218 THR B O 1
ATOM 6197 N N . ALA B 2 221 ? 129.541 123.280 168.498 1.00 110.25 219 ALA B N 1
ATOM 6198 C CA . ALA B 2 221 ? 130.687 123.984 169.059 1.00 110.25 219 ALA B CA 1
ATOM 6199 C C . ALA B 2 221 ? 130.353 124.557 170.432 1.00 110.25 219 ALA B C 1
ATOM 6200 O O . ALA B 2 221 ? 129.280 124.301 170.978 1.00 110.25 219 ALA B O 1
ATOM 6202 N N . LEU B 2 241 ? 121.638 125.579 184.678 1.00 111.38 239 LEU B N 1
ATOM 6203 C CA . LEU B 2 241 ? 121.416 124.484 183.742 1.00 111.38 239 LEU B CA 1
ATOM 6204 C C . LEU B 2 241 ? 122.452 123.380 183.927 1.00 111.38 239 LEU B C 1
ATOM 6205 O O . LEU B 2 241 ? 123.588 123.651 184.320 1.00 111.38 239 LEU B O 1
ATOM 6210 N N . PRO B 2 242 ? 122.055 122.140 183.658 1.00 111.60 240 PRO B N 1
ATOM 6211 C CA . PRO B 2 242 ? 123.001 121.022 183.722 1.00 111.60 240 PRO B CA 1
ATOM 6212 C C . PRO B 2 242 ? 124.161 121.238 182.768 1.00 111.60 240 PRO B C 1
ATOM 6213 O O . PRO B 2 242 ? 124.002 121.881 181.720 1.00 111.60 240 PRO B O 1
ATOM 6217 N N . PRO B 2 243 ? 125.348 120.730 183.103 1.00 110.41 241 PRO B N 1
ATOM 6218 C CA . PRO B 2 243 ? 126.509 120.931 182.227 1.00 110.41 241 PRO B CA 1
ATOM 6219 C C . PRO B 2 243 ? 126.297 120.307 180.855 1.00 110.41 241 PRO B C 1
ATOM 6220 O O . PRO B 2 243 ? 125.649 119.267 180.717 1.00 110.41 241 PRO B O 1
ATOM 6224 N N . ASN B 2 244 ? 126.854 120.966 179.835 1.00 113.16 242 ASN B N 1
ATOM 6225 C CA . ASN B 2 244 ? 126.775 120.515 178.444 1.00 113.16 242 ASN B CA 1
ATOM 6226 C C . ASN B 2 244 ? 125.331 120.375 177.968 1.00 113.16 242 ASN B C 1
ATOM 6227 O O . ASN B 2 244 ? 124.998 119.449 177.225 1.00 113.16 242 ASN B O 1
ATOM 6232 N N . VAL B 2 245 ? 124.463 121.291 178.390 1.00 109.74 243 VAL B N 1
ATOM 6233 C CA . VAL B 2 245 ? 123.065 121.314 177.977 1.00 109.74 243 VAL B CA 1
ATOM 6234 C C . VAL B 2 245 ? 122.769 122.672 177.359 1.00 109.74 243 VAL B C 1
ATOM 6235 O O . VAL B 2 245 ? 122.949 123.708 178.010 1.00 109.74 243 VAL B O 1
ATOM 6239 N N . GLN B 2 246 ? 122.317 122.666 176.106 1.00 104.32 244 GLN B N 1
ATOM 6240 C CA . GLN B 2 246 ? 121.976 123.889 175.397 1.00 104.32 244 GLN B CA 1
ATOM 6241 C C . GLN B 2 246 ? 120.656 123.700 174.666 1.00 104.32 244 GLN B C 1
ATOM 6242 O O . GLN B 2 246 ? 120.388 122.636 174.101 1.00 104.32 244 GLN B O 1
ATOM 6248 N N . ILE B 2 247 ? 119.833 124.746 174.683 1.00 98.24 245 ILE B N 1
ATOM 6249 C CA . ILE B 2 247 ? 118.553 124.765 173.984 1.00 98.24 245 ILE B CA 1
ATOM 6250 C C . ILE B 2 247 ? 118.518 125.996 173.091 1.00 98.24 245 ILE B C 1
ATOM 6251 O O . ILE B 2 247 ? 118.690 127.121 173.572 1.00 98.24 245 ILE B O 1
ATOM 6256 N N . ILE B 2 248 ? 118.298 125.783 171.797 1.00 92.81 246 ILE B N 1
ATOM 6257 C CA . ILE B 2 248 ? 118.276 126.875 170.825 1.00 92.81 246 ILE B CA 1
ATOM 6258 C C . ILE B 2 248 ? 117.008 126.772 169.985 1.00 92.81 246 ILE B C 1
ATOM 6259 O O . ILE B 2 248 ? 116.723 125.704 169.424 1.00 92.81 246 ILE B O 1
ATOM 6264 N N . PRO B 2 249 ? 116.220 127.840 169.876 1.00 87.97 247 PRO B N 1
ATOM 6265 C CA . PRO B 2 249 ? 115.013 127.783 169.044 1.00 87.97 247 PRO B CA 1
ATOM 6266 C C . PRO B 2 249 ? 115.351 127.650 167.567 1.00 87.97 247 PRO B C 1
ATOM 6267 O O . PRO B 2 249 ? 116.396 128.107 167.097 1.00 87.97 247 PRO B O 1
ATOM 6271 N N . VAL B 2 250 ? 114.441 127.012 166.832 1.00 86.76 248 VAL B N 1
ATOM 6272 C CA . VAL B 2 250 ? 114.584 126.769 165.404 1.00 86.76 248 VAL B CA 1
ATOM 6273 C C . VAL B 2 250 ? 113.264 127.108 164.720 1.00 86.76 248 VAL B C 1
ATOM 6274 O O . VAL B 2 250 ? 112.258 127.397 165.372 1.00 86.76 248 VAL B O 1
ATOM 6278 N N . PHE B 2 251 ? 113.272 127.071 163.388 1.00 83.29 249 PHE B N 1
ATOM 6279 C CA . PHE B 2 251 ? 112.092 127.386 162.589 1.00 83.29 249 PHE B CA 1
ATOM 6280 C C . PHE B 2 251 ? 111.907 126.303 161.538 1.00 83.29 249 PHE B C 1
ATOM 6281 O O . PHE B 2 251 ? 112.740 126.166 160.639 1.00 83.29 249 PHE B O 1
ATOM 6289 N N . VAL B 2 252 ? 110.806 125.562 161.625 1.00 88.75 250 VAL B N 1
ATOM 6290 C CA . VAL B 2 252 ? 110.527 124.460 160.713 1.00 88.75 250 VAL B CA 1
ATOM 6291 C C . VAL B 2 252 ? 109.416 124.878 159.760 1.00 88.75 250 VAL B C 1
ATOM 6292 O O . VAL B 2 252 ? 108.442 125.522 160.166 1.00 88.75 250 VAL B O 1
ATOM 6296 N N . THR B 2 253 ? 109.579 124.531 158.487 1.00 94.00 251 THR B N 1
ATOM 6297 C CA . THR B 2 253 ? 108.531 124.775 157.508 1.00 94.00 251 THR B CA 1
ATOM 6298 C C . THR B 2 253 ? 107.337 123.867 157.780 1.00 94.00 251 THR B C 1
ATOM 6299 O O . THR B 2 253 ? 107.450 122.836 158.449 1.00 94.00 251 THR B O 1
ATOM 6303 N N . LYS B 2 254 ? 106.175 124.269 157.257 1.00 100.43 252 LYS B N 1
ATOM 6304 C CA . LYS B 2 254 ? 104.942 123.544 157.550 1.00 100.43 252 LYS B CA 1
ATOM 6305 C C . LYS B 2 254 ? 104.995 122.114 157.026 1.00 100.43 252 LYS B C 1
ATOM 6306 O O . LYS B 2 254 ? 104.515 121.187 157.689 1.00 100.43 252 LYS B O 1
ATOM 6312 N N . GLU B 2 255 ? 105.570 121.915 155.837 1.00 100.12 253 GLU B N 1
ATOM 6313 C CA . GLU B 2 255 ? 105.660 120.570 155.278 1.00 100.12 253 GLU B CA 1
ATOM 6314 C C . GLU B 2 255 ? 106.506 119.659 156.159 1.00 100.12 253 GLU B C 1
ATOM 6315 O O . GLU B 2 255 ? 106.142 118.501 156.399 1.00 100.12 253 GLU B O 1
ATOM 6321 N N . GLU B 2 256 ? 107.641 120.161 156.650 1.00 101.74 254 GLU B N 1
ATOM 6322 C CA . GLU B 2 256 ? 108.457 119.372 157.568 1.00 101.74 254 GLU B CA 1
ATOM 6323 C C . GLU B 2 256 ? 107.790 119.250 158.933 1.00 101.74 254 GLU B C 1
ATOM 6324 O O . GLU B 2 256 ? 107.879 118.200 159.580 1.00 101.74 254 GLU B O 1
ATOM 6330 N N . ALA B 2 257 ? 107.124 120.315 159.388 1.00 104.98 255 ALA B N 1
ATOM 6331 C CA . ALA B 2 257 ? 106.431 120.262 160.672 1.00 104.98 255 ALA B CA 1
ATOM 6332 C C . ALA B 2 257 ? 105.312 119.229 160.653 1.00 104.98 255 ALA B C 1
ATOM 6333 O O . ALA B 2 257 ? 105.112 118.501 161.633 1.00 104.98 255 ALA B O 1
ATOM 6335 N N . ILE B 2 258 ? 104.565 119.156 159.549 1.00 108.14 256 ILE B N 1
ATOM 6336 C CA . ILE B 2 258 ? 103.540 118.126 159.411 1.00 108.14 256 ILE B CA 1
ATOM 6337 C C . ILE B 2 258 ? 104.177 116.742 159.415 1.00 108.14 256 ILE B C 1
ATOM 6338 O O . ILE B 2 258 ? 103.675 115.812 160.058 1.00 108.14 256 ILE B O 1
ATOM 6343 N N . SER B 2 259 ? 105.298 116.588 158.705 1.00 109.48 257 SER B N 1
ATOM 6344 C CA . SER B 2 259 ? 105.994 115.304 158.684 1.00 109.48 257 SER B CA 1
ATOM 6345 C C . SER B 2 259 ? 106.462 114.908 160.079 1.00 109.48 257 SER B C 1
ATOM 6346 O O . SER B 2 259 ? 106.368 113.737 160.464 1.00 109.48 257 SER B O 1
ATOM 6349 N N . LEU B 2 260 ? 106.978 115.870 160.848 1.00 107.74 258 LEU B N 1
ATOM 6350 C CA . LEU B 2 260 ? 107.340 115.592 162.235 1.00 107.74 258 LEU B CA 1
ATOM 6351 C C . LEU B 2 260 ? 106.115 115.213 163.056 1.00 107.74 258 LEU B C 1
ATOM 6352 O O . LEU B 2 260 ? 106.167 114.288 163.875 1.00 107.74 258 LEU B O 1
ATOM 6357 N N . HIS B 2 261 ? 105.001 115.920 162.853 1.00 112.30 259 HIS B N 1
ATOM 6358 C CA . HIS B 2 261 ? 103.779 115.623 163.590 1.00 112.30 259 HIS B CA 1
ATOM 6359 C C . HIS B 2 261 ? 103.120 114.330 163.127 1.00 112.30 259 HIS B C 1
ATOM 6360 O O . HIS B 2 261 ? 102.434 113.681 163.923 1.00 112.30 259 HIS B O 1
ATOM 6367 N N . GLU B 2 262 ? 103.309 113.945 161.869 1.00 114.67 260 GLU B N 1
ATOM 6368 C CA . GLU B 2 262 ? 102.724 112.714 161.348 1.00 114.67 260 GLU B CA 1
ATOM 6369 C C . GLU B 2 262 ? 103.440 111.489 161.908 1.00 114.67 260 GLU B C 1
ATOM 6370 O O . GLU B 2 262 ? 104.113 110.764 161.176 1.00 114.67 260 GLU B O 1
ATOM 6376 N N . GLY B 2 309 ? 105.197 130.783 156.767 1.00 92.12 537 GLY B N 1
ATOM 6377 C CA . GLY B 2 309 ? 105.127 129.334 156.770 1.00 92.12 537 GLY B CA 1
ATOM 6378 C C . GLY B 2 309 ? 106.210 128.684 157.608 1.00 92.12 537 GLY B C 1
ATOM 6379 O O . GLY B 2 309 ? 106.682 127.592 157.293 1.00 92.12 537 GLY B O 1
ATOM 6380 N N . LEU B 2 310 ? 106.606 129.361 158.682 1.00 89.76 538 LEU B N 1
ATOM 6381 C CA . LEU B 2 310 ? 107.635 128.874 159.589 1.00 89.76 538 LEU B CA 1
ATOM 6382 C C . LEU B 2 310 ? 107.026 128.608 160.959 1.00 89.76 538 LEU B C 1
ATOM 6383 O O . LEU B 2 310 ? 106.251 129.421 161.473 1.00 89.76 538 LEU B O 1
ATOM 6388 N N . VAL B 2 311 ? 107.381 127.468 161.545 1.00 91.99 539 VAL B N 1
ATOM 6389 C CA . VAL B 2 311 ? 106.862 127.041 162.840 1.00 91.99 539 VAL B CA 1
ATOM 6390 C C . VAL B 2 311 ? 108.028 126.982 163.816 1.00 91.99 539 VAL B C 1
ATOM 6391 O O . VAL B 2 311 ? 109.072 126.393 163.509 1.00 91.99 539 VAL B O 1
ATOM 6395 N N . ARG B 2 312 ? 107.855 127.597 164.983 1.00 94.74 540 ARG B N 1
ATOM 6396 C CA . ARG B 2 312 ? 108.924 127.648 165.971 1.00 94.74 540 ARG B CA 1
ATOM 6397 C C . ARG B 2 312 ? 108.970 126.358 166.783 1.00 94.74 540 ARG B C 1
ATOM 6398 O O . ARG B 2 312 ? 107.942 125.886 167.280 1.00 94.74 540 ARG B O 1
ATOM 6406 N N . MET B 2 313 ? 110.169 125.792 166.918 1.00 100.70 541 MET B N 1
ATOM 6407 C CA . MET B 2 313 ? 110.409 124.634 167.768 1.00 100.70 541 MET B CA 1
ATOM 6408 C C . MET B 2 313 ? 111.740 124.823 168.483 1.00 100.70 541 MET B C 1
ATOM 6409 O O . MET B 2 313 ? 112.480 125.778 168.223 1.00 100.70 541 MET B O 1
ATOM 6414 N N . ASN B 2 314 ? 112.049 123.901 169.392 1.00 99.99 542 ASN B N 1
ATOM 6415 C CA . ASN B 2 314 ? 113.257 123.971 170.201 1.00 99.99 542 ASN B CA 1
ATOM 6416 C C . ASN B 2 314 ? 114.081 122.708 170.009 1.00 99.99 542 ASN B C 1
ATOM 6417 O O . ASN B 2 314 ? 113.536 121.602 169.948 1.00 99.99 542 ASN B O 1
ATOM 6422 N N . LEU B 2 315 ? 115.397 122.880 169.921 1.00 100.57 543 LEU B N 1
ATOM 6423 C CA . LEU B 2 315 ? 116.325 121.777 169.712 1.00 100.57 543 LEU B CA 1
ATOM 6424 C C . LEU B 2 315 ? 117.144 121.562 170.979 1.00 100.57 543 LEU B C 1
ATOM 6425 O O . LEU B 2 315 ? 117.789 122.493 171.472 1.00 100.57 543 LEU B O 1
ATOM 6430 N N . TYR B 2 316 ? 117.111 120.338 171.499 1.00 103.79 544 TYR B N 1
ATOM 6431 C CA . TYR B 2 316 ? 117.887 119.972 172.680 1.00 103.79 544 TYR B CA 1
ATOM 6432 C C . TYR B 2 316 ? 119.230 119.410 172.233 1.00 103.79 544 TYR B C 1
ATOM 6433 O O . TYR B 2 316 ? 119.290 118.338 171.623 1.00 103.79 544 TYR B O 1
ATOM 6442 N N . THR B 2 317 ? 120.310 120.125 172.536 1.00 105.08 545 THR B N 1
ATOM 6443 C CA . THR B 2 317 ? 121.659 119.707 172.173 1.00 105.08 545 THR B CA 1
ATOM 6444 C C . THR B 2 317 ? 122.431 119.375 173.443 1.00 105.08 545 THR B C 1
ATOM 6445 O O . THR B 2 317 ? 122.528 120.207 174.351 1.00 105.08 545 THR B O 1
ATOM 6449 N N . HIS B 2 318 ? 122.978 118.162 173.501 1.00 109.58 546 HIS B N 1
ATOM 6450 C CA . HIS B 2 318 ? 123.773 117.706 174.637 1.00 109.58 546 HIS B CA 1
ATOM 6451 C C . HIS B 2 318 ? 125.099 117.181 174.105 1.00 109.58 546 HIS B C 1
ATOM 6452 O O . HIS B 2 318 ? 125.119 116.331 173.209 1.00 109.58 546 HIS B O 1
ATOM 6459 N N . CYS B 2 319 ? 126.201 117.684 174.655 1.00 112.52 547 CYS B N 1
ATOM 6460 C CA . CYS B 2 319 ? 127.537 117.339 174.181 1.00 112.52 547 CYS B CA 1
ATOM 6461 C C . CYS B 2 319 ? 128.135 116.268 175.086 1.00 112.52 547 CYS B C 1
ATOM 6462 O O . CYS B 2 319 ? 128.324 116.490 176.286 1.00 112.52 547 CYS B O 1
ATOM 6465 N N . VAL B 2 320 ? 128.430 115.110 174.509 1.00 111.04 548 VAL B N 1
ATOM 6466 C CA . VAL B 2 320 ? 129.141 114.055 175.200 1.00 111.04 548 VAL B CA 1
ATOM 6467 C C . VAL B 2 320 ? 130.530 113.966 174.576 1.00 111.04 548 VAL B C 1
ATOM 6468 O O . VAL B 2 320 ? 130.835 114.640 173.595 1.00 111.04 548 VAL B O 1
ATOM 6472 N N . LYS B 2 321 ? 131.402 113.147 175.172 1.00 109.35 549 LYS B N 1
ATOM 6473 C CA . LYS B 2 321 ? 132.761 112.981 174.663 1.00 109.35 549 LYS B CA 1
ATOM 6474 C C . LYS B 2 321 ? 132.773 112.643 173.176 1.00 109.35 549 LYS B C 1
ATOM 6475 O O . LYS B 2 321 ? 133.570 113.192 172.408 1.00 109.35 549 LYS B O 1
ATOM 6481 N N . GLY B 2 322 ? 131.894 111.739 172.751 1.00 106.50 550 GLY B N 1
ATOM 6482 C CA . GLY B 2 322 ? 131.775 111.422 171.342 1.00 106.50 550 GLY B CA 1
ATOM 6483 C C . GLY B 2 322 ? 130.352 111.436 170.821 1.00 106.50 550 GLY B C 1
ATOM 6484 O O . GLY B 2 322 ? 130.130 111.489 169.608 1.00 106.50 550 GLY B O 1
ATOM 6485 N N . LEU B 2 323 ? 129.378 111.408 171.726 1.00 107.94 551 LEU B N 1
ATOM 6486 C CA . LEU B 2 323 ? 127.977 111.261 171.364 1.00 107.94 551 LEU B CA 1
ATOM 6487 C C . LEU B 2 323 ? 127.251 112.598 171.454 1.00 107.94 551 LEU B C 1
ATOM 6488 O O . LEU B 2 323 ? 127.638 113.488 172.216 1.00 107.94 551 LEU B O 1
ATOM 6493 N N . VAL B 2 324 ? 126.201 112.739 170.649 1.00 104.41 552 VAL B N 1
ATOM 6494 C CA . VAL B 2 324 ? 125.312 113.894 170.696 1.00 104.41 552 VAL B CA 1
ATOM 6495 C C . VAL B 2 324 ? 123.875 113.400 170.611 1.00 104.41 552 VAL B C 1
ATOM 6496 O O . VAL B 2 324 ? 123.566 112.478 169.847 1.00 104.41 552 VAL B O 1
ATOM 6500 N N . LEU B 2 325 ? 122.999 114.003 171.411 1.00 102.01 553 LEU B N 1
ATOM 6501 C CA . LEU B 2 325 ? 121.581 113.665 171.435 1.00 102.01 553 LEU B CA 1
ATOM 6502 C C . LEU B 2 325 ? 120.786 114.914 171.086 1.00 102.01 553 LEU B C 1
ATOM 6503 O O . LEU B 2 325 ? 120.924 115.946 171.752 1.00 102.01 553 LEU B O 1
ATOM 6508 N N . SER B 2 326 ? 119.956 114.821 170.049 1.00 99.98 554 SER B N 1
ATOM 6509 C CA . SER B 2 326 ? 119.200 115.958 169.542 1.00 99.98 554 SER B CA 1
ATOM 6510 C C . SER B 2 326 ? 117.719 115.613 169.497 1.00 99.98 554 SER B C 1
ATOM 6511 O O . SER B 2 326 ? 117.327 114.618 168.877 1.00 99.98 554 SER B O 1
ATOM 6514 N N . LEU B 2 327 ? 116.901 116.437 170.150 1.00 105.67 555 LEU B N 1
ATOM 6515 C CA . LEU B 2 327 ? 115.456 116.255 170.184 1.00 105.67 555 LEU B CA 1
ATOM 6516 C C . LEU B 2 327 ? 114.767 117.571 169.859 1.00 105.67 555 LEU B C 1
ATOM 6517 O O . LEU B 2 327 ? 115.110 118.613 170.429 1.00 105.67 555 LEU B O 1
ATOM 6522 N N . LEU B 2 328 ? 113.801 117.520 168.948 1.00 106.66 556 LEU B N 1
ATOM 6523 C CA . LEU B 2 328 ? 112.887 118.626 168.695 1.00 106.66 556 LEU B CA 1
ATOM 6524 C C . LEU B 2 328 ? 111.557 118.297 169.356 1.00 106.66 556 LEU B C 1
ATOM 6525 O O . LEU B 2 328 ? 110.923 117.295 169.008 1.00 106.66 556 LEU B O 1
ATOM 6530 N N . ALA B 2 329 ? 111.131 119.130 170.306 1.00 112.27 557 ALA B N 1
ATOM 6531 C CA . ALA B 2 329 ? 110.002 118.782 171.160 1.00 112.27 557 ALA B CA 1
ATOM 6532 C C . ALA B 2 329 ? 108.773 119.638 170.877 1.00 112.27 557 ALA B C 1
ATOM 6533 O O . ALA B 2 329 ? 107.793 119.129 170.329 1.00 112.27 557 ALA B O 1
ATOM 6535 N N . GLU B 2 330 ? 108.836 120.947 171.136 1.00 114.58 558 GLU B N 1
ATOM 6536 C CA . GLU B 2 330 ? 107.695 121.861 171.064 1.00 114.58 558 GLU B CA 1
ATOM 6537 C C . GLU B 2 330 ? 108.165 123.306 171.193 1.00 114.58 558 GLU B C 1
ATOM 6538 O O . GLU B 2 330 ? 109.363 123.564 171.344 1.00 114.58 558 GLU B O 1
ATOM 6544 N N . GLU B 2 331 ? 107.227 124.255 171.134 1.00 114.51 559 GLU B N 1
ATOM 6545 C CA . GLU B 2 331 ? 107.548 125.666 171.330 1.00 114.51 559 GLU B CA 1
ATOM 6546 C C . GLU B 2 331 ? 107.690 126.074 172.802 1.00 114.51 559 GLU B C 1
ATOM 6547 O O . GLU B 2 331 ? 108.570 126.890 173.107 1.00 114.51 559 GLU B O 1
ATOM 6553 N N . PRO B 2 332 ? 106.871 125.557 173.766 1.00 112.79 560 PRO B N 1
ATOM 6554 C CA . PRO B 2 332 ? 107.014 126.041 175.146 1.00 112.79 560 PRO B CA 1
ATOM 6555 C C . PRO B 2 332 ? 108.050 125.263 175.942 1.00 112.79 560 PRO B C 1
ATOM 6556 O O . PRO B 2 332 ? 108.045 125.301 177.176 1.00 112.79 560 PRO B O 1
ATOM 6560 N N . LEU B 2 333 ? 108.937 124.547 175.244 1.00 112.18 561 LEU B N 1
ATOM 6561 C CA . LEU B 2 333 ? 109.951 123.740 175.916 1.00 112.18 561 LEU B CA 1
ATOM 6562 C C . LEU B 2 333 ? 110.857 124.571 176.816 1.00 112.18 561 LEU B C 1
ATOM 6563 O O . LEU B 2 333 ? 111.408 124.036 177.784 1.00 112.18 561 LEU B O 1
ATOM 6568 N N . LEU B 2 334 ? 111.020 125.858 176.525 1.00 109.44 562 LEU B N 1
ATOM 6569 C CA . LEU B 2 334 ? 111.832 126.738 177.359 1.00 109.44 562 LEU B CA 1
ATOM 6570 C C . LEU B 2 334 ? 111.243 126.865 178.762 1.00 109.44 562 LEU B C 1
ATOM 6571 O O . LEU B 2 334 ? 111.911 126.576 179.754 1.00 109.44 562 LEU B O 1
ATOM 6576 N N . ASP B 2 336 ? 109.277 119.941 179.269 1.00 119.62 564 ASP B N 1
ATOM 6577 C CA . ASP B 2 336 ? 109.509 119.187 180.495 1.00 119.62 564 ASP B CA 1
ATOM 6578 C C . ASP B 2 336 ? 110.929 119.398 181.008 1.00 119.62 564 ASP B C 1
ATOM 6579 O O . ASP B 2 336 ? 111.813 119.821 180.262 1.00 119.62 564 ASP B O 1
ATOM 6584 N N . SER B 2 337 ? 111.141 119.102 182.288 1.00 111.21 565 SER B N 1
ATOM 6585 C CA . SER B 2 337 ? 112.445 119.257 182.915 1.00 111.21 565 SER B CA 1
ATOM 6586 C C . SER B 2 337 ? 112.761 118.014 183.734 1.00 111.21 565 SER B C 1
ATOM 6587 O O . SER B 2 337 ? 111.865 117.345 184.255 1.00 111.21 565 SER B O 1
ATOM 6590 N N . ALA B 2 338 ? 114.057 117.702 183.812 1.00 113.15 566 ALA B N 1
ATOM 6591 C CA . ALA B 2 338 ? 114.586 116.597 184.609 1.00 113.15 566 ALA B CA 1
ATOM 6592 C C . ALA B 2 338 ? 114.141 115.237 184.079 1.00 113.15 566 ALA B C 1
ATOM 6593 O O . ALA B 2 338 ? 114.452 114.203 184.679 1.00 113.15 566 ALA B O 1
ATOM 6595 N N . ALA B 2 339 ? 113.414 115.223 182.959 1.00 114.07 567 ALA B N 1
ATOM 6596 C CA . ALA B 2 339 ? 113.019 113.954 182.356 1.00 114.07 567 ALA B CA 1
ATOM 6597 C C . ALA B 2 339 ? 114.080 113.458 181.382 1.00 114.07 567 ALA B C 1
ATOM 6598 O O . ALA B 2 339 ? 114.587 112.339 181.520 1.00 114.07 567 ALA B O 1
ATOM 6600 N N . ILE B 2 340 ? 114.429 114.280 180.390 1.00 115.99 568 ILE B N 1
ATOM 6601 C CA . ILE B 2 340 ? 115.525 113.937 179.489 1.00 115.99 568 ILE B CA 1
ATOM 6602 C C . ILE B 2 340 ? 116.845 113.925 180.251 1.00 115.99 568 ILE B C 1
ATOM 6603 O O . ILE B 2 340 ? 117.782 113.199 179.894 1.00 115.99 568 ILE B O 1
ATOM 6608 N N . GLU B 2 341 ? 116.928 114.714 181.325 1.00 114.96 569 GLU B N 1
ATOM 6609 C CA . GLU B 2 341 ? 118.135 114.762 182.143 1.00 114.96 569 GLU B CA 1
ATOM 6610 C C . GLU B 2 341 ? 118.455 113.396 182.738 1.00 114.96 569 GLU B C 1
ATOM 6611 O O . GLU B 2 341 ? 119.621 112.986 182.785 1.00 114.96 569 GLU B O 1
ATOM 6617 N N . GLU B 2 342 ? 117.428 112.675 183.195 1.00 121.40 570 GLU B N 1
ATOM 6618 C CA . GLU B 2 342 ? 117.648 111.363 183.796 1.00 121.40 570 GLU B CA 1
ATOM 6619 C C . GLU B 2 342 ? 117.949 110.304 182.740 1.00 121.40 570 GLU B C 1
ATOM 6620 O O . GLU B 2 342 ? 118.684 109.348 183.009 1.00 121.40 570 GLU B O 1
ATOM 6626 N N . VAL B 2 343 ? 117.386 110.453 181.538 1.00 120.93 571 VAL B N 1
ATOM 6627 C CA . VAL B 2 343 ? 117.531 109.422 180.511 1.00 120.93 571 VAL B CA 1
ATOM 6628 C C . VAL B 2 343 ? 118.994 109.261 180.112 1.00 120.93 571 VAL B C 1
ATOM 6629 O O . VAL B 2 343 ? 119.508 108.140 180.010 1.00 120.93 571 VAL B O 1
ATOM 6633 N N . TYR B 2 344 ? 119.687 110.377 179.881 1.00 122.14 572 TYR B N 1
ATOM 6634 C CA . TYR B 2 344 ? 121.091 110.300 179.486 1.00 122.14 572 TYR B CA 1
ATOM 6635 C C . TYR B 2 344 ? 121.957 109.792 180.632 1.00 122.14 572 TYR B C 1
ATOM 6636 O O . TYR B 2 344 ? 122.793 108.900 180.448 1.00 122.14 572 TYR B O 1
ATOM 6645 N N . HIS B 2 345 ? 121.767 110.350 181.829 1.00 122.35 573 HIS B N 1
ATOM 6646 C CA . HIS B 2 345 ? 122.569 109.960 182.982 1.00 122.35 573 HIS B CA 1
ATOM 6647 C C . HIS B 2 345 ? 122.229 108.571 183.505 1.00 122.35 573 HIS B C 1
ATOM 6648 O O . HIS B 2 345 ? 122.938 108.073 184.386 1.00 122.35 573 HIS B O 1
ATOM 6655 N N . SER B 2 346 ? 121.168 107.942 183.002 1.00 123.03 574 SER B N 1
ATOM 6656 C CA . SER B 2 346 ? 120.926 106.539 183.306 1.00 123.03 574 SER B CA 1
ATOM 6657 C C . SER B 2 346 ? 121.645 105.606 182.341 1.00 123.03 574 SER B C 1
ATOM 6658 O O . SER B 2 346 ? 121.614 104.387 182.541 1.00 123.03 574 SER B O 1
ATOM 6661 N N . SER B 2 347 ? 122.290 106.148 181.304 1.00 116.88 575 SER B N 1
ATOM 6662 C CA . SER B 2 347 ? 122.934 105.333 180.284 1.00 116.88 575 SER B CA 1
ATOM 6663 C C . SER B 2 347 ? 124.270 105.877 179.795 1.00 116.88 575 SER B C 1
ATOM 6664 O O . SER B 2 347 ? 124.820 105.326 178.837 1.00 116.88 575 SER B O 1
ATOM 6667 N N . LEU B 2 348 ? 124.800 106.941 180.409 1.00 115.88 576 LEU B N 1
ATOM 6668 C CA . LEU B 2 348 ? 126.031 107.538 179.896 1.00 115.88 576 LEU B CA 1
ATOM 6669 C C . LEU B 2 348 ? 127.207 106.579 180.032 1.00 115.88 576 LEU B C 1
ATOM 6670 O O . LEU B 2 348 ? 128.048 106.485 179.131 1.00 115.88 576 LEU B O 1
ATOM 6675 N N . ALA B 2 349 ? 127.284 105.858 181.155 1.00 122.09 577 ALA B N 1
ATOM 6676 C CA . ALA B 2 349 ? 128.391 104.933 181.369 1.00 122.09 577 ALA B CA 1
ATOM 6677 C C . ALA B 2 349 ? 128.296 103.718 180.457 1.00 122.09 577 ALA B C 1
ATOM 6678 O O . ALA B 2 349 ? 129.305 103.045 180.215 1.00 122.09 577 ALA B O 1
ATOM 6680 N N . SER B 2 350 ? 127.101 103.416 179.951 1.00 120.29 578 SER B N 1
ATOM 6681 C CA . SER B 2 350 ? 126.922 102.293 179.039 1.00 120.29 578 SER B CA 1
ATOM 6682 C C . SER B 2 350 ? 127.159 102.687 177.587 1.00 120.29 578 SER B C 1
ATOM 6683 O O . SER B 2 350 ? 127.704 101.893 176.814 1.00 120.29 578 SER B O 1
ATOM 6686 N N . LEU B 2 351 ? 126.759 103.902 177.202 1.00 119.99 579 LEU B N 1
ATOM 6687 C CA . LEU B 2 351 ? 126.911 104.326 175.813 1.00 119.99 579 LEU B CA 1
ATOM 6688 C C . LEU B 2 351 ? 128.378 104.523 175.445 1.00 119.99 579 LEU B C 1
ATOM 6689 O O . LEU B 2 351 ? 128.827 104.045 174.397 1.00 119.99 579 LEU B O 1
ATOM 6694 N N . ASN B 2 352 ? 129.139 105.227 176.287 1.00 122.57 580 ASN B N 1
ATOM 6695 C CA . ASN B 2 352 ? 130.552 105.450 175.991 1.00 122.57 580 ASN B CA 1
ATOM 6696 C C . ASN B 2 352 ? 131.344 104.152 176.091 1.00 122.57 580 ASN B C 1
ATOM 6697 O O . ASN B 2 352 ? 132.263 103.908 175.300 1.00 122.57 580 ASN B O 1
ATOM 6702 N N . GLY B 2 353 ? 131.006 103.308 177.069 1.00 123.94 581 GLY B N 1
ATOM 6703 C CA . GLY B 2 353 ? 131.654 102.010 177.170 1.00 123.94 581 GLY B CA 1
ATOM 6704 C C . GLY B 2 353 ? 131.361 101.120 175.978 1.00 123.94 581 GLY B C 1
ATOM 6705 O O . GLY B 2 353 ? 132.238 100.397 175.499 1.00 123.94 581 GLY B O 1
ATOM 6706 N N . LEU B 2 354 ? 130.119 101.149 175.493 1.00 124.48 582 LEU B N 1
ATOM 6707 C CA . LEU B 2 354 ? 129.783 100.427 174.271 1.00 124.48 582 LEU B CA 1
ATOM 6708 C C . LEU B 2 354 ? 130.474 101.045 173.062 1.00 124.48 582 LEU B C 1
ATOM 6709 O O . LEU B 2 354 ? 130.828 100.339 172.110 1.00 124.48 582 LEU B O 1
ATOM 6714 N N . GLU B 2 355 ? 130.671 102.365 173.081 1.00 122.97 583 GLU B N 1
ATOM 6715 C CA . GLU B 2 355 ? 131.307 103.038 171.952 1.00 122.97 583 GLU B CA 1
ATOM 6716 C C . GLU B 2 355 ? 132.759 102.605 171.794 1.00 122.97 583 GLU B C 1
ATOM 6717 O O . GLU B 2 355 ? 133.203 102.276 170.688 1.00 122.97 583 GLU B O 1
ATOM 6723 N N . VAL B 2 356 ? 133.521 102.611 172.891 1.00 124.42 584 VAL B N 1
ATOM 6724 C CA . VAL B 2 356 ? 134.947 102.307 172.801 1.00 124.42 584 VAL B CA 1
ATOM 6725 C C . VAL B 2 356 ? 135.160 100.865 172.359 1.00 124.42 584 VAL B C 1
ATOM 6726 O O . VAL B 2 356 ? 136.157 100.543 171.701 1.00 124.42 584 VAL B O 1
ATOM 6730 N N . HIS B 2 357 ? 134.231 99.973 172.712 1.00 128.49 585 HIS B N 1
ATOM 6731 C CA . HIS B 2 357 ? 134.299 98.602 172.219 1.00 128.49 585 HIS B CA 1
ATOM 6732 C C . HIS B 2 357 ? 134.139 98.562 170.704 1.00 128.49 585 HIS B C 1
ATOM 6733 O O . HIS B 2 357 ? 134.849 97.825 170.010 1.00 128.49 585 HIS B O 1
ATOM 6740 N N . LEU B 2 358 ? 133.200 99.349 170.172 1.00 131.01 586 LEU B N 1
ATOM 6741 C CA . LEU B 2 358 ? 133.006 99.402 168.726 1.00 131.01 586 LEU B CA 1
ATOM 6742 C C . LEU B 2 358 ? 134.206 100.030 168.026 1.00 131.01 586 LEU B C 1
ATOM 6743 O O . LEU B 2 358 ? 134.663 99.524 166.994 1.00 131.01 586 LEU B O 1
ATOM 6748 N N . LYS B 2 359 ? 134.725 101.134 168.569 1.00 133.04 587 LYS B N 1
ATOM 6749 C CA . LYS B 2 359 ? 135.851 101.815 167.939 1.00 133.04 587 LYS B CA 1
ATOM 6750 C C . LYS B 2 359 ? 137.121 100.975 167.983 1.00 133.04 587 LYS B C 1
ATOM 6751 O O . LYS B 2 359 ? 137.873 100.940 167.002 1.00 133.04 587 LYS B O 1
ATOM 6757 N N . GLU B 2 360 ? 137.377 100.297 169.097 1.00 134.90 588 GLU B N 1
ATOM 6758 C CA . GLU B 2 360 ? 138.572 99.471 169.232 1.00 134.90 588 GLU B CA 1
ATOM 6759 C C . GLU B 2 360 ? 138.353 98.090 168.625 1.00 134.90 588 GLU B C 1
ATOM 6760 O O . GLU B 2 360 ? 139.304 97.418 168.227 1.00 134.90 588 GLU B O 1
ATOM 6766 N N . SER B 2 371 ? 143.115 96.902 145.307 1.00 92.16 599 SER B N 1
ATOM 6767 C CA . SER B 2 371 ? 142.982 96.971 143.857 1.00 92.16 599 SER B CA 1
ATOM 6768 C C . SER B 2 371 ? 141.613 96.473 143.408 1.00 92.16 599 SER B C 1
ATOM 6769 O O . SER B 2 371 ? 141.447 95.298 143.078 1.00 92.16 599 SER B O 1
ATOM 6772 N N . SER B 2 372 ? 140.633 97.373 143.403 1.00 88.14 600 SER B N 1
ATOM 6773 C CA . SER B 2 372 ? 139.287 97.013 142.979 1.00 88.14 600 SER B CA 1
ATOM 6774 C C . SER B 2 372 ? 139.264 96.691 141.490 1.00 88.14 600 SER B C 1
ATOM 6775 O O . SER B 2 372 ? 139.866 97.395 140.674 1.00 88.14 600 SER B O 1
ATOM 6778 N N . THR B 2 373 ? 138.561 95.617 141.138 1.00 83.25 601 THR B N 1
ATOM 6779 C CA . THR B 2 373 ? 138.449 95.176 139.755 1.00 83.25 601 THR B CA 1
ATOM 6780 C C . THR B 2 373 ? 137.227 95.743 139.045 1.00 83.25 601 THR B C 1
ATOM 6781 O O . THR B 2 373 ? 137.079 95.534 137.836 1.00 83.25 601 THR B O 1
ATOM 6785 N N . TYR B 2 374 ? 136.355 96.453 139.757 1.00 81.75 602 TYR B N 1
ATOM 6786 C CA . TYR B 2 374 ? 135.158 97.017 139.150 1.00 81.75 602 TYR B CA 1
ATOM 6787 C C . TYR B 2 374 ? 134.652 98.163 140.013 1.00 81.75 602 TYR B C 1
ATOM 6788 O O . TYR B 2 374 ? 134.981 98.258 141.198 1.00 81.75 602 TYR B O 1
ATOM 6797 N N . ASN B 2 375 ? 133.848 99.028 139.402 1.00 71.52 603 ASN B N 1
ATOM 6798 C CA . ASN B 2 375 ? 133.251 100.171 140.075 1.00 71.52 603 ASN B CA 1
ATOM 6799 C C . ASN B 2 375 ? 131.733 100.090 139.991 1.00 71.52 603 ASN B C 1
ATOM 6800 O O . ASN B 2 375 ? 131.173 99.592 139.011 1.00 71.52 603 ASN B O 1
ATOM 6805 N N . PHE B 2 376 ? 131.069 100.587 141.034 1.00 69.47 604 PHE B N 1
ATOM 6806 C CA . PHE B 2 376 ? 129.616 100.545 141.099 1.00 69.47 604 PHE B CA 1
ATOM 6807 C C . PHE B 2 376 ? 129.117 101.695 141.961 1.00 69.47 604 PHE B C 1
ATOM 6808 O O . PHE B 2 376 ? 129.866 102.280 142.747 1.00 69.47 604 PHE B O 1
ATOM 6816 N N . THR B 2 377 ? 127.834 102.012 141.799 1.00 66.69 605 THR B N 1
ATOM 6817 C CA . THR B 2 377 ? 127.195 103.065 142.585 1.00 66.69 605 THR B CA 1
ATOM 6818 C C . THR B 2 377 ? 125.721 102.727 142.731 1.00 66.69 605 THR B C 1
ATOM 6819 O O . THR B 2 377 ? 125.026 102.547 141.726 1.00 66.69 605 THR B O 1
ATOM 6823 N N . HIS B 2 378 ? 125.246 102.641 143.971 1.00 71.03 606 HIS B N 1
ATOM 6824 C CA . HIS B 2 378 ? 123.851 102.348 144.268 1.00 71.03 606 HIS B CA 1
ATOM 6825 C C . HIS B 2 378 ? 123.233 103.540 144.984 1.00 71.03 606 HIS B C 1
ATOM 6826 O O . HIS B 2 378 ? 123.802 104.047 145.956 1.00 71.03 606 HIS B O 1
ATOM 6833 N N . TYR B 2 379 ? 122.074 103.981 144.503 1.00 69.38 607 TYR B N 1
ATOM 6834 C CA . TYR B 2 379 ? 121.378 105.136 145.053 1.00 69.38 607 TYR B CA 1
ATOM 6835 C C . TYR B 2 379 ? 119.956 104.744 145.427 1.00 69.38 607 TYR B C 1
ATOM 6836 O O . TYR B 2 379 ? 119.250 104.117 144.630 1.00 69.38 607 TYR B O 1
ATOM 6845 N N . ASP B 2 380 ? 119.542 105.113 146.637 1.00 75.50 608 ASP B N 1
ATOM 6846 C CA . ASP B 2 380 ? 118.191 104.861 147.120 1.00 75.50 608 ASP B CA 1
ATOM 6847 C C . ASP B 2 380 ? 117.386 106.151 147.006 1.00 75.50 608 ASP B C 1
ATOM 6848 O O . ASP B 2 380 ? 117.763 107.175 147.586 1.00 75.50 608 ASP B O 1
ATOM 6853 N N . ARG B 2 381 ? 116.283 106.098 146.258 1.00 73.73 609 ARG B N 1
ATOM 6854 C CA . ARG B 2 381 ? 115.471 107.290 146.043 1.00 73.73 609 ARG B CA 1
ATOM 6855 C C . ARG B 2 381 ? 114.633 107.650 147.263 1.00 73.73 609 ARG B C 1
ATOM 6856 O O . ARG B 2 381 ? 114.306 108.827 147.457 1.00 73.73 609 ARG B O 1
ATOM 6864 N N . ILE B 2 382 ? 114.276 106.667 148.089 1.00 76.45 610 ILE B N 1
ATOM 6865 C CA . ILE B 2 382 ? 113.391 106.930 149.219 1.00 76.45 610 ILE B CA 1
ATOM 6866 C C . ILE B 2 382 ? 114.167 107.514 150.393 1.00 76.45 610 ILE B C 1
ATOM 6867 O O . ILE B 2 382 ? 113.815 108.574 150.923 1.00 76.45 610 ILE B O 1
ATOM 6872 N N . GLN B 2 383 ? 115.232 106.839 150.815 1.00 76.32 611 GLN B N 1
ATOM 6873 C CA . GLN B 2 383 ? 116.003 107.258 151.978 1.00 76.32 611 GLN B CA 1
ATOM 6874 C C . GLN B 2 383 ? 117.163 108.184 151.631 1.00 76.32 611 GLN B C 1
ATOM 6875 O O . GLN B 2 383 ? 117.849 108.654 152.545 1.00 76.32 611 GLN B O 1
ATOM 6881 N N . SER B 2 384 ? 117.394 108.457 150.344 1.00 76.29 612 SER B N 1
ATOM 6882 C CA . SER B 2 384 ? 118.468 109.350 149.902 1.00 76.29 612 SER B CA 1
ATOM 6883 C C . SER B 2 384 ? 119.827 108.905 150.442 1.00 76.29 612 SER B C 1
ATOM 6884 O O . SER B 2 384 ? 120.637 109.716 150.896 1.00 76.29 612 SER B O 1
ATOM 6887 N N . LEU B 2 385 ? 120.079 107.600 150.389 1.00 77.19 613 LEU B N 1
ATOM 6888 C CA . LEU B 2 385 ? 121.326 107.012 150.853 1.00 77.19 613 LEU B CA 1
ATOM 6889 C C . LEU B 2 385 ? 122.219 106.666 149.669 1.00 77.19 613 LEU B C 1
ATOM 6890 O O . LEU B 2 385 ? 121.740 106.294 148.594 1.00 77.19 613 LEU B O 1
ATOM 6895 N N . LEU B 2 386 ? 123.527 106.793 149.875 1.00 72.24 614 LEU B N 1
ATOM 6896 C CA . LEU B 2 386 ? 124.510 106.554 148.829 1.00 72.24 614 LEU B CA 1
ATOM 6897 C C . LEU B 2 386 ? 125.605 105.638 149.351 1.00 72.24 614 LEU B C 1
ATOM 6898 O O . LEU B 2 386 ? 126.099 105.818 150.468 1.00 72.24 614 LEU B O 1
ATOM 6903 N N . MET B 2 387 ? 125.986 104.661 148.531 1.00 74.07 615 MET B N 1
ATOM 6904 C CA . MET B 2 387 ? 127.111 103.785 148.841 1.00 74.07 615 MET B CA 1
ATOM 6905 C C . MET B 2 387 ? 127.791 103.407 147.534 1.00 74.07 615 MET B C 1
ATOM 6906 O O . MET B 2 387 ? 127.113 103.114 146.544 1.00 74.07 615 MET B O 1
ATOM 6911 N N . ALA B 2 388 ? 129.122 103.440 147.524 1.00 68.51 616 ALA B N 1
ATOM 6912 C CA . ALA B 2 388 ? 129.890 103.110 146.332 1.00 68.51 616 ALA B CA 1
ATOM 6913 C C . ALA B 2 388 ? 131.322 102.795 146.737 1.00 68.51 616 ALA B C 1
ATOM 6914 O O . ALA B 2 388 ? 131.734 103.023 147.877 1.00 68.51 616 ALA B O 1
ATOM 6916 N N . ASN B 2 389 ? 132.082 102.265 145.782 1.00 68.84 617 ASN B N 1
ATOM 6917 C CA . ASN B 2 389 ? 133.476 101.879 145.992 1.00 68.84 617 ASN B CA 1
ATOM 6918 C C . ASN B 2 389 ? 134.344 102.695 145.036 1.00 68.84 617 ASN B C 1
ATOM 6919 O O . ASN B 2 389 ? 134.520 102.328 143.872 1.00 68.84 617 ASN B O 1
ATOM 6924 N N . LEU B 2 390 ? 134.881 103.810 145.533 1.00 68.94 618 LEU B N 1
ATOM 6925 C CA . LEU B 2 390 ? 135.782 104.658 144.769 1.00 68.94 618 LEU B CA 1
ATOM 6926 C C . LEU B 2 390 ? 136.968 105.042 145.642 1.00 68.94 618 LEU B C 1
ATOM 6927 O O . LEU B 2 390 ? 136.791 105.354 146.829 1.00 68.94 618 LEU B O 1
ATOM 6932 N N . PRO B 2 391 ? 138.179 105.029 145.090 1.00 80.06 619 PRO B N 1
ATOM 6933 C CA . PRO B 2 391 ? 139.355 105.410 145.878 1.00 80.06 619 PRO B CA 1
ATOM 6934 C C . PRO B 2 391 ? 139.378 106.903 146.169 1.00 80.06 619 PRO B C 1
ATOM 6935 O O . PRO B 2 391 ? 138.778 107.717 145.463 1.00 80.06 619 PRO B O 1
ATOM 6939 N N . GLN B 2 392 ? 140.093 107.255 147.241 1.00 90.93 620 GLN B N 1
ATOM 6940 C CA . GLN B 2 392 ? 140.222 108.659 147.616 1.00 90.93 620 GLN B CA 1
ATOM 6941 C C . GLN B 2 392 ? 141.024 109.448 146.588 1.00 90.93 620 GLN B C 1
ATOM 6942 O O . GLN B 2 392 ? 140.832 110.662 146.455 1.00 90.93 620 GLN B O 1
ATOM 6948 N N . VAL B 2 393 ? 141.917 108.785 145.859 1.00 91.98 621 VAL B N 1
ATOM 6949 C CA . VAL B 2 393 ? 142.724 109.421 144.824 1.00 91.98 621 VAL B CA 1
ATOM 6950 C C . VAL B 2 393 ? 142.010 109.254 143.491 1.00 91.98 621 VAL B C 1
ATOM 6951 O O . VAL B 2 393 ? 141.656 108.134 143.102 1.00 91.98 621 VAL B O 1
ATOM 6955 N N . ALA B 2 394 ? 141.798 110.366 142.791 1.00 90.29 622 ALA B N 1
ATOM 6956 C CA . ALA B 2 394 ? 141.045 110.362 141.539 1.00 90.29 622 ALA B CA 1
ATOM 6957 C C . ALA B 2 394 ? 141.961 109.917 140.407 1.00 90.29 622 ALA B C 1
ATOM 6958 O O . ALA B 2 394 ? 142.720 110.714 139.852 1.00 90.29 622 ALA B O 1
ATOM 6960 N N . THR B 2 395 ? 141.891 108.635 140.062 1.00 88.85 623 THR B N 1
ATOM 6961 C CA . THR B 2 395 ? 142.614 108.112 138.916 1.00 88.85 623 THR B CA 1
ATOM 6962 C C . THR B 2 395 ? 141.927 108.544 137.624 1.00 88.85 623 THR B C 1
ATOM 6963 O O . THR B 2 395 ? 140.754 108.925 137.632 1.00 88.85 623 THR B O 1
ATOM 6967 N N . PRO B 2 396 ? 142.645 108.514 136.495 1.00 87.58 624 PRO B N 1
ATOM 6968 C CA . PRO B 2 396 ? 142.003 108.878 135.220 1.00 87.58 624 PRO B CA 1
ATOM 6969 C C . PRO B 2 396 ? 140.785 108.032 134.890 1.00 87.58 624 PRO B C 1
ATOM 6970 O O . PRO B 2 396 ? 139.839 108.541 134.274 1.00 87.58 624 PRO B O 1
ATOM 6974 N N . GLN B 2 397 ? 140.778 106.754 135.275 1.00 86.62 625 GLN B N 1
ATOM 6975 C CA . GLN B 2 397 ? 139.603 105.920 135.041 1.00 86.62 625 GLN B CA 1
ATOM 6976 C C . GLN B 2 397 ? 138.425 106.369 135.898 1.00 86.62 625 GLN B C 1
ATOM 6977 O O . GLN B 2 397 ? 137.274 106.338 135.445 1.00 86.62 625 GLN B O 1
ATOM 6983 N N . ASP B 2 398 ? 138.689 106.782 137.140 1.00 84.42 626 ASP B N 1
ATOM 6984 C CA . ASP B 2 398 ? 137.612 107.224 138.022 1.00 84.42 626 ASP B CA 1
ATOM 6985 C C . ASP B 2 398 ? 136.962 108.504 137.511 1.00 84.42 626 ASP B C 1
ATOM 6986 O O . ASP B 2 398 ? 135.746 108.684 137.649 1.00 84.42 626 ASP B O 1
ATOM 6991 N N . ARG B 2 399 ? 137.755 109.408 136.932 1.00 83.62 627 ARG B N 1
ATOM 6992 C CA . ARG B 2 399 ? 137.197 110.646 136.397 1.00 83.62 627 ARG B CA 1
ATOM 6993 C C . ARG B 2 399 ? 136.217 110.376 135.264 1.00 83.62 627 ARG B C 1
ATOM 6994 O O . ARG B 2 399 ? 135.180 111.042 135.168 1.00 83.62 627 ARG B O 1
ATOM 7002 N N . ARG B 2 400 ? 136.525 109.409 134.397 1.00 76.24 628 ARG B N 1
ATOM 7003 C CA . ARG B 2 400 ? 135.608 109.054 133.321 1.00 76.24 628 ARG B CA 1
ATOM 7004 C C . ARG B 2 400 ? 134.341 108.385 133.838 1.00 76.24 628 ARG B C 1
ATOM 7005 O O . ARG B 2 400 ? 133.307 108.441 133.165 1.00 76.24 628 ARG B O 1
ATOM 7013 N N . PHE B 2 401 ? 134.400 107.754 135.014 1.00 70.93 629 PHE B N 1
ATOM 7014 C CA . PHE B 2 401 ? 133.205 107.158 135.603 1.00 70.93 629 PHE B CA 1
ATOM 7015 C C . PHE B 2 401 ? 132.220 108.230 136.054 1.00 70.93 629 PHE B C 1
ATOM 7016 O O . PHE B 2 401 ? 131.011 108.115 135.824 1.00 70.93 629 PHE B O 1
ATOM 7024 N N . LEU B 2 402 ? 132.725 109.282 136.702 1.00 71.55 630 LEU B N 1
ATOM 7025 C CA . LEU B 2 402 ? 131.851 110.333 137.212 1.00 71.55 630 LEU B CA 1
ATOM 7026 C C . LEU B 2 402 ? 131.135 111.071 136.089 1.00 71.55 630 LEU B C 1
ATOM 7027 O O . LEU B 2 402 ? 129.971 111.458 136.251 1.00 71.55 630 LEU B O 1
ATOM 7032 N N . GLN B 2 403 ? 131.809 111.288 134.957 1.00 71.58 631 GLN B N 1
ATOM 7033 C CA . GLN B 2 403 ? 131.183 111.994 133.843 1.00 71.58 631 GLN B CA 1
ATOM 7034 C C . GLN B 2 403 ? 130.006 111.210 133.279 1.00 71.58 631 GLN B C 1
ATOM 7035 O O . GLN B 2 403 ? 128.965 111.790 132.951 1.00 71.58 631 GLN B O 1
ATOM 7041 N N . ALA B 2 404 ? 130.154 109.888 133.156 1.00 68.47 632 ALA B N 1
ATOM 7042 C CA . ALA B 2 404 ? 129.112 109.070 132.543 1.00 68.47 632 ALA B CA 1
ATOM 7043 C C . ALA B 2 404 ? 127.827 109.094 133.360 1.00 68.47 632 ALA B C 1
ATOM 7044 O O . ALA B 2 404 ? 126.726 109.133 132.798 1.00 68.47 632 ALA B O 1
ATOM 7046 N N . VAL B 2 405 ? 127.950 109.071 134.687 1.00 64.34 633 VAL B N 1
ATOM 7047 C CA . VAL B 2 405 ? 126.771 109.105 135.547 1.00 64.34 633 VAL B CA 1
ATOM 7048 C C . VAL B 2 405 ? 126.060 110.450 135.434 1.00 64.34 633 VAL B C 1
ATOM 7049 O O . VAL B 2 405 ? 124.834 110.530 135.575 1.00 64.34 633 VAL B O 1
ATOM 7053 N N . SER B 2 406 ? 126.816 111.524 135.180 1.00 66.60 634 SER B N 1
ATOM 7054 C CA . SER B 2 406 ? 126.238 112.867 135.183 1.00 66.60 634 SER B CA 1
ATOM 7055 C C . SER B 2 406 ? 125.119 112.999 134.155 1.00 66.60 634 SER B C 1
ATOM 7056 O O . SER B 2 406 ? 124.024 113.478 134.475 1.00 66.60 634 SER B O 1
ATOM 7059 N N . LEU B 2 407 ? 125.364 112.556 132.921 1.00 66.94 635 LEU B N 1
ATOM 7060 C CA . LEU B 2 407 ? 124.321 112.590 131.901 1.00 66.94 635 LEU B CA 1
ATOM 7061 C C . LEU B 2 407 ? 123.205 111.596 132.188 1.00 66.94 635 LEU B C 1
ATOM 7062 O O . LEU B 2 407 ? 122.029 111.906 131.961 1.00 66.94 635 LEU B O 1
ATOM 7067 N N . MET B 2 408 ? 123.553 110.403 132.668 1.00 65.59 636 MET B N 1
ATOM 7068 C CA . MET B 2 408 ? 122.569 109.341 132.840 1.00 65.59 636 MET B CA 1
ATOM 7069 C C . MET B 2 408 ? 121.651 109.607 134.028 1.00 65.59 636 MET B C 1
ATOM 7070 O O . MET B 2 408 ? 120.471 109.241 133.994 1.00 65.59 636 MET B O 1
ATOM 7075 N N . HIS B 2 409 ? 122.175 110.236 135.085 1.00 66.43 637 HIS B N 1
ATOM 7076 C CA . HIS B 2 409 ? 121.336 110.593 136.226 1.00 66.43 637 HIS B CA 1
ATOM 7077 C C . HIS B 2 409 ? 120.249 111.583 135.828 1.00 66.43 637 HIS B C 1
ATOM 7078 O O . HIS B 2 409 ? 119.096 111.457 136.256 1.00 66.43 637 HIS B O 1
ATOM 7085 N N . SER B 2 410 ? 120.599 112.580 135.012 1.00 68.15 638 SER B N 1
ATOM 7086 C CA . SER B 2 410 ? 119.616 113.557 134.560 1.00 68.15 638 SER B CA 1
ATOM 7087 C C . SER B 2 410 ? 118.624 112.966 133.567 1.00 68.15 638 SER B C 1
ATOM 7088 O O . SER B 2 410 ? 117.486 113.441 133.491 1.00 68.15 638 SER B O 1
ATOM 7091 N N . GLU B 2 411 ? 119.028 111.948 132.805 1.00 70.94 639 GLU B N 1
ATOM 7092 C CA . GLU B 2 411 ? 118.120 111.324 131.849 1.00 70.94 639 GLU B CA 1
ATOM 7093 C C . GLU B 2 411 ? 116.981 110.594 132.551 1.00 70.94 639 GLU B C 1
ATOM 7094 O O . GLU B 2 411 ? 115.838 110.624 132.080 1.00 70.94 639 GLU B O 1
ATOM 7100 N N . PHE B 2 412 ? 117.274 109.929 133.672 1.00 69.03 640 PHE B N 1
ATOM 7101 C CA . PHE B 2 412 ? 116.232 109.215 134.402 1.00 69.03 640 PHE B CA 1
ATOM 7102 C C . PHE B 2 412 ? 115.186 110.166 134.967 1.00 69.03 640 PHE B C 1
ATOM 7103 O O . PHE B 2 412 ? 113.990 109.851 134.955 1.00 69.03 640 PHE B O 1
ATOM 7111 N N . ALA B 2 413 ? 115.612 111.330 135.466 1.00 70.86 641 ALA B N 1
ATOM 7112 C CA . ALA B 2 413 ? 114.678 112.277 136.064 1.00 70.86 641 ALA B CA 1
ATOM 7113 C C . ALA B 2 413 ? 113.746 112.910 135.039 1.00 70.86 641 ALA B C 1
ATOM 7114 O O . ALA B 2 413 ? 112.715 113.471 135.424 1.00 70.86 641 ALA B O 1
ATOM 7116 N N . GLN B 2 414 ? 114.079 112.835 133.750 1.00 74.29 642 GLN B N 1
ATOM 7117 C CA . GLN B 2 414 ? 113.245 113.420 132.708 1.00 74.29 642 GLN B CA 1
ATOM 7118 C C . GLN B 2 414 ? 112.330 112.412 132.028 1.00 74.29 642 GLN B C 1
ATOM 7119 O O . GLN B 2 414 ? 111.264 112.802 131.540 1.00 74.29 642 GLN B O 1
ATOM 7125 N N . LEU B 2 415 ? 112.712 111.139 131.985 1.00 74.92 643 LEU B N 1
ATOM 7126 C CA . LEU B 2 415 ? 111.898 110.091 131.366 1.00 74.92 643 LEU B CA 1
ATOM 7127 C C . LEU B 2 415 ? 111.536 109.052 132.416 1.00 74.92 643 LEU B C 1
ATOM 7128 O O . LEU B 2 415 ? 112.321 108.120 132.669 1.00 74.92 643 LEU B O 1
ATOM 7133 N N . PRO B 2 416 ? 110.370 109.165 133.059 1.00 71.79 644 PRO B N 1
ATOM 7134 C CA . PRO B 2 416 ? 109.991 108.167 134.073 1.00 71.79 644 PRO B CA 1
ATOM 7135 C C . PRO B 2 416 ? 109.756 106.777 133.509 1.00 71.79 644 PRO B C 1
ATOM 7136 O O . PRO B 2 416 ? 109.820 105.803 134.270 1.00 71.79 644 PRO B O 1
ATOM 7140 N N . ALA B 2 417 ? 109.488 106.648 132.211 1.00 70.73 645 ALA B N 1
ATOM 7141 C CA . ALA B 2 417 ? 109.207 105.359 131.596 1.00 70.73 645 ALA B CA 1
ATOM 7142 C C . ALA B 2 417 ? 110.454 104.663 131.069 1.00 70.73 645 ALA B C 1
ATOM 7143 O O . ALA B 2 417 ? 110.352 103.542 130.559 1.00 70.73 645 ALA B O 1
ATOM 7145 N N . LEU B 2 418 ? 111.622 105.290 131.178 1.00 69.51 646 LEU B N 1
ATOM 7146 C CA . LEU B 2 418 ? 112.857 104.682 130.704 1.00 69.51 646 LEU B CA 1
ATOM 7147 C C . LEU B 2 418 ? 113.429 103.779 131.790 1.00 69.51 646 LEU B C 1
ATOM 7148 O O . LEU B 2 418 ? 113.544 104.185 132.951 1.00 69.51 646 LEU B O 1
ATOM 7153 N N . TYR B 2 419 ? 113.786 102.553 131.411 1.00 70.97 647 TYR B N 1
ATOM 7154 C CA . TYR B 2 419 ? 114.241 101.541 132.356 1.00 70.97 647 TYR B CA 1
ATOM 7155 C C . TYR B 2 419 ? 115.718 101.209 132.214 1.00 70.97 647 TYR B C 1
ATOM 7156 O O . TYR B 2 419 ? 116.461 101.266 133.199 1.00 70.97 647 TYR B O 1
ATOM 7165 N N . GLU B 2 420 ? 116.167 100.861 131.011 1.00 66.17 648 GLU B N 1
ATOM 7166 C CA . GLU B 2 420 ? 117.529 100.394 130.787 1.00 66.17 648 GLU B CA 1
ATOM 7167 C C . GLU B 2 420 ? 118.249 101.346 129.845 1.00 66.17 648 GLU B C 1
ATOM 7168 O O . GLU B 2 420 ? 117.680 101.780 128.839 1.00 66.17 648 GLU B O 1
ATOM 7174 N N . MET B 2 421 ? 119.497 101.670 130.179 1.00 59.85 649 MET B N 1
ATOM 7175 C CA . MET B 2 421 ? 120.353 102.491 129.335 1.00 59.85 649 MET B CA 1
ATOM 7176 C C . MET B 2 421 ? 121.795 102.041 129.498 1.00 59.85 649 MET B C 1
ATOM 7177 O O . MET B 2 421 ? 122.267 101.841 130.620 1.00 59.85 649 MET B O 1
ATOM 7182 N N . THR B 2 422 ? 122.490 101.884 128.374 1.00 52.96 650 THR B N 1
ATOM 7183 C CA . THR B 2 422 ? 123.902 101.532 128.383 1.00 52.96 650 THR B CA 1
ATOM 7184 C C . THR B 2 422 ? 124.637 102.378 127.354 1.00 52.96 650 THR B C 1
ATOM 7185 O O . THR B 2 422 ? 124.082 102.720 126.306 1.00 52.96 650 THR B O 1
ATOM 7189 N N . VAL B 2 423 ? 125.882 102.734 127.673 1.00 51.87 651 VAL B N 1
ATOM 7190 C CA . VAL B 2 423 ? 126.733 103.513 126.786 1.00 51.87 651 VAL B CA 1
ATOM 7191 C C . VAL B 2 423 ? 128.092 102.835 126.700 1.00 51.87 651 VAL B C 1
ATOM 7192 O O . VAL B 2 423 ? 128.464 102.021 127.548 1.00 51.87 651 VAL B O 1
ATOM 7196 N N . ARG B 2 424 ? 128.832 103.177 125.649 1.00 59.37 652 ARG B N 1
ATOM 7197 C CA . ARG B 2 424 ? 130.183 102.673 125.463 1.00 59.37 652 ARG B CA 1
ATOM 7198 C C . ARG B 2 424 ? 130.949 103.647 124.582 1.00 59.37 652 ARG B C 1
ATOM 7199 O O . ARG B 2 424 ? 130.394 104.199 123.629 1.00 59.37 652 ARG B O 1
ATOM 7207 N N . ASN B 2 425 ? 132.218 103.853 124.908 1.00 64.30 653 ASN B N 1
ATOM 7208 C CA . ASN B 2 425 ? 133.114 104.683 124.117 1.00 64.30 653 ASN B CA 1
ATOM 7209 C C . ASN B 2 425 ? 134.347 103.862 123.738 1.00 64.30 653 ASN B C 1
ATOM 7210 O O . ASN B 2 425 ? 134.381 102.639 123.906 1.00 64.30 653 ASN B O 1
ATOM 7215 N N . ALA B 2 426 ? 135.365 104.547 123.219 1.00 66.51 654 ALA B N 1
ATOM 7216 C CA . ALA B 2 426 ? 136.582 103.874 122.785 1.00 66.51 654 ALA B CA 1
ATOM 7217 C C . ALA B 2 426 ? 137.374 103.271 123.937 1.00 66.51 654 ALA B C 1
ATOM 7218 O O . ALA B 2 426 ? 138.311 102.506 123.683 1.00 66.51 654 ALA B O 1
ATOM 7220 N N . SER B 2 427 ? 137.030 103.589 125.188 1.00 64.71 655 SER B N 1
ATOM 7221 C CA . SER B 2 427 ? 137.804 103.122 126.329 1.00 64.71 655 SER B CA 1
ATOM 7222 C C . SER B 2 427 ? 136.995 102.424 127.415 1.00 64.71 655 SER B C 1
ATOM 7223 O O . SER B 2 427 ? 137.576 101.627 128.159 1.00 64.71 655 SER B O 1
ATOM 7226 N N . THR B 2 428 ? 135.695 102.684 127.539 1.00 62.82 656 THR B N 1
ATOM 7227 C CA . THR B 2 428 ? 134.934 102.122 128.648 1.00 62.82 656 THR B CA 1
ATOM 7228 C C . THR B 2 428 ? 133.459 102.045 128.278 1.00 62.82 656 THR B C 1
ATOM 7229 O O . THR B 2 428 ? 133.002 102.664 127.315 1.00 62.82 656 THR B O 1
ATOM 7233 N N . ALA B 2 429 ? 132.721 101.266 129.068 1.00 57.22 657 ALA B N 1
ATOM 7234 C CA . ALA B 2 429 ? 131.280 101.120 128.927 1.00 57.22 657 ALA B CA 1
ATOM 7235 C C . ALA B 2 429 ? 130.650 101.076 130.311 1.00 57.22 657 ALA B C 1
ATOM 7236 O O . ALA B 2 429 ? 131.204 100.467 131.231 1.00 57.22 657 ALA B O 1
ATOM 7238 N N . VAL B 2 430 ? 129.493 101.720 130.455 1.00 54.06 658 VAL B N 1
ATOM 7239 C CA . VAL B 2 430 ? 128.804 101.823 131.736 1.00 54.06 658 VAL B CA 1
ATOM 7240 C C . VAL B 2 430 ? 127.353 101.396 131.553 1.00 54.06 658 VAL B C 1
ATOM 7241 O O . VAL B 2 430 ? 126.677 101.841 130.619 1.00 54.06 658 VAL B O 1
ATOM 7245 N N . TYR B 2 431 ? 126.877 100.532 132.448 1.00 58.39 659 TYR B N 1
ATOM 7246 C CA . TYR B 2 431 ? 125.517 100.016 132.421 1.00 58.39 659 TYR B CA 1
ATOM 7247 C C . TYR B 2 431 ? 124.678 100.679 133.508 1.00 58.39 659 TYR B C 1
ATOM 7248 O O . TYR B 2 431 ? 125.198 101.107 134.543 1.00 58.39 659 TYR B O 1
ATOM 7257 N N . ALA B 2 432 ? 123.371 100.762 133.265 1.00 63.46 660 ALA B N 1
ATOM 7258 C CA . ALA B 2 432 ? 122.456 101.367 134.222 1.00 63.46 660 ALA B CA 1
ATOM 7259 C C . ALA B 2 432 ? 121.101 100.680 134.156 1.00 63.46 660 ALA B C 1
ATOM 7260 O O . ALA B 2 432 ? 120.662 100.253 133.085 1.00 63.46 660 ALA B O 1
ATOM 7262 N N . CYS B 2 433 ? 120.450 100.577 135.313 1.00 67.79 661 CYS B N 1
ATOM 7263 C CA . CYS B 2 433 ? 119.083 100.088 135.420 1.00 67.79 661 CYS B CA 1
ATOM 7264 C C . CYS B 2 433 ? 118.371 100.886 136.502 1.00 67.79 661 CYS B C 1
ATOM 7265 O O . CYS B 2 433 ? 118.961 101.199 137.540 1.00 67.79 661 CYS B O 1
ATOM 7268 N N . CYS B 2 434 ? 117.105 101.218 136.257 1.00 74.38 662 CYS B N 1
ATOM 7269 C CA . CYS B 2 434 ? 116.364 102.092 137.154 1.00 74.38 662 CYS B CA 1
ATOM 7270 C C . CYS B 2 434 ? 114.979 101.528 137.427 1.00 74.38 662 CYS B C 1
ATOM 7271 O O . CYS B 2 434 ? 114.320 101.005 136.525 1.00 74.38 662 CYS B O 1
ATOM 7274 N N . ASN B 2 435 ? 114.551 101.642 138.677 1.00 75.04 663 ASN B N 1
ATOM 7275 C CA . ASN B 2 435 ? 113.201 101.318 139.109 1.00 75.04 663 ASN B CA 1
ATOM 7276 C C . ASN B 2 435 ? 112.748 102.408 140.067 1.00 75.04 663 ASN B C 1
ATOM 7277 O O . ASN B 2 435 ? 113.578 103.145 140.612 1.00 75.04 663 ASN B O 1
ATOM 7282 N N . PRO B 2 436 ? 111.430 102.550 140.285 1.00 72.02 664 PRO B N 1
ATOM 7283 C CA . PRO B 2 436 ? 110.940 103.627 141.161 1.00 72.02 664 PRO B CA 1
ATOM 7284 C C . PRO B 2 436 ? 111.436 103.549 142.600 1.00 72.02 664 PRO B C 1
ATOM 7285 O O . PRO B 2 436 ? 111.106 104.417 143.414 1.00 72.02 664 PRO B O 1
ATOM 7289 N N . ILE B 2 437 ? 112.223 102.529 142.930 1.00 71.83 665 ILE B N 1
ATOM 7290 C CA . ILE B 2 437 ? 112.748 102.334 144.275 1.00 71.83 665 ILE B CA 1
ATOM 7291 C C . ILE B 2 437 ? 114.235 102.670 144.350 1.00 71.83 665 ILE B C 1
ATOM 7292 O O . ILE B 2 437 ? 114.673 103.385 145.253 1.00 71.83 665 ILE B O 1
ATOM 7297 N N . GLN B 2 438 ? 115.027 102.167 143.405 1.00 72.34 666 GLN B N 1
ATOM 7298 C CA . GLN B 2 438 ? 116.475 102.303 143.480 1.00 72.34 666 GLN B CA 1
ATOM 7299 C C . GLN B 2 438 ? 117.058 102.407 142.078 1.00 72.34 666 GLN B C 1
ATOM 7300 O O . GLN B 2 438 ? 116.393 102.117 141.081 1.00 72.34 666 GLN B O 1
ATOM 7306 N N . GLU B 2 439 ? 118.319 102.833 142.017 1.00 70.04 667 GLU B N 1
ATOM 7307 C CA . GLU B 2 439 ? 119.061 102.929 140.769 1.00 70.04 667 GLU B CA 1
ATOM 7308 C C . GLU B 2 439 ? 120.419 102.262 140.939 1.00 70.04 667 GLU B C 1
ATOM 7309 O O . GLU B 2 439 ? 120.966 102.192 142.043 1.00 70.04 667 GLU B O 1
ATOM 7315 N N . THR B 2 440 ? 120.961 101.769 139.827 1.00 63.46 668 THR B N 1
ATOM 7316 C CA . THR B 2 440 ? 122.228 101.052 139.839 1.00 63.46 668 THR B CA 1
ATOM 7317 C C . THR B 2 440 ? 123.067 101.464 138.640 1.00 63.46 668 THR B C 1
ATOM 7318 O O . THR B 2 440 ? 122.551 101.601 137.527 1.00 63.46 668 THR B O 1
ATOM 7322 N N . TYR B 2 441 ? 124.364 101.659 138.875 1.00 59.97 669 TYR B N 1
ATOM 7323 C CA . TYR B 2 441 ? 125.328 101.965 137.826 1.00 59.97 669 TYR B CA 1
ATOM 7324 C C . TYR B 2 441 ? 126.523 101.038 137.980 1.00 59.97 669 TYR B C 1
ATOM 7325 O O . TYR B 2 441 ? 127.014 100.837 139.095 1.00 59.97 669 TYR B O 1
ATOM 7334 N N . PHE B 2 442 ? 126.988 100.475 136.866 1.00 61.94 670 PHE B N 1
ATOM 7335 C CA . PHE B 2 442 ? 128.070 99.499 136.880 1.00 61.94 670 PHE B CA 1
ATOM 7336 C C . PHE B 2 442 ? 129.055 99.796 135.760 1.00 61.94 670 PHE B C 1
ATOM 7337 O O . PHE B 2 442 ? 128.652 100.180 134.658 1.00 61.94 670 PHE B O 1
ATOM 7345 N N . GLN B 2 443 ? 130.343 99.619 136.050 1.00 66.98 671 GLN B N 1
ATOM 7346 C CA . GLN B 2 443 ? 131.407 99.737 135.063 1.00 66.98 671 GLN B CA 1
ATOM 7347 C C . GLN B 2 443 ? 132.496 98.723 135.380 1.00 66.98 671 GLN B C 1
ATOM 7348 O O . GLN B 2 443 ? 132.791 98.464 136.551 1.00 66.98 671 GLN B O 1
ATOM 7354 N N . GLN B 2 444 ? 133.090 98.152 134.336 1.00 79.62 672 GLN B N 1
ATOM 7355 C CA . GLN B 2 444 ? 134.174 97.190 134.490 1.00 79.62 672 GLN B CA 1
ATOM 7356 C C . GLN B 2 444 ? 135.507 97.897 134.274 1.00 79.62 672 GLN B C 1
ATOM 7357 O O . GLN B 2 444 ? 135.709 98.551 133.245 1.00 79.62 672 GLN B O 1
ATOM 7363 N N . LEU B 2 445 ? 136.413 97.764 135.244 1.00 84.76 673 LEU B N 1
ATOM 7364 C CA . LEU B 2 445 ? 137.717 98.408 135.164 1.00 84.76 673 LEU B CA 1
ATOM 7365 C C . LEU B 2 445 ? 138.714 97.636 134.310 1.00 84.76 673 LEU B C 1
ATOM 7366 O O . LEU B 2 445 ? 139.800 98.158 134.034 1.00 84.76 673 LEU B O 1
ATOM 7371 N N . ALA B 2 446 ? 138.380 96.421 133.890 1.00 88.04 674 ALA B N 1
ATOM 7372 C CA . ALA B 2 446 ? 139.281 95.619 133.071 1.00 88.04 674 ALA B CA 1
ATOM 7373 C C . ALA B 2 446 ? 139.327 96.140 131.638 1.00 88.04 674 ALA B C 1
ATOM 7374 O O . ALA B 2 446 ? 138.502 96.962 131.239 1.00 88.04 674 ALA B O 1
ATOM 7376 N N . ARG B 2 450 ? 139.438 97.241 122.709 1.00 93.07 678 ARG B N 1
ATOM 7377 C CA . ARG B 2 450 ? 138.822 98.336 121.970 1.00 93.07 678 ARG B CA 1
ATOM 7378 C C . ARG B 2 450 ? 137.976 97.801 120.820 1.00 93.07 678 ARG B C 1
ATOM 7379 O O . ARG B 2 450 ? 138.431 96.968 120.036 1.00 93.07 678 ARG B O 1
ATOM 7387 N N . SER B 2 451 ? 136.740 98.284 120.729 1.00 88.68 679 SER B N 1
ATOM 7388 C CA . SER B 2 451 ? 135.824 97.808 119.702 1.00 88.68 679 SER B CA 1
ATOM 7389 C C . SER B 2 451 ? 136.282 98.255 118.320 1.00 88.68 679 SER B C 1
ATOM 7390 O O . SER B 2 451 ? 136.730 99.389 118.131 1.00 88.68 679 SER B O 1
ATOM 7393 N N . SER B 2 452 ? 136.162 97.352 117.348 1.00 87.29 680 SER B N 1
ATOM 7394 C CA . SER B 2 452 ? 136.518 97.631 115.965 1.00 87.29 680 SER B CA 1
ATOM 7395 C C . SER B 2 452 ? 135.381 97.196 115.053 1.00 87.29 680 SER B C 1
ATOM 7396 O O . SER B 2 452 ? 134.827 96.104 115.216 1.00 87.29 680 SER B O 1
ATOM 7399 N N . GLY B 2 453 ? 135.039 98.053 114.095 1.00 82.25 681 GLY B N 1
ATOM 7400 C CA . GLY B 2 453 ? 133.958 97.750 113.179 1.00 82.25 681 GLY B CA 1
ATOM 7401 C C . GLY B 2 453 ? 132.620 97.715 113.893 1.00 82.25 681 GLY B C 1
ATOM 7402 O O . GLY B 2 453 ? 132.419 98.346 114.937 1.00 82.25 681 GLY B O 1
ATOM 7403 N N . PHE B 2 454 ? 131.685 96.965 113.319 1.00 80.88 682 PHE B N 1
ATOM 7404 C CA . PHE B 2 454 ? 130.401 96.777 113.974 1.00 80.88 682 PHE B CA 1
ATOM 7405 C C . PHE B 2 454 ? 130.579 95.924 115.229 1.00 80.88 682 PHE B C 1
ATOM 7406 O O . PHE B 2 454 ? 131.426 95.024 115.253 1.00 80.88 682 PHE B O 1
ATOM 7414 N N . PRO B 2 455 ? 129.815 96.191 116.287 1.00 79.98 683 PRO B N 1
ATOM 7415 C CA . PRO B 2 455 ? 129.983 95.427 117.528 1.00 79.98 683 PRO B CA 1
ATOM 7416 C C . PRO B 2 455 ? 129.702 93.946 117.331 1.00 79.98 683 PRO B C 1
ATOM 7417 O O . PRO B 2 455 ? 128.698 93.553 116.733 1.00 79.98 683 PRO B O 1
ATOM 7421 N N . ASN B 2 456 ? 130.605 93.132 117.841 1.00 81.60 684 ASN B N 1
ATOM 7422 C CA . ASN B 2 456 ? 130.420 91.689 117.840 1.00 81.60 684 ASN B CA 1
ATOM 7423 C C . ASN B 2 456 ? 129.427 91.304 118.932 1.00 81.60 684 ASN B C 1
ATOM 7424 O O . ASN B 2 456 ? 129.475 91.870 120.027 1.00 81.60 684 ASN B O 1
ATOM 7429 N N . PRO B 2 457 ? 128.512 90.366 118.673 1.00 79.78 685 PRO B N 1
ATOM 7430 C CA . PRO B 2 457 ? 127.594 89.930 119.739 1.00 79.78 685 PRO B CA 1
ATOM 7431 C C . PRO B 2 457 ? 128.299 89.365 120.959 1.00 79.78 685 PRO B C 1
ATOM 7432 O O . PRO B 2 457 ? 127.725 89.396 122.055 1.00 79.78 685 PRO B O 1
ATOM 7436 N N . GLN B 2 458 ? 129.516 88.847 120.808 1.00 80.29 686 GLN B N 1
ATOM 7437 C CA . GLN B 2 458 ? 130.283 88.321 121.929 1.00 80.29 686 GLN B CA 1
ATOM 7438 C C . GLN B 2 458 ? 131.114 89.390 122.627 1.00 80.29 686 GLN B C 1
ATOM 7439 O O . GLN B 2 458 ? 132.009 89.046 123.405 1.00 80.29 686 GLN B O 1
ATOM 7445 N N . ASP B 2 459 ? 130.845 90.667 122.365 1.00 80.57 687 ASP B N 1
ATOM 7446 C CA . ASP B 2 459 ? 131.601 91.738 122.998 1.00 80.57 687 ASP B CA 1
ATOM 7447 C C . ASP B 2 459 ? 131.359 91.753 124.503 1.00 80.57 687 ASP B C 1
ATOM 7448 O O . ASP B 2 459 ? 130.241 91.543 124.980 1.00 80.57 687 ASP B O 1
ATOM 7453 N N . GLY B 2 460 ? 132.433 92.004 125.254 1.00 79.21 688 GLY B N 1
ATOM 7454 C CA . GLY B 2 460 ? 132.325 92.034 126.702 1.00 79.21 688 GLY B CA 1
ATOM 7455 C C . GLY B 2 460 ? 131.541 93.220 127.223 1.00 79.21 688 GLY B C 1
ATOM 7456 O O . GLY B 2 460 ? 130.941 93.145 128.300 1.00 79.21 688 GLY B O 1
ATOM 7457 N N . ALA B 2 461 ? 131.536 94.328 126.480 1.00 78.89 689 ALA B N 1
ATOM 7458 C CA . ALA B 2 461 ? 130.797 95.508 126.917 1.00 78.89 689 ALA B CA 1
ATOM 7459 C C . ALA B 2 461 ? 129.292 95.274 126.857 1.00 78.89 689 ALA B C 1
ATOM 7460 O O . ALA B 2 461 ? 128.542 95.803 127.686 1.00 78.89 689 ALA B O 1
ATOM 7462 N N . PHE B 2 462 ? 128.832 94.485 125.885 1.00 74.07 690 PHE B N 1
ATOM 7463 C CA . PHE B 2 462 ? 127.409 94.207 125.735 1.00 74.07 690 PHE B CA 1
ATOM 7464 C C . PHE B 2 462 ? 126.916 93.109 126.669 1.00 74.07 690 PHE B C 1
ATOM 7465 O O . PHE B 2 462 ? 125.704 92.874 126.735 1.00 74.07 690 PHE B O 1
ATOM 7473 N N . SER B 2 463 ? 127.815 92.438 127.385 1.00 73.51 691 SER B N 1
ATOM 7474 C CA . SER B 2 463 ? 127.452 91.392 128.330 1.00 73.51 691 SER B CA 1
ATOM 7475 C C . SER B 2 463 ? 127.504 91.866 129.777 1.00 73.51 691 SER B C 1
ATOM 7476 O O . SER B 2 463 ? 127.474 91.038 130.693 1.00 73.51 691 SER B O 1
ATOM 7479 N N . LEU B 2 464 ? 127.586 93.180 130.003 1.00 72.35 692 LEU B N 1
ATOM 7480 C CA . LEU B 2 464 ? 127.690 93.710 131.358 1.00 72.35 692 LEU B CA 1
ATOM 7481 C C . LEU B 2 464 ? 126.425 93.488 132.177 1.00 72.35 692 LEU B C 1
ATOM 7482 O O . LEU B 2 464 ? 126.479 93.575 133.408 1.00 72.35 692 LEU B O 1
ATOM 7487 N N . SER B 2 465 ? 125.290 93.214 131.527 1.00 71.44 693 SER B N 1
ATOM 7488 C CA . SER B 2 465 ? 124.044 93.014 132.260 1.00 71.44 693 SER B CA 1
ATOM 7489 C C . SER B 2 465 ? 124.131 91.796 133.173 1.00 71.44 693 SER B C 1
ATOM 7490 O O . SER B 2 465 ? 123.711 91.845 134.335 1.00 71.44 693 SER B O 1
ATOM 7493 N N . GLY B 2 466 ? 124.672 90.690 132.662 1.00 77.62 694 GLY B N 1
ATOM 7494 C CA . GLY B 2 466 ? 124.789 89.492 133.476 1.00 77.62 694 GLY B CA 1
ATOM 7495 C C . GLY B 2 466 ? 125.777 89.645 134.617 1.00 77.62 694 GLY B C 1
ATOM 7496 O O . GLY B 2 466 ? 125.530 89.175 135.731 1.00 77.62 694 GLY B O 1
ATOM 7497 N N . LYS B 2 467 ? 126.910 90.301 134.356 1.00 80.05 695 LYS B N 1
ATOM 7498 C CA . LYS B 2 467 ? 127.941 90.440 135.380 1.00 80.05 695 LYS B CA 1
ATOM 7499 C C . LYS B 2 467 ? 127.519 91.399 136.486 1.00 80.05 695 LYS B C 1
ATOM 7500 O O . LYS B 2 467 ? 127.937 91.233 137.638 1.00 80.05 695 LYS B O 1
ATOM 7506 N N . ALA B 2 468 ? 126.707 92.406 136.159 1.00 80.92 696 ALA B N 1
ATOM 7507 C CA . ALA B 2 468 ? 126.315 93.402 137.153 1.00 80.92 696 ALA B CA 1
ATOM 7508 C C . ALA B 2 468 ? 125.497 92.776 138.276 1.00 80.92 696 ALA B C 1
ATOM 7509 O O . ALA B 2 468 ? 125.696 93.091 139.455 1.00 80.92 696 ALA B O 1
ATOM 7511 N N . LYS B 2 469 ? 124.567 91.882 137.929 1.00 83.46 697 LYS B N 1
ATOM 7512 C CA . LYS B 2 469 ? 123.691 91.300 138.940 1.00 83.46 697 LYS B CA 1
ATOM 7513 C C . LYS B 2 469 ? 124.421 90.292 139.820 1.00 83.46 697 LYS B C 1
ATOM 7514 O O . LYS B 2 469 ? 124.000 90.048 140.957 1.00 83.46 697 LYS B O 1
ATOM 7520 N N . GLN B 2 470 ? 125.507 89.700 139.322 1.00 87.56 698 GLN B N 1
ATOM 7521 C CA . GLN B 2 470 ? 126.188 88.652 140.076 1.00 87.56 698 GLN B CA 1
ATOM 7522 C C . GLN B 2 470 ? 127.330 89.215 140.916 1.00 87.56 698 GLN B C 1
ATOM 7523 O O . GLN B 2 470 ? 127.544 88.772 142.050 1.00 87.56 698 GLN B O 1
ATOM 7529 N N . LYS B 2 471 ? 128.071 90.187 140.381 1.00 86.22 699 LYS B N 1
ATOM 7530 C CA . LYS B 2 471 ? 129.235 90.709 141.092 1.00 86.22 699 LYS B CA 1
ATOM 7531 C C . LYS B 2 471 ? 128.834 91.499 142.332 1.00 86.22 699 LYS B C 1
ATOM 7532 O O . LYS B 2 471 ? 129.519 91.440 143.360 1.00 86.22 699 LYS B O 1
ATOM 7538 N N . LEU B 2 472 ? 127.731 92.243 142.258 1.00 88.77 700 LEU B N 1
ATOM 7539 C CA . LEU B 2 472 ? 127.362 93.162 143.328 1.00 88.77 700 LEU B CA 1
ATOM 7540 C C . LEU B 2 472 ? 126.744 92.473 144.537 1.00 88.77 700 LEU B C 1
ATOM 7541 O O . LEU B 2 472 ? 126.542 93.132 145.563 1.00 88.77 700 LEU B O 1
ATOM 7546 N N . LEU B 2 473 ? 126.439 91.177 144.450 1.00 91.92 701 LEU B N 1
ATOM 7547 C CA . LEU B 2 473 ? 125.842 90.480 145.584 1.00 91.92 701 LEU B CA 1
ATOM 7548 C C . LEU B 2 473 ? 126.838 90.233 146.710 1.00 91.92 701 LEU B C 1
ATOM 7549 O O . LEU B 2 473 ? 126.424 89.872 147.817 1.00 91.92 701 LEU B O 1
ATOM 7554 N N . LYS B 2 474 ? 128.137 90.418 146.458 1.00 95.00 702 LYS B N 1
ATOM 7555 C CA . LYS B 2 474 ? 129.138 90.129 147.480 1.00 95.00 702 LYS B CA 1
ATOM 7556 C C . LYS B 2 474 ? 129.119 91.167 148.596 1.00 95.00 702 LYS B C 1
ATOM 7557 O O . LYS B 2 474 ? 129.185 90.814 149.779 1.00 95.00 702 LYS B O 1
ATOM 7563 N N . HIS B 2 475 ? 129.029 92.448 148.245 1.00 96.33 703 HIS B N 1
ATOM 7564 C CA . HIS B 2 475 ? 129.088 93.532 149.217 1.00 96.33 703 HIS B CA 1
ATOM 7565 C C . HIS B 2 475 ? 127.750 93.802 149.893 1.00 96.33 703 HIS B C 1
ATOM 7566 O O . HIS B 2 475 ? 127.584 94.860 150.508 1.00 96.33 703 HIS B O 1
ATOM 7573 N N . GLY B 2 476 ? 126.797 92.878 149.797 1.00 98.18 704 GLY B N 1
ATOM 7574 C CA . GLY B 2 476 ? 125.493 93.068 150.392 1.00 98.18 704 GLY B CA 1
ATOM 7575 C C . GLY B 2 476 ? 124.515 93.861 149.556 1.00 98.18 704 GLY B C 1
ATOM 7576 O O . GLY B 2 476 ? 123.365 94.036 149.980 1.00 98.18 704 GLY B O 1
ATOM 7577 N N . VAL B 2 477 ? 124.926 94.347 148.386 1.00 96.17 705 VAL B N 1
ATOM 7578 C CA . VAL B 2 477 ? 124.033 95.084 147.500 1.00 96.17 705 VAL B CA 1
ATOM 7579 C C . VAL B 2 477 ? 123.093 94.097 146.823 1.00 96.17 705 VAL B C 1
ATOM 7580 O O . VAL B 2 477 ? 123.496 93.359 145.916 1.00 96.17 705 VAL B O 1
ATOM 7584 N N . ASN B 2 478 ? 121.837 94.075 147.260 1.00 100.48 706 ASN B N 1
ATOM 7585 C CA . ASN B 2 478 ? 120.845 93.143 146.737 1.00 100.48 706 ASN B CA 1
ATOM 7586 C C . ASN B 2 478 ? 120.138 93.791 145.552 1.00 100.48 706 ASN B C 1
ATOM 7587 O O . ASN B 2 478 ? 119.405 94.773 145.717 1.00 100.48 706 ASN B O 1
ATOM 7592 N N . LEU B 2 479 ? 120.358 93.244 144.360 1.00 97.30 707 LEU B N 1
ATOM 7593 C CA . LEU B 2 479 ? 119.734 93.737 143.139 1.00 97.30 707 LEU B CA 1
ATOM 7594 C C . LEU B 2 479 ? 118.571 92.823 142.775 1.00 97.30 707 LEU B C 1
ATOM 7595 O O . LEU B 2 479 ? 118.751 91.609 142.629 1.00 97.30 707 LEU B O 1
ATOM 7600 N N . LEU B 2 480 ? 117.386 93.406 142.629 1.00 106.92 708 LEU B N 1
ATOM 7601 C CA . LEU B 2 480 ? 116.191 92.639 142.300 1.00 106.92 708 LEU B CA 1
ATOM 7602 C C . LEU B 2 480 ? 115.977 92.576 140.791 1.00 106.92 708 LEU B C 1
ATOM 7603 O O . LEU B 2 480 ? 116.506 93.396 140.041 1.00 106.92 708 LEU B O 1
#